Protein 8JHH (pdb70)

Nearest PDB structures (foldseek):
  8jhh-assembly1_B  TM=1.001E+00  e=0.000E+00  Microdochium nivale
  8jhh-assembly1_A  TM=1.001E+00  e=0.000E+00  Microdochium nivale
  5m60-assembly1_A  TM=8.958E-01  e=3.377E-42  Thermochaetoides thermophila
  3eqo-assembly2_B  TM=8.673E-01  e=1.294E-43  Phanerodontia chrysosporium
  7o13-assembly1_A  TM=4.085E-01  e=8.752E-01  Stutzerimonas stutzeri ATCC 14405 = CCUG 16156

Secondary structure (DSSP, 8-state):
----TTTTS--SSTTS-----STT-----SEEEPPTT-SHHHHHHHHB-GGGPBPPSS--SSS-EEEEE-SSEEEE-S-EE--TTEEEEE-TTSPPEEEE-TT--SSSEEEE-S-TTSSTT-GGG---EEEEEEEEE-TTS-TTS-EEEEE----TT-EEEEEEEE-PPP-----EEEEEE-S----EEESEEEESSSEEEEEES-SEEEEES-EEES-SEEEEEEE-SEEEEES-EEES-SEEEEE-SS--EEEEES-EEES-SEEEEESS--EEEEEEEEE-SS--S-SEEETTEEEE---SEEEEEEEEEBTT-SSSEEEEEE-----TTTSGGGS----PPP--TT--GGGEEETT-TTTTTS-----BSSS--HHHHHHHHHHHHHTT-EEEE-SSEEEESS-EEE-TTEEEEEEEEEEEEE-SGGG--TTS-EEEEEES-TT-BS-EEEEEEEEEESS--TTEEEEEE--B-SSTTSEEEEEEEEEESSSSS-HHHHHS---SSS-B---SEEEEE-TT-B-EEEEEEEEE-SS--SSS-----B--SEEEEE--SS-EEEEEEEEES-SSEEEEEES-SSEEEEEEEEE--TT-STT-SS-TTTT----HHHH-----TTS-TT-TTTSS-EEEEEES-EEEEE--EEEE---SSTTTPPPSSTT-SEEESEEEEEPPEEEEE--EEEESEEEEEE-TTS-EEESTTTSB-SGGGGSSEEEE-BB--/----TTTTS--SSTTS-----STT-----SEEEPPTT-SHHHHHHHHB-GGGPBPPSS--SSS-EEEEE-SSEEEE-S-EE--TTEEEEE-SSSPPEEEE-TT--SSSEEEE-S-TTSSTT-GGG---EEEEEEEEE-TTS-TTS-EEEEE----TT-EEEEEEEEEEEPPTT-S--EEEEEE-S----EEESEEEEEESEEEEEES-SEEEEES-EEES-SEEEEEES-SEEEEES-EEES-SEEEEEEES--EEEEES-EEES-SEEEEESS--EEEEEEEEE-TT--S-SEEETTEEEE---SEEEEEEEEEBTT-SSSEEEEEE-----TTTSGGGS----PPP--TT--GGGEEETT-TTTTTS-----BSSS--HHHHHHHHHHHHHTT-EEEE-SSEEEESS-EEE-TTEEEEEEEEEEEEE-SGGG--TTS-EEEEEES-TT-BS-EEEEEEEEEESS--TTEEEEEE--B-SSTTSEEEEEEEEEESSSSS-HHHHHS---TTS-B---SEEEEE-TT-B-EEEEEEEEE-SS-SSSS-----B--SEEEEE--SS-EEEEEEEEES-SSEEEEEES-EEEEEEEEEEE--TT-STT-SS-TTTTPPP-HHHH-----TTS-TT-TTTSS-EEEEEES-EEEEE--EEEE---SSTTTPPPSSTT-SEEESEEEEEPPEEEEEEEEEEESEEEEEE-TTS-EEESTTTSB-SGGGGSSEEEEEEE--

Structure (mmCIF, N/CA/C/O backbone):
data_8JHH
#
_entry.id   8JHH
#
_cell.length_a   89.200
_cell.length_b   211.003
_cell.length_c   211.175
_cell.angle_alpha   90.00
_cell.angle_beta   90.00
_cell.angle_gamma   90.00
#
_symmetry.space_group_name_H-M   'I 21 21 21'
#
loop_
_entity.id
_entity.type
_entity.pdbx_description
1 polymer MnLam55A
2 non-polymer GLYCEROL
3 water water
#
loop_
_atom_site.group_PDB
_atom_site.id
_atom_site.type_symbol
_atom_site.label_atom_id
_atom_site.label_alt_id
_atom_site.label_comp_id
_atom_site.label_asym_id
_atom_site.label_entity_id
_atom_site.label_seq_id
_atom_site.pdbx_PDB_ins_code
_atom_site.Cartn_x
_atom_site.Cartn_y
_atom_site.Cartn_z
_atom_site.occupancy
_atom_site.B_iso_or_equiv
_atom_site.auth_seq_id
_atom_site.auth_comp_id
_atom_site.auth_asym_id
_atom_site.auth_atom_id
_atom_site.pdbx_PDB_model_num
ATOM 1 N N . SER A 1 17 ? 7.292 -28.499 7.323 1.00 33.72 17 SER A N 1
ATOM 2 C CA . SER A 1 17 ? 7.656 -29.033 6.016 1.00 38.03 17 SER A CA 1
ATOM 3 C C . SER A 1 17 ? 9.099 -28.660 5.672 1.00 37.11 17 SER A C 1
ATOM 4 O O . SER A 1 17 ? 10.042 -29.099 6.333 1.00 33.19 17 SER A O 1
ATOM 7 N N . THR A 1 18 ? 9.270 -27.852 4.633 1.00 31.73 18 THR A N 1
ATOM 8 C CA . THR A 1 18 ? 10.588 -27.410 4.219 1.00 31.26 18 THR A CA 1
ATOM 9 C C . THR A 1 18 ? 10.823 -25.991 4.726 1.00 32.31 18 THR A C 1
ATOM 10 O O . THR A 1 18 ? 10.040 -25.443 5.510 1.00 32.60 18 THR A O 1
ATOM 14 N N . SER A 1 19 ? 11.921 -25.385 4.283 1.00 24.78 19 SER A N 1
ATOM 15 C CA . SER A 1 19 ? 12.229 -24.003 4.615 1.00 23.29 19 SER A CA 1
ATOM 16 C C . SER A 1 19 ? 12.046 -23.069 3.425 1.00 22.33 19 SER A C 1
ATOM 17 O O . SER A 1 19 ? 12.576 -21.954 3.435 1.00 23.32 19 SER A O 1
ATOM 20 N N . PHE A 1 20 ? 11.298 -23.498 2.412 1.00 19.59 20 PHE A N 1
ATOM 21 C CA . PHE A 1 20 ? 11.011 -22.652 1.262 1.00 20.01 20 PHE A CA 1
ATOM 22 C C . PHE A 1 20 ? 10.355 -21.357 1.726 1.00 23.37 20 PHE A C 1
ATOM 23 O O . PHE A 1 20 ? 9.426 -21.377 2.539 1.00 26.51 20 PHE A O 1
ATOM 31 N N . TRP A 1 21 ? 10.849 -20.227 1.206 1.00 20.72 21 TRP A N 1
ATOM 32 C CA . TRP A 1 21 ? 10.481 -18.929 1.762 1.00 22.42 21 TRP A CA 1
ATOM 33 C C . TRP A 1 21 ? 8.987 -18.647 1.615 1.00 22.49 21 TRP A C 1
ATOM 34 O O . TRP A 1 21 ? 8.361 -18.109 2.535 1.00 23.59 21 TRP A O 1
ATOM 45 N N . TYR A 1 22 ? 8.388 -19.013 0.480 1.00 20.69 22 TYR A N 1
ATOM 46 C CA . TYR A 1 22 ? 6.987 -18.658 0.270 1.00 22.61 22 TYR A CA 1
ATOM 47 C C . TYR A 1 22 ? 6.061 -19.452 1.184 1.00 22.90 22 TYR A C 1
ATOM 48 O O . TYR A 1 22 ? 5.128 -18.889 1.767 1.00 24.98 22 TYR A O 1
ATOM 57 N N . ALA A 1 23 ? 6.298 -20.757 1.322 1.00 22.25 23 ALA A N 1
ATOM 58 C CA . ALA A 1 23 ? 5.446 -21.588 2.165 1.00 20.18 23 ALA A CA 1
ATOM 59 C C . ALA A 1 23 ? 5.541 -21.215 3.642 1.00 26.12 23 ALA A C 1
ATOM 60 O O . ALA A 1 23 ? 4.637 -21.556 4.414 1.00 25.60 23 ALA A O 1
ATOM 62 N N . ASN A 1 24 ? 6.612 -20.545 4.061 1.00 23.36 24 ASN A N 1
ATOM 63 C CA . ASN A 1 24 ? 6.777 -20.152 5.454 1.00 23.00 24 ASN A CA 1
ATOM 64 C C . ASN A 1 24 ? 6.368 -18.718 5.719 1.00 21.52 24 ASN A C 1
ATOM 65 O O . ASN A 1 24 ? 6.451 -18.265 6.863 1.00 23.08 24 ASN A O 1
ATOM 70 N N . MET A 1 25 ? 5.944 -17.994 4.693 1.00 22.98 25 MET A N 1
ATOM 71 C CA . MET A 1 25 ? 5.394 -16.670 4.897 1.00 23.74 25 MET A CA 1
ATOM 72 C C . MET A 1 25 ? 4.020 -16.775 5.554 1.00 21.58 25 MET A C 1
ATOM 73 O O . MET A 1 25 ? 3.346 -17.806 5.490 1.00 18.27 25 MET A O 1
ATOM 78 N N . ASP A 1 26 ? 3.620 -15.695 6.217 1.00 22.58 26 ASP A N 1
ATOM 79 C CA . ASP A 1 26 ? 2.329 -15.662 6.893 1.00 24.03 26 ASP A CA 1
ATOM 80 C C . ASP A 1 26 ? 1.219 -15.593 5.854 1.00 25.97 26 ASP A C 1
ATOM 81 O O . ASP A 1 26 ? 1.089 -14.594 5.138 1.00 27.84 26 ASP A O 1
ATOM 86 N N . HIS A 1 27 ? 0.418 -16.651 5.768 1.00 25.08 27 HIS A N 1
ATOM 87 C CA . HIS A 1 27 ? -0.745 -16.667 4.895 1.00 26.64 27 HIS A CA 1
ATOM 88 C C . HIS A 1 27 ? -2.050 -16.661 5.679 1.00 28.74 27 HIS A C 1
ATOM 89 O O . HIS A 1 27 ? -3.126 -16.607 5.073 1.00 27.75 27 HIS A O 1
ATOM 96 N N . THR A 1 28 ? -1.977 -16.697 7.006 1.00 26.74 28 THR A N 1
ATOM 97 C CA . THR A 1 28 ? -3.057 -16.342 7.911 1.00 27.08 28 THR A CA 1
ATOM 98 C C . THR A 1 28 ? -2.717 -14.980 8.507 1.00 28.86 28 THR A C 1
ATOM 99 O O . THR A 1 28 ? -1.819 -14.282 8.031 1.00 37.36 28 THR A O 1
ATOM 103 N N . GLY A 1 29 ? -3.446 -14.586 9.535 1.00 25.46 29 GLY A N 1
ATOM 104 C CA . GLY A 1 29 ? -3.075 -13.341 10.187 1.00 23.27 29 GLY A CA 1
ATOM 105 C C . GLY A 1 29 ? -3.197 -12.099 9.307 1.00 24.30 29 GLY A C 1
ATOM 106 O O . GLY A 1 29 ? -3.717 -12.119 8.191 1.00 28.03 29 GLY A O 1
ATOM 107 N N . ASN A 1 30 ? -2.659 -11.001 9.844 1.00 21.49 30 ASN A N 1
ATOM 108 C CA . ASN A 1 30 ? -2.787 -9.696 9.205 1.00 23.57 30 ASN A CA 1
ATOM 109 C C . ASN A 1 30 ? -1.809 -9.481 8.059 1.00 22.14 30 ASN A C 1
ATOM 110 O O . ASN A 1 30 ? -2.055 -8.613 7.214 1.00 27.08 30 ASN A O 1
ATOM 115 N N . ALA A 1 31 ? -0.701 -10.215 8.022 1.00 22.35 31 ALA A N 1
ATOM 116 C CA . ALA A 1 31 ? 0.305 -10.046 6.981 1.00 22.15 31 ALA A CA 1
ATOM 117 C C . ALA A 1 31 ? 0.009 -10.861 5.729 1.00 18.23 31 ALA A C 1
ATOM 118 O O . ALA A 1 31 ? 0.813 -10.841 4.791 1.00 18.97 31 ALA A O 1
ATOM 120 N N . ARG A 1 32 ? -1.117 -11.565 5.686 1.00 24.23 32 ARG A N 1
ATOM 121 C CA . ARG A 1 32 ? -1.456 -12.369 4.524 1.00 21.24 32 ARG A CA 1
ATOM 122 C C . ARG A 1 32 ? -1.888 -11.482 3.362 1.00 22.36 32 ARG A C 1
ATOM 123 O O . ARG A 1 32 ? -2.214 -10.301 3.526 1.00 20.38 32 ARG A O 1
ATOM 131 N N . GLY A 1 33 ? -1.867 -12.068 2.165 1.00 20.70 33 GLY A N 1
ATOM 132 C CA . GLY A 1 33 ? -2.385 -11.399 0.991 1.00 15.82 33 GLY A CA 1
ATOM 133 C C . GLY A 1 33 ? -3.873 -11.170 1.132 1.00 19.63 33 GLY A C 1
ATOM 134 O O . GLY A 1 33 ? -4.603 -12.070 1.558 1.00 19.32 33 GLY A O 1
ATOM 135 N N . PHE A 1 34 ? -4.325 -9.959 0.806 1.00 19.03 34 PHE A N 1
ATOM 136 C CA . PHE A 1 34 ? -5.713 -9.546 0.966 1.00 19.57 34 PHE A CA 1
ATOM 137 C C . PHE A 1 34 ? -6.217 -9.001 -0.360 1.00 19.13 34 PHE A C 1
ATOM 138 O O . PHE A 1 34 ? -5.551 -8.166 -0.980 1.00 19.24 34 PHE A O 1
ATOM 146 N N . ALA A 1 35 ? -7.390 -9.458 -0.788 1.00 20.74 35 ALA A N 1
ATOM 147 C CA . ALA A 1 35 ? -7.928 -9.061 -2.085 1.00 22.18 35 ALA A CA 1
ATOM 148 C C . ALA A 1 35 ? -9.116 -8.117 -1.932 1.00 24.05 35 ALA A C 1
ATOM 149 O O . ALA A 1 35 ? -10.210 -8.563 -1.554 1.00 27.72 35 ALA A O 1
ATOM 151 N N . PRO A 1 36 ? -8.959 -6.828 -2.195 1.00 25.87 36 PRO A N 1
ATOM 152 C CA . PRO A 1 36 ? -10.098 -5.903 -2.184 1.00 23.88 36 PRO A CA 1
ATOM 153 C C . PRO A 1 36 ? -10.943 -6.079 -3.445 1.00 31.45 36 PRO A C 1
ATOM 154 O O . PRO A 1 36 ? -10.617 -6.863 -4.335 1.00 31.33 36 PRO A O 1
ATOM 158 N N . ASP A 1 37 ? -12.053 -5.331 -3.498 1.00 31.20 37 ASP A N 1
ATOM 159 C CA . ASP A 1 37 ? -12.950 -5.269 -4.661 1.00 26.80 37 ASP A CA 1
ATOM 160 C C . ASP A 1 37 ? -13.583 -6.618 -4.987 1.00 25.64 37 ASP A C 1
ATOM 161 O O . ASP A 1 37 ? -13.910 -6.892 -6.143 1.00 27.18 37 ASP A O 1
ATOM 166 N N . LEU A 1 38 ? -13.790 -7.464 -3.985 1.00 26.26 38 LEU A N 1
ATOM 167 C CA . LEU A 1 38 ? -14.359 -8.791 -4.196 1.00 25.75 38 LEU A CA 1
ATOM 168 C C . LEU A 1 38 ? -15.814 -8.868 -3.739 1.00 25.74 38 LEU A C 1
ATOM 169 O O . LEU A 1 38 ? -16.249 -9.880 -3.189 1.00 25.27 38 LEU A O 1
ATOM 174 N N . ASP A 1 39 ? -16.577 -7.793 -3.966 1.00 28.50 39 ASP A N 1
ATOM 175 C CA . ASP A 1 39 ? -18.009 -7.740 -3.652 1.00 29.59 39 ASP A CA 1
ATOM 176 C C . ASP A 1 39 ? -18.279 -8.057 -2.178 1.00 33.27 39 ASP A C 1
ATOM 177 O O . ASP A 1 39 ? -19.133 -8.879 -1.842 1.00 31.75 39 ASP A O 1
ATOM 182 N N . GLY A 1 40 ? -17.523 -7.411 -1.291 1.00 26.20 40 GLY A N 1
ATOM 183 C CA . GLY A 1 40 ? -17.720 -7.595 0.129 1.00 25.40 40 GLY A CA 1
ATOM 184 C C . GLY A 1 40 ? -17.111 -8.850 0.718 1.00 32.31 40 GLY A C 1
ATOM 185 O O . GLY A 1 40 ? -17.316 -9.117 1.908 1.00 34.24 40 GLY A O 1
ATOM 186 N N . ASP A 1 41 ? -16.369 -9.632 -0.063 1.00 30.08 41 ASP A N 1
ATOM 187 C CA . ASP A 1 41 ? -15.733 -10.846 0.441 1.00 30.84 41 ASP A CA 1
ATOM 188 C C . ASP A 1 41 ? -14.353 -10.480 0.975 1.00 29.04 41 ASP A C 1
ATOM 189 O O . ASP A 1 41 ? -13.430 -10.209 0.198 1.00 30.58 41 ASP A O 1
ATOM 194 N N . PHE A 1 42 ? -14.220 -10.458 2.303 1.00 27.08 42 PHE A N 1
ATOM 195 C CA . PHE A 1 42 ? -12.965 -10.154 2.980 1.00 25.56 42 PHE A CA 1
ATOM 196 C C . PHE A 1 42 ? -12.313 -11.400 3.562 1.00 24.94 42 PHE A C 1
ATOM 197 O O . PHE A 1 42 ? -11.414 -11.288 4.398 1.00 30.82 42 PHE A O 1
ATOM 205 N N . SER A 1 43 ? -12.753 -12.585 3.149 1.00 26.21 43 SER A N 1
ATOM 206 C CA . SER A 1 43 ? -12.183 -13.836 3.626 1.00 26.03 43 SER A CA 1
ATOM 207 C C . SER A 1 43 ? -11.587 -14.676 2.501 1.00 31.43 43 SER A C 1
ATOM 208 O O . SER A 1 43 ? -11.290 -15.857 2.721 1.00 31.57 43 SER A O 1
ATOM 211 N N . TYR A 1 44 ? -11.439 -14.117 1.296 1.00 28.11 44 TYR A N 1
ATOM 212 C CA . TYR A 1 44 ? -10.910 -14.878 0.168 1.00 23.31 44 TYR A CA 1
ATOM 213 C C . TYR A 1 44 ? -9.455 -15.261 0.410 1.00 22.73 44 TYR A C 1
ATOM 214 O O . TYR A 1 44 ? -8.638 -14.420 0.799 1.00 20.97 44 TYR A O 1
ATOM 223 N N . ALA A 1 45 ? -9.130 -16.534 0.170 1.00 22.17 45 ALA A N 1
ATOM 224 C CA . ALA A 1 45 ? -7.789 -17.062 0.411 1.00 19.79 45 ALA A CA 1
ATOM 225 C C . ALA A 1 45 ? -6.973 -16.994 -0.875 1.00 21.75 45 ALA A C 1
ATOM 226 O O . ALA A 1 45 ? -7.241 -17.730 -1.832 1.00 19.93 45 ALA A O 1
ATOM 228 N N . VAL A 1 46 ? -5.975 -16.110 -0.897 1.00 17.93 46 VAL A N 1
ATOM 229 C CA . VAL A 1 46 ? -5.061 -16.064 -2.031 1.00 18.88 46 VAL A CA 1
ATOM 230 C C . VAL A 1 46 ? -4.188 -17.312 -2.080 1.00 19.15 46 VAL A C 1
ATOM 231 O O . VAL A 1 46 ? -3.860 -17.808 -3.163 1.00 19.31 46 VAL A O 1
ATOM 235 N N . TYR A 1 47 ? -3.823 -17.855 -0.921 1.00 20.10 47 TYR A N 1
ATOM 236 C CA . TYR A 1 47 ? -2.856 -18.941 -0.816 1.00 18.70 47 TYR A CA 1
ATOM 237 C C . TYR A 1 47 ? -3.569 -20.254 -0.521 1.00 18.03 47 TYR A C 1
ATOM 238 O O . TYR A 1 47 ? -4.444 -20.307 0.347 1.00 22.93 47 TYR A O 1
ATOM 247 N N . LYS A 1 48 ? -3.188 -21.310 -1.238 1.00 19.18 48 LYS A N 1
ATOM 248 C CA . LYS A 1 48 ? -3.673 -22.655 -0.961 1.00 21.36 48 LYS A CA 1
ATOM 249 C C . LYS A 1 48 ? -2.502 -23.623 -1.017 1.00 20.44 48 LYS A C 1
ATOM 250 O O . LYS A 1 48 ? -1.605 -23.474 -1.850 1.00 21.32 48 LYS A O 1
ATOM 256 N N . ALA A 1 49 ? -2.515 -24.616 -0.133 1.00 20.33 49 ALA A N 1
ATOM 257 C CA . ALA A 1 49 ? -1.445 -25.599 -0.051 1.00 21.40 49 ALA A CA 1
ATOM 258 C C . ALA A 1 49 ? -2.014 -26.980 -0.321 1.00 18.32 49 ALA A C 1
ATOM 259 O O . ALA A 1 49 ? -3.025 -27.363 0.275 1.00 19.20 49 ALA A O 1
ATOM 261 N N . VAL A 1 50 ? -1.369 -27.715 -1.214 1.00 19.16 50 VAL A N 1
ATOM 262 C CA . VAL A 1 50 ? -1.763 -29.076 -1.553 1.00 21.11 50 VAL A CA 1
ATOM 263 C C . VAL A 1 50 ? -1.066 -30.042 -0.608 1.00 24.84 50 VAL A C 1
ATOM 264 O O . VAL A 1 50 ? 0.088 -29.827 -0.222 1.00 31.99 50 VAL A O 1
ATOM 268 N N . ALA A 1 51 ? -1.760 -31.112 -0.230 1.00 24.36 51 ALA A N 1
ATOM 269 C CA . ALA A 1 51 ? -1.137 -32.133 0.591 1.00 24.04 51 ALA A CA 1
ATOM 270 C C . ALA A 1 51 ? -0.079 -32.883 -0.220 1.00 27.50 51 ALA A C 1
ATOM 271 O O . ALA A 1 51 ? -0.226 -33.064 -1.433 1.00 29.96 51 ALA A O 1
ATOM 273 N N . PRO A 1 52 ? 1.003 -33.318 0.425 1.00 23.69 52 PRO A N 1
ATOM 274 C CA . PRO A 1 52 ? 2.054 -34.046 -0.300 1.00 25.42 52 PRO A CA 1
ATOM 275 C C . PRO A 1 52 ? 1.513 -35.326 -0.921 1.00 28.20 52 PRO A C 1
ATOM 276 O O . PRO A 1 52 ? 0.966 -36.192 -0.232 1.00 30.11 52 PRO A O 1
ATOM 280 N N . GLY A 1 53 ? 1.682 -35.448 -2.235 1.00 26.02 53 GLY A N 1
ATOM 281 C CA . GLY A 1 53 ? 1.183 -36.600 -2.953 1.00 28.14 53 GLY A CA 1
ATOM 282 C C . GLY A 1 53 ? -0.274 -36.529 -3.352 1.00 28.64 53 GLY A C 1
ATOM 283 O O . GLY A 1 53 ? -0.762 -37.453 -4.016 1.00 30.81 53 GLY A O 1
ATOM 284 N N . ASP A 1 54 ? -0.985 -35.472 -2.972 1.00 26.69 54 ASP A N 1
ATOM 285 C CA . ASP A 1 54 ? -2.403 -35.322 -3.292 1.00 23.38 54 ASP A CA 1
ATOM 286 C C . ASP A 1 54 ? -2.516 -34.736 -4.693 1.00 21.16 54 ASP A C 1
ATOM 287 O O . ASP A 1 54 ? -2.570 -33.523 -4.883 1.00 25.07 54 ASP A O 1
ATOM 292 N N . ALA A 1 55 ? -2.569 -35.610 -5.697 1.00 26.56 55 ALA A N 1
ATOM 293 C CA . ALA A 1 55 ? -2.658 -35.130 -7.074 1.00 25.72 55 ALA A CA 1
ATOM 294 C C . ALA A 1 55 ? -4.006 -34.468 -7.348 1.00 28.95 55 ALA A C 1
ATOM 295 O O . ALA A 1 55 ? -4.081 -33.484 -8.096 1.00 28.76 55 ALA A O 1
ATOM 297 N N . ALA A 1 56 ? -5.083 -34.996 -6.760 1.00 29.29 56 ALA A N 1
ATOM 298 C CA . ALA A 1 56 ? -6.403 -34.414 -6.976 1.00 23.54 56 ALA A CA 1
ATOM 299 C C . ALA A 1 56 ? -6.517 -33.029 -6.357 1.00 26.05 56 ALA A C 1
ATOM 300 O O . ALA A 1 56 ? -7.292 -32.196 -6.841 1.00 28.00 56 ALA A O 1
ATOM 302 N N . GLY A 1 57 ? -5.751 -32.759 -5.302 1.00 27.54 57 GLY A N 1
ATOM 303 C CA . GLY A 1 57 ? -5.802 -31.470 -4.639 1.00 24.98 57 GLY A CA 1
ATOM 304 C C . GLY A 1 57 ? -5.231 -30.319 -5.439 1.00 24.08 57 GLY A C 1
ATOM 305 O O . GLY A 1 57 ? -5.444 -29.165 -5.054 1.00 26.82 57 GLY A O 1
ATOM 306 N N . ILE A 1 58 ? -4.502 -30.595 -6.520 1.00 22.83 58 ILE A N 1
ATOM 307 C CA . ILE A 1 58 ? -3.949 -29.515 -7.333 1.00 21.63 58 ILE A CA 1
ATOM 308 C C . ILE A 1 58 ? -5.066 -28.767 -8.046 1.00 21.75 58 ILE A C 1
ATOM 309 O O . ILE A 1 58 ? -5.136 -27.535 -8.006 1.00 24.24 58 ILE A O 1
ATOM 314 N N . GLN A 1 59 ? -5.966 -29.506 -8.697 1.00 23.03 59 GLN A N 1
ATOM 315 C CA . GLN A 1 59 ? -7.099 -28.877 -9.363 1.00 19.47 59 GLN A CA 1
ATOM 316 C C . GLN A 1 59 ? -8.042 -28.226 -8.359 1.00 20.32 59 GLN A C 1
ATOM 317 O O . GLN A 1 59 ? -8.618 -27.169 -8.637 1.00 25.56 59 GLN A O 1
ATOM 323 N N . ARG A 1 60 ? -8.217 -28.842 -7.190 1.00 23.36 60 ARG A N 1
ATOM 324 C CA . ARG A 1 60 ? -9.087 -28.260 -6.174 1.00 25.22 60 ARG A CA 1
ATOM 325 C C . ARG A 1 60 ? -8.589 -26.886 -5.745 1.00 27.98 60 ARG A C 1
ATOM 326 O O . ARG A 1 60 ? -9.370 -25.934 -5.642 1.00 26.55 60 ARG A O 1
ATOM 334 N N . ALA A 1 61 ? -7.286 -26.764 -5.480 1.00 26.21 61 ALA A N 1
ATOM 335 C CA . ALA A 1 61 ? -6.751 -25.488 -5.017 1.00 19.77 61 ALA A CA 1
ATOM 336 C C . ALA A 1 61 ? -6.811 -24.427 -6.104 1.00 21.08 61 ALA A C 1
ATOM 337 O O . ALA A 1 61 ? -6.855 -23.231 -5.799 1.00 21.98 61 ALA A O 1
ATOM 339 N N . ILE A 1 62 ? -6.808 -24.841 -7.373 1.00 23.20 62 ILE A N 1
ATOM 340 C CA . ILE A 1 62 ? -6.871 -23.880 -8.467 1.00 16.82 62 ILE A CA 1
ATOM 341 C C . ILE A 1 62 ? -8.237 -23.207 -8.514 1.00 23.17 62 ILE A C 1
ATOM 342 O O . ILE A 1 62 ? -8.341 -21.996 -8.744 1.00 22.57 62 ILE A O 1
ATOM 347 N N . ASN A 1 63 ? -9.306 -23.971 -8.289 1.00 25.94 63 ASN A N 1
ATOM 348 C CA . ASN A 1 63 ? -10.655 -23.476 -8.521 1.00 22.90 63 ASN A CA 1
ATOM 349 C C . ASN A 1 63 ? -11.392 -23.076 -7.250 1.00 26.70 63 ASN A C 1
ATOM 350 O O . ASN A 1 63 ? -12.338 -22.286 -7.330 1.00 30.75 63 ASN A O 1
ATOM 355 N N . GLU A 1 64 ? -10.974 -23.574 -6.090 1.00 24.64 64 GLU A N 1
ATOM 356 C CA . GLU A 1 64 ? -11.734 -23.361 -4.866 1.00 25.38 64 GLU A CA 1
ATOM 357 C C . GLU A 1 64 ? -11.700 -21.896 -4.449 1.00 29.26 64 GLU A C 1
ATOM 358 O O . GLU A 1 64 ? -10.662 -21.234 -4.527 1.00 29.18 64 GLU A O 1
ATOM 364 N N . GLY A 1 65 ? -12.852 -21.392 -4.010 1.00 29.94 65 GLY A N 1
ATOM 365 C CA . GLY A 1 65 ? -12.965 -20.025 -3.542 1.00 24.32 65 GLY A CA 1
ATOM 366 C C . GLY A 1 65 ? -13.589 -19.933 -2.164 1.00 28.27 65 GLY A C 1
ATOM 367 O O . GLY A 1 65 ? -13.549 -20.898 -1.393 1.00 26.87 65 GLY A O 1
ATOM 368 N N . THR A 1 66 ? -14.186 -18.787 -1.850 1.00 30.96 66 THR A N 1
ATOM 369 C CA . THR A 1 66 ? -14.711 -18.548 -0.513 1.00 29.76 66 THR A CA 1
ATOM 370 C C . THR A 1 66 ? -16.029 -19.281 -0.315 1.00 33.43 66 THR A C 1
ATOM 371 O O . THR A 1 66 ? -16.963 -19.124 -1.109 1.00 34.03 66 THR A O 1
ATOM 375 N N . GLY A 1 67 ? -16.099 -20.081 0.747 1.00 27.43 67 GLY A N 1
ATOM 376 C CA . GLY A 1 67 ? -17.346 -20.709 1.144 1.00 29.14 67 GLY A CA 1
ATOM 377 C C . GLY A 1 67 ? -17.949 -21.622 0.102 1.00 36.43 67 GLY A C 1
ATOM 378 O O . GLY A 1 67 ? -19.179 -21.701 -0.006 1.00 40.85 67 GLY A O 1
ATOM 379 N N . GLY A 1 68 ? -17.119 -22.321 -0.666 1.00 30.05 68 GLY A N 1
ATOM 380 C CA . GLY A 1 68 ? -17.600 -23.252 -1.661 1.00 30.87 68 GLY A CA 1
ATOM 381 C C . GLY A 1 68 ? -17.954 -22.656 -3.004 1.00 34.00 68 GLY A C 1
ATOM 382 O O . GLY A 1 68 ? -18.344 -23.406 -3.908 1.00 37.01 68 GLY A O 1
ATOM 383 N N . VAL A 1 69 ? -17.840 -21.344 -3.173 1.00 32.01 69 VAL A N 1
ATOM 384 C CA . VAL A 1 69 ? -18.083 -20.728 -4.472 1.00 31.61 69 VAL A CA 1
ATOM 385 C C . VAL A 1 69 ? -16.826 -20.850 -5.320 1.00 29.92 69 VAL A C 1
ATOM 386 O O . VAL A 1 69 ? -15.722 -20.539 -4.864 1.00 29.03 69 VAL A O 1
ATOM 390 N N . ARG A 1 70 ? -16.994 -21.280 -6.565 1.00 34.20 70 ARG A N 1
ATOM 391 C CA . ARG A 1 70 ? -15.854 -21.440 -7.454 1.00 28.48 70 ARG A CA 1
ATOM 392 C C . ARG A 1 70 ? -15.260 -20.080 -7.811 1.00 30.75 70 ARG A C 1
ATOM 393 O O . ARG A 1 70 ? -15.946 -19.054 -7.815 1.00 28.91 70 ARG A O 1
ATOM 401 N N . ARG A 1 71 ? -13.961 -20.083 -8.095 1.00 30.42 71 ARG A N 1
ATOM 402 C CA . ARG A 1 71 ? -13.257 -18.854 -8.425 1.00 26.30 71 ARG A CA 1
ATOM 403 C C . ARG A 1 71 ? -13.657 -18.357 -9.809 1.00 26.04 71 ARG A C 1
ATOM 404 O O . ARG A 1 71 ? -14.054 -19.129 -10.684 1.00 29.82 71 ARG A O 1
ATOM 412 N N . HIS A 1 72 ? -13.545 -17.048 -10.002 1.00 26.25 72 HIS A N 1
ATOM 413 C CA . HIS A 1 72 ? -13.887 -16.458 -11.287 1.00 24.11 72 HIS A CA 1
ATOM 414 C C . HIS A 1 72 ? -12.840 -16.818 -12.331 1.00 30.20 72 HIS A C 1
ATOM 415 O O . HIS A 1 72 ? -11.636 -16.660 -12.103 1.00 31.99 72 HIS A O 1
ATOM 422 N N . GLY A 1 73 ? -13.298 -17.315 -13.475 1.00 29.45 73 GLY A N 1
ATOM 423 C CA . GLY A 1 73 ? -12.420 -17.459 -14.610 1.00 25.66 73 GLY A CA 1
ATOM 424 C C . GLY A 1 73 ? -12.264 -16.157 -15.370 1.00 26.95 73 GLY A C 1
ATOM 425 O O . GLY A 1 73 ? -13.059 -15.229 -15.223 1.00 29.30 73 GLY A O 1
ATOM 426 N N . GLU A 1 74 ? -11.192 -16.088 -16.159 1.00 23.97 74 GLU A N 1
ATOM 427 C CA . GLU A 1 74 ? -10.946 -14.987 -17.086 1.00 24.98 74 GLU A CA 1
ATOM 428 C C . GLU A 1 74 ? -10.552 -13.684 -16.394 1.00 24.32 74 GLU A C 1
ATOM 429 O O . GLU A 1 74 ? -10.134 -12.733 -17.061 1.00 22.02 74 GLU A O 1
ATOM 435 N N . TRP A 1 75 ? -10.664 -13.623 -15.070 1.00 24.11 75 TRP A N 1
ATOM 436 C CA . TRP A 1 75 ? -10.234 -12.437 -14.344 1.00 22.39 75 TRP A CA 1
ATOM 437 C C . TRP A 1 75 ? -8.720 -12.286 -14.454 1.00 22.60 75 TRP A C 1
ATOM 438 O O . TRP A 1 75 ? -7.990 -13.266 -14.619 1.00 19.83 75 TRP A O 1
ATOM 449 N N . LEU A 1 76 ? -8.247 -11.044 -14.359 1.00 23.19 76 LEU A N 1
ATOM 450 C CA . LEU A 1 76 ? -6.844 -10.732 -14.612 1.00 22.31 76 LEU A CA 1
ATOM 451 C C . LEU A 1 76 ? -6.031 -10.484 -13.343 1.00 26.26 76 LEU A C 1
ATOM 452 O O . LEU A 1 76 ? -4.909 -10.990 -13.234 1.00 26.54 76 LEU A O 1
ATOM 457 N N . ALA A 1 77 ? -6.553 -9.709 -12.385 1.00 24.06 77 ALA A N 1
ATOM 458 C CA . ALA A 1 77 ? -5.716 -9.248 -11.274 1.00 24.28 77 ALA A CA 1
ATOM 459 C C . ALA A 1 77 ? -6.371 -9.223 -9.897 1.00 23.85 77 ALA A C 1
ATOM 460 O O . ALA A 1 77 ? -5.638 -9.124 -8.905 1.00 19.25 77 ALA A O 1
ATOM 462 N N . SER A 1 78 ? -7.697 -9.282 -9.775 1.00 26.42 78 SER A N 1
ATOM 463 C CA . SER A 1 78 ? -8.336 -9.013 -8.490 1.00 23.05 78 SER A CA 1
ATOM 464 C C . SER A 1 78 ? -8.496 -10.246 -7.616 1.00 20.78 78 SER A C 1
ATOM 465 O O . SER A 1 78 ? -8.549 -10.113 -6.389 1.00 22.28 78 SER A O 1
ATOM 468 N N . GLN A 1 79 ? -8.566 -11.441 -8.207 1.00 22.28 79 GLN A N 1
ATOM 469 C CA . GLN A 1 79 ? -8.816 -12.683 -7.477 1.00 17.50 79 GLN A CA 1
ATOM 470 C C . GLN A 1 79 ? -7.674 -13.665 -7.723 1.00 20.89 79 GLN A C 1
ATOM 471 O O . GLN A 1 79 ? -7.876 -14.740 -8.304 1.00 25.04 79 GLN A O 1
ATOM 477 N N . PRO A 1 80 ? -6.468 -13.343 -7.271 1.00 22.88 80 PRO A N 1
ATOM 478 C CA . PRO A 1 80 ? -5.329 -14.213 -7.557 1.00 21.78 80 PRO A CA 1
ATOM 479 C C . PRO A 1 80 ? -5.312 -15.439 -6.660 1.00 18.97 80 PRO A C 1
ATOM 480 O O . PRO A 1 80 ? -5.820 -15.432 -5.537 1.00 18.41 80 PRO A O 1
ATOM 484 N N . ARG A 1 81 ? -4.697 -16.501 -7.174 1.00 19.01 81 ARG A N 1
ATOM 485 C CA . ARG A 1 81 ? -4.550 -17.749 -6.436 1.00 17.47 81 ARG A CA 1
ATOM 486 C C . ARG A 1 81 ? -3.149 -18.288 -6.670 1.00 20.11 81 ARG A C 1
ATOM 487 O O . ARG A 1 81 ? -2.746 -18.498 -7.819 1.00 21.57 81 ARG A O 1
ATOM 495 N N . VAL A 1 82 ? -2.405 -18.488 -5.589 1.00 19.55 82 VAL A N 1
ATOM 496 C CA . VAL A 1 82 ? -1.101 -19.137 -5.634 1.00 21.61 82 VAL A CA 1
ATOM 497 C C . VAL A 1 82 ? -1.251 -20.484 -4.948 1.00 19.06 82 VAL A C 1
ATOM 498 O O . VAL A 1 82 ? -1.667 -20.550 -3.785 1.00 21.34 82 VAL A O 1
ATOM 502 N N . VAL A 1 83 ? -0.946 -21.555 -5.673 1.00 19.07 83 VAL A N 1
ATOM 503 C CA . VAL A 1 83 ? -1.088 -22.918 -5.173 1.00 20.30 83 VAL A CA 1
ATOM 504 C C . VAL A 1 83 ? 0.295 -23.463 -4.842 1.00 23.12 83 VAL A C 1
ATOM 505 O O . VAL A 1 83 ? 1.126 -23.659 -5.737 1.00 23.05 83 VAL A O 1
ATOM 509 N N . TYR A 1 84 ? 0.542 -23.734 -3.565 1.00 19.44 84 TYR A N 1
ATOM 510 C CA . TYR A 1 84 ? 1.828 -24.258 -3.132 1.00 17.61 84 TYR A CA 1
ATOM 511 C C . TYR A 1 84 ? 1.811 -25.781 -3.192 1.00 19.46 84 TYR A C 1
ATOM 512 O O . TYR A 1 84 ? 0.960 -26.428 -2.571 1.00 21.25 84 TYR A O 1
ATOM 521 N N . ILE A 1 85 ? 2.756 -26.349 -3.929 1.00 18.86 85 ILE A N 1
ATOM 522 C CA . ILE A 1 85 ? 2.859 -27.789 -4.119 1.00 19.35 85 ILE A CA 1
ATOM 523 C C . ILE A 1 85 ? 4.142 -28.252 -3.430 1.00 22.70 85 ILE A C 1
ATOM 524 O O . ILE A 1 85 ? 5.245 -27.909 -3.881 1.00 25.23 85 ILE A O 1
ATOM 529 N N . PRO A 1 86 ? 4.053 -29.003 -2.335 1.00 25.94 86 PRO A N 1
ATOM 530 C CA . PRO A 1 86 ? 5.260 -29.428 -1.611 1.00 21.37 86 PRO A CA 1
ATOM 531 C C . PRO A 1 86 ? 6.060 -30.418 -2.435 1.00 21.52 86 PRO A C 1
ATOM 532 O O . PRO A 1 86 ? 5.577 -30.908 -3.466 1.00 22.49 86 PRO A O 1
ATOM 536 N N . PRO A 1 87 ? 7.295 -30.717 -2.032 1.00 24.47 87 PRO A N 1
ATOM 537 C CA . PRO A 1 87 ? 8.083 -31.718 -2.765 1.00 24.13 87 PRO A CA 1
ATOM 538 C C . PRO A 1 87 ? 7.435 -33.094 -2.722 1.00 19.58 87 PRO A C 1
ATOM 539 O O . PRO A 1 87 ? 6.899 -33.522 -1.699 1.00 23.28 87 PRO A O 1
ATOM 543 N N . GLY A 1 88 ? 7.514 -33.793 -3.836 1.00 20.62 88 GLY A N 1
ATOM 544 C CA . GLY A 1 88 ? 6.960 -35.127 -3.930 1.00 18.00 88 GLY A CA 1
ATOM 545 C C . GLY A 1 88 ? 6.569 -35.428 -5.361 1.00 22.11 88 GLY A C 1
ATOM 546 O O . GLY A 1 88 ? 6.741 -34.613 -6.265 1.00 17.93 88 GLY A O 1
ATOM 547 N N . THR A 1 89 ? 6.035 -36.631 -5.543 1.00 21.18 89 THR A N 1
ATOM 548 C CA . THR A 1 89 ? 5.568 -37.103 -6.837 1.00 19.76 89 THR A CA 1
ATOM 549 C C . THR A 1 89 ? 4.047 -37.162 -6.824 1.00 23.39 89 THR A C 1
ATOM 550 O O . THR A 1 89 ? 3.453 -37.748 -5.911 1.00 20.76 89 THR A O 1
ATOM 554 N N . TYR A 1 90 ? 3.422 -36.550 -7.829 1.00 23.17 90 TYR A N 1
ATOM 555 C CA . TYR A 1 90 ? 1.969 -36.465 -7.938 1.00 22.47 90 TYR A CA 1
ATOM 556 C C . TYR A 1 90 ? 1.541 -37.148 -9.228 1.00 19.95 90 TYR A C 1
ATOM 557 O O . TYR A 1 90 ? 1.782 -36.625 -10.321 1.00 22.52 90 TYR A O 1
ATOM 566 N N . THR A 1 91 ? 0.903 -38.310 -9.104 1.00 20.98 91 THR A N 1
ATOM 567 C CA . THR A 1 91 ? 0.495 -39.097 -10.264 1.00 24.55 91 THR A CA 1
ATOM 568 C C . THR A 1 91 ? -0.782 -38.498 -10.847 1.00 25.98 91 THR A C 1
ATOM 569 O O . THR A 1 91 ? -1.834 -38.502 -10.197 1.00 27.28 91 THR A O 1
ATOM 573 N N . ILE A 1 92 ? -0.687 -37.964 -12.063 1.00 24.14 92 ILE A N 1
ATOM 574 C CA . ILE A 1 92 ? -1.793 -37.279 -12.726 1.00 23.94 92 ILE A CA 1
ATOM 575 C C . ILE A 1 92 ? -2.427 -38.228 -13.734 1.00 26.93 92 ILE A C 1
ATOM 576 O O . ILE A 1 92 ? -1.740 -38.758 -14.617 1.00 22.93 92 ILE A O 1
ATOM 581 N N . SER A 1 93 ? -3.742 -38.426 -13.621 1.00 27.19 93 SER A N 1
ATOM 582 C CA . SER A 1 93 ? -4.460 -39.360 -14.478 1.00 22.96 93 SER A CA 1
ATOM 583 C C . SER A 1 93 ? -5.260 -38.687 -15.583 1.00 23.02 93 SER A C 1
ATOM 584 O O . SER A 1 93 ? -5.698 -39.372 -16.514 1.00 25.03 93 SER A O 1
ATOM 587 N N . SER A 1 94 ? -5.464 -37.375 -15.507 1.00 21.29 94 SER A N 1
ATOM 588 C CA . SER A 1 94 ? -6.193 -36.647 -16.532 1.00 19.24 94 SER A CA 1
ATOM 589 C C . SER A 1 94 ? -5.715 -35.205 -16.524 1.00 18.88 94 SER A C 1
ATOM 590 O O . SER A 1 94 ? -5.083 -34.749 -15.571 1.00 26.67 94 SER A O 1
ATOM 593 N N . THR A 1 95 ? -6.056 -34.481 -17.586 1.00 17.93 95 THR A N 1
ATOM 594 C CA . THR A 1 95 ? -5.569 -33.121 -17.764 1.00 19.09 95 THR A CA 1
ATOM 595 C C . THR A 1 95 ? -5.909 -32.248 -16.560 1.00 21.21 95 THR A C 1
ATOM 596 O O . THR A 1 95 ? -7.014 -32.312 -16.016 1.00 23.66 95 THR A O 1
ATOM 600 N N . ILE A 1 96 ? -4.932 -31.457 -16.123 1.00 18.93 96 ILE A N 1
ATOM 601 C CA . ILE A 1 96 ? -5.128 -30.434 -15.101 1.00 19.32 96 ILE A CA 1
ATOM 602 C C . ILE A 1 96 ? -5.266 -29.090 -15.801 1.00 20.62 96 ILE A C 1
ATOM 603 O O . ILE A 1 96 ? -4.436 -28.733 -16.647 1.00 21.18 96 ILE A O 1
ATOM 608 N N . PHE A 1 97 ? -6.308 -28.344 -15.452 1.00 20.44 97 PHE A N 1
ATOM 609 C CA . PHE A 1 97 ? -6.648 -27.104 -16.134 1.00 20.71 97 PHE A CA 1
ATOM 610 C C . PHE A 1 97 ? -6.362 -25.915 -15.233 1.00 21.05 97 PHE A C 1
ATOM 611 O O . PHE A 1 97 ? -6.844 -25.861 -14.097 1.00 22.04 97 PHE A O 1
ATOM 619 N N . MET A 1 98 ? -5.585 -24.967 -15.747 1.00 20.07 98 MET A N 1
ATOM 620 C CA . MET A 1 98 ? -5.283 -23.744 -15.028 1.00 22.54 98 MET A CA 1
ATOM 621 C C . MET A 1 98 ? -6.451 -22.761 -15.116 1.00 23.21 98 MET A C 1
ATOM 622 O O . MET A 1 98 ? -7.396 -22.934 -15.885 1.00 23.16 98 MET A O 1
ATOM 627 N N . ASN A 1 99 ? -6.362 -21.707 -14.310 1.00 25.95 99 ASN A N 1
ATOM 628 C CA . ASN A 1 99 ? -7.240 -20.551 -14.364 1.00 22.62 99 ASN A CA 1
ATOM 629 C C . ASN A 1 99 ? -6.379 -19.327 -14.648 1.00 22.19 99 ASN A C 1
ATOM 630 O O . ASN A 1 99 ? -5.163 -19.351 -14.450 1.00 23.71 99 ASN A O 1
ATOM 635 N N . THR A 1 100 ? -7.001 -18.255 -15.128 1.00 21.13 100 THR A N 1
ATOM 636 C CA . THR A 1 100 ? -6.269 -17.004 -15.249 1.00 21.37 100 THR A CA 1
ATOM 637 C C . THR A 1 100 ? -5.932 -16.463 -13.862 1.00 23.18 100 THR A C 1
ATOM 638 O O . THR A 1 100 ? -6.615 -16.757 -12.877 1.00 24.34 100 THR A O 1
ATOM 642 N N . ASP A 1 101 ? -4.860 -15.668 -13.794 1.00 18.41 101 ASP A N 1
ATOM 643 C CA . ASP A 1 101 ? -4.400 -15.067 -12.539 1.00 17.49 101 ASP A CA 1
ATOM 644 C C . ASP A 1 101 ? -4.119 -16.136 -11.487 1.00 21.07 101 ASP A C 1
ATOM 645 O O . ASP A 1 101 ? -4.418 -15.965 -10.304 1.00 25.00 101 ASP A O 1
ATOM 650 N N . THR A 1 102 ? -3.540 -17.251 -11.921 1.00 19.47 102 THR A N 1
ATOM 651 C CA . THR A 1 102 ? -3.258 -18.383 -11.051 1.00 22.26 102 THR A CA 1
ATOM 652 C C . THR A 1 102 ? -1.811 -18.815 -11.238 1.00 20.95 102 THR A C 1
ATOM 653 O O . THR A 1 102 ? -1.338 -18.952 -12.370 1.00 19.09 102 THR A O 1
ATOM 657 N N . ILE A 1 103 ? -1.129 -19.074 -10.125 1.00 20.36 103 ILE A N 1
ATOM 658 C CA . ILE A 1 103 ? 0.271 -19.479 -10.126 1.00 16.96 103 ILE A CA 1
ATOM 659 C C . ILE A 1 103 ? 0.383 -20.802 -9.385 1.00 17.64 103 ILE A C 1
ATOM 660 O O . ILE A 1 103 ? -0.058 -20.912 -8.236 1.00 20.83 103 ILE A O 1
ATOM 665 N N . LEU A 1 104 ? 0.965 -21.803 -10.043 1.00 19.42 104 LEU A N 1
ATOM 666 C CA . LEU A 1 104 ? 1.376 -23.038 -9.381 1.00 20.07 104 LEU A CA 1
ATOM 667 C C . LEU A 1 104 ? 2.811 -22.844 -8.905 1.00 20.03 104 LEU A C 1
ATOM 668 O O . LEU A 1 104 ? 3.725 -22.683 -9.720 1.00 16.99 104 LEU A O 1
ATOM 673 N N . MET A 1 105 ? 3.009 -22.838 -7.592 1.00 21.13 105 MET A N 1
ATOM 674 C CA . MET A 1 105 ? 4.322 -22.599 -6.999 1.00 18.35 105 MET A CA 1
ATOM 675 C C . MET A 1 105 ? 4.803 -23.874 -6.315 1.00 17.31 105 MET A C 1
ATOM 676 O O . MET A 1 105 ? 4.483 -24.121 -5.151 1.00 19.29 105 MET A O 1
ATOM 681 N N . GLY A 1 106 ? 5.601 -24.663 -7.027 1.00 18.91 106 GLY A N 1
ATOM 682 C CA . GLY A 1 106 ? 6.259 -25.787 -6.396 1.00 22.26 106 GLY A CA 1
ATOM 683 C C . GLY A 1 106 ? 7.362 -25.338 -5.459 1.00 17.76 106 GLY A C 1
ATOM 684 O O . GLY A 1 106 ? 7.820 -24.198 -5.494 1.00 16.82 106 GLY A O 1
ATOM 685 N N . ASP A 1 107 ? 7.777 -26.253 -4.588 1.00 19.36 107 ASP A N 1
ATOM 686 C CA . ASP A 1 107 ? 8.852 -25.959 -3.651 1.00 19.04 107 ASP A CA 1
ATOM 687 C C . ASP A 1 107 ? 10.164 -25.779 -4.406 1.00 18.05 107 ASP A C 1
ATOM 688 O O . ASP A 1 107 ? 10.637 -26.706 -5.069 1.00 23.27 107 ASP A O 1
ATOM 693 N N . ALA A 1 108 ? 10.769 -24.598 -4.284 1.00 19.01 108 ALA A N 1
ATOM 694 C CA . ALA A 1 108 ? 11.994 -24.308 -5.019 1.00 19.98 108 ALA A CA 1
ATOM 695 C C . ALA A 1 108 ? 13.198 -25.071 -4.476 1.00 20.49 108 ALA A C 1
ATOM 696 O O . ALA A 1 108 ? 14.164 -25.278 -5.219 1.00 19.80 108 ALA A O 1
ATOM 698 N N . THR A 1 109 ? 13.169 -25.483 -3.201 1.00 20.39 109 THR A N 1
ATOM 699 C CA . THR A 1 109 ? 14.277 -26.247 -2.636 1.00 18.68 109 THR A CA 1
ATOM 700 C C . THR A 1 109 ? 14.285 -27.690 -3.126 1.00 23.09 109 THR A C 1
ATOM 701 O O . THR A 1 109 ? 15.343 -28.329 -3.124 1.00 23.21 109 THR A O 1
ATOM 705 N N . ASN A 1 110 ? 13.136 -28.211 -3.563 1.00 26.12 110 ASN A N 1
ATOM 706 C CA . ASN A 1 110 ? 13.035 -29.547 -4.137 1.00 20.00 110 ASN A CA 1
ATOM 707 C C . ASN A 1 110 ? 11.774 -29.618 -4.991 1.00 22.50 110 ASN A C 1
ATOM 708 O O . ASN A 1 110 ? 10.720 -30.042 -4.503 1.00 23.62 110 ASN A O 1
ATOM 713 N N . PRO A 1 111 ? 11.852 -29.236 -6.266 1.00 19.98 111 PRO A N 1
ATOM 714 C CA . PRO A 1 111 ? 10.643 -29.092 -7.093 1.00 22.27 111 PRO A CA 1
ATOM 715 C C . PRO A 1 111 ? 9.851 -30.386 -7.179 1.00 22.50 111 PRO A C 1
ATOM 716 O O . PRO A 1 111 ? 10.425 -31.477 -7.315 1.00 19.93 111 PRO A O 1
ATOM 720 N N . PRO A 1 112 ? 8.525 -30.300 -7.085 1.00 21.02 112 PRO A N 1
ATOM 721 C CA . PRO A 1 112 ? 7.689 -31.497 -7.186 1.00 18.34 112 PRO A CA 1
ATOM 722 C C . PRO A 1 112 ? 7.564 -31.985 -8.616 1.00 16.87 112 PRO A C 1
ATOM 723 O O . PRO A 1 112 ? 7.681 -31.222 -9.575 1.00 18.52 112 PRO A O 1
ATOM 727 N N . VAL A 1 113 ? 7.304 -33.281 -8.746 1.00 16.92 113 VAL A N 1
ATOM 728 C CA . VAL A 1 113 ? 7.177 -33.935 -10.042 1.00 18.36 113 VAL A CA 1
ATOM 729 C C . VAL A 1 113 ? 5.696 -34.174 -10.304 1.00 19.89 113 VAL A C 1
ATOM 730 O O . VAL A 1 113 ? 5.028 -34.873 -9.532 1.00 20.49 113 VAL A O 1
ATOM 734 N N . LEU A 1 114 ? 5.173 -33.580 -11.379 1.00 21.78 114 LEU A N 1
ATOM 735 C CA . LEU A 1 114 ? 3.805 -33.830 -11.837 1.00 17.17 114 LEU A CA 1
ATOM 736 C C . LEU A 1 114 ? 3.892 -34.874 -12.943 1.00 17.51 114 LEU A C 1
ATOM 737 O O . LEU A 1 114 ? 4.143 -34.548 -14.103 1.00 22.97 114 LEU A O 1
ATOM 742 N N . LYS A 1 115 ? 3.675 -36.131 -12.578 1.00 20.90 115 LYS A N 1
ATOM 743 C CA . LYS A 1 115 ? 3.918 -37.261 -13.459 1.00 21.67 115 LYS A CA 1
ATOM 744 C C . LYS A 1 115 ? 2.598 -37.795 -13.998 1.00 28.45 115 LYS A C 1
ATOM 745 O O . LYS A 1 115 ? 1.688 -38.106 -13.221 1.00 28.95 115 LYS A O 1
ATOM 751 N N . ALA A 1 116 ? 2.496 -37.897 -15.321 1.00 26.68 116 ALA A N 1
ATOM 752 C CA . ALA A 1 116 ? 1.321 -38.497 -15.932 1.00 21.04 116 ALA A CA 1
ATOM 753 C C . ALA A 1 116 ? 1.284 -39.990 -15.644 1.00 26.06 116 ALA A C 1
ATOM 754 O O . ALA A 1 116 ? 2.302 -40.679 -15.738 1.00 33.25 116 ALA A O 1
ATOM 756 N N . ALA A 1 117 ? 0.101 -40.487 -15.288 1.00 27.25 117 ALA A N 1
ATOM 757 C CA . ALA A 1 117 ? -0.072 -41.893 -14.960 1.00 23.82 117 ALA A CA 1
ATOM 758 C C . ALA A 1 117 ? 0.038 -42.766 -16.209 1.00 26.12 117 ALA A C 1
ATOM 759 O O . ALA A 1 117 ? -0.108 -42.303 -17.342 1.00 25.93 117 ALA A O 1
ATOM 761 N N . ALA A 1 118 ? 0.318 -44.052 -15.987 1.00 25.74 118 ALA A N 1
ATOM 762 C CA . ALA A 1 118 ? 0.357 -44.988 -17.105 1.00 28.46 118 ALA A CA 1
ATOM 763 C C . ALA A 1 118 ? -1.023 -45.141 -17.735 1.00 30.39 118 ALA A C 1
ATOM 764 O O . ALA A 1 118 ? -1.148 -45.233 -18.963 1.00 34.77 118 ALA A O 1
ATOM 766 N N . GLY A 1 119 ? -2.071 -45.146 -16.914 1.00 28.70 119 GLY A N 1
ATOM 767 C CA . GLY A 1 119 ? -3.428 -45.209 -17.417 1.00 25.89 119 GLY A CA 1
ATOM 768 C C . GLY A 1 119 ? -4.058 -43.841 -17.566 1.00 29.30 119 GLY A C 1
ATOM 769 O O . GLY A 1 119 ? -5.182 -43.615 -17.108 1.00 35.04 119 GLY A O 1
ATOM 770 N N . PHE A 1 120 ? -3.326 -42.915 -18.185 1.00 31.63 120 PHE A N 1
ATOM 771 C CA . PHE A 1 120 ? -3.822 -41.564 -18.411 1.00 27.16 120 PHE A CA 1
ATOM 772 C C . PHE A 1 120 ? -5.020 -41.601 -19.348 1.00 31.97 120 PHE A C 1
ATOM 773 O O . PHE A 1 120 ? -4.923 -42.105 -20.469 1.00 32.75 120 PHE A O 1
ATOM 781 N N . SER A 1 121 ? -6.151 -41.079 -18.885 1.00 31.96 121 SER A N 1
ATOM 782 C CA . SER A 1 121 ? -7.373 -41.059 -19.672 1.00 31.08 121 SER A CA 1
ATOM 783 C C . SER A 1 121 ? -7.736 -39.633 -20.065 1.00 31.72 121 SER A C 1
ATOM 784 O O . SER A 1 121 ? -7.466 -38.677 -19.333 1.00 32.70 121 SER A O 1
ATOM 787 N N . GLY A 1 122 ? -8.354 -39.502 -21.229 1.00 27.37 122 GLY A N 1
ATOM 788 C CA . GLY A 1 122 ? -8.791 -38.219 -21.715 1.00 27.34 122 GLY A CA 1
ATOM 789 C C . GLY A 1 122 ? -7.865 -37.683 -22.781 1.00 28.57 122 GLY A C 1
ATOM 790 O O . GLY A 1 122 ? -7.079 -38.406 -23.396 1.00 27.96 122 GLY A O 1
ATOM 791 N N . ASN A 1 123 ? -7.964 -36.377 -22.995 1.00 28.16 123 ASN A N 1
ATOM 792 C CA . ASN A 1 123 ? -7.113 -35.731 -23.978 1.00 27.88 123 ASN A CA 1
ATOM 793 C C . ASN A 1 123 ? -5.671 -35.819 -23.496 1.00 28.94 123 ASN A C 1
ATOM 794 O O . ASN A 1 123 ? -5.381 -35.525 -22.333 1.00 28.77 123 ASN A O 1
ATOM 799 N N . ARG A 1 124 ? -4.776 -36.257 -24.382 1.00 32.06 124 ARG A N 1
ATOM 800 C CA . ARG A 1 124 ? -3.371 -36.477 -24.054 1.00 28.72 124 ARG A CA 1
ATOM 801 C C . ARG A 1 124 ? -2.632 -35.165 -23.800 1.00 27.67 124 ARG A C 1
ATOM 802 O O . ARG A 1 124 ? -1.753 -34.781 -24.579 1.00 27.36 124 ARG A O 1
ATOM 810 N N . ILE A 1 125 ? -3.023 -34.447 -22.750 1.00 27.40 125 ILE A N 1
ATOM 811 C CA . ILE A 1 125 ? -2.344 -33.238 -22.293 1.00 21.82 125 ILE A CA 1
ATOM 812 C C . ILE A 1 125 ? -2.226 -33.315 -20.779 1.00 24.22 125 ILE A C 1
ATOM 813 O O . ILE A 1 125 ? -3.234 -33.500 -20.089 1.00 28.29 125 ILE A O 1
ATOM 818 N N . LEU A 1 126 ? -1.001 -33.193 -20.265 1.00 25.02 126 LEU A N 1
ATOM 819 C CA . LEU A 1 126 ? -0.795 -33.265 -18.821 1.00 20.58 126 LEU A CA 1
ATOM 820 C C . LEU A 1 126 ? -1.277 -31.995 -18.128 1.00 19.15 126 LEU A C 1
ATOM 821 O O . LEU A 1 126 ? -1.970 -32.058 -17.103 1.00 19.46 126 LEU A O 1
ATOM 826 N N . LEU A 1 127 ? -0.929 -30.831 -18.678 1.00 18.45 127 LEU A N 1
ATOM 827 C CA . LEU A 1 127 ? -1.251 -29.546 -18.071 1.00 19.12 127 LEU A CA 1
ATOM 828 C C . LEU A 1 127 ? -1.632 -28.560 -19.161 1.00 20.66 127 LEU A C 1
ATOM 829 O O . LEU A 1 127 ? -0.861 -28.339 -20.099 1.00 19.03 127 LEU A O 1
ATOM 834 N N . ASP A 1 128 ? -2.811 -27.962 -19.021 1.00 20.75 128 ASP A N 1
ATOM 835 C CA . ASP A 1 128 ? -3.334 -26.983 -19.965 1.00 18.77 128 ASP A CA 1
ATOM 836 C C . ASP A 1 128 ? -3.316 -25.618 -19.285 1.00 21.55 128 ASP A C 1
ATOM 837 O O . ASP A 1 128 ? -4.024 -25.401 -18.295 1.00 22.90 128 ASP A O 1
ATOM 842 N N . GLY A 1 129 ? -2.500 -24.706 -19.808 1.00 17.06 129 GLY A N 1
ATOM 843 C CA . GLY A 1 129 ? -2.442 -23.368 -19.263 1.00 18.48 129 GLY A CA 1
ATOM 844 C C . GLY A 1 129 ? -3.640 -22.511 -19.599 1.00 23.44 129 GLY A C 1
ATOM 845 O O . GLY A 1 129 ? -3.820 -21.459 -18.978 1.00 25.21 129 GLY A O 1
ATOM 846 N N . ARG A 1 130 ? -4.454 -22.928 -20.562 1.00 21.97 130 ARG A N 1
ATOM 847 C CA . ARG A 1 130 ? -5.605 -22.138 -20.975 1.00 20.68 130 ARG A CA 1
ATOM 848 C C . ARG A 1 130 ? -6.791 -22.425 -20.059 1.00 19.98 130 ARG A C 1
ATOM 849 O O . ARG A 1 130 ? -7.147 -23.584 -19.833 1.00 20.52 130 ARG A O 1
ATOM 857 N N . ASP A 1 131 ? -7.385 -21.365 -19.513 1.00 23.75 131 ASP A N 1
ATOM 858 C CA . ASP A 1 131 ? -8.567 -21.474 -18.662 1.00 26.61 131 ASP A CA 1
ATOM 859 C C . ASP A 1 131 ? -9.695 -22.154 -19.424 1.00 24.82 131 ASP A C 1
ATOM 860 O O . ASP A 1 131 ? -10.086 -21.659 -20.481 1.00 23.18 131 ASP A O 1
ATOM 865 N N . PRO A 1 132 ? -10.237 -23.276 -18.950 1.00 24.63 132 PRO A N 1
ATOM 866 C CA . PRO A 1 132 ? -11.345 -23.900 -19.693 1.00 28.14 132 PRO A CA 1
ATOM 867 C C . PRO A 1 132 ? -12.577 -23.012 -19.789 1.00 27.26 132 PRO A C 1
ATOM 868 O O . PRO A 1 132 ? -13.436 -23.260 -20.643 1.00 31.34 132 PRO A O 1
ATOM 872 N N . SER A 1 133 ? -12.685 -21.981 -18.950 1.00 28.43 133 SER A N 1
ATOM 873 C CA . SER A 1 133 ? -13.846 -21.101 -18.968 1.00 27.56 133 SER A CA 1
ATOM 874 C C . SER A 1 133 ? -13.880 -20.158 -20.163 1.00 29.32 133 SER A C 1
ATOM 875 O O . SER A 1 133 ? -14.934 -19.564 -20.414 1.00 33.98 133 SER A O 1
ATOM 878 N N . ILE A 1 134 ? -12.779 -19.989 -20.902 1.00 27.56 134 ILE A N 1
ATOM 879 C CA . ILE A 1 134 ? -12.843 -19.168 -22.105 1.00 28.46 134 ILE A CA 1
ATOM 880 C C . ILE A 1 134 ? -13.603 -19.914 -23.188 1.00 27.54 134 ILE A C 1
ATOM 881 O O . ILE A 1 134 ? -13.512 -21.142 -23.311 1.00 30.08 134 ILE A O 1
ATOM 886 N N . THR A 1 135 ? -14.427 -19.189 -23.922 1.00 29.30 135 THR A N 1
ATOM 887 C CA . THR A 1 135 ? -15.185 -19.807 -24.990 1.00 27.11 135 THR A CA 1
ATOM 888 C C . THR A 1 135 ? -14.425 -19.675 -26.302 1.00 26.60 135 THR A C 1
ATOM 889 O O . THR A 1 135 ? -13.718 -18.689 -26.533 1.00 28.36 135 THR A O 1
ATOM 893 N N . ASP A 1 136 ? -14.570 -20.690 -27.155 1.00 26.61 136 ASP A N 1
ATOM 894 C CA . ASP A 1 136 ? -14.057 -20.658 -28.525 1.00 26.83 136 ASP A CA 1
ATOM 895 C C . ASP A 1 136 ? -12.534 -20.582 -28.578 1.00 26.66 136 ASP A C 1
ATOM 896 O O . ASP A 1 136 ? -11.971 -19.953 -29.479 1.00 27.60 136 ASP A O 1
ATOM 901 N N . GLY A 1 137 ? -11.872 -21.202 -27.603 1.00 26.10 137 GLY A N 1
ATOM 902 C CA . GLY A 1 137 ? -10.429 -21.351 -27.582 1.00 21.42 137 GLY A CA 1
ATOM 903 C C . GLY A 1 137 ? -9.639 -20.078 -27.794 1.00 21.79 137 GLY A C 1
ATOM 904 O O . GLY A 1 137 ? -8.665 -20.068 -28.551 1.00 21.77 137 GLY A O 1
ATOM 905 N N . ARG A 1 138 ? -10.012 -19.004 -27.101 1.00 24.77 138 ARG A N 1
ATOM 906 C CA . ARG A 1 138 ? -9.350 -17.714 -27.290 1.00 24.65 138 ARG A CA 1
ATOM 907 C C . ARG A 1 138 ? -8.203 -17.608 -26.289 1.00 22.58 138 ARG A C 1
ATOM 908 O O . ARG A 1 138 ? -8.317 -17.014 -25.215 1.00 18.53 138 ARG A O 1
ATOM 916 N N . GLY A 1 139 ? -7.061 -18.187 -26.679 1.00 23.95 139 GLY A N 1
ATOM 917 C CA . GLY A 1 139 ? -5.890 -18.170 -25.818 1.00 20.84 139 GLY A CA 1
ATOM 918 C C . GLY A 1 139 ? -5.373 -16.775 -25.540 1.00 19.19 139 GLY A C 1
ATOM 919 O O . GLY A 1 139 ? -4.763 -16.531 -24.496 1.00 16.59 139 GLY A O 1
ATOM 920 N N . GLU A 1 140 ? -5.639 -15.834 -26.446 1.00 19.58 140 GLU A N 1
ATOM 921 C CA . GLU A 1 140 ? -5.234 -14.449 -26.250 1.00 18.38 140 GLU A CA 1
ATOM 922 C C . GLU A 1 140 ? -5.941 -13.787 -25.072 1.00 20.04 140 GLU A C 1
ATOM 923 O O . GLU A 1 140 ? -5.683 -12.607 -24.809 1.00 23.17 140 GLU A O 1
ATOM 929 N N . LEU A 1 141 ? -6.837 -14.499 -24.383 1.00 18.84 141 LEU A N 1
ATOM 930 C CA . LEU A 1 141 ? -7.506 -13.986 -23.196 1.00 19.47 141 LEU A CA 1
ATOM 931 C C . LEU A 1 141 ? -7.091 -14.711 -21.923 1.00 19.69 141 LEU A C 1
ATOM 932 O O . LEU A 1 141 ? -7.511 -14.314 -20.830 1.00 17.13 141 LEU A O 1
ATOM 937 N N . SER A 1 142 ? -6.262 -15.747 -22.032 1.00 20.21 142 SER A N 1
ATOM 938 C CA . SER A 1 142 ? -5.819 -16.530 -20.879 1.00 16.00 142 SER A CA 1
ATOM 939 C C . SER A 1 142 ? -4.582 -15.879 -20.255 1.00 19.98 142 SER A C 1
ATOM 940 O O . SER A 1 142 ? -3.457 -16.378 -20.340 1.00 21.47 142 SER A O 1
ATOM 943 N N . PHE A 1 143 ? -4.822 -14.745 -19.601 1.00 18.53 143 PHE A N 1
ATOM 944 C CA . PHE A 1 143 ? -3.756 -13.943 -19.018 1.00 17.38 143 PHE A CA 1
ATOM 945 C C . PHE A 1 143 ? -3.277 -14.519 -17.692 1.00 21.82 143 PHE A C 1
ATOM 946 O O . PHE A 1 143 ? -4.031 -15.164 -16.957 1.00 19.35 143 PHE A O 1
ATOM 954 N N . ALA A 1 144 ? -2.003 -14.256 -17.386 1.00 19.01 144 ALA A N 1
ATOM 955 C CA . ALA A 1 144 ? -1.454 -14.384 -16.035 1.00 15.06 144 ALA A CA 1
ATOM 956 C C . ALA A 1 144 ? -1.532 -15.814 -15.504 1.00 15.75 144 ALA A C 1
ATOM 957 O O . ALA A 1 144 ? -2.009 -16.065 -14.398 1.00 21.15 144 ALA A O 1
ATOM 959 N N . VAL A 1 145 ? -1.005 -16.751 -16.282 1.00 19.07 145 VAL A N 1
ATOM 960 C CA . VAL A 1 145 ? -0.899 -18.151 -15.889 1.00 19.55 145 VAL A CA 1
ATOM 961 C C . VAL A 1 145 ? 0.568 -18.431 -15.584 1.00 22.30 145 VAL A C 1
ATOM 962 O O . VAL A 1 145 ? 1.426 -18.301 -16.465 1.00 19.49 145 VAL A O 1
ATOM 966 N N . GLY A 1 146 ? 0.860 -18.790 -14.339 1.00 19.39 146 GLY A N 1
ATOM 967 C CA . GLY A 1 146 ? 2.232 -18.946 -13.878 1.00 17.82 146 GLY A CA 1
ATOM 968 C C . GLY A 1 146 ? 2.537 -20.356 -13.411 1.00 20.25 146 GLY A C 1
ATOM 969 O O . GLY A 1 146 ? 1.739 -20.971 -12.702 1.00 18.29 146 GLY A O 1
ATOM 970 N N . LEU A 1 147 ? 3.709 -20.856 -13.804 1.00 19.09 147 LEU A N 1
ATOM 971 C CA . LEU A 1 147 ? 4.228 -22.144 -13.366 1.00 18.01 147 LEU A CA 1
ATOM 972 C C . LEU A 1 147 ? 5.646 -21.932 -12.861 1.00 18.67 147 LEU A C 1
ATOM 973 O O . LEU A 1 147 ? 6.485 -21.393 -13.588 1.00 19.67 147 LEU A O 1
ATOM 978 N N . LYS A 1 148 ? 5.914 -22.348 -11.622 1.00 18.34 148 LYS A N 1
ATOM 979 C CA . LYS A 1 148 ? 7.202 -22.098 -10.988 1.00 16.99 148 LYS A CA 1
ATOM 980 C C . LYS A 1 148 ? 7.695 -23.342 -10.268 1.00 16.81 148 LYS A C 1
ATOM 981 O O . LYS A 1 148 ? 6.977 -23.909 -9.439 1.00 17.52 148 LYS A O 1
ATOM 987 N N . ASN A 1 149 ? 8.938 -23.729 -10.561 1.00 16.54 149 ASN A N 1
ATOM 988 C CA . ASN A 1 149 ? 9.659 -24.776 -9.834 1.00 17.57 149 ASN A CA 1
ATOM 989 C C . ASN A 1 149 ? 8.911 -26.108 -9.892 1.00 15.35 149 ASN A C 1
ATOM 990 O O . ASN A 1 149 ? 8.576 -26.711 -8.873 1.00 18.33 149 ASN A O 1
ATOM 995 N N . LEU A 1 150 ? 8.694 -26.584 -11.114 1.00 13.93 150 LEU A N 1
ATOM 996 C CA . LEU A 1 150 ? 7.949 -27.812 -11.342 1.00 17.25 150 LEU A CA 1
ATOM 997 C C . LEU A 1 150 ? 8.699 -28.694 -12.325 1.00 15.57 150 LEU A C 1
ATOM 998 O O . LEU A 1 150 ? 9.417 -28.204 -13.198 1.00 16.79 150 LEU A O 1
ATOM 1003 N N . ILE A 1 151 ? 8.536 -30.005 -12.164 1.00 19.10 151 ILE A N 1
ATOM 1004 C CA . ILE A 1 151 ? 9.033 -30.993 -13.116 1.00 18.25 151 ILE A CA 1
ATOM 1005 C C . ILE A 1 151 ? 7.835 -31.722 -13.705 1.00 19.65 151 ILE A C 1
ATOM 1006 O O . ILE A 1 151 ? 7.077 -32.369 -12.973 1.00 21.22 151 ILE A O 1
ATOM 1011 N N . LEU A 1 152 ? 7.663 -31.619 -15.019 1.00 16.94 152 LEU A N 1
ATOM 1012 C CA . LEU A 1 152 ? 6.627 -32.352 -15.734 1.00 21.66 152 LEU A CA 1
ATOM 1013 C C . LEU A 1 152 ? 7.230 -33.628 -16.306 1.00 22.43 152 LEU A C 1
ATOM 1014 O O . LEU A 1 152 ? 8.290 -33.589 -16.939 1.00 24.32 152 LEU A O 1
ATOM 1019 N N . ASP A 1 153 ? 6.569 -34.755 -16.065 1.00 23.14 153 ASP A N 1
ATOM 1020 C CA . ASP A 1 153 ? 7.102 -36.062 -16.427 1.00 21.05 153 ASP A CA 1
ATOM 1021 C C . ASP A 1 153 ? 6.043 -36.825 -17.203 1.00 20.47 153 ASP A C 1
ATOM 1022 O O . ASP A 1 153 ? 4.923 -37.003 -16.715 1.00 25.57 153 ASP A O 1
ATOM 1027 N N . THR A 1 154 ? 6.386 -37.253 -18.417 1.00 20.16 154 THR A N 1
ATOM 1028 C CA . THR A 1 154 ? 5.512 -38.096 -19.224 1.00 22.86 154 THR A CA 1
ATOM 1029 C C . THR A 1 154 ? 6.205 -39.401 -19.599 1.00 24.40 154 THR A C 1
ATOM 1030 O O . THR A 1 154 ? 5.882 -40.002 -20.623 1.00 29.92 154 THR A O 1
ATOM 1034 N N . THR A 1 155 ? 7.162 -39.853 -18.785 1.00 24.26 155 THR A N 1
ATOM 1035 C CA . THR A 1 155 ? 7.926 -41.046 -19.139 1.00 28.79 155 THR A CA 1
ATOM 1036 C C . THR A 1 155 ? 7.127 -42.334 -18.978 1.00 29.18 155 THR A C 1
ATOM 1037 O O . THR A 1 155 ? 7.545 -43.370 -19.509 1.00 29.74 155 THR A O 1
ATOM 1041 N N . ASN A 1 156 ? 5.991 -42.295 -18.280 1.00 32.17 156 ASN A N 1
ATOM 1042 C CA . ASN A 1 156 ? 5.107 -43.449 -18.194 1.00 26.78 156 ASN A CA 1
A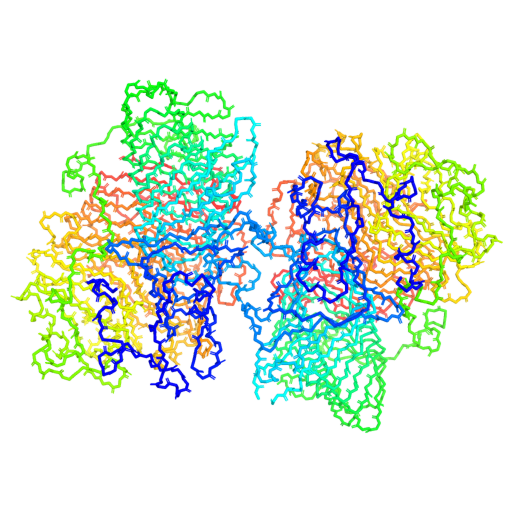TOM 1043 C C . ASN A 1 156 ? 4.312 -43.672 -19.472 1.00 27.79 156 ASN A C 1
ATOM 1044 O O . ASN A 1 156 ? 3.751 -44.757 -19.650 1.00 30.66 156 ASN A O 1
ATOM 1049 N N . ILE A 1 157 ? 4.275 -42.690 -20.372 1.00 25.12 157 ILE A N 1
ATOM 1050 C CA . ILE A 1 157 ? 3.575 -42.802 -21.647 1.00 27.44 157 ILE A CA 1
ATOM 1051 C C . ILE A 1 157 ? 4.563 -43.259 -22.709 1.00 29.78 157 ILE A C 1
ATOM 1052 O O . ILE A 1 157 ? 5.711 -42.801 -22.745 1.00 33.22 157 ILE A O 1
ATOM 1057 N N . GLN A 1 158 ? 4.116 -44.156 -23.587 1.00 33.92 158 GLN A N 1
ATOM 1058 C CA . GLN A 1 158 ? 4.986 -44.692 -24.626 1.00 30.22 158 GLN A CA 1
ATOM 1059 C C . GLN A 1 158 ? 5.409 -43.604 -25.607 1.00 29.30 158 GLN A C 1
ATOM 1060 O O . GLN A 1 158 ? 4.603 -42.769 -26.025 1.00 32.67 158 GLN A O 1
ATOM 1066 N N . GLY A 1 159 ? 6.689 -43.631 -25.985 1.00 32.18 159 GLY A N 1
ATOM 1067 C CA . GLY A 1 159 ? 7.259 -42.574 -26.803 1.00 28.70 159 GLY A CA 1
ATOM 1068 C C . GLY A 1 159 ? 6.686 -42.482 -28.200 1.00 28.78 159 GLY A C 1
ATOM 1069 O O . GLY A 1 159 ? 6.869 -41.454 -28.862 1.00 30.67 159 GLY A O 1
ATOM 1070 N N . GLY A 1 160 ? 5.995 -43.523 -28.662 1.00 32.90 160 GLY A N 1
ATOM 1071 C CA . GLY A 1 160 ? 5.403 -43.512 -29.984 1.00 31.27 160 GLY A CA 1
ATOM 1072 C C . GLY A 1 160 ? 4.031 -42.892 -30.074 1.00 28.34 160 GLY A C 1
ATOM 1073 O O . GLY A 1 160 ? 3.516 -42.696 -31.178 1.00 32.17 160 GLY A O 1
ATOM 1074 N N . GLN A 1 161 ? 3.427 -42.564 -28.941 1.00 29.33 161 GLN A N 1
ATOM 1075 C CA . GLN A 1 161 ? 2.090 -41.999 -28.906 1.00 34.83 161 GLN A CA 1
ATOM 1076 C C . GLN A 1 161 ? 2.158 -40.482 -28.786 1.00 30.86 161 GLN A C 1
ATOM 1077 O O . GLN A 1 161 ? 3.030 -39.933 -28.109 1.00 31.10 161 GLN A O 1
ATOM 1083 N N . GLU A 1 162 ? 1.209 -39.810 -29.434 1.00 30.07 162 GLU A N 1
ATOM 1084 C CA . GLU A 1 162 ? 1.109 -38.362 -29.328 1.00 29.56 162 GLU A CA 1
ATOM 1085 C C . GLU A 1 162 ? 0.750 -37.974 -27.900 1.00 32.05 162 GLU A C 1
ATOM 1086 O O . GLU A 1 162 ? -0.200 -38.508 -27.321 1.00 35.49 162 GLU A O 1
ATOM 1092 N N . PHE A 1 163 ? 1.522 -37.055 -27.326 1.00 28.58 163 PHE A N 1
ATOM 1093 C CA . PHE A 1 163 ? 1.266 -36.572 -25.978 1.00 21.85 163 PHE A CA 1
ATOM 1094 C C . PHE A 1 163 ? 1.865 -35.184 -25.858 1.00 23.26 163 PHE A C 1
ATOM 1095 O O . PHE A 1 163 ? 2.844 -34.861 -26.534 1.00 25.69 163 PHE A O 1
ATOM 1103 N N . THR A 1 164 ? 1.245 -34.354 -25.026 1.00 21.33 164 THR A N 1
ATOM 1104 C CA . THR A 1 164 ? 1.709 -32.991 -24.793 1.00 18.20 164 THR A CA 1
ATOM 1105 C C . THR A 1 164 ? 1.780 -32.764 -23.291 1.00 23.02 164 THR A C 1
ATOM 1106 O O . THR A 1 164 ? 0.754 -32.794 -22.605 1.00 26.86 164 THR A O 1
ATOM 1110 N N . ALA A 1 165 ? 2.991 -32.551 -22.778 1.00 20.51 165 ALA A N 1
ATOM 1111 C CA . ALA A 1 165 ? 3.145 -32.327 -21.347 1.00 16.85 165 ALA A CA 1
ATOM 1112 C C . ALA A 1 165 ? 2.491 -31.023 -20.920 1.00 17.06 165 ALA A C 1
ATOM 1113 O O . ALA A 1 165 ? 1.827 -30.966 -19.881 1.00 18.23 165 ALA A O 1
ATOM 1115 N N . LEU A 1 166 ? 2.653 -29.969 -21.712 1.00 18.95 166 LEU A N 1
ATOM 1116 C CA . LEU A 1 166 ? 2.135 -28.655 -21.361 1.00 21.54 166 LEU A CA 1
ATOM 1117 C C . LEU A 1 166 ? 1.559 -28.002 -22.605 1.00 23.41 166 LEU A C 1
ATOM 1118 O O . LEU A 1 166 ? 2.247 -27.900 -23.625 1.00 21.37 166 LEU A O 1
ATOM 1123 N N . HIS A 1 167 ? 0.296 -27.590 -22.531 1.00 21.30 167 HIS A N 1
ATOM 1124 C CA . HIS A 1 167 ? -0.320 -26.771 -23.567 1.00 20.97 167 HIS A CA 1
ATOM 1125 C C . HIS A 1 167 ? -0.270 -25.317 -23.121 1.00 19.01 167 HIS A C 1
ATOM 1126 O O . HIS A 1 167 ? -0.863 -24.958 -22.097 1.00 17.15 167 HIS A O 1
ATOM 1133 N N . TRP A 1 168 ? 0.438 -24.487 -23.881 1.00 21.86 168 TRP A N 1
ATOM 1134 C CA . TRP A 1 168 ? 0.675 -23.093 -23.520 1.00 17.39 168 TRP A CA 1
ATOM 1135 C C . TRP A 1 168 ? 0.008 -22.130 -24.499 1.00 16.85 168 TRP A C 1
ATOM 1136 O O . TRP A 1 168 ? 0.586 -21.116 -24.891 1.00 15.93 168 TRP A O 1
ATOM 1147 N N . GLY A 1 169 ? -1.225 -22.433 -24.895 1.00 20.44 169 GLY A N 1
ATOM 1148 C CA . GLY A 1 169 ? -2.022 -21.498 -25.662 1.00 19.19 169 GLY A CA 1
ATOM 1149 C C . GLY A 1 169 ? -2.594 -20.424 -24.764 1.00 20.32 169 GLY A C 1
ATOM 1150 O O . GLY A 1 169 ? -3.793 -20.413 -24.473 1.00 21.45 169 GLY A O 1
ATOM 1151 N N . VAL A 1 170 ? -1.731 -19.526 -24.292 1.00 16.49 170 VAL A N 1
ATOM 1152 C CA . VAL A 1 170 ? -2.111 -18.541 -23.292 1.00 14.69 170 VAL A CA 1
ATOM 1153 C C . VAL A 1 170 ? -1.782 -17.149 -23.807 1.00 16.29 170 VAL A C 1
ATOM 1154 O O . VAL A 1 170 ? -1.407 -16.978 -24.973 1.00 17.48 170 VAL A O 1
ATOM 1158 N N . ALA A 1 171 ? -1.945 -16.144 -22.950 1.00 16.38 171 ALA A N 1
ATOM 1159 C CA . ALA A 1 171 ? -1.694 -14.756 -23.319 1.00 16.94 171 ALA A CA 1
ATOM 1160 C C . ALA A 1 171 ? -0.631 -14.150 -22.414 1.00 18.59 171 ALA A C 1
ATOM 1161 O O . ALA A 1 171 ? 0.108 -14.876 -21.741 1.00 16.61 171 ALA A O 1
ATOM 1163 N N . GLN A 1 172 ? -0.551 -12.823 -22.392 1.00 19.91 172 GLN A N 1
ATOM 1164 C CA . GLN A 1 172 ? 0.504 -12.130 -21.674 1.00 16.05 172 GLN A CA 1
ATOM 1165 C C . GLN A 1 172 ? 0.399 -12.384 -20.169 1.00 19.64 172 GLN A C 1
ATOM 1166 O O . GLN A 1 172 ? -0.613 -12.872 -19.657 1.00 22.56 172 GLN A O 1
ATOM 1172 N N . VAL A 1 173 ? 1.488 -12.045 -19.466 1.00 17.16 173 VAL A N 1
ATOM 1173 C CA . VAL A 1 173 ? 1.665 -12.193 -18.020 1.00 14.59 173 VAL A CA 1
ATOM 1174 C C . VAL A 1 173 ? 1.759 -13.669 -17.642 1.00 14.97 173 VAL A C 1
ATOM 1175 O O . VAL A 1 173 ? 1.996 -14.015 -16.480 1.00 17.83 173 VAL A O 1
ATOM 1179 N N . ALA A 1 174 ? 1.602 -14.553 -18.614 1.00 14.51 174 ALA A N 1
ATOM 1180 C CA . ALA A 1 174 ? 1.953 -15.942 -18.381 1.00 16.69 174 ALA A CA 1
ATOM 1181 C C . ALA A 1 174 ? 3.469 -16.069 -18.263 1.00 17.39 174 ALA A C 1
ATOM 1182 O O . ALA A 1 174 ? 4.223 -15.337 -18.907 1.00 18.94 174 ALA A O 1
ATOM 1184 N N . GLN A 1 175 ? 3.918 -16.994 -17.417 1.00 18.45 175 GLN A N 1
ATOM 1185 C CA . GLN A 1 175 ? 5.340 -17.106 -17.128 1.00 19.05 175 GLN A CA 1
ATOM 1186 C C . GLN A 1 175 ? 5.715 -18.551 -16.834 1.00 21.33 175 GLN A C 1
ATOM 1187 O O . GLN A 1 175 ? 4.924 -19.317 -16.277 1.00 22.06 175 GLN A O 1
ATOM 1193 N N . LEU A 1 176 ? 6.932 -18.911 -17.235 1.00 19.98 176 LEU A N 1
ATOM 1194 C CA . LEU A 1 176 ? 7.576 -20.155 -16.839 1.00 21.26 176 LEU A CA 1
ATOM 1195 C C . LEU A 1 176 ? 8.825 -19.799 -16.050 1.00 20.93 176 LEU A C 1
ATOM 1196 O O . LEU A 1 176 ? 9.615 -18.954 -16.481 1.00 20.64 176 LEU A O 1
ATOM 1201 N N . GLN A 1 177 ? 8.988 -20.418 -14.884 1.00 19.53 177 GLN A N 1
ATOM 1202 C CA . GLN A 1 177 ? 10.126 -20.132 -14.015 1.00 21.21 177 GLN A CA 1
ATOM 1203 C C . GLN A 1 177 ? 10.640 -21.448 -13.455 1.00 18.65 177 GLN A C 1
ATOM 1204 O O . GLN A 1 177 ? 9.935 -22.108 -12.686 1.00 19.64 177 GLN A O 1
ATOM 1210 N N . ASN A 1 178 ? 11.857 -21.829 -13.845 1.00 22.66 178 ASN A N 1
ATOM 1211 C CA . ASN A 1 178 ? 12.517 -23.028 -13.330 1.00 19.35 178 ASN A CA 1
ATOM 1212 C C . ASN A 1 178 ? 11.648 -24.267 -13.556 1.00 14.66 178 ASN A C 1
ATOM 1213 O O . ASN A 1 178 ? 11.178 -24.913 -12.621 1.00 17.90 178 ASN A O 1
ATOM 1218 N N . ILE A 1 179 ? 11.440 -24.584 -14.829 1.00 16.76 179 ILE A N 1
ATOM 1219 C CA . ILE A 1 179 ? 10.565 -25.668 -15.252 1.00 14.61 179 ILE A CA 1
ATOM 1220 C C . ILE A 1 179 ? 11.395 -26.701 -15.997 1.00 15.60 179 ILE A C 1
ATOM 1221 O O . ILE A 1 179 ? 12.234 -26.344 -16.830 1.00 18.13 179 ILE A O 1
ATOM 1226 N N . LYS A 1 180 ? 11.165 -27.979 -15.693 1.00 13.36 180 LYS A N 1
ATOM 1227 C CA . LYS A 1 180 ? 11.840 -29.089 -16.355 1.00 19.00 180 LYS A CA 1
ATOM 1228 C C . LYS A 1 180 ? 10.802 -30.096 -16.836 1.00 21.86 180 LYS A C 1
ATOM 1229 O O . LYS A 1 180 ? 9.868 -30.424 -16.097 1.00 21.69 180 LYS A O 1
ATOM 1235 N N . ILE A 1 181 ? 10.957 -30.578 -18.071 1.00 22.23 181 ILE A N 1
ATOM 1236 C CA . ILE A 1 181 ? 9.988 -31.475 -18.705 1.00 19.61 181 ILE A CA 1
ATOM 1237 C C . ILE A 1 181 ? 10.719 -32.715 -19.219 1.00 22.23 181 ILE A C 1
ATOM 1238 O O . ILE A 1 181 ? 11.436 -32.644 -20.224 1.00 25.90 181 ILE A O 1
ATOM 1243 N N . ARG A 1 182 ? 10.513 -33.854 -18.557 1.00 23.07 182 ARG A N 1
ATOM 1244 C CA . ARG A 1 182 ? 11.059 -35.136 -18.993 1.00 23.64 182 ARG A CA 1
ATOM 1245 C C . ARG A 1 182 ? 10.018 -35.875 -19.819 1.00 20.02 182 ARG A C 1
ATOM 1246 O O . ARG A 1 182 ? 8.893 -36.078 -19.358 1.00 21.48 182 ARG A O 1
ATOM 1254 N N . MET A 1 183 ? 10.413 -36.338 -21.000 1.00 24.20 183 MET A N 1
ATOM 1255 C CA . MET A 1 183 ? 9.525 -37.074 -21.886 1.00 21.47 183 MET A CA 1
ATOM 1256 C C . MET A 1 183 ? 10.182 -38.386 -22.286 1.00 23.10 183 MET A C 1
ATOM 1257 O O . MET A 1 183 ? 11.386 -38.576 -22.107 1.00 29.32 183 MET A O 1
ATOM 1262 N N . SER A 1 184 ? 9.368 -39.302 -22.807 1.00 22.84 184 SER A N 1
ATOM 1263 C CA . SER A 1 184 ? 9.886 -40.561 -23.318 1.00 26.69 184 SER A CA 1
ATOM 1264 C C . SER A 1 184 ? 10.623 -40.334 -24.638 1.00 26.36 184 SER A C 1
ATOM 1265 O O . SER A 1 184 ? 10.270 -39.438 -25.408 1.00 24.88 184 SER A O 1
ATOM 1268 N N . PRO A 1 185 ? 11.655 -41.128 -24.921 1.00 30.01 185 PRO A N 1
ATOM 1269 C CA . PRO A 1 185 ? 12.347 -40.993 -26.209 1.00 26.74 185 PRO A CA 1
ATOM 1270 C C . PRO A 1 185 ? 11.423 -41.330 -27.370 1.00 26.03 185 PRO A C 1
ATOM 1271 O O . PRO A 1 185 ? 10.651 -42.290 -27.320 1.00 28.43 185 PRO A O 1
ATOM 1275 N N . SER A 1 186 ? 11.526 -40.540 -28.433 1.00 28.17 186 SER A N 1
ATOM 1276 C CA . SER A 1 186 ? 10.714 -40.758 -29.618 1.00 22.83 186 SER A CA 1
ATOM 1277 C C . SER A 1 186 ? 11.070 -42.083 -30.282 1.00 29.53 186 SER A C 1
ATOM 1278 O O . SER A 1 186 ? 12.096 -42.704 -29.991 1.00 30.93 186 SER A O 1
ATOM 1281 N N . VAL A 1 187 ? 10.186 -42.525 -31.173 1.00 35.65 187 VAL A N 1
ATOM 1282 C CA . VAL A 1 187 ? 10.356 -43.790 -31.883 1.00 29.25 187 VAL A CA 1
ATOM 1283 C C . VAL A 1 187 ? 10.815 -43.566 -33.311 1.00 24.59 187 VAL A C 1
ATOM 1284 O O . VAL A 1 187 ? 10.294 -42.695 -34.001 1.00 30.74 187 VAL A O 1
ATOM 1288 N N . SER A 1 190 ? 8.533 -42.901 -36.678 1.00 38.82 190 SER A N 1
ATOM 1289 C CA . SER A 1 190 ? 7.195 -42.527 -36.232 1.00 31.35 190 SER A CA 1
ATOM 1290 C C . SER A 1 190 ? 6.941 -41.038 -36.427 1.00 35.00 190 SER A C 1
ATOM 1291 O O . SER A 1 190 ? 7.810 -40.206 -36.164 1.00 32.81 190 SER A O 1
ATOM 1294 N N . SER A 1 191 ? 5.742 -40.706 -36.896 1.00 35.02 191 SER A N 1
ATOM 1295 C CA . SER A 1 191 ? 5.368 -39.314 -37.085 1.00 33.44 191 SER A CA 1
ATOM 1296 C C . SER A 1 191 ? 4.817 -38.680 -35.818 1.00 34.74 191 SER A C 1
ATOM 1297 O O . SER A 1 191 ? 4.712 -37.449 -35.753 1.00 32.47 191 SER A O 1
ATOM 1300 N N . THR A 1 192 ? 4.449 -39.481 -34.825 1.00 32.10 192 THR A N 1
ATOM 1301 C CA . THR A 1 192 ? 3.914 -38.981 -33.569 1.00 35.41 192 THR A CA 1
ATOM 1302 C C . THR A 1 192 ? 4.890 -39.242 -32.429 1.00 34.22 192 THR A C 1
ATOM 1303 O O . THR A 1 192 ? 5.792 -40.078 -32.523 1.00 36.45 192 THR A O 1
ATOM 1307 N N . GLY A 1 193 ? 4.692 -38.502 -31.347 1.00 30.83 193 GLY A N 1
ATOM 1308 C CA . GLY A 1 193 ? 5.543 -38.623 -30.184 1.00 24.76 193 GLY A CA 1
ATOM 1309 C C . GLY A 1 193 ? 5.184 -37.553 -29.175 1.00 26.93 193 GLY A C 1
ATOM 1310 O O . GLY A 1 193 ? 4.179 -36.852 -29.320 1.00 27.34 193 GLY A O 1
ATOM 1311 N N . HIS A 1 194 ? 6.038 -37.426 -28.162 1.00 24.53 194 HIS A N 1
ATOM 1312 C CA . HIS A 1 194 ? 5.797 -36.478 -27.086 1.00 18.59 194 HIS A CA 1
ATOM 1313 C C . HIS A 1 194 ? 6.188 -35.069 -27.506 1.00 22.49 194 HIS A C 1
ATOM 1314 O O . HIS A 1 194 ? 7.181 -34.862 -28.210 1.00 24.23 194 HIS A O 1
ATOM 1321 N N . THR A 1 195 ? 5.382 -34.100 -27.082 1.00 23.38 195 THR A N 1
ATOM 1322 C CA . THR A 1 195 ? 5.667 -32.684 -27.253 1.00 19.34 195 THR A CA 1
ATOM 1323 C C . THR A 1 195 ? 5.744 -32.058 -25.871 1.00 20.24 195 THR A C 1
ATOM 1324 O O . THR A 1 195 ? 4.911 -32.355 -25.007 1.00 19.31 195 THR A O 1
ATOM 1328 N N . GLY A 1 196 ? 6.783 -31.257 -25.643 1.00 24.18 196 GLY A N 1
ATOM 1329 C CA . GLY A 1 196 ? 6.990 -30.625 -24.356 1.00 19.30 196 GLY A CA 1
ATOM 1330 C C . GLY A 1 196 ? 6.026 -29.495 -24.098 1.00 16.19 196 GLY A C 1
ATOM 1331 O O . GLY A 1 196 ? 5.204 -29.564 -23.183 1.00 18.93 196 GLY A O 1
ATOM 1332 N N . ILE A 1 197 ? 6.126 -28.444 -24.899 1.00 18.62 197 ILE A N 1
ATOM 1333 C CA . ILE A 1 197 ? 5.257 -27.283 -24.795 1.00 19.95 197 ILE A CA 1
ATOM 1334 C C . ILE A 1 197 ? 4.661 -27.041 -26.170 1.00 22.82 197 ILE A C 1
ATOM 1335 O O . ILE A 1 197 ? 5.389 -26.703 -27.111 1.00 25.33 197 ILE A O 1
ATOM 1340 N N . ARG A 1 198 ? 3.347 -27.204 -26.292 1.00 24.48 198 ARG A N 1
ATOM 1341 C CA . ARG A 1 198 ? 2.636 -26.911 -27.529 1.00 20.34 198 ARG A CA 1
ATOM 1342 C C . ARG A 1 198 ? 1.898 -25.597 -27.356 1.00 20.49 198 ARG A C 1
ATOM 1343 O O . ARG A 1 198 ? 1.101 -25.445 -26.424 1.00 23.36 198 ARG A O 1
ATOM 1351 N N . LEU A 1 199 ? 2.180 -24.648 -28.235 1.00 17.38 199 LEU A N 1
ATOM 1352 C CA . LEU A 1 199 ? 1.552 -23.337 -28.201 1.00 18.15 199 LEU A CA 1
ATOM 1353 C C . LEU A 1 199 ? 0.582 -23.258 -29.367 1.00 22.91 199 LEU A C 1
ATOM 1354 O O . LEU A 1 199 ? 0.998 -23.207 -30.529 1.00 21.73 199 LEU A O 1
ATOM 1359 N N . THR A 1 200 ? -0.708 -23.283 -29.055 1.00 24.74 200 THR A N 1
ATOM 1360 C CA . THR A 1 200 ? -1.770 -23.031 -30.010 1.00 22.38 200 THR A CA 1
ATOM 1361 C C . THR A 1 200 ? -2.169 -21.557 -29.895 1.00 23.24 200 THR A C 1
ATOM 1362 O O . THR A 1 200 ? -1.368 -20.727 -29.450 1.00 24.39 200 THR A O 1
ATOM 1366 N N . ARG A 1 201 ? -3.387 -21.221 -30.323 1.00 24.32 201 ARG A N 1
ATOM 1367 C CA . ARG A 1 201 ? -3.893 -19.851 -30.280 1.00 21.73 201 ARG A CA 1
ATOM 1368 C C . ARG A 1 201 ? -3.549 -19.171 -28.958 1.00 21.78 201 ARG A C 1
ATOM 1369 O O . ARG A 1 201 ? -3.739 -19.742 -27.881 1.00 19.21 201 ARG A O 1
ATOM 1377 N N . GLY A 1 202 ? -2.997 -17.967 -29.052 1.00 20.63 202 GLY A N 1
ATOM 1378 C CA . GLY A 1 202 ? -2.576 -17.239 -27.872 1.00 16.52 202 GLY A CA 1
ATOM 1379 C C . GLY A 1 202 ? -1.698 -16.077 -28.264 1.00 17.92 202 GLY A C 1
ATOM 1380 O O . GLY A 1 202 ? -1.349 -15.894 -29.433 1.00 19.55 202 GLY A O 1
ATOM 1381 N N . SER A 1 203 ? -1.357 -15.273 -27.262 1.00 16.84 203 SER A N 1
ATOM 1382 C CA . SER A 1 203 ? -0.578 -14.057 -27.467 1.00 17.54 203 SER A CA 1
ATOM 1383 C C . SER A 1 203 ? 0.380 -13.836 -26.302 1.00 17.36 203 SER A C 1
ATOM 1384 O O . SER A 1 203 ? 0.482 -12.740 -25.751 1.00 17.78 203 SER A O 1
ATOM 1387 N N . THR A 1 204 ? 1.093 -14.885 -25.907 1.00 17.58 204 THR A N 1
ATOM 1388 C CA . THR A 1 204 ? 1.997 -14.757 -24.777 1.00 16.79 204 THR A CA 1
ATOM 1389 C C . THR A 1 204 ? 3.245 -13.970 -25.170 1.00 20.00 204 THR A C 1
ATOM 1390 O O . THR A 1 204 ? 3.441 -13.592 -26.331 1.00 21.48 204 THR A O 1
ATOM 1394 N N . LEU A 1 205 ? 4.076 -13.681 -24.170 1.00 19.26 205 LEU A N 1
ATOM 1395 C CA . LEU A 1 205 ? 5.282 -12.893 -24.377 1.00 18.61 205 LEU A CA 1
ATOM 1396 C C . LEU A 1 205 ? 6.551 -13.737 -24.340 1.00 19.34 205 LEU A C 1
ATOM 1397 O O . LEU A 1 205 ? 7.226 -13.875 -25.363 1.00 22.87 205 LEU A O 1
ATOM 1402 N N . ALA A 1 206 ? 6.888 -14.335 -23.199 1.00 17.32 206 ALA A N 1
ATOM 1403 C CA . ALA A 1 206 ? 8.188 -14.976 -23.049 1.00 16.11 206 ALA A CA 1
ATOM 1404 C C . ALA A 1 206 ? 8.067 -16.320 -22.358 1.00 17.18 206 ALA A C 1
ATOM 1405 O O . ALA A 1 206 ? 7.335 -16.465 -21.374 1.00 19.86 206 ALA A O 1
ATOM 1407 N N . LEU A 1 207 ? 8.816 -17.291 -22.867 1.00 17.95 207 LEU A N 1
ATOM 1408 C CA . LEU A 1 207 ? 9.043 -18.565 -22.201 1.00 15.46 207 LEU A CA 1
ATOM 1409 C C . LEU A 1 207 ? 10.520 -18.621 -21.849 1.00 18.69 207 LEU A C 1
ATOM 1410 O O . LEU A 1 207 ? 11.370 -18.596 -22.746 1.00 19.71 207 LEU A O 1
ATOM 1415 N N . ALA A 1 208 ? 10.826 -18.667 -20.551 1.00 18.43 208 ALA A N 1
ATOM 1416 C CA . ALA A 1 208 ? 12.180 -18.440 -20.059 1.00 16.93 208 ALA A CA 1
ATOM 1417 C C . ALA A 1 208 ? 12.678 -19.623 -19.241 1.00 19.87 208 ALA A C 1
ATOM 1418 O O . ALA A 1 208 ? 11.975 -20.112 -18.352 1.00 22.80 208 ALA A O 1
ATOM 1420 N N . ASP A 1 209 ? 13.898 -20.067 -19.547 1.00 20.23 209 ASP A N 1
ATOM 1421 C CA . ASP A 1 209 ? 14.670 -20.970 -18.693 1.00 21.10 209 ASP A CA 1
ATOM 1422 C C . ASP A 1 209 ? 13.956 -22.298 -18.463 1.00 20.61 209 ASP A C 1
ATOM 1423 O O . ASP A 1 209 ? 13.815 -22.766 -17.332 1.00 20.56 209 ASP A O 1
ATOM 1428 N N . VAL A 1 210 ? 13.547 -22.931 -19.559 1.00 23.52 210 VAL A N 1
ATOM 1429 C CA . VAL A 1 210 ? 12.894 -24.235 -19.525 1.00 19.55 210 VAL A CA 1
ATOM 1430 C C . VAL A 1 210 ? 13.845 -25.261 -20.115 1.00 18.77 210 VAL A C 1
ATOM 1431 O O . VAL A 1 210 ? 14.462 -25.017 -21.159 1.00 16.22 210 VAL A O 1
ATOM 1435 N N . ARG A 1 211 ? 13.974 -26.403 -19.441 1.00 18.81 211 ARG A N 1
ATOM 1436 C CA . ARG A 1 211 ? 14.780 -27.516 -19.919 1.00 20.24 211 ARG A CA 1
ATOM 1437 C C . ARG A 1 211 ? 13.855 -28.618 -20.411 1.00 18.98 211 ARG A C 1
ATOM 1438 O O . ARG A 1 211 ? 13.054 -29.152 -19.637 1.00 20.45 211 ARG A O 1
ATOM 1446 N N . LEU A 1 212 ? 13.984 -28.964 -21.687 1.00 20.09 212 LEU A N 1
ATOM 1447 C CA . LEU A 1 212 ? 13.165 -29.980 -22.330 1.00 20.41 212 LEU A CA 1
ATOM 1448 C C . LEU A 1 212 ? 14.041 -31.182 -22.635 1.00 23.78 212 LEU A C 1
ATOM 1449 O O . LEU A 1 212 ? 15.020 -31.063 -23.378 1.00 27.28 212 LEU A O 1
ATOM 1454 N N . GLU A 1 213 ? 13.666 -32.338 -22.094 1.00 22.56 213 GLU A N 1
ATOM 1455 C CA . GLU A 1 213 ? 14.469 -33.547 -22.185 1.00 24.23 213 GLU A CA 1
ATOM 1456 C C . GLU A 1 213 ? 13.726 -34.588 -23.010 1.00 26.70 213 GLU A C 1
ATOM 1457 O O . GLU A 1 213 ? 12.625 -35.010 -22.636 1.00 27.75 213 GLU A O 1
ATOM 1463 N N . ARG A 1 214 ? 14.321 -34.973 -24.142 1.00 27.36 214 ARG A N 1
ATOM 1464 C CA . ARG A 1 214 ? 13.844 -36.058 -24.997 1.00 24.51 214 ARG A CA 1
ATOM 1465 C C . ARG A 1 214 ? 12.495 -35.737 -25.624 1.00 21.93 214 ARG A C 1
ATOM 1466 O O . ARG A 1 214 ? 12.130 -34.564 -25.748 1.00 26.19 214 ARG A O 1
ATOM 1474 N N . GLY A 1 215 ? 11.758 -36.772 -26.032 1.00 20.23 215 GLY A N 1
ATOM 1475 C CA . GLY A 1 215 ? 10.521 -36.592 -26.764 1.00 19.41 215 GLY A CA 1
ATOM 1476 C C . GLY A 1 215 ? 10.764 -36.391 -28.246 1.00 19.76 215 GLY A C 1
ATOM 1477 O O . GLY A 1 215 ? 11.888 -36.460 -28.744 1.00 24.74 215 GLY A O 1
ATOM 1478 N N . LEU A 1 216 ? 9.668 -36.164 -28.973 1.00 20.49 216 LEU A N 1
ATOM 1479 C CA . LEU A 1 216 ? 9.768 -35.852 -30.396 1.00 20.89 216 LEU A CA 1
ATOM 1480 C C . LEU A 1 216 ? 10.003 -34.362 -30.618 1.00 22.31 216 LEU A C 1
ATOM 1481 O O . LEU A 1 216 ? 10.922 -33.976 -31.348 1.00 27.36 216 LEU A O 1
ATOM 1486 N N . ASN A 1 217 ? 9.191 -33.508 -29.997 1.00 20.06 217 ASN A N 1
ATOM 1487 C CA . ASN A 1 217 ? 9.321 -32.061 -30.128 1.00 20.24 217 ASN A CA 1
ATOM 1488 C C . ASN A 1 217 ? 9.460 -31.435 -28.748 1.00 23.41 217 ASN A C 1
ATOM 1489 O O . ASN A 1 217 ? 8.612 -31.654 -27.879 1.00 22.01 217 ASN A O 1
ATOM 1494 N N . GLY A 1 218 ? 10.524 -30.653 -28.550 1.00 20.23 218 GLY A N 1
ATOM 1495 C CA . GLY A 1 218 ? 10.659 -29.925 -27.298 1.00 18.11 218 GLY A CA 1
ATOM 1496 C C . GLY A 1 218 ? 9.638 -28.809 -27.163 1.00 22.46 218 GLY A C 1
ATOM 1497 O O . GLY A 1 218 ? 9.013 -28.644 -26.110 1.00 21.87 218 GLY A O 1
ATOM 1498 N N . ILE A 1 219 ? 9.459 -28.026 -28.225 1.00 19.27 219 ILE A N 1
ATOM 1499 C CA . ILE A 1 219 ? 8.450 -26.974 -28.276 1.00 19.06 219 ILE A CA 1
ATOM 1500 C C . ILE A 1 219 ? 7.765 -27.046 -29.629 1.00 22.95 219 ILE A C 1
ATOM 1501 O O . ILE A 1 219 ? 8.433 -27.128 -30.665 1.00 21.64 219 ILE A O 1
ATOM 1506 N N . TRP A 1 220 ? 6.436 -27.003 -29.622 1.00 24.92 220 TRP A N 1
ATOM 1507 C CA . TRP A 1 220 ? 5.638 -26.990 -30.841 1.00 22.23 220 TRP A CA 1
ATOM 1508 C C . TRP A 1 220 ? 4.888 -25.668 -30.893 1.00 20.22 220 TRP A C 1
ATOM 1509 O O . TRP A 1 220 ? 3.998 -25.424 -30.076 1.00 24.52 220 TRP A O 1
ATOM 1520 N N . HIS A 1 221 ? 5.275 -24.812 -31.832 1.00 22.36 221 HIS A N 1
ATOM 1521 C CA . HIS A 1 221 ? 4.652 -23.507 -32.045 1.00 24.62 221 HIS A CA 1
ATOM 1522 C C . HIS A 1 221 ? 3.608 -23.688 -33.143 1.00 25.28 221 HIS A C 1
ATOM 1523 O O . HIS A 1 221 ? 3.917 -23.618 -34.335 1.00 25.94 221 HIS A O 1
ATOM 1530 N N . ASP A 1 222 ? 2.369 -23.961 -32.734 1.00 22.25 222 ASP A N 1
ATOM 1531 C CA . ASP A 1 222 ? 1.271 -24.271 -33.647 1.00 23.35 222 ASP A CA 1
ATOM 1532 C C . ASP A 1 222 ? 0.332 -23.069 -33.745 1.00 26.12 222 ASP A C 1
ATOM 1533 O O . ASP A 1 222 ? -0.714 -23.021 -33.096 1.00 26.96 222 ASP A O 1
ATOM 1538 N N . GLY A 1 223 ? 0.701 -22.101 -34.578 1.00 23.62 223 GLY A N 1
ATOM 1539 C CA . GLY A 1 223 ? -0.176 -20.982 -34.862 1.00 19.19 223 GLY A CA 1
ATOM 1540 C C . GLY A 1 223 ? -0.209 -19.893 -33.814 1.00 22.11 223 GLY A C 1
ATOM 1541 O O . GLY A 1 223 ? -0.985 -18.939 -33.963 1.00 25.13 223 GLY A O 1
ATOM 1542 N N . HIS A 1 224 ? 0.571 -20.014 -32.744 1.00 21.33 224 HIS A N 1
ATOM 1543 C CA . HIS A 1 224 ? 0.700 -18.924 -31.789 1.00 17.28 224 HIS A CA 1
ATOM 1544 C C . HIS A 1 224 ? 1.220 -17.684 -32.499 1.00 21.00 224 HIS A C 1
ATOM 1545 O O . HIS A 1 224 ? 2.084 -17.770 -33.375 1.00 26.74 224 HIS A O 1
ATOM 1552 N N . GLN A 1 225 ? 0.685 -16.521 -32.124 1.00 18.52 225 GLN A N 1
ATOM 1553 C CA . GLN A 1 225 ? 1.050 -15.290 -32.812 1.00 23.40 225 GLN A CA 1
ATOM 1554 C C . GLN A 1 225 ? 2.541 -15.002 -32.677 1.00 25.04 225 GLN A C 1
ATOM 1555 O O . GLN A 1 225 ? 3.264 -14.886 -33.675 1.00 22.21 225 GLN A O 1
ATOM 1561 N N . GLN A 1 226 ? 3.020 -14.895 -31.442 1.00 23.69 226 GLN A N 1
ATOM 1562 C CA . GLN A 1 226 ? 4.403 -14.523 -31.198 1.00 20.11 226 GLN A CA 1
ATOM 1563 C C . GLN A 1 226 ? 4.811 -15.010 -29.821 1.00 22.88 226 GLN A C 1
ATOM 1564 O O . GLN A 1 226 ? 3.970 -15.185 -28.934 1.00 23.91 226 GLN A O 1
ATOM 1570 N N . ALA A 1 227 ? 6.114 -15.218 -29.657 1.00 23.81 227 ALA A N 1
ATOM 1571 C CA . ALA A 1 227 ? 6.691 -15.654 -28.395 1.00 22.77 227 ALA A CA 1
ATOM 1572 C C . ALA A 1 227 ? 8.199 -15.489 -28.468 1.00 18.52 227 ALA A C 1
ATOM 1573 O O . ALA A 1 227 ? 8.800 -15.725 -29.515 1.00 17.29 227 ALA A O 1
ATOM 1575 N N . LEU A 1 228 ? 8.791 -15.047 -27.363 1.00 20.75 228 LEU A N 1
ATOM 1576 C CA . LEU A 1 228 ? 10.234 -15.070 -27.177 1.00 17.49 228 LEU A CA 1
ATOM 1577 C C . LEU A 1 228 ? 10.594 -16.286 -26.334 1.00 18.14 228 LEU A C 1
ATOM 1578 O O . LEU A 1 228 ? 10.018 -16.494 -25.261 1.00 18.80 228 LEU A O 1
ATOM 1583 N N . TYR A 1 229 ? 11.526 -17.094 -26.829 1.00 18.38 229 TYR A N 1
ATOM 1584 C CA . TYR A 1 229 ? 12.010 -18.281 -26.127 1.00 17.93 229 TYR A CA 1
ATOM 1585 C C . TYR A 1 229 ? 13.421 -17.975 -25.634 1.00 18.41 229 TYR A C 1
ATOM 1586 O O . TYR A 1 229 ? 14.383 -18.044 -26.405 1.00 23.73 229 TYR A O 1
ATOM 1595 N N . LYS A 1 230 ? 13.543 -17.637 -24.354 1.00 15.18 230 LYS A N 1
ATOM 1596 C CA . LYS A 1 230 ? 14.796 -17.166 -23.775 1.00 17.39 230 LYS A CA 1
ATOM 1597 C C . LYS A 1 230 ? 15.445 -18.259 -22.933 1.00 17.83 230 LYS A C 1
ATOM 1598 O O . LYS A 1 230 ? 14.810 -18.813 -22.032 1.00 17.17 230 LYS A O 1
ATOM 1604 N N . SER A 1 231 ? 16.708 -18.566 -23.238 1.00 19.74 231 SER A N 1
ATOM 1605 C CA . SER A 1 231 ? 17.526 -19.501 -22.461 1.00 14.24 231 SER A CA 1
ATOM 1606 C C . SER A 1 231 ? 16.832 -20.849 -22.288 1.00 14.71 231 SER A C 1
ATOM 1607 O O . SER A 1 231 ? 16.710 -21.374 -21.183 1.00 19.59 231 SER A O 1
ATOM 1610 N N . ILE A 1 232 ? 16.390 -21.422 -23.401 1.00 16.23 232 ILE A N 1
ATOM 1611 C CA . ILE A 1 232 ? 15.779 -22.749 -23.409 1.00 18.04 232 ILE A CA 1
ATOM 1612 C C . ILE A 1 232 ? 16.866 -23.786 -23.654 1.00 19.07 232 ILE A C 1
ATOM 1613 O O . ILE A 1 232 ? 17.711 -23.615 -24.539 1.00 20.09 232 ILE A O 1
ATOM 1618 N N . TYR A 1 233 ? 16.854 -24.862 -22.869 1.00 17.79 233 TYR A N 1
ATOM 1619 C CA . TYR A 1 233 ? 17.804 -25.955 -23.032 1.00 18.03 233 TYR A CA 1
ATOM 1620 C C . TYR A 1 233 ? 17.109 -27.137 -23.698 1.00 20.86 233 TYR A C 1
ATOM 1621 O O . TYR A 1 233 ? 16.295 -27.826 -23.073 1.00 21.20 233 TYR A O 1
ATOM 1630 N N . PHE A 1 234 ? 17.462 -27.391 -24.953 1.00 24.09 234 PHE A N 1
ATOM 1631 C CA . PHE A 1 234 ? 16.940 -28.523 -25.706 1.00 20.67 234 PHE A CA 1
ATOM 1632 C C . PHE A 1 234 ? 17.887 -29.705 -25.518 1.00 24.24 234 PHE A C 1
ATOM 1633 O O . PHE A 1 234 ? 19.013 -29.687 -26.025 1.00 25.41 234 PHE A O 1
ATOM 1641 N N . TYR A 1 235 ? 17.433 -30.733 -24.800 1.00 22.87 235 TYR A N 1
ATOM 1642 C CA . TYR A 1 235 ? 18.261 -31.880 -24.431 1.00 18.43 235 TYR A CA 1
ATOM 1643 C C . TYR A 1 235 ? 17.708 -33.144 -25.080 1.00 21.60 235 TYR A C 1
ATOM 1644 O O . TYR A 1 235 ? 16.666 -33.657 -24.658 1.00 24.20 235 TYR A O 1
ATOM 1653 N N . GLN A 1 236 ? 18.405 -33.643 -26.103 1.00 21.73 236 GLN A N 1
ATOM 1654 C CA . GLN A 1 236 ? 18.100 -34.928 -26.744 1.00 22.00 236 GLN A CA 1
ATOM 1655 C C . GLN A 1 236 ? 16.693 -34.972 -27.338 1.00 23.56 236 GLN A C 1
ATOM 1656 O O . GLN A 1 236 ? 16.041 -36.021 -27.335 1.00 23.09 236 GLN A O 1
ATOM 1662 N N . ASN A 1 237 ? 16.211 -33.844 -27.853 1.00 23.32 237 ASN A N 1
ATOM 1663 C CA . ASN A 1 237 ? 14.955 -33.828 -28.589 1.00 20.28 237 ASN A CA 1
ATOM 1664 C C . ASN A 1 237 ? 15.194 -34.230 -30.037 1.00 22.46 237 ASN A C 1
ATOM 1665 O O . ASN A 1 237 ? 16.175 -33.811 -30.656 1.00 23.71 237 ASN A O 1
ATOM 1670 N N . THR A 1 238 ? 14.279 -35.034 -30.585 1.00 23.28 238 THR A N 1
ATOM 1671 C CA . THR A 1 238 ? 14.337 -35.340 -32.010 1.00 20.04 238 THR A CA 1
ATOM 1672 C C . THR A 1 238 ? 14.230 -34.069 -32.838 1.00 22.37 238 THR A C 1
ATOM 1673 O O . THR A 1 238 ? 14.934 -33.910 -33.843 1.00 22.12 238 THR A O 1
ATOM 1677 N N . VAL A 1 239 ? 13.338 -33.163 -32.445 1.00 19.09 239 VAL A N 1
ATOM 1678 C CA . VAL A 1 239 ? 13.252 -31.830 -33.026 1.00 20.46 239 VAL A CA 1
ATOM 1679 C C . VAL A 1 239 ? 13.232 -30.828 -31.880 1.00 18.78 239 VAL A C 1
ATOM 1680 O O . VAL A 1 239 ? 12.430 -30.962 -30.953 1.00 24.08 239 VAL A O 1
ATOM 1684 N N . GLY A 1 240 ? 14.128 -29.845 -31.930 1.00 18.87 240 GLY A N 1
ATOM 1685 C CA . GLY A 1 240 ? 14.193 -28.826 -30.900 1.00 19.63 240 GLY A CA 1
ATOM 1686 C C . GLY A 1 240 ? 12.911 -28.027 -30.789 1.00 22.60 240 GLY A C 1
ATOM 1687 O O . GLY A 1 240 ? 12.206 -28.090 -29.776 1.00 23.26 240 GLY A O 1
ATOM 1688 N N . MET A 1 241 ? 12.600 -27.265 -31.833 1.00 22.11 241 MET A N 1
ATOM 1689 C CA . MET A 1 241 ? 11.341 -26.541 -31.929 1.00 21.09 241 MET A CA 1
ATOM 1690 C C . MET A 1 241 ? 10.687 -26.886 -33.253 1.00 21.14 241 MET A C 1
ATOM 1691 O O . MET A 1 241 ? 11.288 -26.685 -34.314 1.00 22.49 241 MET A O 1
ATOM 1696 N N . LEU A 1 242 ? 9.467 -27.408 -33.190 1.00 22.25 242 LEU A N 1
ATOM 1697 C CA . LEU A 1 242 ? 8.633 -27.551 -34.371 1.00 20.54 242 LEU A CA 1
ATOM 1698 C C . LEU A 1 242 ? 7.771 -26.305 -34.496 1.00 21.56 242 LEU A C 1
ATOM 1699 O O . LEU A 1 242 ? 7.111 -25.897 -33.534 1.00 22.94 242 LEU A O 1
ATOM 1704 N N . ILE A 1 243 ? 7.789 -25.702 -35.675 1.00 21.11 243 ILE A N 1
ATOM 1705 C CA . ILE A 1 243 ? 7.032 -24.496 -35.974 1.00 20.60 243 ILE A CA 1
ATOM 1706 C C . ILE A 1 243 ? 6.092 -24.861 -37.107 1.00 23.31 243 ILE A C 1
ATOM 1707 O O . ILE A 1 243 ? 6.531 -25.012 -38.254 1.00 22.43 243 ILE A O 1
ATOM 1712 N N . THR A 1 244 ? 4.801 -24.989 -36.804 1.00 25.18 244 THR A N 1
ATOM 1713 C CA . THR A 1 244 ? 3.848 -25.261 -37.873 1.00 25.03 244 THR A CA 1
ATOM 1714 C C . THR A 1 244 ? 3.323 -23.951 -38.449 1.00 28.72 244 THR A C 1
ATOM 1715 O O . THR A 1 244 ? 3.552 -23.661 -39.621 1.00 35.58 244 THR A O 1
ATOM 1719 N N . ASN A 1 245 ? 2.665 -23.127 -37.655 1.00 21.31 245 ASN A N 1
ATOM 1720 C CA . ASN A 1 245 ? 2.250 -21.834 -38.178 1.00 19.10 245 ASN A CA 1
ATOM 1721 C C . ASN A 1 245 ? 2.499 -20.786 -37.108 1.00 20.04 245 ASN A C 1
ATOM 1722 O O . ASN A 1 245 ? 2.895 -21.100 -35.985 1.00 24.46 245 ASN A O 1
ATOM 1727 N N . GLY A 1 246 ? 2.285 -19.527 -37.469 1.00 16.74 246 GLY A N 1
ATOM 1728 C CA . GLY A 1 246 ? 2.608 -18.441 -36.567 1.00 17.53 246 GLY A CA 1
ATOM 1729 C C . GLY A 1 246 ? 3.282 -17.284 -37.261 1.00 23.26 246 GLY A C 1
ATOM 1730 O O . GLY A 1 246 ? 3.646 -17.388 -38.437 1.00 23.63 246 GLY A O 1
ATOM 1731 N N . ALA A 1 247 ? 3.432 -16.163 -36.555 1.00 23.16 247 ALA A N 1
ATOM 1732 C CA . ALA A 1 247 ? 3.927 -14.929 -37.154 1.00 22.06 247 ALA A CA 1
ATOM 1733 C C . ALA A 1 247 ? 5.380 -14.630 -36.788 1.00 25.91 247 ALA A C 1
ATOM 1734 O O . ALA A 1 247 ? 6.244 -14.580 -37.669 1.00 23.65 247 ALA A O 1
ATOM 1736 N N . THR A 1 248 ? 5.667 -14.426 -35.504 1.00 23.96 248 THR A N 1
ATOM 1737 C CA . THR A 1 248 ? 6.970 -13.945 -35.055 1.00 21.97 248 THR A CA 1
ATOM 1738 C C . THR A 1 248 ? 7.513 -14.885 -33.995 1.00 21.44 248 THR A C 1
ATOM 1739 O O . THR A 1 248 ? 6.874 -15.086 -32.960 1.00 22.87 248 THR A O 1
ATOM 1743 N N . ILE A 1 249 ? 8.694 -15.447 -34.245 1.00 20.85 249 ILE A N 1
ATOM 1744 C CA . ILE A 1 249 ? 9.350 -16.352 -33.308 1.00 20.65 249 ILE A CA 1
ATOM 1745 C C . ILE A 1 249 ? 10.747 -15.818 -33.037 1.00 20.62 249 ILE A C 1
ATOM 1746 O O . ILE A 1 249 ? 11.516 -15.573 -33.974 1.00 19.97 249 ILE A O 1
ATOM 1751 N N . SER A 1 250 ? 11.059 -15.597 -31.764 1.00 18.40 250 SER A N 1
ATOM 1752 C CA . SER A 1 250 ? 12.362 -15.107 -31.340 1.00 16.86 250 SER A CA 1
ATOM 1753 C C . SER A 1 250 ? 12.940 -16.089 -30.332 1.00 20.09 250 SER A C 1
ATOM 1754 O O . SER A 1 250 ? 12.331 -16.344 -29.285 1.00 18.17 250 SER A O 1
ATOM 1757 N N . ILE A 1 251 ? 14.102 -16.648 -30.656 1.00 21.11 251 ILE A N 1
ATOM 1758 C CA . ILE A 1 251 ? 14.798 -17.609 -29.808 1.00 20.89 251 ILE A CA 1
ATOM 1759 C C . ILE A 1 251 ? 16.141 -17.002 -29.425 1.00 19.13 251 ILE A C 1
ATOM 1760 O O . ILE A 1 251 ? 16.994 -16.776 -30.293 1.00 24.62 251 ILE A O 1
ATOM 1765 N N . LEU A 1 252 ? 16.334 -16.744 -28.131 1.00 19.34 252 LEU A N 1
ATOM 1766 C CA . LEU A 1 252 ? 17.523 -16.066 -27.626 1.00 18.13 252 LEU A CA 1
ATOM 1767 C C . LEU A 1 252 ? 18.284 -16.977 -26.673 1.00 18.82 252 LEU A C 1
ATOM 1768 O O . LEU A 1 252 ? 17.708 -17.499 -25.712 1.00 18.51 252 LEU A O 1
ATOM 1773 N N . ALA A 1 253 ? 19.576 -17.149 -26.941 1.00 20.74 253 ALA A N 1
ATOM 1774 C CA . ALA A 1 253 ? 20.473 -17.972 -26.135 1.00 17.43 253 ALA A CA 1
ATOM 1775 C C . ALA A 1 253 ? 19.957 -19.385 -25.843 1.00 16.90 253 ALA A C 1
ATOM 1776 O O . ALA A 1 253 ? 19.896 -19.797 -24.681 1.00 17.31 253 ALA A O 1
ATOM 1778 N N . PRO A 1 254 ? 19.626 -20.167 -26.870 1.00 17.45 254 PRO A N 1
ATOM 1779 C CA . PRO A 1 254 ? 19.272 -21.570 -26.651 1.00 16.51 254 PRO A CA 1
ATOM 1780 C C . PRO A 1 254 ? 20.495 -22.480 -26.722 1.00 19.47 254 PRO A C 1
ATOM 1781 O O . PRO A 1 254 ? 21.572 -22.083 -27.168 1.00 20.95 254 PRO A O 1
ATOM 1785 N N . THR A 1 255 ? 20.294 -23.729 -26.292 1.00 19.52 255 THR A N 1
ATOM 1786 C CA . THR A 1 255 ? 21.327 -24.760 -26.330 1.00 18.83 255 THR A CA 1
ATOM 1787 C C . THR A 1 255 ? 20.734 -26.048 -26.882 1.00 19.65 255 THR A C 1
ATOM 1788 O O . THR A 1 255 ? 19.814 -26.615 -26.286 1.00 21.78 255 THR A O 1
ATOM 1792 N N . PHE A 1 256 ? 21.277 -26.522 -28.000 1.00 20.05 256 PHE A N 1
ATOM 1793 C CA . PHE A 1 256 ? 20.842 -27.760 -28.639 1.00 18.46 256 PHE A CA 1
ATOM 1794 C C . PHE A 1 256 ? 21.855 -28.852 -28.320 1.00 24.12 256 PHE A C 1
ATOM 1795 O O . PHE A 1 256 ? 22.961 -28.857 -28.869 1.00 25.97 256 PHE A O 1
ATOM 1803 N N . GLU A 1 257 ? 21.480 -29.776 -27.443 1.00 21.46 257 GLU A N 1
ATOM 1804 C CA . GLU A 1 257 ? 22.354 -30.863 -27.026 1.00 20.47 257 GLU A CA 1
ATOM 1805 C C . GLU A 1 257 ? 21.778 -32.180 -27.525 1.00 24.71 257 GLU A C 1
ATOM 1806 O O . GLU A 1 257 ? 20.689 -32.583 -27.102 1.00 26.27 257 GLU A O 1
ATOM 1812 N N . THR A 1 258 ? 22.513 -32.847 -28.414 1.00 25.23 258 THR A N 1
ATOM 1813 C CA . THR A 1 258 ? 22.102 -34.125 -28.997 1.00 21.33 258 THR A CA 1
ATOM 1814 C C . THR A 1 258 ? 20.699 -34.033 -29.600 1.00 21.76 258 THR A C 1
ATOM 1815 O O . THR A 1 258 ? 19.842 -34.893 -29.391 1.00 26.11 258 THR A O 1
ATOM 1819 N N . VAL A 1 259 ? 20.479 -32.986 -30.386 1.00 23.18 259 VAL A N 1
ATOM 1820 C CA . VAL A 1 259 ? 19.179 -32.686 -30.972 1.00 20.92 259 VAL A CA 1
ATOM 1821 C C . VAL A 1 259 ? 19.252 -32.998 -32.456 1.00 19.03 259 VAL A C 1
ATOM 1822 O O . VAL A 1 259 ? 20.180 -32.555 -33.139 1.00 28.23 259 VAL A O 1
ATOM 1826 N N . GLY A 1 260 ? 18.277 -33.759 -32.955 1.00 18.43 260 GLY A N 1
ATOM 1827 C CA . GLY A 1 260 ? 18.307 -34.162 -34.352 1.00 15.16 260 GLY A CA 1
ATOM 1828 C C . GLY A 1 260 ? 18.196 -32.989 -35.305 1.00 18.64 260 GLY A C 1
ATOM 1829 O O . GLY A 1 260 ? 18.931 -32.902 -36.291 1.00 23.86 260 GLY A O 1
ATOM 1830 N N . THR A 1 261 ? 17.258 -32.083 -35.036 1.00 22.00 261 THR A N 1
ATOM 1831 C CA . THR A 1 261 ? 17.080 -30.861 -35.813 1.00 21.06 261 THR A CA 1
ATOM 1832 C C . THR A 1 261 ? 16.757 -29.731 -34.854 1.00 18.87 261 THR A C 1
ATOM 1833 O O . THR A 1 261 ? 15.871 -29.872 -34.008 1.00 22.00 261 THR A O 1
ATOM 1837 N N . GLY A 1 262 ? 17.483 -28.625 -34.974 1.00 20.17 262 GLY A N 1
ATOM 1838 C CA . GLY A 1 262 ? 17.292 -27.503 -34.079 1.00 23.23 262 GLY A CA 1
ATOM 1839 C C . GLY A 1 262 ? 15.917 -26.876 -34.175 1.00 22.64 262 GLY A C 1
ATOM 1840 O O . GLY A 1 262 ? 15.149 -26.888 -33.210 1.00 20.39 262 GLY A O 1
ATOM 1841 N N . VAL A 1 263 ? 15.621 -26.283 -35.330 1.00 23.67 263 VAL A N 1
ATOM 1842 C CA . VAL A 1 263 ? 14.341 -25.645 -35.606 1.00 22.00 263 VAL A CA 1
ATOM 1843 C C . VAL A 1 263 ? 13.823 -26.179 -36.935 1.00 27.61 263 VAL A C 1
ATOM 1844 O O . VAL A 1 263 ? 14.524 -26.105 -37.951 1.00 23.58 263 VAL A O 1
ATOM 1848 N N . LEU A 1 264 ? 12.596 -26.700 -36.927 1.00 26.52 264 LEU A N 1
ATOM 1849 C CA . LEU A 1 264 ? 11.960 -27.265 -38.111 1.00 24.70 264 LEU A CA 1
ATOM 1850 C C . LEU A 1 264 ? 10.633 -26.557 -38.343 1.00 25.39 264 LEU A C 1
ATOM 1851 O O . LEU A 1 264 ? 9.713 -26.676 -37.525 1.00 26.27 264 LEU A O 1
ATOM 1856 N N . CYS A 1 265 ? 10.534 -25.840 -39.462 1.00 21.76 265 CYS A N 1
ATOM 1857 C CA . CYS A 1 265 ? 9.347 -25.070 -39.825 1.00 23.56 265 CYS A CA 1
ATOM 1858 C C . CYS A 1 265 ? 8.761 -25.660 -41.102 1.00 27.43 265 CYS A C 1
ATOM 1859 O O . CYS A 1 265 ? 9.305 -25.446 -42.191 1.00 26.10 265 CYS A O 1
ATOM 1862 N N . THR A 1 266 ? 7.639 -26.374 -40.970 1.00 26.56 266 THR A N 1
ATOM 1863 C CA . THR A 1 266 ? 7.016 -27.091 -42.077 1.00 23.04 266 THR A CA 1
ATOM 1864 C C . THR A 1 266 ? 5.762 -26.417 -42.624 1.00 25.47 266 THR A C 1
ATOM 1865 O O . THR A 1 266 ? 5.103 -26.990 -43.497 1.00 29.41 266 THR A O 1
ATOM 1869 N N . SER A 1 267 ? 5.402 -25.233 -42.139 1.00 22.31 267 SER A N 1
ATOM 1870 C CA . SER A 1 267 ? 4.220 -24.550 -42.652 1.00 23.96 267 SER A CA 1
ATOM 1871 C C . SER A 1 267 ? 4.317 -23.065 -42.322 1.00 19.79 267 SER A C 1
ATOM 1872 O O . SER A 1 267 ? 5.004 -22.671 -41.379 1.00 23.60 267 SER A O 1
ATOM 1875 N N . GLY A 1 268 ? 3.676 -22.245 -43.142 1.00 19.45 268 GLY A N 1
ATOM 1876 C CA . GLY A 1 268 ? 3.624 -20.822 -42.875 1.00 21.59 268 GLY A CA 1
ATOM 1877 C C . GLY A 1 268 ? 4.857 -20.084 -43.359 1.00 20.97 268 GLY A C 1
ATOM 1878 O O . GLY A 1 268 ? 5.816 -20.660 -43.871 1.00 28.27 268 GLY A O 1
ATOM 1879 N N . ALA A 1 269 ? 4.837 -18.770 -43.161 1.00 18.65 269 ALA A N 1
ATOM 1880 C CA . ALA A 1 269 ? 5.970 -17.903 -43.486 1.00 21.31 269 ALA A CA 1
ATOM 1881 C C . ALA A 1 269 ? 6.259 -16.961 -42.323 1.00 18.64 269 ALA A C 1
ATOM 1882 O O . ALA A 1 269 ? 6.146 -15.738 -42.451 1.00 18.15 269 ALA A O 1
ATOM 1884 N N . PRO A 1 270 ? 6.639 -17.499 -41.167 1.00 16.88 270 PRO A N 1
ATOM 1885 C CA . PRO A 1 270 ? 6.884 -16.660 -39.997 1.00 19.64 270 PRO A CA 1
ATOM 1886 C C . PRO A 1 270 ? 8.266 -16.025 -40.071 1.00 24.54 270 PRO A C 1
ATOM 1887 O O . PRO A 1 270 ? 9.054 -16.293 -40.975 1.00 25.22 270 PRO A O 1
ATOM 1891 N N . TYR A 1 271 ? 8.547 -15.170 -39.097 1.00 22.44 271 TYR A N 1
ATOM 1892 C CA . TYR A 1 271 ? 9.906 -14.727 -38.837 1.00 22.64 271 TYR A CA 1
ATOM 1893 C C . TYR A 1 271 ? 10.480 -15.590 -37.723 1.00 23.19 271 TYR A C 1
ATOM 1894 O O . TYR A 1 271 ? 9.822 -15.805 -36.699 1.00 23.89 271 TYR A O 1
ATOM 1903 N N . ILE A 1 272 ? 11.695 -16.094 -37.933 1.00 24.69 272 ILE A N 1
ATOM 1904 C CA . ILE A 1 272 ? 12.390 -16.951 -36.977 1.00 19.28 272 ILE A CA 1
ATOM 1905 C C . ILE A 1 272 ? 13.720 -16.287 -36.643 1.00 21.87 272 ILE A C 1
ATOM 1906 O O . ILE A 1 272 ? 14.561 -16.089 -37.528 1.00 18.87 272 ILE A O 1
ATOM 1911 N N . GLY A 1 273 ? 13.892 -15.907 -35.380 1.00 23.31 273 GLY A N 1
ATOM 1912 C CA . GLY A 1 273 ? 15.137 -15.309 -34.936 1.00 19.95 273 GLY A CA 1
ATOM 1913 C C . GLY A 1 273 ? 15.918 -16.218 -34.009 1.00 21.68 273 GLY A C 1
ATOM 1914 O O . GLY A 1 273 ? 15.463 -16.530 -32.904 1.00 18.72 273 GLY A O 1
ATOM 1915 N N . LEU A 1 274 ? 17.107 -16.630 -34.438 1.00 24.12 274 LEU A N 1
ATOM 1916 C CA . LEU A 1 274 ? 17.992 -17.475 -33.642 1.00 22.95 274 LEU A CA 1
ATOM 1917 C C . LEU A 1 274 ? 19.246 -16.668 -33.348 1.00 24.14 274 LEU A C 1
ATOM 1918 O O . LEU A 1 274 ? 20.054 -16.416 -34.249 1.00 21.78 274 LEU A O 1
ATOM 1923 N N . VAL A 1 275 ? 19.403 -16.262 -32.092 1.00 20.50 275 VAL A N 1
ATOM 1924 C CA . VAL A 1 275 ? 20.463 -15.352 -31.682 1.00 18.26 275 VAL A CA 1
ATOM 1925 C C . VAL A 1 275 ? 21.203 -15.967 -30.506 1.00 19.44 275 VAL A C 1
ATOM 1926 O O . VAL A 1 275 ? 20.571 -16.457 -29.562 1.00 19.91 275 VAL A O 1
ATOM 1930 N N . ASP A 1 276 ? 22.539 -15.951 -30.576 1.00 19.43 276 ASP A N 1
ATOM 1931 C CA . ASP A 1 276 ? 23.415 -16.423 -29.501 1.00 15.86 276 ASP A CA 1
ATOM 1932 C C . ASP A 1 276 ? 23.169 -17.894 -29.185 1.00 18.70 276 ASP A C 1
ATOM 1933 O O . ASP A 1 276 ? 23.191 -18.309 -28.024 1.00 21.25 276 ASP A O 1
ATOM 1938 N N . ALA A 1 277 ? 22.953 -18.695 -30.224 1.00 18.97 277 ALA A N 1
ATOM 1939 C CA . ALA A 1 277 ? 22.616 -20.101 -30.058 1.00 18.12 277 ALA A CA 1
ATOM 1940 C C . ALA A 1 277 ? 23.872 -20.954 -29.919 1.00 17.96 277 ALA A C 1
ATOM 1941 O O . ALA A 1 277 ? 24.936 -20.615 -30.438 1.00 21.89 277 ALA A O 1
ATOM 1943 N N . ARG A 1 278 ? 23.736 -22.069 -29.197 1.00 19.17 278 ARG A N 1
ATOM 1944 C CA . ARG A 1 278 ? 24.804 -23.038 -28.995 1.00 15.27 278 ARG A CA 1
ATOM 1945 C C . ARG A 1 278 ? 24.346 -24.417 -29.453 1.00 20.27 278 ARG A C 1
ATOM 1946 O O . ARG A 1 278 ? 23.249 -24.863 -29.109 1.00 23.86 278 ARG A O 1
ATOM 1954 N N . SER A 1 279 ? 25.208 -25.108 -30.194 1.00 21.48 279 SER A N 1
ATOM 1955 C CA . SER A 1 279 ? 24.913 -26.424 -30.744 1.00 20.79 279 SER A CA 1
ATOM 1956 C C . SER A 1 279 ? 25.913 -27.439 -30.205 1.00 20.84 279 SER A C 1
ATOM 1957 O O . SER A 1 279 ? 27.122 -27.282 -30.395 1.00 24.15 279 SER A O 1
ATOM 1960 N N . ILE A 1 280 ? 25.408 -28.473 -29.540 1.00 21.72 280 ILE A N 1
ATOM 1961 C CA . ILE A 1 280 ? 26.228 -29.525 -28.942 1.00 21.25 280 ILE A CA 1
ATOM 1962 C C . ILE A 1 280 ? 25.790 -30.851 -29.556 1.00 24.39 280 ILE A C 1
ATOM 1963 O O . ILE A 1 280 ? 24.733 -31.386 -29.201 1.00 26.95 280 ILE A O 1
ATOM 1968 N N . ASN A 1 281 ? 26.590 -31.376 -30.485 1.00 23.11 281 ASN A N 1
ATOM 1969 C CA . ASN A 1 281 ? 26.358 -32.690 -31.086 1.00 23.83 281 ASN A CA 1
ATOM 1970 C C . ASN A 1 281 ? 24.943 -32.798 -31.655 1.00 23.28 281 ASN A C 1
ATOM 1971 O O . ASN A 1 281 ? 24.190 -33.728 -31.359 1.00 23.94 281 ASN A O 1
ATOM 1976 N N . SER A 1 282 ? 24.587 -31.835 -32.495 1.00 21.89 282 SER A N 1
ATOM 1977 C CA . SER A 1 282 ? 23.244 -31.733 -33.043 1.00 23.81 282 SER A CA 1
ATOM 1978 C C . SER A 1 282 ? 23.287 -31.754 -34.567 1.00 23.96 282 SER A C 1
ATOM 1979 O O . SER A 1 282 ? 24.349 -31.650 -35.188 1.00 21.96 282 SER A O 1
ATOM 1982 N N . GLY A 1 283 ? 22.107 -31.918 -35.161 1.00 21.22 283 GLY A N 1
ATOM 1983 C CA . GLY A 1 283 ? 21.933 -31.921 -36.601 1.00 17.32 283 GLY A CA 1
ATOM 1984 C C . GLY A 1 283 ? 21.730 -30.534 -37.168 1.00 19.05 283 GLY A C 1
ATOM 1985 O O . GLY A 1 283 ? 22.262 -29.545 -36.656 1.00 25.39 283 GLY A O 1
ATOM 1986 N N . VAL A 1 284 ? 20.934 -30.459 -38.237 1.00 23.32 284 VAL A N 1
ATOM 1987 C CA . VAL A 1 284 ? 20.684 -29.184 -38.904 1.00 20.90 284 VAL A CA 1
ATOM 1988 C C . VAL A 1 284 ? 20.068 -28.202 -37.919 1.00 24.05 284 VAL A C 1
ATOM 1989 O O . VAL A 1 284 ? 19.145 -28.542 -37.167 1.00 27.59 284 VAL A O 1
ATOM 1993 N N . THR A 1 285 ? 20.594 -26.975 -37.903 1.00 24.86 285 THR A N 1
ATOM 1994 C CA . THR A 1 285 ? 20.176 -25.998 -36.903 1.00 21.58 285 THR A CA 1
ATOM 1995 C C . THR A 1 285 ? 18.836 -25.363 -37.253 1.00 24.31 285 THR A C 1
ATOM 1996 O O . THR A 1 285 ? 18.000 -25.144 -36.368 1.00 22.04 285 THR A O 1
ATOM 2000 N N . LEU A 1 286 ? 18.620 -25.042 -38.525 1.00 20.41 286 LEU A N 1
ATOM 2001 C CA . LEU A 1 286 ? 17.353 -24.480 -38.974 1.00 22.02 286 LEU A CA 1
ATOM 2002 C C . LEU A 1 286 ? 17.014 -25.082 -40.328 1.00 22.42 286 LEU A C 1
ATOM 2003 O O . LEU A 1 286 ? 17.726 -24.845 -41.306 1.00 19.11 286 LEU A O 1
ATOM 2008 N N . LYS A 1 287 ? 15.914 -25.831 -40.385 1.00 23.19 287 LYS A N 1
ATOM 2009 C CA . LYS A 1 287 ? 15.430 -26.448 -41.612 1.00 24.73 287 LYS A CA 1
ATOM 2010 C C . LYS A 1 287 ? 13.979 -26.046 -41.832 1.00 26.55 287 LYS A C 1
ATOM 2011 O O . LYS A 1 287 ? 13.189 -26.019 -40.885 1.00 26.08 287 LYS A O 1
ATOM 2017 N N . THR A 1 288 ? 13.627 -25.746 -43.080 1.00 26.23 288 THR A N 1
ATOM 2018 C CA . THR A 1 288 ? 12.264 -25.363 -43.418 1.00 22.68 288 THR A CA 1
ATOM 2019 C C . THR A 1 288 ? 11.877 -25.952 -44.764 1.00 21.59 288 THR A C 1
ATOM 2020 O O . THR A 1 288 ? 12.712 -26.067 -45.663 1.00 25.77 288 THR A O 1
ATOM 2024 N N . THR A 1 289 ? 10.614 -26.353 -44.883 1.00 24.41 289 THR A N 1
ATOM 2025 C CA . THR A 1 289 ? 10.033 -26.760 -46.154 1.00 20.78 289 THR A CA 1
ATOM 2026 C C . THR A 1 289 ? 9.202 -25.655 -46.792 1.00 28.42 289 THR A C 1
ATOM 2027 O O . THR A 1 289 ? 8.579 -25.884 -47.835 1.00 29.09 289 THR A O 1
ATOM 2031 N N . THR A 1 290 ? 9.161 -24.470 -46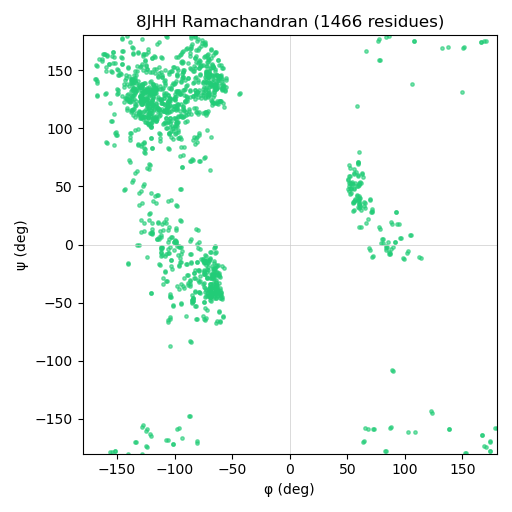.185 1.00 24.25 290 THR A N 1
ATOM 2032 C CA . THR A 1 290 ? 8.397 -23.352 -46.726 1.00 23.79 290 THR A CA 1
ATOM 2033 C C . THR A 1 290 ? 9.320 -22.159 -46.910 1.00 27.73 290 THR A C 1
ATOM 2034 O O . THR A 1 290 ? 10.541 -22.326 -46.995 1.00 31.29 290 THR A O 1
ATOM 2038 N N . TYR A 1 291 ? 8.761 -20.952 -46.973 1.00 24.69 291 TYR A N 1
ATOM 2039 C CA . TYR A 1 291 ? 9.536 -19.749 -47.261 1.00 26.89 291 TYR A CA 1
ATOM 2040 C C . TYR A 1 291 ? 9.405 -18.730 -46.132 1.00 27.60 291 TYR A C 1
ATOM 2041 O O . TYR A 1 291 ? 8.847 -17.642 -46.326 1.00 23.88 291 TYR A O 1
ATOM 2050 N N . PRO A 1 292 ? 9.957 -19.022 -44.957 1.00 24.96 292 PRO A N 1
ATOM 2051 C CA . PRO A 1 292 ? 10.021 -18.015 -43.901 1.00 22.81 292 PRO A CA 1
ATOM 2052 C C . PRO A 1 292 ? 11.274 -17.160 -44.052 1.00 27.22 292 PRO A C 1
ATOM 2053 O O . PRO A 1 292 ? 12.177 -17.460 -44.837 1.00 27.50 292 PRO A O 1
ATOM 2057 N N . SER A 1 293 ? 11.299 -16.066 -43.297 1.00 26.17 293 SER A N 1
ATOM 2058 C CA . SER A 1 293 ? 12.455 -15.182 -43.219 1.00 25.00 293 SER A CA 1
ATOM 2059 C C . SER A 1 293 ? 13.089 -15.338 -41.847 1.00 25.62 293 SER A C 1
ATOM 2060 O O . SER A 1 293 ? 12.479 -14.967 -40.838 1.00 25.99 293 SER A O 1
ATOM 2063 N N . PHE A 1 294 ? 14.315 -15.853 -41.808 1.00 24.17 294 PHE A N 1
ATOM 2064 C CA . PHE A 1 294 ? 14.976 -16.144 -40.548 1.00 24.49 294 PHE A CA 1
ATOM 2065 C C . PHE A 1 294 ? 16.336 -15.466 -40.480 1.00 23.55 294 PHE A C 1
ATOM 2066 O O . PHE A 1 294 ? 16.930 -15.098 -41.495 1.00 24.21 294 PHE A O 1
ATOM 2074 N N . LEU A 1 295 ? 16.811 -15.297 -39.249 1.00 23.76 295 LEU A N 1
ATOM 2075 C CA . LEU A 1 295 ? 18.126 -14.745 -38.967 1.00 21.89 295 LEU A CA 1
ATOM 2076 C C . LEU A 1 295 ? 18.875 -15.682 -38.031 1.00 22.36 295 LEU A C 1
ATOM 2077 O O . LEU A 1 295 ? 18.293 -16.226 -37.088 1.00 23.06 295 LEU A O 1
ATOM 2082 N N . ILE A 1 296 ? 20.161 -15.883 -38.307 1.00 23.44 296 ILE A N 1
ATOM 2083 C CA . ILE A 1 296 ? 21.049 -16.627 -37.423 1.00 23.49 296 ILE A CA 1
ATOM 2084 C C . ILE A 1 296 ? 22.213 -15.710 -37.077 1.00 20.48 296 ILE A C 1
ATOM 2085 O O . ILE A 1 296 ? 23.051 -15.410 -37.938 1.00 18.95 296 ILE A O 1
ATOM 2090 N N . GLU A 1 297 ? 22.259 -15.246 -35.828 1.00 20.10 297 GLU A N 1
ATOM 2091 C CA . GLU A 1 297 ? 23.336 -14.392 -35.346 1.00 20.19 297 GLU A CA 1
ATOM 2092 C C . GLU A 1 297 ? 24.054 -15.078 -34.195 1.00 19.60 297 GLU A C 1
ATOM 2093 O O . GLU A 1 297 ? 23.407 -15.587 -33.276 1.00 18.54 297 GLU A O 1
ATOM 2099 N N . ASN A 1 298 ? 25.389 -15.117 -34.275 1.00 21.28 298 ASN A N 1
ATOM 2100 C CA . ASN A 1 298 ? 26.259 -15.625 -33.208 1.00 17.26 298 ASN A CA 1
ATOM 2101 C C . ASN A 1 298 ? 25.910 -17.064 -32.827 1.00 17.13 298 ASN A C 1
ATOM 2102 O O . ASN A 1 298 ? 25.693 -17.389 -31.658 1.00 19.06 298 ASN A O 1
ATOM 2107 N N . LEU A 1 299 ? 25.861 -17.933 -33.831 1.00 17.36 299 LEU A N 1
ATOM 2108 C CA . LEU A 1 299 ? 25.709 -19.364 -33.609 1.00 17.90 299 LEU A CA 1
ATOM 2109 C C . LEU A 1 299 ? 27.083 -20.015 -33.471 1.00 17.78 299 LEU A C 1
ATOM 2110 O O . LEU A 1 299 ? 27.954 -19.837 -34.328 1.00 16.44 299 LEU A O 1
ATOM 2115 N N . ASN A 1 300 ? 27.274 -20.765 -32.391 1.00 15.80 300 ASN A N 1
ATOM 2116 C CA . ASN A 1 300 ? 28.549 -21.411 -32.108 1.00 18.24 300 ASN A CA 1
ATOM 2117 C C . ASN A 1 300 ? 28.328 -22.914 -32.029 1.00 19.71 300 ASN A C 1
ATOM 2118 O O . ASN A 1 300 ? 27.685 -23.403 -31.095 1.00 16.94 300 ASN A O 1
ATOM 2123 N N . LYS A 1 301 ? 28.893 -23.642 -32.987 1.00 18.98 301 LYS A N 1
ATOM 2124 C CA . LYS A 1 301 ? 28.730 -25.081 -33.099 1.00 19.57 301 LYS A CA 1
ATOM 2125 C C . LYS A 1 301 ? 30.007 -25.778 -32.643 1.00 21.93 301 LYS A C 1
ATOM 2126 O O . LYS A 1 301 ? 31.113 -25.266 -32.829 1.00 28.46 301 LYS A O 1
ATOM 2132 N N . ASP A 1 302 ? 29.847 -26.946 -32.039 1.00 20.28 302 ASP A N 1
ATOM 2133 C CA . ASP A 1 302 ? 30.986 -27.769 -31.677 1.00 21.93 302 ASP A CA 1
ATOM 2134 C C . ASP A 1 302 ? 31.391 -28.645 -32.864 1.00 25.70 302 ASP A C 1
ATOM 2135 O O . ASP A 1 302 ? 30.790 -28.599 -33.942 1.00 27.65 302 ASP A O 1
ATOM 2140 N N . ALA A 1 303 ? 32.442 -29.446 -32.674 1.00 25.54 303 ALA A N 1
ATOM 2141 C CA . ALA A 1 303 ? 32.962 -30.248 -33.777 1.00 25.00 303 ALA A CA 1
ATOM 2142 C C . ALA A 1 303 ? 32.002 -31.362 -34.179 1.00 28.13 303 ALA A C 1
ATOM 2143 O O . ALA A 1 303 ? 31.921 -31.712 -35.363 1.00 28.86 303 ALA A O 1
ATOM 2145 N N . GLN A 1 304 ? 31.274 -31.937 -33.218 1.00 31.16 304 GLN A N 1
ATOM 2146 C CA . GLN A 1 304 ? 30.371 -33.038 -33.525 1.00 23.73 304 GLN A CA 1
ATOM 2147 C C . GLN A 1 304 ? 29.146 -32.579 -34.307 1.00 26.74 304 GLN A C 1
ATOM 2148 O O . GLN A 1 304 ? 28.511 -33.398 -34.980 1.00 26.20 304 GLN A O 1
ATOM 2154 N N . SER A 1 305 ? 28.800 -31.295 -34.234 1.00 25.63 305 SER A N 1
ATOM 2155 C CA . SER A 1 305 ? 27.722 -30.726 -35.039 1.00 25.40 305 SER A CA 1
ATOM 2156 C C . SER A 1 305 ? 28.277 -30.402 -36.420 1.00 29.86 305 SER A C 1
ATOM 2157 O O . SER A 1 305 ? 28.702 -29.278 -36.696 1.00 32.94 305 SER A O 1
ATOM 2160 N N . SER A 1 306 ? 28.265 -31.397 -37.304 1.00 24.26 306 SER A N 1
ATOM 2161 C CA . SER A 1 306 ? 28.839 -31.261 -38.634 1.00 26.36 306 SER A CA 1
ATOM 2162 C C . SER A 1 306 ? 27.787 -31.073 -39.719 1.00 27.97 306 SER A C 1
ATOM 2163 O O . SER A 1 306 ? 28.128 -31.056 -40.905 1.00 27.92 306 SER A O 1
ATOM 2166 N N . SER A 1 307 ? 26.522 -30.920 -39.346 1.00 28.59 307 SER A N 1
ATOM 2167 C CA . SER A 1 307 ? 25.482 -30.782 -40.350 1.00 27.03 307 SER A CA 1
ATOM 2168 C C . SER A 1 307 ? 25.447 -29.359 -40.888 1.00 26.21 307 SER A C 1
ATOM 2169 O O . SER A 1 307 ? 26.048 -28.438 -40.331 1.00 29.41 307 SER A O 1
ATOM 2172 N N . ASN A 1 308 ? 24.715 -29.180 -41.984 1.00 24.10 308 ASN A N 1
ATOM 2173 C CA . ASN A 1 308 ? 24.494 -27.840 -42.497 1.00 23.94 308 ASN A CA 1
ATOM 2174 C C . ASN A 1 308 ? 23.787 -26.997 -41.446 1.00 27.56 308 ASN A C 1
ATOM 2175 O O . ASN A 1 308 ? 23.098 -27.512 -40.561 1.00 23.94 308 ASN A O 1
ATOM 2180 N N . VAL A 1 309 ? 23.988 -25.686 -41.531 1.00 29.44 309 VAL A N 1
ATOM 2181 C CA . VAL A 1 309 ? 23.365 -24.789 -40.568 1.00 24.68 309 VAL A CA 1
ATOM 2182 C C . VAL A 1 309 ? 21.924 -24.490 -40.962 1.00 25.72 309 VAL A C 1
ATOM 2183 O O . VAL A 1 309 ? 21.029 -24.471 -40.112 1.00 30.00 309 VAL A O 1
ATOM 2187 N N . ALA A 1 310 ? 21.668 -24.285 -42.252 1.00 25.37 310 ALA A N 1
ATOM 2188 C CA . ALA A 1 310 ? 20.333 -23.967 -42.733 1.00 23.15 310 ALA A CA 1
ATOM 2189 C C . ALA A 1 310 ? 20.048 -24.750 -44.006 1.00 27.25 310 ALA A C 1
ATOM 2190 O O . ALA A 1 310 ? 20.920 -24.890 -44.867 1.00 26.71 310 ALA A O 1
ATOM 2192 N N . GLU A 1 311 ? 18.826 -25.270 -44.111 1.00 29.02 311 GLU A N 1
ATOM 2193 C CA . GLU A 1 311 ? 18.379 -26.000 -45.288 1.00 28.34 311 GLU A CA 1
ATOM 2194 C C . GLU A 1 311 ? 16.956 -25.583 -45.626 1.00 25.99 311 GLU A C 1
ATOM 2195 O O . GLU A 1 311 ? 16.132 -25.379 -44.730 1.00 27.09 311 GLU A O 1
ATOM 2201 N N . GLY A 1 312 ? 16.667 -25.474 -46.918 1.00 29.40 312 GLY A N 1
ATOM 2202 C CA . GLY A 1 312 ? 15.366 -25.040 -47.363 1.00 29.29 312 GLY A CA 1
ATOM 2203 C C . GLY A 1 312 ? 14.803 -25.909 -48.470 1.00 33.06 312 GLY A C 1
ATOM 2204 O O . GLY A 1 312 ? 15.341 -26.973 -48.797 1.00 32.46 312 GLY A O 1
ATOM 2205 N N . PRO A 1 313 ? 13.699 -25.461 -49.073 1.00 33.85 313 PRO A N 1
ATOM 2206 C CA . PRO A 1 313 ? 13.078 -26.252 -50.149 1.00 29.23 313 PRO A CA 1
ATOM 2207 C C . PRO A 1 313 ? 13.960 -26.418 -51.376 1.00 32.28 313 PRO A C 1
ATOM 2208 O O . PRO A 1 313 ? 13.768 -27.381 -52.130 1.00 28.53 313 PRO A O 1
ATOM 2212 N N . SER A 1 314 ? 14.918 -25.521 -51.602 1.00 33.22 314 SER A N 1
ATOM 2213 C CA . SER A 1 314 ? 15.795 -25.595 -52.762 1.00 32.64 314 SER A CA 1
ATOM 2214 C C . SER A 1 314 ? 17.121 -26.280 -52.463 1.00 39.21 314 SER A C 1
ATOM 2215 O O . SER A 1 314 ? 17.946 -26.429 -53.370 1.00 41.69 314 SER A O 1
ATOM 2218 N N . GLY A 1 315 ? 17.343 -26.700 -51.216 1.00 37.80 315 GLY A N 1
ATOM 2219 C CA . GLY A 1 315 ? 18.563 -27.376 -50.820 1.00 30.14 315 GLY A CA 1
ATOM 2220 C C . GLY A 1 315 ? 19.247 -26.648 -49.672 1.00 34.03 315 GLY A C 1
ATOM 2221 O O . GLY A 1 315 ? 18.588 -26.055 -48.811 1.00 34.33 315 GLY A O 1
ATOM 2222 N N . THR A 1 316 ? 20.575 -26.667 -49.692 1.00 32.15 316 THR A N 1
ATOM 2223 C CA . THR A 1 316 ? 21.368 -26.081 -48.623 1.00 24.68 316 THR A CA 1
ATOM 2224 C C . THR A 1 316 ? 21.351 -24.560 -48.720 1.00 22.83 316 THR A C 1
ATOM 2225 O O . THR A 1 316 ? 21.484 -23.999 -49.810 1.00 25.42 316 THR A O 1
ATOM 2229 N N . ILE A 1 317 ? 21.159 -23.897 -47.583 1.00 22.73 317 ILE A N 1
ATOM 2230 C CA . ILE A 1 317 ? 21.204 -22.441 -47.506 1.00 24.64 317 ILE A CA 1
ATOM 2231 C C . ILE A 1 317 ? 22.506 -21.948 -46.881 1.00 21.97 317 ILE A C 1
ATOM 2232 O O . ILE A 1 317 ? 23.089 -20.968 -47.345 1.00 22.19 317 ILE A O 1
ATOM 2237 N N . LEU A 1 318 ? 22.960 -22.603 -45.818 1.00 22.40 318 LEU A N 1
ATOM 2238 C CA . LEU A 1 318 ? 24.235 -22.307 -45.181 1.00 20.84 318 LEU A CA 1
ATOM 2239 C C . LEU A 1 318 ? 24.850 -23.625 -44.745 1.00 26.46 318 LEU A C 1
ATOM 2240 O O . LEU A 1 318 ? 24.201 -24.406 -44.041 1.00 26.55 318 LEU A O 1
ATOM 2245 N N . ASN A 1 319 ? 26.091 -23.872 -45.160 1.00 26.31 319 ASN A N 1
ATOM 2246 C CA . ASN A 1 319 ? 26.744 -25.154 -44.922 1.00 22.73 319 ASN A CA 1
ATOM 2247 C C . ASN A 1 319 ? 27.289 -25.216 -43.496 1.00 23.42 319 ASN A C 1
ATOM 2248 O O . ASN A 1 319 ? 26.991 -24.372 -42.647 1.00 23.47 319 ASN A O 1
ATOM 2253 N N . ASN A 1 320 ? 28.096 -26.233 -43.215 1.00 27.14 320 ASN A N 1
ATOM 2254 C CA . ASN A 1 320 ? 28.616 -26.439 -41.870 1.00 23.40 320 ASN A CA 1
ATOM 2255 C C . ASN A 1 320 ? 29.680 -25.389 -41.573 1.00 27.39 320 ASN A C 1
ATOM 2256 O O . ASN A 1 320 ? 30.748 -25.370 -42.196 1.00 25.10 320 ASN A O 1
ATOM 2261 N N . ARG A 1 321 ? 29.391 -24.508 -40.620 1.00 25.63 321 ARG A N 1
ATOM 2262 C CA . ARG A 1 321 ? 30.372 -23.567 -40.104 1.00 26.95 321 ARG A CA 1
ATOM 2263 C C . ARG A 1 321 ? 30.294 -23.574 -38.587 1.00 28.91 321 ARG A C 1
ATOM 2264 O O . ARG A 1 321 ? 29.200 -23.500 -38.021 1.00 32.07 321 ARG A O 1
ATOM 2272 N N . ALA A 1 322 ? 31.452 -23.672 -37.932 1.00 26.42 322 ALA A N 1
ATOM 2273 C CA . ALA A 1 322 ? 31.464 -23.690 -36.477 1.00 27.26 322 ALA A CA 1
ATOM 2274 C C . ALA A 1 322 ? 31.007 -22.368 -35.878 1.00 20.01 322 ALA A C 1
ATOM 2275 O O . ALA A 1 322 ? 30.585 -22.347 -34.721 1.00 21.08 322 ALA A O 1
ATOM 2277 N N . HIS A 1 323 ? 31.095 -21.269 -36.630 1.00 20.45 323 HIS A N 1
ATOM 2278 C CA . HIS A 1 323 ? 30.663 -19.960 -36.158 1.00 18.34 323 HIS A CA 1
ATOM 2279 C C . HIS A 1 323 ? 29.982 -19.202 -37.287 1.00 16.63 323 HIS A C 1
ATOM 2280 O O . HIS A 1 323 ? 30.452 -19.216 -38.427 1.00 18.41 323 HIS A O 1
ATOM 2287 N N . VAL A 1 324 ? 28.879 -18.534 -36.953 1.00 21.86 324 VAL A N 1
ATOM 2288 C CA . VAL A 1 324 ? 28.116 -17.706 -37.881 1.00 17.39 324 VAL A CA 1
ATOM 2289 C C . VAL A 1 324 ? 27.983 -16.319 -37.269 1.00 19.75 324 VAL A C 1
ATOM 2290 O O . VAL A 1 324 ? 27.671 -16.194 -36.079 1.00 21.42 324 VAL A O 1
ATOM 2294 N N . ASP A 1 325 ? 28.234 -15.279 -38.073 1.00 19.32 325 ASP A N 1
ATOM 2295 C CA . ASP A 1 325 ? 28.141 -13.906 -37.587 1.00 18.70 325 ASP A CA 1
ATOM 2296 C C . ASP A 1 325 ? 26.711 -13.374 -37.671 1.00 24.08 325 ASP A C 1
ATOM 2297 O O . ASP A 1 325 ? 25.961 -13.451 -36.694 1.00 22.49 325 ASP A O 1
ATOM 2302 N N . THR A 1 326 ? 26.300 -12.872 -38.841 1.00 18.57 326 THR A N 1
ATOM 2303 C CA . THR A 1 326 ? 24.959 -12.302 -39.021 1.00 14.69 326 THR A CA 1
ATOM 2304 C C . THR A 1 326 ? 24.436 -12.772 -40.375 1.00 18.42 326 THR A C 1
ATOM 2305 O O . THR A 1 326 ? 24.724 -12.164 -41.409 1.00 18.24 326 THR A O 1
ATOM 2309 N N . PHE A 1 327 ? 23.657 -13.848 -40.364 1.00 21.56 327 PHE A N 1
ATOM 2310 C CA . PHE A 1 327 ? 23.126 -14.441 -41.583 1.00 18.43 327 PHE A CA 1
ATOM 2311 C C . PHE A 1 327 ? 21.610 -14.347 -41.576 1.00 21.57 327 PHE A C 1
ATOM 2312 O O . PHE A 1 327 ? 20.961 -14.820 -40.638 1.00 24.16 327 PHE A O 1
ATOM 2320 N N . THR A 1 328 ? 21.052 -13.704 -42.595 1.00 21.78 328 THR A N 1
ATOM 2321 C CA . THR A 1 328 ? 19.615 -13.677 -42.812 1.00 19.94 328 THR A CA 1
ATOM 2322 C C . THR A 1 328 ? 19.270 -14.330 -44.131 1.00 21.30 328 THR A C 1
ATOM 2323 O O . THR A 1 328 ? 20.038 -14.282 -45.100 1.00 23.54 328 THR A O 1
ATOM 2327 N N . TYR A 1 329 ? 18.077 -14.884 -44.164 1.00 24.02 329 TYR A N 1
ATOM 2328 C CA . TYR A 1 329 ? 17.506 -15.438 -45.379 1.00 25.50 329 TYR A CA 1
ATOM 2329 C C . TYR A 1 329 ? 16.029 -15.038 -45.397 1.00 29.25 329 TYR A C 1
ATOM 2330 O O . TYR A 1 329 ? 15.178 -15.755 -44.866 1.00 28.23 329 TYR A O 1
ATOM 2339 N N . GLY A 1 330 ? 15.736 -13.887 -45.995 1.00 25.73 330 GLY A N 1
ATOM 2340 C CA . GLY A 1 330 ? 14.366 -13.411 -46.033 1.00 30.27 330 GLY A CA 1
ATOM 2341 C C . GLY A 1 330 ? 14.226 -12.087 -46.751 1.00 28.58 330 GLY A C 1
ATOM 2342 O O . GLY A 1 330 ? 15.066 -11.716 -47.571 1.00 26.02 330 GLY A O 1
ATOM 2343 N N . ASN A 1 331 ? 13.141 -11.379 -46.440 1.00 24.00 331 ASN A N 1
ATOM 2344 C CA . ASN A 1 331 ? 12.875 -10.082 -47.053 1.00 23.98 331 ASN A CA 1
ATOM 2345 C C . ASN A 1 331 ? 13.834 -9.054 -46.472 1.00 26.28 331 ASN A C 1
ATOM 2346 O O . ASN A 1 331 ? 13.739 -8.708 -45.289 1.00 23.55 331 ASN A O 1
ATOM 2351 N N . THR A 1 332 ? 14.767 -8.576 -47.295 1.00 26.60 332 THR A N 1
ATOM 2352 C CA . THR A 1 332 ? 15.766 -7.610 -46.868 1.00 25.72 332 THR A CA 1
ATOM 2353 C C . THR A 1 332 ? 15.678 -6.344 -47.717 1.00 19.21 332 THR A C 1
ATOM 2354 O O . THR A 1 332 ? 15.495 -6.412 -48.935 1.00 22.34 332 THR A O 1
ATOM 2358 N N . VAL A 1 333 ? 15.833 -5.191 -47.065 1.00 18.06 333 VAL A N 1
ATOM 2359 C CA . VAL A 1 333 ? 15.755 -3.906 -47.753 1.00 22.98 333 VAL A CA 1
ATOM 2360 C C . VAL A 1 333 ? 17.008 -3.690 -48.593 1.00 27.28 333 VAL A C 1
ATOM 2361 O O . VAL A 1 333 ? 18.134 -3.904 -48.126 1.00 25.80 333 VAL A O 1
ATOM 2365 N N . GLY A 1 334 ? 16.817 -3.265 -49.842 1.00 27.92 334 GLY A N 1
ATOM 2366 C CA . GLY A 1 334 ? 17.913 -2.939 -50.733 1.00 24.05 334 GLY A CA 1
ATOM 2367 C C . GLY A 1 334 ? 18.462 -4.094 -51.541 1.00 28.18 334 GLY A C 1
ATOM 2368 O O . GLY A 1 334 ? 19.334 -3.875 -52.392 1.00 35.40 334 GLY A O 1
ATOM 2369 N N . ARG A 1 335 ? 17.965 -5.305 -51.331 1.00 23.76 335 ARG A N 1
ATOM 2370 C CA . ARG A 1 335 ? 18.485 -6.490 -51.995 1.00 23.53 335 ARG A CA 1
ATOM 2371 C C . ARG A 1 335 ? 17.727 -6.806 -53.277 1.00 31.83 335 ARG A C 1
ATOM 2372 O O . ARG A 1 335 ? 16.516 -6.573 -53.373 1.00 36.22 335 ARG A O 1
ATOM 2380 N N . ASN A 1 336 ? 18.460 -7.299 -54.273 1.00 28.63 336 ASN A N 1
ATOM 2381 C CA . ASN A 1 336 ? 17.898 -7.745 -55.548 1.00 25.90 336 ASN A CA 1
ATOM 2382 C C . ASN A 1 336 ? 18.306 -9.196 -55.752 1.00 25.59 336 ASN A C 1
ATOM 2383 O O . ASN A 1 336 ? 19.474 -9.470 -56.080 1.00 33.33 336 ASN A O 1
ATOM 2388 N N . PRO A 1 337 ? 17.400 -10.167 -55.569 1.00 28.17 337 PRO A N 1
ATOM 2389 C CA . PRO A 1 337 ? 15.975 -10.036 -55.221 1.00 25.10 337 PRO A CA 1
ATOM 2390 C C . PRO A 1 337 ? 15.763 -9.830 -53.729 1.00 26.28 337 PRO A C 1
ATOM 2391 O O . PRO A 1 337 ? 16.653 -10.090 -52.933 1.00 27.35 337 PRO A O 1
ATOM 2395 N N . VAL A 1 338 ? 14.587 -9.337 -53.337 1.00 27.82 338 VAL A N 1
ATOM 2396 C CA . VAL A 1 338 ? 14.341 -8.987 -51.939 1.00 27.62 338 VAL A CA 1
ATOM 2397 C C . VAL A 1 338 ? 14.532 -10.193 -51.029 1.00 25.54 338 VAL A C 1
ATOM 2398 O O . VAL A 1 338 ? 15.181 -10.101 -49.982 1.00 25.13 338 VAL A O 1
ATOM 2402 N N . TYR A 1 339 ? 13.965 -11.338 -51.409 1.00 27.61 339 TYR A N 1
ATOM 2403 C CA . TYR A 1 339 ? 14.051 -12.554 -50.607 1.00 26.32 339 TYR A CA 1
ATOM 2404 C C . TYR A 1 339 ? 15.315 -13.317 -50.978 1.00 25.93 339 TYR A C 1
ATOM 2405 O O . TYR A 1 339 ? 15.444 -13.802 -52.108 1.00 26.21 339 TYR A O 1
ATOM 2414 N N . GLY A 1 340 ? 16.239 -13.429 -50.031 1.00 25.93 340 GLY A N 1
ATOM 2415 C CA . GLY A 1 340 ? 17.477 -14.135 -50.285 1.00 27.70 340 GLY A CA 1
ATOM 2416 C C . GLY A 1 340 ? 18.432 -14.013 -49.117 1.00 26.65 340 GLY A C 1
ATOM 2417 O O . GLY A 1 340 ? 18.134 -13.391 -48.092 1.00 21.35 340 GLY A O 1
ATOM 2418 N N . ASP A 1 341 ? 19.608 -14.608 -49.309 1.00 27.14 341 ASP A N 1
ATOM 2419 C CA . ASP A 1 341 ? 20.607 -14.680 -48.253 1.00 25.69 341 ASP A CA 1
ATOM 2420 C C . ASP A 1 341 ? 21.433 -13.399 -48.186 1.00 22.31 341 ASP A C 1
ATOM 2421 O O . ASP A 1 341 ? 21.629 -12.704 -49.187 1.00 21.36 341 ASP A O 1
ATOM 2426 N N . THR A 1 342 ? 21.890 -13.076 -46.977 1.00 19.88 342 THR A N 1
ATOM 2427 C CA . THR A 1 342 ? 22.796 -11.957 -46.745 1.00 19.01 342 THR A CA 1
ATOM 2428 C C . THR A 1 342 ? 23.665 -12.284 -45.539 1.00 21.57 342 THR A C 1
ATOM 2429 O O . THR A 1 342 ? 23.145 -12.659 -44.482 1.00 22.75 342 THR A O 1
ATOM 2433 N N . TYR A 1 343 ? 24.976 -12.140 -45.692 1.00 18.28 343 TYR A N 1
ATOM 2434 C CA . TYR A 1 343 ? 25.918 -12.403 -44.610 1.00 18.97 343 TYR A CA 1
ATOM 2435 C C . TYR A 1 343 ? 26.689 -11.128 -44.304 1.00 17.86 343 TYR A C 1
ATOM 2436 O O . TYR A 1 343 ? 27.293 -10.533 -45.203 1.00 13.80 343 TYR A O 1
ATOM 2445 N N . THR A 1 344 ? 26.646 -10.699 -43.041 1.00 17.59 344 THR A N 1
ATOM 2446 C CA . THR A 1 344 ? 27.411 -9.555 -42.566 1.00 17.17 344 THR A CA 1
ATOM 2447 C C . THR A 1 344 ? 28.041 -9.915 -41.222 1.00 16.76 344 THR A C 1
ATOM 2448 O O . THR A 1 344 ? 27.732 -10.946 -40.622 1.00 17.95 344 THR A O 1
ATOM 2452 N N . THR A 1 345 ? 28.956 -9.067 -40.764 1.00 19.72 345 THR A N 1
ATOM 2453 C CA . THR A 1 345 ? 29.587 -9.216 -39.457 1.00 18.52 345 THR A CA 1
ATOM 2454 C C . THR A 1 345 ? 29.399 -7.915 -38.695 1.00 17.41 345 THR A C 1
ATOM 2455 O O . THR A 1 345 ? 29.623 -6.833 -39.247 1.00 19.17 345 THR A O 1
ATOM 2459 N N . ASN A 1 346 ? 28.968 -8.016 -37.442 1.00 20.27 346 ASN A N 1
ATOM 2460 C CA . ASN A 1 346 ? 28.714 -6.846 -36.611 1.00 20.63 346 ASN A CA 1
ATOM 2461 C C . ASN A 1 346 ? 29.366 -7.050 -35.257 1.00 15.04 346 ASN A C 1
ATOM 2462 O O . ASN A 1 346 ? 29.273 -8.138 -34.680 1.00 19.36 346 ASN A O 1
ATOM 2467 N N . THR A 1 347 ? 30.048 -6.017 -34.769 1.00 17.90 347 THR A N 1
ATOM 2468 C CA . THR A 1 347 ? 30.660 -6.040 -33.444 1.00 18.05 347 THR A CA 1
ATOM 2469 C C . THR A 1 347 ? 29.701 -5.389 -32.454 1.00 18.97 347 THR A C 1
ATOM 2470 O O . THR A 1 347 ? 29.479 -4.174 -32.499 1.00 20.84 347 THR A O 1
ATOM 2474 N N . ARG A 1 348 ? 29.137 -6.192 -31.557 1.00 20.25 348 ARG A N 1
ATOM 2475 C CA . ARG A 1 348 ? 28.200 -5.658 -30.579 1.00 20.19 348 ARG A CA 1
ATOM 2476 C C . ARG A 1 348 ? 28.946 -4.782 -29.576 1.00 23.82 348 ARG A C 1
ATOM 2477 O O . ARG A 1 348 ? 30.087 -5.086 -29.217 1.00 20.77 348 ARG A O 1
ATOM 2485 N N . PRO A 1 349 ? 28.336 -3.696 -29.105 1.00 25.67 349 PRO A N 1
ATOM 2486 C CA . PRO A 1 349 ? 28.983 -2.875 -28.083 1.00 20.24 349 PRO A CA 1
ATOM 2487 C C . PRO A 1 349 ? 29.201 -3.680 -26.817 1.00 24.17 349 PRO A C 1
ATOM 2488 O O . PRO A 1 349 ? 28.305 -4.418 -26.378 1.00 25.84 349 PRO A O 1
ATOM 2492 N N . PRO A 1 350 ? 30.385 -3.580 -26.211 1.00 25.02 350 PRO A N 1
ATOM 2493 C CA . PRO A 1 350 ? 30.653 -4.367 -24.996 1.00 20.80 350 PRO A CA 1
ATOM 2494 C C . PRO A 1 350 ? 29.727 -4.033 -23.841 1.00 18.38 350 PRO A C 1
ATOM 2495 O O . PRO A 1 350 ? 29.493 -4.893 -22.984 1.00 17.89 350 PRO A O 1
ATOM 2499 N N . ALA A 1 351 ? 29.192 -2.809 -23.795 1.00 18.08 351 ALA A N 1
ATOM 2500 C CA . ALA A 1 351 ? 28.223 -2.447 -22.763 1.00 22.79 351 ALA A CA 1
ATOM 2501 C C . ALA A 1 351 ? 26.875 -3.116 -22.997 1.00 22.31 351 ALA A C 1
ATOM 2502 O O . ALA A 1 351 ? 26.125 -3.352 -22.042 1.00 23.51 351 ALA A O 1
ATOM 2504 N N . LEU A 1 352 ? 26.541 -3.402 -24.255 1.00 25.57 352 LEU A N 1
ATOM 2505 C CA . LEU A 1 352 ? 25.307 -4.108 -24.579 1.00 20.91 352 LEU A CA 1
ATOM 2506 C C . LEU A 1 352 ? 25.482 -5.616 -24.474 1.00 20.39 352 LEU A C 1
ATOM 2507 O O . LEU A 1 352 ? 24.597 -6.313 -23.966 1.00 21.83 352 LEU A O 1
ATOM 2512 N N . ALA A 1 353 ? 26.595 -6.142 -24.983 1.00 21.49 353 ALA A N 1
ATOM 2513 C CA . ALA A 1 353 ? 26.849 -7.580 -25.026 1.00 17.07 353 ALA A CA 1
ATOM 2514 C C . ALA A 1 353 ? 28.196 -7.868 -24.378 1.00 24.76 353 ALA A C 1
ATOM 2515 O O . ALA A 1 353 ? 29.217 -7.995 -25.068 1.00 24.36 353 ALA A O 1
ATOM 2517 N N . PRO A 1 354 ? 28.236 -7.976 -23.050 1.00 27.02 354 PRO A N 1
ATOM 2518 C CA . PRO A 1 354 ? 29.501 -8.301 -22.375 1.00 23.36 354 PRO A CA 1
ATOM 2519 C C . PRO A 1 354 ? 30.011 -9.670 -22.795 1.00 25.96 354 PRO A C 1
ATOM 2520 O O . PRO A 1 354 ? 29.330 -10.686 -22.631 1.00 32.62 354 PRO A O 1
ATOM 2524 N N . GLY A 1 355 ? 31.218 -9.688 -23.354 1.00 28.90 355 GLY A N 1
ATOM 2525 C CA . GLY A 1 355 ? 31.787 -10.915 -23.862 1.00 20.93 355 GLY A CA 1
ATOM 2526 C C . GLY A 1 355 ? 31.241 -11.354 -25.197 1.00 23.97 355 GLY A C 1
ATOM 2527 O O . GLY A 1 355 ? 31.432 -12.516 -25.575 1.00 26.13 355 GLY A O 1
ATOM 2528 N N . GLY A 1 356 ? 30.551 -10.471 -25.917 1.00 25.49 356 GLY A N 1
ATOM 2529 C CA . GLY A 1 356 ? 29.949 -10.817 -27.183 1.00 24.74 356 GLY A CA 1
ATOM 2530 C C . GLY A 1 356 ? 28.565 -11.421 -27.081 1.00 21.89 356 GLY A C 1
ATOM 2531 O O . GLY A 1 356 ? 27.934 -11.662 -28.117 1.00 23.83 356 GLY A O 1
ATOM 2532 N N . LYS A 1 357 ? 28.082 -11.692 -25.875 1.00 21.61 357 LYS A N 1
ATOM 2533 C CA . LYS A 1 357 ? 26.783 -12.313 -25.668 1.00 22.43 357 LYS A CA 1
ATOM 2534 C C . LYS A 1 357 ? 25.848 -11.317 -25.000 1.00 22.44 357 LYS A C 1
ATOM 2535 O O . LYS A 1 357 ? 26.232 -10.644 -24.036 1.00 23.18 357 LYS A O 1
ATOM 2541 N N . TYR A 1 358 ? 24.630 -11.221 -25.516 1.00 19.71 358 TYR A N 1
ATOM 2542 C CA . TYR A 1 358 ? 23.638 -10.377 -24.881 1.00 18.65 358 TYR A CA 1
ATOM 2543 C C . TYR A 1 358 ? 23.252 -10.969 -23.527 1.00 18.35 358 TYR A C 1
ATOM 2544 O O . TYR A 1 358 ? 23.232 -12.192 -23.356 1.00 16.93 358 TYR A O 1
ATOM 2553 N N . PRO A 1 359 ? 22.951 -10.121 -22.545 1.00 19.81 359 PRO A N 1
ATOM 2554 C CA . PRO A 1 359 ? 22.671 -10.617 -21.190 1.00 17.66 359 PRO A CA 1
ATOM 2555 C C . PRO A 1 359 ? 21.288 -11.246 -21.099 1.00 17.81 359 PRO A C 1
ATOM 2556 O O . PRO A 1 359 ? 20.288 -10.643 -21.495 1.00 18.81 359 PRO A O 1
ATOM 2560 N N . VAL A 1 360 ? 21.246 -12.470 -20.576 1.00 17.46 360 VAL A N 1
ATOM 2561 C CA . VAL A 1 360 ? 20.010 -13.172 -20.266 1.00 16.30 360 VAL A CA 1
ATOM 2562 C C . VAL A 1 360 ? 20.110 -13.688 -18.835 1.00 17.66 360 VAL A C 1
ATOM 2563 O O . VAL A 1 360 ? 21.083 -14.365 -18.484 1.00 19.82 360 VAL A O 1
ATOM 2567 N N . LEU A 1 361 ? 19.103 -13.379 -18.018 1.00 15.85 361 LEU A N 1
ATOM 2568 C CA . LEU A 1 361 ? 19.081 -13.743 -16.608 1.00 19.76 361 LEU A CA 1
ATOM 2569 C C . LEU A 1 361 ? 17.768 -14.427 -16.253 1.00 19.98 361 LEU A C 1
ATOM 2570 O O . LEU A 1 361 ? 16.695 -13.984 -16.681 1.00 21.19 361 LEU A O 1
ATOM 2575 N N . PRO A 1 362 ? 17.821 -15.515 -15.495 1.00 19.94 362 PRO A N 1
ATOM 2576 C CA . PRO A 1 362 ? 16.581 -16.132 -15.014 1.00 22.71 362 PRO A CA 1
ATOM 2577 C C . PRO A 1 362 ? 15.888 -15.268 -13.971 1.00 19.10 362 PRO A C 1
ATOM 2578 O O . PRO A 1 362 ? 16.524 -14.546 -13.200 1.00 24.77 362 PRO A O 1
ATOM 2582 N N . ALA A 1 363 ? 14.564 -15.343 -13.956 1.00 16.97 363 ALA A N 1
ATOM 2583 C CA . ALA A 1 363 ? 13.813 -14.631 -12.936 1.00 18.77 363 ALA A CA 1
ATOM 2584 C C . ALA A 1 363 ? 14.135 -15.217 -11.564 1.00 17.36 363 ALA A C 1
ATOM 2585 O O . ALA A 1 363 ? 14.205 -16.439 -11.413 1.00 22.14 363 ALA A O 1
ATOM 2587 N N . PRO A 1 364 ? 14.336 -14.378 -10.550 1.00 17.14 364 PRO A N 1
ATOM 2588 C CA . PRO A 1 364 ? 14.772 -14.889 -9.242 1.00 15.90 364 PRO A CA 1
ATOM 2589 C C . PRO A 1 364 ? 13.654 -15.645 -8.541 1.00 20.16 364 PRO A C 1
ATOM 2590 O O . PRO A 1 364 ? 12.537 -15.140 -8.394 1.00 21.55 364 PRO A O 1
ATOM 2594 N N . ASN A 1 365 ? 13.963 -16.870 -8.115 1.00 18.45 365 ASN A N 1
ATOM 2595 C CA . ASN A 1 365 ? 13.055 -17.668 -7.310 1.00 17.47 365 ASN A CA 1
ATOM 2596 C C . ASN A 1 365 ? 13.475 -17.755 -5.848 1.00 21.16 365 ASN A C 1
ATOM 2597 O O . ASN A 1 365 ? 12.725 -18.315 -5.040 1.00 15.72 365 ASN A O 1
ATOM 2602 N N . TYR A 1 366 ? 14.658 -17.237 -5.498 1.00 26.05 366 TYR A N 1
ATOM 2603 C CA . TYR A 1 366 ? 15.146 -17.201 -4.115 1.00 22.31 366 TYR A CA 1
ATOM 2604 C C . TYR A 1 366 ? 15.102 -18.585 -3.474 1.00 18.86 366 TYR A C 1
ATOM 2605 O O . TYR A 1 366 ? 14.688 -18.752 -2.324 1.00 22.32 366 TYR A O 1
ATOM 2614 N N . ALA A 1 367 ? 15.547 -19.588 -4.233 1.00 15.90 367 ALA A N 1
ATOM 2615 C CA . ALA A 1 367 ? 15.404 -20.972 -3.795 1.00 17.27 367 ALA A CA 1
ATOM 2616 C C . ALA A 1 367 ? 16.198 -21.262 -2.531 1.00 22.15 367 ALA A C 1
ATOM 2617 O O . ALA A 1 367 ? 15.784 -22.094 -1.715 1.00 22.51 367 ALA A O 1
ATOM 2619 N N . ALA A 1 368 ? 17.334 -20.596 -2.348 1.00 22.51 368 ALA A N 1
ATOM 2620 C CA . ALA A 1 368 ? 18.188 -20.838 -1.197 1.00 24.40 368 ALA A CA 1
ATOM 2621 C C . ALA A 1 368 ? 17.926 -19.875 -0.047 1.00 24.63 368 ALA A C 1
ATOM 2622 O O . ALA A 1 368 ? 18.537 -20.026 1.017 1.00 26.73 368 ALA A O 1
ATOM 2624 N N . ASN A 1 369 ? 17.014 -18.921 -0.212 1.00 21.01 369 ASN A N 1
ATOM 2625 C CA . ASN A 1 369 ? 16.730 -17.944 0.827 1.00 20.15 369 ASN A CA 1
ATOM 2626 C C . ASN A 1 369 ? 15.581 -18.417 1.713 1.00 24.47 369 ASN A C 1
ATOM 2627 O O . ASN A 1 369 ? 14.650 -19.084 1.247 1.00 24.84 369 ASN A O 1
ATOM 2632 N N . THR A 1 370 ? 15.676 -18.103 3.003 1.00 20.82 370 THR A N 1
ATOM 2633 C CA . THR A 1 370 ? 14.627 -18.401 3.969 1.00 22.74 370 THR A CA 1
ATOM 2634 C C . THR A 1 370 ? 13.916 -17.107 4.346 1.00 19.20 370 THR A C 1
ATOM 2635 O O . THR A 1 370 ? 14.275 -16.016 3.895 1.00 19.10 370 THR A O 1
ATOM 2639 N N . VAL A 1 371 ? 12.912 -17.240 5.214 1.00 19.60 371 VAL A N 1
ATOM 2640 C CA . VAL A 1 371 ? 12.071 -16.104 5.571 1.00 18.54 371 VAL A CA 1
ATOM 2641 C C . VAL A 1 371 ? 12.886 -14.993 6.219 1.00 21.12 371 VAL A C 1
ATOM 2642 O O . VAL A 1 371 ? 12.539 -13.810 6.104 1.00 22.79 371 VAL A O 1
ATOM 2646 N N . ALA A 1 372 ? 13.991 -15.346 6.883 1.00 23.56 372 ALA A N 1
ATOM 2647 C CA . ALA A 1 372 ? 14.803 -14.353 7.576 1.00 16.63 372 ALA A CA 1
ATOM 2648 C C . ALA A 1 372 ? 15.471 -13.387 6.607 1.00 18.36 372 ALA A C 1
ATOM 2649 O O . ALA A 1 372 ? 15.770 -12.249 6.986 1.00 19.00 372 ALA A O 1
ATOM 2651 N N . ASP A 1 373 ? 15.701 -13.810 5.361 1.00 19.26 373 ASP A N 1
ATOM 2652 C CA . ASP A 1 373 ? 16.312 -12.958 4.343 1.00 17.31 373 ASP A CA 1
ATOM 2653 C C . ASP A 1 373 ? 15.333 -11.970 3.731 1.00 16.84 373 ASP A C 1
ATOM 2654 O O . ASP A 1 373 ? 15.716 -11.223 2.824 1.00 17.53 373 ASP A O 1
ATOM 2659 N N . PHE A 1 374 ? 14.087 -11.955 4.194 1.00 21.40 374 PHE A N 1
ATOM 2660 C CA . PHE A 1 374 ? 13.030 -11.140 3.624 1.00 15.98 374 PHE A CA 1
ATOM 2661 C C . PHE A 1 374 ? 12.525 -10.136 4.647 1.00 16.14 374 PHE A C 1
ATOM 2662 O O . PHE A 1 374 ? 12.737 -10.279 5.854 1.00 20.96 374 PHE A O 1
ATOM 2670 N N . ILE A 1 375 ? 11.839 -9.117 4.146 1.00 17.28 375 ILE A N 1
ATOM 2671 C CA . ILE A 1 375 ? 11.018 -8.234 4.964 1.00 19.93 375 ILE A CA 1
ATOM 2672 C C . ILE A 1 375 ? 9.606 -8.301 4.393 1.00 19.65 375 ILE A C 1
ATOM 2673 O O . ILE A 1 375 ? 9.367 -7.855 3.263 1.00 22.37 375 ILE A O 1
ATOM 2678 N N . ASN A 1 376 ? 8.680 -8.884 5.151 1.00 18.00 376 ASN A N 1
ATOM 2679 C CA . ASN A 1 376 ? 7.262 -8.800 4.812 1.00 15.62 376 ASN A CA 1
ATOM 2680 C C . ASN A 1 376 ? 6.791 -7.386 5.126 1.00 17.81 376 ASN A C 1
ATOM 2681 O O . ASN A 1 376 ? 6.762 -6.978 6.292 1.00 19.33 376 ASN A O 1
ATOM 2686 N N . VAL A 1 377 ? 6.419 -6.638 4.086 1.00 17.78 377 VAL A N 1
ATOM 2687 C CA . VAL A 1 377 ? 6.130 -5.219 4.236 1.00 18.26 377 VAL A CA 1
ATOM 2688 C C . VAL A 1 377 ? 4.947 -4.958 5.158 1.00 17.24 377 VAL A C 1
ATOM 2689 O O . VAL A 1 377 ? 4.791 -3.838 5.647 1.00 17.38 377 VAL A O 1
ATOM 2693 N N . LYS A 1 378 ? 4.108 -5.965 5.410 1.00 21.69 378 LYS A N 1
ATOM 2694 C CA . LYS A 1 378 ? 2.930 -5.815 6.259 1.00 20.18 378 LYS A CA 1
ATOM 2695 C C . LYS A 1 378 ? 3.161 -6.229 7.706 1.00 19.94 378 LYS A C 1
ATOM 2696 O O . LYS A 1 378 ? 2.339 -5.886 8.564 1.00 22.06 378 LYS A O 1
ATOM 2702 N N . ASP A 1 379 ? 4.241 -6.947 7.995 1.00 19.95 379 ASP A N 1
ATOM 2703 C CA . ASP A 1 379 ? 4.517 -7.414 9.350 1.00 17.32 379 ASP A CA 1
ATOM 2704 C C . ASP A 1 379 ? 5.159 -6.293 10.157 1.00 20.24 379 ASP A C 1
ATOM 2705 O O . ASP A 1 379 ? 6.250 -5.837 9.800 1.00 23.41 379 ASP A O 1
ATOM 2710 N N . PRO A 1 380 ? 4.524 -5.818 11.236 1.00 22.05 380 PRO A N 1
ATOM 2711 C CA . PRO A 1 380 ? 5.142 -4.746 12.038 1.00 21.74 380 PRO A CA 1
ATOM 2712 C C . PRO A 1 380 ? 6.438 -5.154 12.711 1.00 18.27 380 PRO A C 1
ATOM 2713 O O . PRO A 1 380 ? 7.275 -4.292 13.002 1.00 19.53 380 PRO A O 1
ATOM 2717 N N . ALA A 1 381 ? 6.619 -6.443 12.990 1.00 19.75 381 ALA A N 1
ATOM 2718 C CA . ALA A 1 381 ? 7.853 -6.917 13.600 1.00 22.05 381 ALA A CA 1
ATOM 2719 C C . ALA A 1 381 ? 9.024 -6.914 12.624 1.00 24.40 381 ALA A C 1
ATOM 2720 O O . ALA A 1 381 ? 10.179 -6.961 13.062 1.00 25.94 381 ALA A O 1
ATOM 2722 N N . GLN A 1 382 ? 8.757 -6.858 11.317 1.00 20.97 382 GLN A N 1
ATOM 2723 C CA . GLN A 1 382 ? 9.797 -6.926 10.300 1.00 16.42 382 GLN A CA 1
ATOM 2724 C C . GLN A 1 382 ? 10.076 -5.599 9.619 1.00 20.23 382 GLN A C 1
ATOM 2725 O O . GLN A 1 382 ? 11.219 -5.357 9.229 1.00 19.51 382 GLN A O 1
ATOM 2731 N N . ASN A 1 383 ? 9.071 -4.732 9.475 1.00 21.65 383 ASN A N 1
ATOM 2732 C CA . ASN A 1 383 ? 9.199 -3.517 8.682 1.00 18.67 383 ASN A CA 1
ATOM 2733 C C . ASN A 1 383 ? 9.470 -2.278 9.524 1.00 19.29 383 ASN A C 1
ATOM 2734 O O . ASN A 1 383 ? 9.368 -1.159 9.010 1.00 22.10 383 ASN A O 1
ATOM 2739 N N . GLY A 1 384 ? 9.816 -2.443 10.796 1.00 22.32 384 GLY A N 1
ATOM 2740 C CA . GLY A 1 384 ? 10.091 -1.301 11.639 1.00 20.46 384 GLY A CA 1
ATOM 2741 C C . GLY A 1 384 ? 8.905 -0.777 12.411 1.00 19.47 384 GLY A C 1
ATOM 2742 O O . GLY A 1 384 ? 8.862 0.420 12.723 1.00 19.42 384 GLY A O 1
ATOM 2743 N N . GLY A 1 385 ? 7.939 -1.632 12.728 1.00 19.36 385 GLY A N 1
ATOM 2744 C CA . GLY A 1 385 ? 6.770 -1.219 13.483 1.00 19.87 385 GLY A CA 1
ATOM 2745 C C . GLY A 1 385 ? 5.825 -0.306 12.735 1.00 19.91 385 GLY A C 1
ATOM 2746 O O . GLY A 1 385 ? 5.263 0.616 13.337 1.00 23.07 385 GLY A O 1
ATOM 2747 N N . ARG A 1 386 ? 5.626 -0.542 11.440 1.00 19.35 386 ARG A N 1
ATOM 2748 C CA . ARG A 1 386 ? 4.763 0.285 10.608 1.00 19.33 386 ARG A CA 1
ATOM 2749 C C . ARG A 1 386 ? 3.515 -0.491 10.206 1.00 20.00 386 ARG A C 1
ATOM 2750 O O . ARG A 1 386 ? 3.572 -1.699 9.957 1.00 22.69 386 ARG A O 1
ATOM 2758 N N . THR A 1 387 ? 2.390 0.209 10.131 1.00 21.82 387 THR A N 1
ATOM 2759 C CA . THR A 1 387 ? 1.120 -0.410 9.772 1.00 25.53 387 THR A CA 1
ATOM 2760 C C . THR A 1 387 ? 0.896 -0.262 8.274 1.00 25.68 387 THR A C 1
ATOM 2761 O O . THR A 1 387 ? 0.854 0.858 7.753 1.00 26.36 387 THR A O 1
ATOM 2765 N N . VAL A 1 388 ? 0.761 -1.393 7.583 1.00 27.86 388 VAL A N 1
ATOM 2766 C CA . VAL A 1 388 ? 0.538 -1.427 6.144 1.00 21.38 388 VAL A CA 1
ATOM 2767 C C . VAL A 1 388 ? -0.696 -2.274 5.877 1.00 16.60 388 VAL A C 1
ATOM 2768 O O . VAL A 1 388 ? -0.817 -3.387 6.397 1.00 17.48 388 VAL A O 1
ATOM 2772 N N . LEU A 1 389 ? -1.616 -1.744 5.078 1.00 24.32 389 LEU A N 1
ATOM 2773 C CA . LEU A 1 389 ? -2.894 -2.397 4.826 1.00 20.07 389 LEU A CA 1
ATOM 2774 C C . LEU A 1 389 ? -2.935 -3.114 3.483 1.00 17.29 389 LEU A C 1
ATOM 2775 O O . LEU A 1 389 ? -3.300 -4.290 3.421 1.00 17.57 389 LEU A O 1
ATOM 2780 N N . GLY A 1 390 ? -2.580 -2.427 2.403 1.00 22.80 390 GLY A N 1
ATOM 2781 C CA . GLY A 1 390 ? -2.694 -3.027 1.087 1.00 22.18 390 GLY A CA 1
ATOM 2782 C C . GLY A 1 390 ? -4.123 -3.324 0.688 1.00 23.79 390 GLY A C 1
ATOM 2783 O O . GLY A 1 390 ? -4.383 -4.354 0.052 1.00 22.81 390 GLY A O 1
ATOM 2784 N N . ASP A 1 391 ? -5.064 -2.457 1.071 1.00 22.06 391 ASP A N 1
ATOM 2785 C CA . ASP A 1 391 ? -6.475 -2.638 0.753 1.00 23.16 391 ASP A CA 1
ATOM 2786 C C . ASP A 1 391 ? -7.046 -1.464 -0.036 1.00 22.82 391 ASP A C 1
ATOM 2787 O O . ASP A 1 391 ? -8.270 -1.378 -0.197 1.00 24.46 391 ASP A O 1
ATOM 2792 N N . ASN A 1 392 ? -6.193 -0.556 -0.510 1.00 19.52 392 ASN A N 1
ATOM 2793 C CA . ASN A 1 392 ? -6.600 0.578 -1.347 1.00 25.68 392 ASN A CA 1
ATOM 2794 C C . ASN A 1 392 ? -7.617 1.484 -0.647 1.00 23.68 392 ASN A C 1
ATOM 2795 O O . ASN A 1 392 ? -8.532 2.019 -1.275 1.00 22.02 392 ASN A O 1
ATOM 2800 N N . THR A 1 393 ? -7.442 1.685 0.658 1.00 23.19 393 THR A N 1
ATOM 2801 C CA . THR A 1 393 ? -8.328 2.546 1.428 1.00 24.19 393 THR A CA 1
ATOM 2802 C C . THR A 1 393 ? -7.665 3.821 1.922 1.00 31.41 393 THR A C 1
ATOM 2803 O O . THR A 1 393 ? -8.362 4.689 2.458 1.00 30.43 393 THR A O 1
ATOM 2807 N N . LYS A 1 394 ? -6.351 3.966 1.753 1.00 32.39 394 LYS A N 1
ATOM 2808 C CA . LYS A 1 394 ? -5.653 5.149 2.236 1.00 26.47 394 LYS A CA 1
ATOM 2809 C C . LYS A 1 394 ? -4.319 5.272 1.517 1.00 25.14 394 LYS A C 1
ATOM 2810 O O . LYS A 1 394 ? -3.837 4.325 0.890 1.00 25.28 394 LYS A O 1
ATOM 2816 N N . ASP A 1 395 ? -3.733 6.463 1.617 1.00 26.14 395 ASP A N 1
ATOM 2817 C CA . ASP A 1 395 ? -2.405 6.708 1.074 1.00 23.00 395 ASP A CA 1
ATOM 2818 C C . ASP A 1 395 ? -1.363 5.972 1.906 1.00 27.58 395 ASP A C 1
ATOM 2819 O O . ASP A 1 395 ? -1.347 6.075 3.137 1.00 25.53 395 ASP A O 1
ATOM 2824 N N . GLU A 1 396 ? -0.501 5.209 1.232 1.00 23.84 396 GLU A N 1
ATOM 2825 C CA . GLU A 1 396 ? 0.554 4.451 1.895 1.00 24.21 396 GLU A CA 1
ATOM 2826 C C . GLU A 1 396 ? 1.900 4.675 1.221 1.00 23.43 396 GLU A C 1
ATOM 2827 O O . GLU A 1 396 ? 2.729 3.765 1.157 1.00 29.31 396 GLU A O 1
ATOM 2833 N N . SER A 1 397 ? 2.127 5.885 0.709 1.00 22.27 397 SER A N 1
ATOM 2834 C CA . SER A 1 397 ? 3.369 6.175 0.003 1.00 22.59 397 SER A CA 1
ATOM 2835 C C . SER A 1 397 ? 4.540 6.296 0.968 1.00 25.31 397 SER A C 1
ATOM 2836 O O . SER A 1 397 ? 5.560 5.611 0.812 1.00 25.01 397 SER A O 1
ATOM 2839 N N . LYS A 1 398 ? 4.412 7.172 1.970 1.00 20.18 398 LYS A N 1
ATOM 2840 C CA . LYS A 1 398 ? 5.514 7.416 2.894 1.00 18.86 398 LYS A CA 1
ATOM 2841 C C . LYS A 1 398 ? 5.867 6.160 3.676 1.00 22.03 398 LYS A C 1
ATOM 2842 O O . LYS A 1 398 ? 7.048 5.849 3.863 1.00 23.88 398 LYS A O 1
ATOM 2848 N N . VAL A 1 399 ? 4.855 5.419 4.131 1.00 22.38 399 VAL A N 1
ATOM 2849 C CA . VAL A 1 399 ? 5.124 4.238 4.940 1.00 20.33 399 VAL A CA 1
ATOM 2850 C C . VAL A 1 399 ? 5.822 3.160 4.112 1.00 18.07 399 VAL A C 1
ATOM 2851 O O . VAL A 1 399 ? 6.610 2.377 4.649 1.00 19.52 399 VAL A O 1
ATOM 2855 N N . LEU A 1 400 ? 5.578 3.118 2.799 1.00 19.52 400 LEU A N 1
ATOM 2856 C CA . LEU A 1 400 ? 6.214 2.142 1.918 1.00 17.83 400 LEU A CA 1
ATOM 2857 C C . LEU A 1 400 ? 7.572 2.606 1.401 1.00 19.66 400 LEU A C 1
ATOM 2858 O O . LEU A 1 400 ? 8.442 1.770 1.139 1.00 17.40 400 LEU A O 1
ATOM 2863 N N . ASN A 1 401 ? 7.768 3.916 1.230 1.00 20.59 401 ASN A N 1
ATOM 2864 C CA . ASN A 1 401 ? 9.095 4.427 0.901 1.00 20.08 401 ASN A CA 1
ATOM 2865 C C . ASN A 1 401 ? 10.079 4.136 2.029 1.00 19.95 401 ASN A C 1
ATOM 2866 O O . ASN A 1 401 ? 11.258 3.860 1.784 1.00 22.46 401 ASN A O 1
ATOM 2871 N N . GLU A 1 402 ? 9.606 4.181 3.276 1.00 21.32 402 GLU A N 1
ATOM 2872 C CA . GLU A 1 402 ? 10.482 3.935 4.416 1.00 19.08 402 GLU A CA 1
ATOM 2873 C C . GLU A 1 402 ? 10.820 2.459 4.579 1.00 18.47 402 GLU A C 1
ATOM 2874 O O . GLU A 1 402 ? 11.930 2.131 5.011 1.00 20.91 402 GLU A O 1
ATOM 2880 N N . ILE A 1 403 ? 9.888 1.563 4.250 1.00 19.75 403 ILE A N 1
ATOM 2881 C CA . ILE A 1 403 ? 10.154 0.131 4.357 1.00 18.91 403 ILE A CA 1
ATOM 2882 C C . ILE A 1 403 ? 11.079 -0.327 3.233 1.00 19.27 403 ILE A C 1
ATOM 2883 O O . ILE A 1 403 ? 11.937 -1.195 3.431 1.00 21.84 403 ILE A O 1
ATOM 2888 N N . LEU A 1 404 ? 10.917 0.241 2.037 1.00 21.13 404 LEU A N 1
ATOM 2889 C CA . LEU A 1 404 ? 11.782 -0.120 0.917 1.00 19.22 404 LEU A CA 1
ATOM 2890 C C . LEU A 1 404 ? 13.218 0.336 1.155 1.00 18.20 404 LEU A C 1
ATOM 2891 O O . LEU A 1 404 ? 14.164 -0.392 0.834 1.00 17.72 404 LEU A O 1
ATOM 2896 N N . GLN A 1 405 ? 13.396 1.548 1.692 1.00 17.49 405 GLN A N 1
ATOM 2897 C CA . GLN A 1 405 ? 14.727 2.020 2.058 1.00 13.62 405 GLN A CA 1
ATOM 2898 C C . GLN A 1 405 ? 15.318 1.198 3.194 1.00 16.74 405 GLN A C 1
ATOM 2899 O O . GLN A 1 405 ? 16.529 0.964 3.215 1.00 20.81 405 GLN A O 1
ATOM 2905 N N . LEU A 1 406 ? 14.481 0.732 4.128 1.00 18.33 406 LEU A N 1
ATOM 2906 C CA . LEU A 1 406 ? 14.973 -0.098 5.226 1.00 15.75 406 LEU A CA 1
ATOM 2907 C C . LEU A 1 406 ? 15.488 -1.438 4.727 1.00 18.00 406 LEU A C 1
ATOM 2908 O O . LEU A 1 406 ? 16.547 -1.901 5.165 1.00 23.76 406 LEU A O 1
ATOM 2913 N N . ALA A 1 407 ? 14.744 -2.088 3.828 1.00 20.71 407 ALA A N 1
ATOM 2914 C CA . ALA A 1 407 ? 15.147 -3.402 3.332 1.00 18.24 407 ALA A CA 1
ATOM 2915 C C . ALA A 1 407 ? 16.389 -3.311 2.456 1.00 19.80 407 ALA A C 1
ATOM 2916 O O . ALA A 1 407 ? 17.223 -4.224 2.457 1.00 25.17 407 ALA A O 1
ATOM 2918 N N . ALA A 1 408 ? 16.509 -2.242 1.673 1.00 15.92 408 ALA A N 1
ATOM 2919 C CA . ALA A 1 408 ? 17.690 -2.078 0.837 1.00 16.68 408 ALA A CA 1
ATOM 2920 C C . ALA A 1 408 ? 18.935 -1.827 1.687 1.00 18.32 408 ALA A C 1
ATOM 2921 O O . ALA A 1 408 ? 20.006 -2.373 1.401 1.00 21.53 408 ALA A O 1
ATOM 2923 N N . SER A 1 409 ? 18.814 -1.001 2.730 1.00 16.95 409 SER A N 1
ATOM 2924 C CA . SER A 1 409 ? 19.947 -0.697 3.601 1.00 16.83 409 SER A CA 1
ATOM 2925 C C . SER A 1 409 ? 20.339 -1.875 4.490 1.00 21.03 409 SER A C 1
ATOM 2926 O O . SER A 1 409 ? 21.408 -1.838 5.109 1.00 19.74 409 SER A O 1
ATOM 2929 N N . THR A 1 410 ? 19.475 -2.883 4.625 1.00 20.45 410 THR A N 1
ATOM 2930 C CA . THR A 1 410 ? 19.788 -4.087 5.383 1.00 17.91 410 THR A CA 1
ATOM 2931 C C . THR A 1 410 ? 19.892 -5.322 4.498 1.00 17.84 410 THR A C 1
ATOM 2932 O O . THR A 1 410 ? 19.921 -6.443 5.015 1.00 19.91 410 THR A O 1
ATOM 2936 N N . ASN A 1 411 ? 19.928 -5.143 3.178 1.00 18.64 411 ASN A N 1
ATOM 2937 C CA . ASN A 1 411 ? 20.132 -6.241 2.236 1.00 21.27 411 ASN A CA 1
ATOM 2938 C C . ASN A 1 411 ? 19.051 -7.313 2.351 1.00 19.13 411 ASN A C 1
ATOM 2939 O O . ASN A 1 411 ? 19.312 -8.496 2.132 1.00 21.11 411 ASN A O 1
ATOM 2944 N N . LYS A 1 412 ? 17.829 -6.916 2.686 1.00 22.87 412 LYS A N 1
ATOM 2945 C CA . LYS A 1 412 ? 16.720 -7.852 2.773 1.00 18.51 412 LYS A CA 1
ATOM 2946 C C . LYS A 1 412 ? 15.847 -7.718 1.535 1.00 17.82 412 LYS A C 1
ATOM 2947 O O . LYS A 1 412 ? 15.748 -6.647 0.933 1.00 20.67 412 LYS A O 1
ATOM 2953 N N . ILE A 1 413 ? 15.228 -8.827 1.149 1.00 15.63 413 ILE A N 1
ATOM 2954 C CA . ILE A 1 413 ? 14.289 -8.826 0.037 1.00 14.48 413 ILE A CA 1
ATOM 2955 C C . ILE A 1 413 ? 12.943 -8.320 0.538 1.00 15.42 413 ILE A C 1
ATOM 2956 O O . ILE A 1 413 ? 12.433 -8.787 1.562 1.00 16.80 413 ILE A O 1
ATOM 2961 N N . ALA A 1 414 ? 12.370 -7.353 -0.173 1.00 15.09 414 ALA A N 1
ATOM 2962 C CA . ALA A 1 414 ? 11.086 -6.777 0.205 1.00 11.60 414 ALA A CA 1
ATOM 2963 C C . ALA A 1 414 ? 9.985 -7.613 -0.432 1.00 15.70 414 ALA A C 1
ATOM 2964 O O . ALA A 1 414 ? 9.841 -7.626 -1.659 1.00 16.77 414 ALA A O 1
ATOM 2966 N N . TYR A 1 415 ? 9.218 -8.318 0.394 1.00 16.30 415 TYR A N 1
ATOM 2967 C CA . TYR A 1 415 ? 8.145 -9.182 -0.083 1.00 17.43 415 TYR A CA 1
ATOM 2968 C C . TYR A 1 415 ? 6.812 -8.462 0.073 1.00 18.87 415 TYR A C 1
ATOM 2969 O O . TYR A 1 415 ? 6.422 -8.090 1.186 1.00 16.44 415 TYR A O 1
ATOM 2978 N N . PHE A 1 416 ? 6.127 -8.252 -1.040 1.00 16.21 416 PHE A N 1
ATOM 2979 C CA . PHE A 1 416 ? 4.795 -7.678 -0.994 1.00 15.00 416 PHE A CA 1
ATOM 2980 C C . PHE A 1 416 ? 3.786 -8.808 -1.048 1.00 15.80 416 PHE A C 1
ATOM 2981 O O . PHE A 1 416 ? 3.660 -9.455 -2.100 1.00 14.21 416 PHE A O 1
ATOM 2989 N N . PRO A 1 417 ? 3.057 -9.095 0.031 1.00 16.30 417 PRO A N 1
ATOM 2990 C CA . PRO A 1 417 ? 1.900 -9.981 -0.094 1.00 12.15 417 PRO A CA 1
ATOM 2991 C C . PRO A 1 417 ? 0.890 -9.328 -1.018 1.00 12.69 417 PRO A C 1
ATOM 2992 O O . PRO A 1 417 ? 0.907 -8.112 -1.228 1.00 12.91 417 PRO A O 1
ATOM 2996 N N . PHE A 1 418 ? 0.009 -10.142 -1.589 1.00 15.60 418 PHE A N 1
ATOM 2997 C CA . PHE A 1 418 ? -0.937 -9.585 -2.539 1.00 14.63 418 PHE A CA 1
ATOM 2998 C C . PHE A 1 418 ? -1.806 -8.520 -1.875 1.00 14.61 418 PHE A C 1
ATOM 2999 O O . PHE A 1 418 ? -2.172 -8.616 -0.701 1.00 15.00 418 PHE A O 1
ATOM 3007 N N . GLY A 1 419 ? -2.140 -7.500 -2.653 1.00 13.15 419 GLY A N 1
ATOM 3008 C CA . GLY A 1 419 ? -2.976 -6.424 -2.173 1.00 12.79 419 GLY A CA 1
ATOM 3009 C C . GLY A 1 419 ? -2.985 -5.314 -3.199 1.00 15.94 419 GLY A C 1
ATOM 3010 O O . GLY A 1 419 ? -2.447 -5.464 -4.296 1.00 18.19 419 GLY A O 1
ATOM 3011 N N . LYS A 1 420 ? -3.615 -4.207 -2.830 1.00 16.47 420 LYS A N 1
ATOM 3012 C CA . LYS A 1 420 ? -3.634 -3.007 -3.657 1.00 12.98 420 LYS A CA 1
ATOM 3013 C C . LYS A 1 420 ? -3.128 -1.879 -2.771 1.00 14.05 420 LYS A C 1
ATOM 3014 O O . LYS A 1 420 ? -3.819 -1.441 -1.849 1.00 17.38 420 LYS A O 1
ATOM 3020 N N . TYR A 1 421 ? -1.896 -1.458 -3.020 1.00 18.69 421 TYR A N 1
ATOM 3021 C CA . TYR A 1 421 ? -1.217 -0.465 -2.199 1.00 16.69 421 TYR A CA 1
ATOM 3022 C C . TYR A 1 421 ? -1.343 0.889 -2.884 1.00 17.24 421 TYR A C 1
ATOM 3023 O O . TYR A 1 421 ? -0.665 1.160 -3.876 1.00 19.05 421 TYR A O 1
ATOM 3032 N N . ARG A 1 422 ? -2.215 1.735 -2.354 1.00 20.06 422 ARG A N 1
ATOM 3033 C CA . ARG A 1 422 ? -2.440 3.048 -2.935 1.00 19.33 422 ARG A CA 1
ATOM 3034 C C . ARG A 1 422 ? -1.332 3.996 -2.507 1.00 22.30 422 ARG A C 1
ATOM 3035 O O . ARG A 1 422 ? -1.009 4.086 -1.320 1.00 24.52 422 ARG A O 1
ATOM 3043 N N . VAL A 1 423 ? -0.761 4.714 -3.470 1.00 21.05 423 VAL A N 1
ATOM 3044 C CA . VAL A 1 423 ? 0.262 5.713 -3.197 1.00 20.13 423 VAL A CA 1
ATOM 3045 C C . VAL A 1 423 ? -0.196 7.028 -3.802 1.00 24.21 423 VAL A C 1
ATOM 3046 O O . VAL A 1 423 ? -0.649 7.060 -4.952 1.00 29.17 423 VAL A O 1
ATOM 3050 N N . ASP A 1 424 ? -0.102 8.107 -3.024 1.00 25.57 424 ASP A N 1
ATOM 3051 C CA . ASP A 1 424 ? -0.406 9.444 -3.511 1.00 21.88 424 ASP A CA 1
ATOM 3052 C C . ASP A 1 424 ? 0.843 10.242 -3.861 1.00 24.68 424 ASP A C 1
ATOM 3053 O O . ASP A 1 424 ? 0.729 11.412 -4.240 1.00 29.10 424 ASP A O 1
ATOM 3058 N N . ASP A 1 425 ? 2.027 9.652 -3.730 1.00 23.87 425 ASP A N 1
ATOM 3059 C CA . ASP A 1 425 ? 3.254 10.276 -4.204 1.00 25.73 425 ASP A CA 1
ATOM 3060 C C . ASP A 1 425 ? 4.177 9.178 -4.708 1.00 25.09 425 ASP A C 1
ATOM 3061 O O . ASP A 1 425 ? 3.866 7.987 -4.617 1.00 28.28 425 ASP A O 1
ATOM 3066 N N . THR A 1 426 ? 5.328 9.588 -5.226 1.00 24.64 426 THR A N 1
ATOM 3067 C CA . THR A 1 426 ? 6.251 8.644 -5.837 1.00 23.14 426 THR A CA 1
ATOM 3068 C C . THR A 1 426 ? 6.752 7.639 -4.808 1.00 21.66 426 THR A C 1
ATOM 3069 O O . THR A 1 426 ? 7.079 8.000 -3.672 1.00 21.42 426 THR A O 1
ATOM 3073 N N . LEU A 1 427 ? 6.754 6.363 -5.196 1.00 20.35 427 LEU A N 1
ATOM 3074 C CA . LEU A 1 427 ? 7.358 5.295 -4.411 1.00 17.30 427 LEU A CA 1
ATOM 3075 C C . LEU A 1 427 ? 8.747 5.035 -4.980 1.00 20.65 427 LEU A C 1
ATOM 3076 O O . LEU A 1 427 ? 8.884 4.443 -6.056 1.00 20.01 427 LEU A O 1
ATOM 3081 N N . LEU A 1 428 ? 9.771 5.491 -4.264 1.00 20.86 428 LEU A N 1
ATOM 3082 C CA . LEU A 1 428 ? 11.146 5.360 -4.719 1.00 20.04 428 LEU A CA 1
ATOM 3083 C C . LEU A 1 428 ? 11.669 3.959 -4.424 1.00 17.52 428 LEU A C 1
ATOM 3084 O O . LEU A 1 428 ? 11.519 3.454 -3.307 1.00 20.83 428 LEU A O 1
ATOM 3089 N N . VAL A 1 429 ? 12.266 3.326 -5.429 1.00 17.50 429 VAL A N 1
ATOM 3090 C CA . VAL A 1 429 ? 12.972 2.058 -5.247 1.00 22.02 429 VAL A CA 1
ATOM 3091 C C . VAL A 1 429 ? 14.466 2.359 -5.149 1.00 19.94 429 VAL A C 1
ATOM 3092 O O . VAL A 1 429 ? 15.110 2.616 -6.176 1.00 18.06 429 VAL A O 1
ATOM 3096 N N . PRO A 1 430 ? 15.049 2.353 -3.953 1.00 19.16 430 PRO A N 1
ATOM 3097 C CA . PRO A 1 430 ? 16.420 2.845 -3.769 1.00 17.74 430 PRO A CA 1
ATOM 3098 C C . PRO A 1 430 ? 17.460 1.788 -4.134 1.00 17.83 430 PRO A C 1
ATOM 3099 O O . PRO A 1 430 ? 17.141 0.652 -4.470 1.00 20.80 430 PRO A O 1
ATOM 3103 N N . ARG A 1 431 ? 18.726 2.177 -4.018 1.00 17.31 431 ARG A N 1
ATOM 3104 C CA . ARG A 1 431 ? 19.825 1.301 -4.401 1.00 18.52 431 ARG A CA 1
ATOM 3105 C C . ARG A 1 431 ? 19.881 0.065 -3.511 1.00 17.23 431 ARG A C 1
ATOM 3106 O O . ARG A 1 431 ? 19.762 0.157 -2.289 1.00 19.48 431 ARG A O 1
ATOM 3114 N N . GLY A 1 432 ? 20.076 -1.093 -4.138 1.00 19.26 432 GLY A N 1
ATOM 3115 C CA . GLY A 1 432 ? 20.168 -2.357 -3.428 1.00 19.50 432 GLY A CA 1
ATOM 3116 C C . GLY A 1 432 ? 18.863 -3.084 -3.204 1.00 19.42 432 GLY A C 1
ATOM 3117 O O . GLY A 1 432 ? 18.816 -4.011 -2.385 1.00 18.61 432 GLY A O 1
ATOM 3118 N N . SER A 1 433 ? 17.817 -2.736 -3.942 1.00 22.53 433 SER A N 1
ATOM 3119 C CA . SER A 1 433 ? 16.489 -3.267 -3.690 1.00 17.02 433 SER A CA 1
ATOM 3120 C C . SER A 1 433 ? 16.248 -4.547 -4.470 1.00 18.05 433 SER A C 1
ATOM 3121 O O . SER A 1 433 ? 16.561 -4.644 -5.660 1.00 16.95 433 SER A O 1
ATOM 3124 N N . ARG A 1 434 ? 15.659 -5.522 -3.794 1.00 18.72 434 ARG A N 1
ATOM 3125 C CA . ARG A 1 434 ? 15.169 -6.731 -4.436 1.00 17.66 434 ARG A CA 1
ATOM 3126 C C . ARG A 1 434 ? 13.730 -6.909 -3.974 1.00 18.65 434 ARG A C 1
ATOM 3127 O O . ARG A 1 434 ? 13.483 -7.170 -2.792 1.00 19.59 434 ARG A O 1
ATOM 3135 N N . ILE A 1 435 ? 12.785 -6.738 -4.897 1.00 17.57 435 ILE A N 1
ATOM 3136 C CA . ILE A 1 435 ? 11.359 -6.735 -4.590 1.00 15.47 435 ILE A CA 1
ATOM 3137 C C . ILE A 1 435 ? 10.709 -7.907 -5.307 1.00 17.11 435 ILE A C 1
ATOM 3138 O O . ILE A 1 435 ? 10.966 -8.133 -6.495 1.00 19.14 435 ILE A O 1
ATOM 3143 N N . VAL A 1 436 ? 9.880 -8.651 -4.580 1.00 19.05 436 VAL A N 1
ATOM 3144 C CA . VAL A 1 436 ? 9.111 -9.762 -5.129 1.00 17.34 436 VAL A CA 1
ATOM 3145 C C . VAL A 1 436 ? 7.693 -9.680 -4.574 1.00 17.47 436 VAL A C 1
ATOM 3146 O O . VAL A 1 436 ? 7.486 -9.295 -3.418 1.00 17.00 436 VAL A O 1
ATOM 3150 N N . GLY A 1 437 ? 6.708 -10.003 -5.413 1.00 17.56 437 GLY A N 1
ATOM 3151 C CA . GLY A 1 437 ? 5.314 -9.939 -5.038 1.00 18.96 437 GLY A CA 1
ATOM 3152 C C . GLY A 1 437 ? 4.656 -11.311 -5.039 1.00 19.06 437 GLY A C 1
ATOM 3153 O O . GLY A 1 437 ? 5.233 -12.310 -5.459 1.00 24.53 437 GLY A O 1
ATOM 3154 N N . GLU A 1 438 ? 3.419 -11.339 -4.559 1.00 19.19 438 GLU A N 1
ATOM 3155 C CA . GLU A 1 438 ? 2.623 -12.562 -4.507 1.00 18.73 438 GLU A CA 1
ATOM 3156 C C . GLU A 1 438 ? 1.494 -12.440 -5.523 1.00 19.73 438 GLU A C 1
ATOM 3157 O O . GLU A 1 438 ? 0.503 -11.747 -5.280 1.00 22.56 438 GLU A O 1
ATOM 3163 N N . ALA A 1 439 ? 1.640 -13.127 -6.653 1.00 17.91 439 ALA A N 1
ATOM 3164 C CA . ALA A 1 439 ? 0.662 -13.067 -7.737 1.00 18.26 439 ALA A CA 1
ATOM 3165 C C . ALA A 1 439 ? 0.371 -11.619 -8.119 1.00 22.44 439 ALA A C 1
ATOM 3166 O O . ALA A 1 439 ? -0.777 -11.162 -8.125 1.00 22.54 439 ALA A O 1
ATOM 3168 N N . TRP A 1 440 ? 1.447 -10.885 -8.400 1.00 17.01 440 TRP A N 1
ATOM 3169 C CA . TRP A 1 440 ? 1.388 -9.531 -8.938 1.00 13.08 440 TRP A CA 1
ATOM 3170 C C . TRP A 1 440 ? 0.696 -8.569 -7.970 1.00 16.04 440 TRP A C 1
ATOM 3171 O O . TRP A 1 440 ? -0.329 -7.961 -8.278 1.00 21.86 440 TRP A O 1
ATOM 3182 N N . SER A 1 441 ? 1.298 -8.422 -6.789 1.00 15.95 441 SER A N 1
ATOM 3183 C CA . SER A 1 441 ? 0.843 -7.407 -5.848 1.00 14.13 441 SER A CA 1
ATOM 3184 C C . SER A 1 441 ? 0.865 -6.045 -6.525 1.00 17.67 441 SER A C 1
ATOM 3185 O O . SER A 1 441 ? 1.739 -5.756 -7.346 1.00 17.40 441 SER A O 1
ATOM 3188 N N . THR A 1 442 ? -0.122 -5.215 -6.204 1.00 16.21 442 THR A N 1
ATOM 3189 C CA . THR A 1 442 ? -0.467 -4.067 -7.029 1.00 16.50 442 THR A CA 1
ATOM 3190 C C . THR A 1 442 ? -0.132 -2.764 -6.319 1.00 14.68 442 THR A C 1
ATOM 3191 O O . THR A 1 442 ? -0.593 -2.521 -5.201 1.00 16.46 442 THR A O 1
ATOM 3195 N N . ILE A 1 443 ? 0.663 -1.932 -6.980 1.00 15.55 443 ILE A N 1
ATOM 3196 C CA . ILE A 1 443 ? 0.871 -0.543 -6.596 1.00 17.55 443 ILE A CA 1
ATOM 3197 C C . ILE A 1 443 ? -0.006 0.307 -7.501 1.00 14.37 443 ILE A C 1
ATOM 3198 O O . ILE A 1 443 ? 0.061 0.186 -8.729 1.00 14.95 443 ILE A O 1
ATOM 3203 N N . THR A 1 444 ? -0.856 1.141 -6.909 1.00 14.36 444 THR A N 1
ATOM 3204 C CA . THR A 1 444 ? -1.781 1.963 -7.679 1.00 16.97 444 THR A CA 1
ATOM 3205 C C . THR A 1 444 ? -1.561 3.425 -7.320 1.00 17.67 444 THR A C 1
ATOM 3206 O O . THR A 1 444 ? -1.644 3.805 -6.147 1.00 21.00 444 THR A O 1
ATOM 3210 N N . GLY A 1 445 ? -1.234 4.237 -8.329 1.00 17.82 445 GLY A N 1
ATOM 3211 C CA . GLY A 1 445 ? -1.084 5.655 -8.107 1.00 17.89 445 GLY A CA 1
ATOM 3212 C C . GLY A 1 445 ? -2.420 6.369 -8.062 1.00 21.59 445 GLY A C 1
ATOM 3213 O O . GLY A 1 445 ? -3.414 5.919 -8.631 1.00 21.81 445 GLY A O 1
ATOM 3214 N N . ASN A 1 446 ? -2.422 7.525 -7.403 1.00 22.93 446 ASN A N 1
ATOM 3215 C CA . ASN A 1 446 ? -3.651 8.262 -7.151 1.00 24.40 446 ASN A CA 1
ATOM 3216 C C . ASN A 1 446 ? -3.298 9.660 -6.666 1.00 24.98 446 ASN A C 1
ATOM 3217 O O . ASN A 1 446 ? -2.222 9.879 -6.104 1.00 26.62 446 ASN A O 1
ATOM 3222 N N . GLY A 1 447 ? -4.201 10.601 -6.901 1.00 21.78 447 GLY A N 1
ATOM 3223 C CA . GLY A 1 447 ? -4.112 11.911 -6.289 1.00 24.40 447 GLY A CA 1
ATOM 3224 C C . GLY A 1 447 ? -3.722 12.988 -7.285 1.00 23.20 447 GLY A C 1
ATOM 3225 O O . GLY A 1 447 ? -3.400 12.728 -8.445 1.00 26.88 447 GLY A O 1
ATOM 3226 N N . ASP A 1 448 ? -3.731 14.221 -6.776 1.00 21.60 448 ASP A N 1
ATOM 3227 C CA . ASP A 1 448 ? -3.455 15.406 -7.580 1.00 24.75 448 ASP A CA 1
ATOM 3228 C C . ASP A 1 448 ? -1.985 15.566 -7.934 1.00 25.32 448 ASP A C 1
ATOM 3229 O O . ASP A 1 448 ? -1.667 16.386 -8.801 1.00 24.99 448 ASP A O 1
ATOM 3234 N N . LYS A 1 449 ? -1.085 14.840 -7.273 1.00 22.95 449 LYS A N 1
ATOM 3235 C CA . LYS A 1 449 ? 0.336 14.982 -7.567 1.00 27.10 449 LYS A CA 1
ATOM 3236 C C . LYS A 1 449 ? 0.735 14.361 -8.901 1.00 25.86 449 LYS A C 1
ATOM 3237 O O . LYS A 1 449 ? 1.825 14.663 -9.400 1.00 27.15 449 LYS A O 1
ATOM 3243 N N . PHE A 1 450 ? -0.118 13.529 -9.499 1.00 23.74 450 PHE A N 1
ATOM 3244 C CA . PHE A 1 450 ? 0.150 12.940 -10.805 1.00 26.44 450 PHE A CA 1
ATOM 3245 C C . PHE A 1 450 ? -0.752 13.519 -11.894 1.00 24.37 450 PHE A C 1
ATOM 3246 O O . PHE A 1 450 ? -0.914 12.904 -12.952 1.00 23.43 450 PHE A O 1
ATOM 3254 N N . LYS A 1 451 ? -1.345 14.686 -11.659 1.00 21.79 451 LYS A N 1
ATOM 3255 C CA . LYS A 1 451 ? -2.301 15.260 -12.597 1.00 28.22 451 LYS A CA 1
ATOM 3256 C C . LYS A 1 451 ? -1.776 16.518 -13.278 1.00 24.98 451 LYS A C 1
ATOM 3257 O O . LYS A 1 451 ? -2.529 17.184 -13.992 1.00 28.83 451 LYS A O 1
ATOM 3263 N N . ASP A 1 452 ? -0.504 16.849 -13.090 1.00 26.27 452 ASP A N 1
ATOM 3264 C CA . ASP A 1 452 ? 0.102 18.016 -13.725 1.00 27.80 452 ASP A CA 1
ATOM 3265 C C . ASP A 1 452 ? 0.922 17.535 -14.917 1.00 26.19 452 ASP A C 1
ATOM 3266 O O . ASP A 1 452 ? 2.067 17.106 -14.767 1.00 31.73 452 ASP A O 1
ATOM 3271 N N . GLU A 1 453 ? 0.332 17.612 -16.108 1.00 22.35 453 GLU A N 1
ATOM 3272 C CA . GLU A 1 453 ? 1.030 17.166 -17.306 1.00 24.14 453 GLU A CA 1
ATOM 3273 C C . GLU A 1 453 ? 2.234 18.041 -17.629 1.00 26.07 453 GLU A C 1
ATOM 3274 O O . GLU A 1 453 ? 3.132 17.603 -18.357 1.00 24.27 453 GLU A O 1
ATOM 3280 N N . SER A 1 454 ? 2.274 19.263 -17.102 1.00 26.32 454 SER A N 1
ATOM 3281 C CA . SER A 1 454 ? 3.451 20.111 -17.221 1.00 26.36 454 SER A CA 1
ATOM 3282 C C . SER A 1 454 ? 4.568 19.720 -16.261 1.00 26.06 454 SER A C 1
ATOM 3283 O O . SER A 1 454 ? 5.688 20.214 -16.411 1.00 28.40 454 SER A O 1
ATOM 3286 N N . ASN A 1 455 ? 4.284 18.870 -15.275 1.00 28.77 455 ASN A N 1
ATOM 3287 C CA . ASN A 1 455 ? 5.293 18.342 -14.353 1.00 27.80 455 ASN A CA 1
ATOM 3288 C C . ASN A 1 455 ? 4.996 16.873 -14.111 1.00 26.03 455 ASN A C 1
ATOM 3289 O O . ASN A 1 455 ? 4.506 16.485 -13.044 1.00 24.13 455 ASN A O 1
ATOM 3294 N N . PRO A 1 456 ? 5.258 16.023 -15.099 1.00 26.24 456 PRO A N 1
ATOM 3295 C CA . PRO A 1 456 ? 4.947 14.599 -14.937 1.00 23.71 456 PRO A CA 1
ATOM 3296 C C . PRO A 1 456 ? 5.752 13.976 -13.805 1.00 26.62 456 PRO A C 1
ATOM 3297 O O . PRO A 1 456 ? 6.897 14.351 -13.542 1.00 27.80 456 PRO A O 1
ATOM 3301 N N . ARG A 1 457 ? 5.126 13.016 -13.122 1.00 26.31 457 ARG A N 1
ATOM 3302 C CA . ARG A 1 457 ? 5.669 12.453 -11.895 1.00 24.77 457 ARG A CA 1
ATOM 3303 C C . ARG A 1 457 ? 5.573 10.931 -11.918 1.00 23.21 457 ARG A C 1
ATOM 3304 O O . ARG A 1 457 ? 4.514 10.378 -12.264 1.00 21.77 457 ARG A O 1
ATOM 3312 N N . PRO A 1 458 ? 6.640 10.223 -11.556 1.00 20.61 458 PRO A N 1
ATOM 3313 C CA . PRO A 1 458 ? 6.595 8.757 -11.569 1.00 19.81 458 PRO A CA 1
ATOM 3314 C C . PRO A 1 458 ? 5.812 8.191 -10.395 1.00 22.17 458 PRO A C 1
ATOM 3315 O O . PRO A 1 458 ? 5.900 8.679 -9.266 1.00 26.18 458 PRO A O 1
ATOM 3319 N N . VAL A 1 459 ? 5.031 7.149 -10.681 1.00 20.91 459 VAL A N 1
ATOM 3320 C CA . VAL A 1 459 ? 4.353 6.406 -9.624 1.00 19.30 459 VAL A CA 1
ATOM 3321 C C . VAL A 1 459 ? 5.349 5.523 -8.885 1.00 19.51 459 VAL A C 1
ATOM 3322 O O . VAL A 1 459 ? 5.407 5.517 -7.650 1.00 20.66 459 VAL A O 1
ATOM 3326 N N . VAL A 1 460 ? 6.141 4.760 -9.632 1.00 18.10 460 VAL A N 1
ATOM 3327 C CA . VAL A 1 460 ? 7.237 3.972 -9.084 1.00 15.94 460 VAL A CA 1
ATOM 3328 C C . VAL A 1 460 ? 8.523 4.456 -9.739 1.00 17.23 460 VAL A C 1
ATOM 3329 O O . VAL A 1 460 ? 8.674 4.370 -10.964 1.00 18.71 460 VAL A O 1
ATOM 3333 N N . LYS A 1 461 ? 9.433 4.987 -8.932 1.00 19.33 461 LYS A N 1
ATOM 3334 C CA . LYS A 1 461 ? 10.717 5.473 -9.413 1.00 20.79 461 LYS A CA 1
ATOM 3335 C C . LYS A 1 461 ? 11.788 4.478 -8.993 1.00 20.33 461 LYS A C 1
ATOM 3336 O O . LYS A 1 461 ? 11.914 4.157 -7.806 1.00 20.06 461 LYS A O 1
ATOM 3342 N N . VAL A 1 462 ? 12.534 3.973 -9.965 1.00 17.84 462 VAL A N 1
ATOM 3343 C CA . VAL A 1 462 ? 13.590 3.003 -9.710 1.00 20.39 462 VAL A CA 1
ATOM 3344 C C . VAL A 1 462 ? 14.891 3.792 -9.626 1.00 20.30 462 VAL A C 1
ATOM 3345 O O . VAL A 1 462 ? 15.575 4.020 -10.624 1.00 19.89 462 VAL A O 1
ATOM 3349 N N . GLY A 1 463 ? 15.236 4.200 -8.414 1.00 17.79 463 GLY A N 1
ATOM 3350 C CA . GLY A 1 463 ? 16.456 4.930 -8.173 1.00 20.03 463 GLY A CA 1
ATOM 3351 C C . GLY A 1 463 ? 16.341 6.395 -8.551 1.00 18.60 463 GLY A C 1
ATOM 3352 O O . GLY A 1 463 ? 15.490 6.807 -9.337 1.00 21.59 463 GLY A O 1
ATOM 3353 N N . ASN A 1 464 ? 17.223 7.192 -7.967 1.00 19.84 464 ASN A N 1
ATOM 3354 C CA . ASN A 1 464 ? 17.329 8.600 -8.301 1.00 20.23 464 ASN A CA 1
ATOM 3355 C C . ASN A 1 464 ? 18.224 8.767 -9.521 1.00 18.19 464 ASN A C 1
ATOM 3356 O O . ASN A 1 464 ? 18.851 7.819 -9.998 1.00 22.25 464 ASN A O 1
ATOM 3361 N N . ALA A 1 465 ? 18.274 9.995 -10.029 1.00 17.90 465 ALA A N 1
ATOM 3362 C CA . ALA A 1 465 ? 19.068 10.296 -11.214 1.00 21.63 465 ALA A CA 1
ATOM 3363 C C . ALA A 1 465 ? 20.551 10.162 -10.897 1.00 24.26 465 ALA A C 1
ATOM 3364 O O . ALA A 1 465 ? 21.062 10.825 -9.987 1.00 20.97 465 ALA A O 1
ATOM 3366 N N . GLY A 1 466 ? 21.244 9.315 -11.657 1.00 22.39 466 GLY A N 1
ATOM 3367 C CA . GLY A 1 466 ? 22.649 9.061 -11.433 1.00 20.29 466 GLY A CA 1
ATOM 3368 C C . GLY A 1 466 ? 22.957 7.899 -10.513 1.00 21.62 466 GLY A C 1
ATOM 3369 O O . GLY A 1 466 ? 24.138 7.650 -10.237 1.00 20.51 466 GLY A O 1
ATOM 3370 N N . ASP A 1 467 ? 21.942 7.181 -10.032 1.00 19.20 467 ASP A N 1
ATOM 3371 C CA . ASP A 1 467 ? 22.170 6.062 -9.129 1.00 14.83 467 ASP A CA 1
ATOM 3372 C C . ASP A 1 467 ? 22.752 4.873 -9.874 1.00 16.89 467 ASP A C 1
ATOM 3373 O O . ASP A 1 467 ? 22.364 4.574 -11.006 1.00 19.86 467 ASP A O 1
ATOM 3378 N N . VAL A 1 468 ? 23.659 4.167 -9.209 1.00 16.89 468 VAL A N 1
ATOM 3379 C CA . VAL A 1 468 ? 24.248 2.939 -9.720 1.00 14.98 468 VAL A CA 1
ATOM 3380 C C . VAL A 1 468 ? 24.083 1.891 -8.632 1.00 19.08 468 VAL A C 1
ATOM 3381 O O . VAL A 1 468 ? 24.494 2.116 -7.487 1.00 22.93 468 VAL A O 1
ATOM 3385 N N . GLY A 1 469 ? 23.463 0.765 -8.972 1.00 18.57 469 GLY A N 1
ATOM 3386 C CA . GLY A 1 469 ? 23.281 -0.291 -7.995 1.00 16.81 469 GLY A CA 1
ATOM 3387 C C . GLY A 1 469 ? 22.297 -1.330 -8.493 1.00 17.71 469 GLY A C 1
ATOM 3388 O O . GLY A 1 469 ? 21.982 -1.389 -9.679 1.00 18.12 469 GLY A O 1
ATOM 3389 N N . VAL A 1 470 ? 21.818 -2.143 -7.554 1.00 19.49 470 VAL A N 1
ATOM 3390 C CA . VAL A 1 470 ? 20.907 -3.247 -7.830 1.00 20.12 470 VAL A CA 1
ATOM 3391 C C . VAL A 1 470 ? 19.486 -2.782 -7.536 1.00 20.29 470 VAL A C 1
ATOM 3392 O O . VAL A 1 470 ? 19.227 -2.171 -6.489 1.00 17.48 470 VAL A O 1
ATOM 3396 N N . ALA A 1 471 ? 18.571 -3.050 -8.471 1.00 18.44 471 ALA A N 1
ATOM 3397 C CA . ALA A 1 471 ? 17.137 -2.807 -8.275 1.00 17.26 471 ALA A CA 1
ATOM 3398 C C . ALA A 1 471 ? 16.395 -3.845 -9.120 1.00 19.97 471 ALA A C 1
ATOM 3399 O O . ALA A 1 471 ? 16.181 -3.658 -10.320 1.00 19.13 471 ALA A O 1
ATOM 3401 N N . GLN A 1 472 ? 16.034 -4.951 -8.483 1.00 19.43 472 GLN A N 1
ATOM 3402 C CA . GLN A 1 472 ? 15.406 -6.074 -9.155 1.00 15.89 472 GLN A CA 1
ATOM 3403 C C . GLN A 1 472 ? 13.990 -6.236 -8.625 1.00 17.57 472 GLN A C 1
ATOM 3404 O O . GLN A 1 472 ? 13.780 -6.288 -7.409 1.00 18.57 472 GLN A O 1
ATOM 3410 N N . ILE A 1 473 ? 13.023 -6.272 -9.540 1.00 17.05 473 ILE A N 1
ATOM 3411 C CA . ILE A 1 473 ? 11.608 -6.364 -9.208 1.00 15.62 473 ILE A CA 1
ATOM 3412 C C . ILE A 1 473 ? 10.997 -7.512 -9.994 1.00 15.52 473 ILE A C 1
ATOM 3413 O O . ILE A 1 473 ? 11.279 -7.674 -11.185 1.00 16.31 473 ILE A O 1
ATOM 3418 N N . SER A 1 474 ? 10.143 -8.296 -9.339 1.00 16.88 474 SER A N 1
ATOM 3419 C CA . SER A 1 474 ? 9.480 -9.405 -10.008 1.00 16.11 474 SER A CA 1
ATOM 3420 C C . SER A 1 474 ? 8.104 -9.638 -9.394 1.00 19.40 474 SER A C 1
ATOM 3421 O O . SER A 1 474 ? 7.881 -9.368 -8.210 1.00 18.22 474 SER A O 1
ATOM 3424 N N . ASP A 1 475 ? 7.179 -10.129 -10.230 1.00 18.55 475 ASP A N 1
ATOM 3425 C CA . ASP A 1 475 ? 5.832 -10.536 -9.813 1.00 15.34 475 ASP A CA 1
ATOM 3426 C C . ASP A 1 475 ? 5.055 -9.381 -9.186 1.00 14.35 475 ASP A C 1
ATOM 3427 O O . ASP A 1 475 ? 4.462 -9.510 -8.116 1.00 16.47 475 ASP A O 1
ATOM 3432 N N . MET A 1 476 ? 5.028 -8.254 -9.880 1.00 14.78 476 MET A N 1
ATOM 3433 C CA . MET A 1 476 ? 4.360 -7.066 -9.381 1.00 15.11 476 MET A CA 1
ATOM 3434 C C . MET A 1 476 ? 3.464 -6.484 -10.461 1.00 13.52 476 MET A C 1
ATOM 3435 O O . MET A 1 476 ? 3.535 -6.854 -11.633 1.00 13.68 476 MET A O 1
ATOM 3440 N N . ARG A 1 477 ? 2.594 -5.581 -10.037 1.00 15.32 477 ARG A N 1
ATOM 3441 C CA . ARG A 1 477 ? 1.749 -4.814 -10.935 1.00 17.38 477 ARG A CA 1
ATOM 3442 C C . ARG A 1 477 ? 1.782 -3.359 -10.501 1.00 15.77 477 ARG A C 1
ATOM 3443 O O . ARG A 1 477 ? 1.792 -3.061 -9.304 1.00 17.47 477 ARG A O 1
ATOM 3451 N N . ILE A 1 478 ? 1.839 -2.459 -11.476 1.00 14.43 478 ILE A N 1
ATOM 3452 C CA . ILE A 1 478 ? 1.731 -1.028 -11.237 1.00 18.21 478 ILE A CA 1
ATOM 3453 C C . ILE A 1 478 ? 0.567 -0.512 -12.072 1.00 20.07 478 ILE A C 1
ATOM 3454 O O . ILE A 1 478 ? 0.419 -0.895 -13.239 1.00 16.50 478 ILE A O 1
ATOM 3459 N N . THR A 1 479 ? -0.289 0.304 -11.458 1.00 20.48 479 THR A N 1
ATOM 3460 C CA . THR A 1 479 ? -1.477 0.800 -12.139 1.00 22.71 479 THR A CA 1
ATOM 3461 C C . THR A 1 479 ? -1.857 2.154 -11.551 1.00 20.54 479 THR A C 1
ATOM 3462 O O . THR A 1 479 ? -1.165 2.695 -10.686 1.00 19.80 479 THR A O 1
ATOM 3466 N N . ILE A 1 480 ? -2.961 2.714 -12.046 1.00 24.82 480 ILE A N 1
ATOM 3467 C CA . ILE A 1 480 ? -3.463 3.997 -11.572 1.00 24.55 480 ILE A CA 1
ATOM 3468 C C . ILE A 1 480 ? -4.934 3.848 -11.216 1.00 21.50 480 ILE A C 1
ATOM 3469 O O . ILE A 1 480 ? -5.628 2.950 -11.703 1.00 20.41 480 ILE A O 1
ATOM 3474 N N . SER A 1 481 ? -5.400 4.717 -10.323 1.00 25.28 481 SER A N 1
ATOM 3475 C CA . SER A 1 481 ? -6.766 4.657 -9.826 1.00 25.52 481 SER A CA 1
ATOM 3476 C C . SER A 1 481 ? -7.652 5.783 -10.337 1.00 24.11 481 SER A C 1
ATOM 3477 O O . SER A 1 481 ? -8.872 5.718 -10.153 1.00 25.26 481 SER A O 1
ATOM 3480 N N . ASP A 1 482 ? -7.082 6.794 -10.984 1.00 23.94 482 ASP A N 1
ATOM 3481 C CA . ASP A 1 482 ? -7.837 7.927 -11.491 1.00 26.70 482 ASP A CA 1
ATOM 3482 C C . ASP A 1 482 ? -7.270 8.315 -12.851 1.00 26.34 482 ASP A C 1
ATOM 3483 O O . ASP A 1 482 ? -6.352 7.672 -13.372 1.00 24.07 482 ASP A O 1
ATOM 3488 N N . VAL A 1 483 ? -7.860 9.346 -13.450 1.00 27.93 483 VAL A N 1
ATOM 3489 C CA . VAL A 1 483 ? -7.336 9.946 -14.674 1.00 20.64 483 VAL A CA 1
ATOM 3490 C C . VAL A 1 483 ? -6.223 10.904 -14.262 1.00 22.82 483 VAL A C 1
ATOM 3491 O O . VAL A 1 483 ? -6.472 11.907 -13.590 1.00 27.20 483 VAL A O 1
ATOM 3495 N N . MET A 1 484 ? -4.989 10.593 -14.653 1.00 23.50 484 MET A N 1
ATOM 3496 C CA . MET A 1 484 ? -3.806 11.295 -14.160 1.00 21.29 484 MET A CA 1
ATOM 3497 C C . MET A 1 484 ? -2.916 11.681 -15.335 1.00 25.34 484 MET A C 1
ATOM 3498 O O . MET A 1 484 ? -1.965 10.962 -15.676 1.00 23.01 484 MET A O 1
ATOM 3503 N N . PRO A 1 485 ? -3.174 12.837 -15.957 1.00 24.90 485 PRO A N 1
ATOM 3504 C CA . PRO A 1 485 ? -2.435 13.209 -17.177 1.00 23.17 485 PRO A CA 1
ATOM 3505 C C . PRO A 1 485 ? -0.940 13.431 -16.979 1.00 25.66 485 PRO A C 1
ATOM 3506 O O . PRO A 1 485 ? -0.237 13.632 -17.977 1.00 27.85 485 PRO A O 1
ATOM 3510 N N . GLY A 1 486 ? -0.433 13.415 -15.749 1.00 23.67 486 GLY A N 1
ATOM 3511 C CA . GLY A 1 486 ? 0.992 13.581 -15.530 1.00 20.38 486 GLY A CA 1
ATOM 3512 C C . GLY A 1 486 ? 1.674 12.355 -14.950 1.00 26.23 486 GLY A C 1
ATOM 3513 O O . GLY A 1 486 ? 2.779 12.455 -14.412 1.00 25.81 486 GLY A O 1
ATOM 3514 N N . ALA A 1 487 ? 1.045 11.186 -15.067 1.00 24.26 487 ALA A N 1
ATOM 3515 C CA . ALA A 1 487 ? 1.532 9.981 -14.405 1.00 21.78 487 ALA A CA 1
ATOM 3516 C C . ALA A 1 487 ? 2.482 9.213 -15.314 1.00 21.63 487 ALA A C 1
ATOM 3517 O O . ALA A 1 487 ? 2.123 8.853 -16.442 1.00 20.67 487 ALA A O 1
ATOM 3519 N N . ILE A 1 488 ? 3.697 8.983 -14.822 1.00 22.00 488 ILE A N 1
ATOM 3520 C CA . ILE A 1 488 ? 4.617 8.002 -15.383 1.00 17.70 488 ILE A CA 1
ATOM 3521 C C . ILE A 1 488 ? 4.550 6.777 -14.484 1.00 15.84 488 ILE A C 1
ATOM 3522 O O . ILE A 1 488 ? 4.894 6.850 -13.301 1.00 19.87 488 ILE A O 1
ATOM 3527 N N . LEU A 1 489 ? 4.096 5.649 -15.027 1.00 18.90 489 LEU A N 1
ATOM 3528 C CA . LEU A 1 489 ? 3.777 4.519 -14.160 1.00 18.08 489 LEU A CA 1
ATOM 3529 C C . LEU A 1 489 ? 5.036 3.929 -13.535 1.00 20.02 489 LEU A C 1
ATOM 3530 O O . LEU A 1 489 ? 5.047 3.590 -12.346 1.00 18.79 489 LEU A O 1
ATOM 3535 N N . ILE A 1 490 ? 6.108 3.816 -14.312 1.00 21.78 490 ILE A N 1
ATOM 3536 C CA . ILE A 1 490 ? 7.412 3.423 -13.797 1.00 19.89 490 ILE A CA 1
ATOM 3537 C C . ILE A 1 490 ? 8.473 4.190 -14.570 1.00 19.90 490 ILE A C 1
ATOM 3538 O O . ILE A 1 490 ? 8.364 4.375 -15.787 1.00 15.60 490 ILE A O 1
ATOM 3543 N N . GLN A 1 491 ? 9.478 4.676 -13.849 1.00 18.77 491 GLN A N 1
ATOM 3544 C CA . GLN A 1 491 ? 10.582 5.414 -14.442 1.00 19.55 491 GLN A CA 1
ATOM 3545 C C . GLN A 1 491 ? 11.883 4.788 -13.964 1.00 23.08 491 GLN A C 1
ATOM 3546 O O . GLN A 1 491 ? 12.127 4.706 -12.754 1.00 19.02 491 GLN A O 1
ATOM 3552 N N . PHE A 1 492 ? 12.695 4.321 -14.911 1.00 21.08 492 PHE A N 1
ATOM 3553 C CA . PHE A 1 492 ? 14.000 3.745 -14.608 1.00 15.86 492 PHE A CA 1
ATOM 3554 C C . PHE A 1 492 ? 15.050 4.843 -14.673 1.00 16.11 492 PHE A C 1
ATOM 3555 O O . PHE A 1 492 ? 15.288 5.424 -15.737 1.00 18.86 492 PHE A O 1
ATOM 3563 N N . ASN A 1 493 ? 15.675 5.126 -13.535 1.00 19.90 493 ASN A N 1
ATOM 3564 C CA . ASN A 1 493 ? 16.770 6.082 -13.445 1.00 19.09 493 ASN A CA 1
ATOM 3565 C C . ASN A 1 493 ? 18.104 5.423 -13.173 1.00 19.92 493 ASN A C 1
ATOM 3566 O O . ASN A 1 493 ? 19.141 5.938 -13.605 1.00 19.87 493 ASN A O 1
ATOM 3571 N N . MET A 1 494 ? 18.091 4.288 -12.493 1.00 17.12 494 MET A N 1
ATOM 3572 C CA . MET A 1 494 ? 19.304 3.661 -12.010 1.00 17.03 494 MET A CA 1
ATOM 3573 C C . MET A 1 494 ? 19.960 2.851 -13.115 1.00 21.35 494 MET A C 1
ATOM 3574 O O . MET A 1 494 ? 19.301 2.373 -14.044 1.00 22.10 494 MET A O 1
ATOM 3579 N N . ALA A 1 495 ? 21.280 2.727 -13.022 1.00 20.45 495 ALA A N 1
ATOM 3580 C CA . ALA A 1 495 ? 22.061 1.880 -13.903 1.00 15.13 495 ALA A CA 1
ATOM 3581 C C . ALA A 1 495 ? 22.707 0.785 -13.073 1.00 15.82 495 ALA A C 1
ATOM 3582 O O . ALA A 1 495 ? 23.007 0.975 -11.892 1.00 19.71 495 ALA A O 1
ATOM 3584 N N . GLY A 1 496 ? 22.938 -0.343 -13.690 1.00 19.37 496 GLY A N 1
ATOM 3585 C CA . GLY A 1 496 ? 23.586 -1.424 -12.992 1.00 22.65 496 GLY A CA 1
ATOM 3586 C C . GLY A 1 496 ? 25.090 -1.430 -13.193 1.00 23.95 496 GLY A C 1
ATOM 3587 O O . GLY A 1 496 ? 25.614 -0.841 -14.136 1.00 24.13 496 GLY A O 1
ATOM 3588 N N . SER A 1 497 ? 25.785 -2.070 -12.249 1.00 25.08 497 SER A N 1
ATOM 3589 C CA . SER A 1 497 ? 27.205 -2.343 -12.442 1.00 27.54 497 SER A CA 1
ATOM 3590 C C . SER A 1 497 ? 27.395 -3.412 -13.508 1.00 28.62 497 SER A C 1
ATOM 3591 O O . SER A 1 497 ? 28.326 -3.340 -14.322 1.00 32.11 497 SER A O 1
ATOM 3594 N N . ASN A 1 498 ? 26.518 -4.406 -13.514 1.00 26.20 498 ASN A N 1
ATOM 3595 C CA . ASN A 1 498 ? 26.422 -5.436 -14.531 1.00 26.08 498 ASN A CA 1
ATOM 3596 C C . ASN A 1 498 ? 24.986 -5.505 -15.026 1.00 23.40 498 ASN A C 1
ATOM 3597 O O . ASN A 1 498 ? 24.054 -5.190 -14.279 1.00 20.89 498 ASN A O 1
ATOM 3602 N N . PRO A 1 499 ? 24.780 -5.880 -16.286 1.00 23.65 499 PRO A N 1
ATOM 3603 C CA . PRO A 1 499 ? 23.413 -5.957 -16.813 1.00 20.60 499 PRO A CA 1
ATOM 3604 C C . PRO A 1 499 ? 22.574 -6.930 -15.999 1.00 21.06 499 PRO A C 1
ATOM 3605 O O . PRO A 1 499 ? 23.019 -8.027 -15.662 1.00 21.80 499 PRO A O 1
ATOM 3609 N N . GLY A 1 500 ? 21.355 -6.506 -15.666 1.00 20.65 500 GLY A N 1
ATOM 3610 C CA . GLY A 1 500 ? 20.482 -7.270 -14.806 1.00 17.18 500 GLY A CA 1
ATOM 3611 C C . GLY A 1 500 ? 20.453 -6.815 -13.361 1.00 19.11 500 GLY A C 1
ATOM 3612 O O . GLY A 1 500 ? 19.572 -7.254 -12.613 1.00 20.09 500 GLY A O 1
ATOM 3613 N N . ASP A 1 501 ? 21.388 -5.958 -12.942 1.00 18.48 501 ASP A N 1
ATOM 3614 C CA . ASP A 1 501 ? 21.326 -5.413 -11.589 1.00 18.16 501 ASP A CA 1
ATOM 3615 C C . ASP A 1 501 ? 20.057 -4.594 -11.393 1.00 17.77 501 ASP A C 1
ATOM 3616 O O . ASP A 1 501 ? 19.393 -4.696 -10.354 1.00 15.38 501 ASP A O 1
ATOM 3621 N N . VAL A 1 502 ? 19.721 -3.766 -12.376 1.00 18.37 502 VAL A N 1
ATOM 3622 C CA . VAL A 1 502 ? 18.440 -3.077 -12.455 1.00 16.65 502 VAL A CA 1
ATOM 3623 C C . VAL A 1 502 ? 17.579 -3.863 -13.433 1.00 16.41 502 VAL A C 1
ATOM 3624 O O . VAL A 1 502 ? 17.845 -3.863 -14.639 1.00 19.39 502 VAL A O 1
ATOM 3628 N N . ALA A 1 503 ? 16.560 -4.553 -12.926 1.00 17.36 503 ALA A N 1
ATOM 3629 C CA . ALA A 1 503 ? 15.775 -5.446 -13.765 1.00 14.31 503 ALA A CA 1
ATOM 3630 C C . ALA A 1 503 ? 14.318 -5.455 -13.325 1.00 14.48 503 ALA A C 1
ATOM 3631 O O . ALA A 1 503 ? 13.990 -5.178 -12.169 1.00 17.42 503 ALA A O 1
ATOM 3633 N N . LEU A 1 504 ? 13.445 -5.800 -14.271 1.00 17.96 504 LEU A N 1
ATOM 3634 C CA . LEU A 1 504 ? 12.021 -5.995 -14.014 1.00 13.49 504 LEU A CA 1
ATOM 3635 C C . LEU A 1 504 ? 11.606 -7.272 -14.720 1.00 11.78 504 LEU A C 1
ATOM 3636 O O . LEU A 1 504 ? 11.697 -7.350 -15.947 1.00 14.49 504 LEU A O 1
ATOM 3641 N N . TRP A 1 505 ? 11.177 -8.272 -13.952 1.00 13.52 505 TRP A N 1
ATOM 3642 C CA . TRP A 1 505 ? 10.763 -9.566 -14.481 1.00 13.71 505 TRP A CA 1
ATOM 3643 C C . TRP A 1 505 ? 9.280 -9.801 -14.234 1.00 15.59 505 TRP A C 1
ATOM 3644 O O . TRP A 1 505 ? 8.757 -9.435 -13.180 1.00 17.94 505 TRP A O 1
ATOM 3655 N N . ASN A 1 506 ? 8.623 -10.449 -15.196 1.00 14.54 506 ASN A N 1
ATOM 3656 C CA . ASN A 1 506 ? 7.340 -11.121 -14.977 1.00 12.69 506 ASN A CA 1
ATOM 3657 C C . ASN A 1 506 ? 6.313 -10.219 -14.282 1.00 13.95 506 ASN A C 1
ATOM 3658 O O . ASN A 1 506 ? 5.639 -10.615 -13.327 1.00 12.83 506 ASN A O 1
ATOM 3663 N N . SER A 1 507 ? 6.176 -8.998 -14.789 1.00 14.77 507 SER A N 1
ATOM 3664 C CA . SER A 1 507 ? 5.279 -8.014 -14.202 1.00 14.54 507 SER A CA 1
ATOM 3665 C C . SER A 1 507 ? 4.364 -7.445 -15.282 1.00 17.04 507 SER A C 1
ATOM 3666 O O . SER A 1 507 ? 4.465 -7.782 -16.467 1.00 17.61 507 SER A O 1
ATOM 3669 N N . LEU A 1 508 ? 3.449 -6.580 -14.858 1.00 18.55 508 LEU A N 1
ATOM 3670 C CA . LEU A 1 508 ? 2.535 -5.907 -15.765 1.00 16.39 508 LEU A CA 1
ATOM 3671 C C . LEU A 1 508 ? 2.327 -4.482 -15.285 1.00 14.87 508 LEU A C 1
ATOM 3672 O O . LEU A 1 508 ? 2.317 -4.215 -14.082 1.00 17.86 508 LEU A O 1
ATOM 3677 N N . ILE A 1 509 ? 2.162 -3.576 -16.243 1.00 15.10 509 ILE A N 1
ATOM 3678 C CA . ILE A 1 509 ? 1.812 -2.181 -16.000 1.00 13.87 509 ILE A CA 1
ATOM 3679 C C . ILE A 1 509 ? 0.540 -1.908 -16.793 1.00 19.38 509 ILE A C 1
ATOM 3680 O O . ILE A 1 509 ? 0.563 -1.919 -18.031 1.00 18.06 509 ILE A O 1
ATOM 3685 N N . THR A 1 510 ? -0.574 -1.689 -16.090 1.00 19.68 510 THR A N 1
ATOM 3686 C CA . THR A 1 510 ? -1.892 -1.614 -16.708 1.00 18.78 510 THR A CA 1
ATOM 3687 C C . THR A 1 510 ? -2.596 -0.304 -16.378 1.00 20.54 510 THR A C 1
ATOM 3688 O O . THR A 1 510 ? -2.403 0.278 -15.309 1.00 21.15 510 THR A O 1
ATOM 3692 N N . ILE A 1 511 ? -3.451 0.131 -17.299 1.00 21.95 511 ILE A N 1
ATOM 3693 C CA . ILE A 1 511 ? -4.306 1.298 -17.113 1.00 22.28 511 ILE A CA 1
ATOM 3694 C C . ILE A 1 511 ? -5.725 0.863 -17.455 1.00 25.35 511 ILE A C 1
ATOM 3695 O O . ILE A 1 511 ? -6.035 0.617 -18.627 1.00 29.17 511 ILE A O 1
ATOM 3700 N N . GLY A 1 512 ? -6.580 0.748 -16.439 1.00 24.56 512 GLY A N 1
ATOM 3701 C CA . GLY A 1 512 ? -7.941 0.298 -16.651 1.00 25.39 512 GLY A CA 1
ATOM 3702 C C . GLY A 1 512 ? -8.044 -1.207 -16.836 1.00 23.30 512 GLY A C 1
ATOM 3703 O O . GLY A 1 512 ? -7.058 -1.947 -16.838 1.00 22.81 512 GLY A O 1
ATOM 3704 N N . GLY A 1 513 ? -9.289 -1.666 -16.970 1.00 21.41 513 GLY A N 1
ATOM 3705 C CA . GLY A 1 513 ? -9.583 -3.065 -17.198 1.00 24.64 513 GLY A CA 1
ATOM 3706 C C . GLY A 1 513 ? -9.689 -3.918 -15.953 1.00 22.79 513 GLY A C 1
ATOM 3707 O O . GLY A 1 513 ? -10.069 -5.092 -16.054 1.00 21.84 513 GLY A O 1
ATOM 3708 N N . THR A 1 514 ? -9.357 -3.376 -14.788 1.00 24.79 514 THR A N 1
ATOM 3709 C CA . THR A 1 514 ? -9.363 -4.129 -13.547 1.00 23.78 514 THR A CA 1
ATOM 3710 C C . THR A 1 514 ? -10.084 -3.336 -12.467 1.00 25.32 514 THR A C 1
ATOM 3711 O O . THR A 1 514 ? -10.140 -2.103 -12.509 1.00 22.93 514 THR A O 1
ATOM 3715 N N . ARG A 1 515 ? -10.633 -4.060 -11.497 1.00 25.55 515 ARG A N 1
ATOM 3716 C CA . ARG A 1 515 ? -11.308 -3.434 -10.371 1.00 21.86 515 ARG A CA 1
ATOM 3717 C C . ARG A 1 515 ? -10.312 -2.668 -9.509 1.00 24.45 515 ARG A C 1
ATOM 3718 O O . ARG A 1 515 ? -9.118 -2.980 -9.473 1.00 26.58 515 ARG A O 1
ATOM 3726 N N . GLY A 1 516 ? -10.811 -1.644 -8.820 1.00 27.50 516 GLY A N 1
ATOM 3727 C CA . GLY A 1 516 ? -9.991 -0.811 -7.965 1.00 21.74 516 GLY A CA 1
ATOM 3728 C C . GLY A 1 516 ? -9.655 0.559 -8.509 1.00 20.97 516 GLY A C 1
ATOM 3729 O O . GLY A 1 516 ? -8.831 1.256 -7.907 1.00 22.76 516 GLY A O 1
ATOM 3730 N N . ALA A 1 517 ? -10.256 0.969 -9.620 1.00 23.05 517 ALA A N 1
ATOM 3731 C CA . ALA A 1 517 ? -9.972 2.254 -10.251 1.00 22.31 517 ALA A CA 1
ATOM 3732 C C . ALA A 1 517 ? -11.276 2.918 -10.680 1.00 26.43 517 ALA A C 1
ATOM 3733 O O . ALA A 1 517 ? -11.468 3.271 -11.844 1.00 31.63 517 ALA A O 1
ATOM 3735 N N . ASN A 1 518 ? -12.198 3.086 -9.726 1.00 28.97 518 ASN A N 1
ATOM 3736 C CA . ASN A 1 518 ? -13.543 3.557 -10.054 1.00 27.74 518 ASN A CA 1
ATOM 3737 C C . ASN A 1 518 ? -13.523 4.939 -10.695 1.00 24.22 518 ASN A C 1
ATOM 3738 O O . ASN A 1 518 ? -14.251 5.185 -11.664 1.00 31.21 518 ASN A O 1
ATOM 3743 N N . ALA A 1 519 ? -12.703 5.856 -10.171 1.00 23.20 519 ALA A N 1
ATOM 3744 C CA . ALA A 1 519 ? -12.642 7.206 -10.733 1.00 24.41 519 ALA A CA 1
ATOM 3745 C C . ALA A 1 519 ? -12.142 7.189 -12.173 1.00 25.74 519 ALA A C 1
ATOM 3746 O O . ALA A 1 519 ? -12.618 7.959 -13.014 1.00 22.65 519 ALA A O 1
ATOM 3748 N N . LEU A 1 520 ? -11.164 6.332 -12.469 1.00 26.33 520 LEU A N 1
ATOM 3749 C CA . LEU A 1 520 ? -10.688 6.169 -13.838 1.00 25.79 520 LEU A CA 1
ATOM 3750 C C . LEU A 1 520 ? -11.755 5.501 -14.694 1.00 25.06 520 LEU A C 1
ATOM 3751 O O . LEU A 1 520 ? -11.922 5.831 -15.874 1.00 29.08 520 LEU A O 1
ATOM 3756 N N . ASN A 1 521 ? -12.460 4.530 -14.118 1.00 24.38 521 ASN A N 1
ATOM 3757 C CA . ASN A 1 521 ? -13.454 3.768 -14.857 1.00 29.39 521 ASN A CA 1
ATOM 3758 C C . ASN A 1 521 ? -14.637 4.625 -15.289 1.00 29.96 521 ASN A C 1
ATOM 3759 O O . ASN A 1 521 ? -15.245 4.360 -16.333 1.00 26.38 521 ASN A O 1
ATOM 3764 N N . SER A 1 522 ? -14.966 5.661 -14.516 1.00 25.30 522 SER A N 1
ATOM 3765 C CA . SER A 1 522 ? -16.106 6.508 -14.831 1.00 24.40 522 SER A CA 1
ATOM 3766 C C . SER A 1 522 ? -15.789 7.576 -15.871 1.00 25.76 522 SER A C 1
ATOM 3767 O O . SER A 1 522 ? -16.707 8.060 -16.542 1.00 26.81 522 SER A O 1
ATOM 3770 N N . LYS A 1 523 ? -14.519 7.931 -16.046 1.00 26.41 523 LYS A N 1
ATOM 3771 C CA . LYS A 1 523 ? -14.139 9.038 -16.913 1.00 24.02 523 LYS A CA 1
ATOM 3772 C C . LYS A 1 523 ? -13.676 8.608 -18.298 1.00 22.80 523 LYS A C 1
ATOM 3773 O O . LYS A 1 523 ? -13.290 9.470 -19.096 1.00 24.52 523 LYS A O 1
ATOM 3779 N N . CYS A 1 524 ? -13.710 7.319 -18.612 1.00 24.01 524 CYS A N 1
ATOM 3780 C CA . CYS A 1 524 ? -13.138 6.816 -19.857 1.00 26.55 524 CYS A CA 1
ATOM 3781 C C . CYS A 1 524 ? -14.154 5.985 -20.624 1.00 29.86 524 CYS A C 1
ATOM 3782 O O . CYS A 1 524 ? -13.881 4.866 -21.064 1.00 33.76 524 CYS A O 1
ATOM 3785 N N . LYS A 1 525 ? -15.351 6.540 -20.808 1.00 28.55 525 LYS A N 1
ATOM 3786 C CA . LYS A 1 525 ? -16.417 5.862 -21.531 1.00 28.77 525 LYS A CA 1
ATOM 3787 C C . LYS A 1 525 ? -16.912 6.669 -22.723 1.00 30.79 525 LYS A C 1
ATOM 3788 O O . LYS A 1 525 ? -18.038 6.456 -23.183 1.00 33.20 525 LYS A O 1
ATOM 3794 N N . ASP A 1 526 ? -16.103 7.602 -23.223 1.00 31.64 526 ASP A N 1
ATOM 3795 C CA . ASP A 1 526 ? -16.483 8.463 -24.339 1.00 28.90 526 ASP A CA 1
ATOM 3796 C C . ASP A 1 526 ? -15.368 8.446 -25.376 1.00 34.35 526 ASP A C 1
ATOM 3797 O O . ASP A 1 526 ? -14.278 8.973 -25.129 1.00 36.23 526 ASP A O 1
ATOM 3802 N N . ALA A 1 527 ? -15.651 7.868 -26.545 1.00 32.15 527 ALA A N 1
ATOM 3803 C CA . ALA A 1 527 ? -14.655 7.827 -27.607 1.00 26.49 527 ALA A CA 1
ATOM 3804 C C . ALA A 1 527 ? -14.449 9.187 -28.260 1.00 31.07 527 ALA A C 1
ATOM 3805 O O . ALA A 1 527 ? -13.461 9.368 -28.978 1.00 37.52 527 ALA A O 1
ATOM 3807 N N . ARG A 1 528 ? -15.357 10.140 -28.043 1.00 31.62 528 ARG A N 1
ATOM 3808 C CA . ARG A 1 528 ? -15.145 11.482 -28.574 1.00 34.00 528 ARG A CA 1
ATOM 3809 C C . ARG A 1 528 ? -14.153 12.269 -27.738 1.00 29.06 528 ARG A C 1
ATOM 3810 O O . ARG A 1 528 ? -13.451 13.137 -28.269 1.00 29.97 528 ARG A O 1
ATOM 3818 N N . ASN A 1 529 ? -14.101 12.006 -26.436 1.00 28.17 529 ASN A N 1
ATOM 3819 C CA . ASN A 1 529 ? -13.155 12.650 -25.528 1.00 32.01 529 ASN A CA 1
ATOM 3820 C C . ASN A 1 529 ? -12.477 11.527 -24.746 1.00 32.50 529 ASN A C 1
ATOM 3821 O O . ASN A 1 529 ? -12.909 11.171 -23.647 1.00 30.74 529 ASN A O 1
ATOM 3826 N N . GLU A 1 530 ? -11.427 10.956 -25.331 1.00 27.61 530 GLU A N 1
ATOM 3827 C CA . GLU A 1 530 ? -10.695 9.880 -24.677 1.00 25.17 530 GLU A CA 1
ATOM 3828 C C . GLU A 1 530 ? -9.906 10.444 -23.500 1.00 23.44 530 GLU A C 1
ATOM 3829 O O . GLU A 1 530 ? -9.247 11.480 -23.624 1.00 24.97 530 GLU A O 1
ATOM 3835 N N . CYS A 1 531 ? -9.994 9.779 -22.350 1.00 25.58 531 CYS A N 1
ATOM 3836 C CA . CYS A 1 531 ? -9.444 10.343 -21.122 1.00 25.75 531 CYS A CA 1
ATOM 3837 C C . CYS A 1 531 ? -7.921 10.294 -21.130 1.00 23.00 531 CYS A C 1
ATOM 3838 O O . CYS A 1 531 ? -7.314 9.314 -21.570 1.00 24.60 531 CYS A O 1
ATOM 3841 N N . LYS A 1 532 ? -7.309 11.373 -20.639 1.00 21.27 532 LYS A N 1
ATOM 3842 C CA . LYS A 1 532 ? -5.854 11.498 -20.551 1.00 21.72 532 LYS A CA 1
ATOM 3843 C C . LYS A 1 532 ? -5.375 10.813 -19.271 1.00 21.11 532 LYS A C 1
ATOM 3844 O O . LYS A 1 532 ? -4.975 11.446 -18.294 1.00 25.44 532 LYS A O 1
ATOM 3850 N N . ALA A 1 533 ? -5.418 9.481 -19.298 1.00 21.20 533 ALA A N 1
ATOM 3851 C CA . ALA A 1 533 ? -5.207 8.708 -18.078 1.00 22.01 533 ALA A CA 1
ATOM 3852 C C . ALA A 1 533 ? -3.767 8.785 -17.588 1.00 27.23 533 ALA A C 1
ATOM 3853 O O . ALA A 1 533 ? -3.524 8.796 -16.375 1.00 28.26 533 ALA A O 1
ATOM 3855 N N . ALA A 1 534 ? -2.798 8.822 -18.502 1.00 23.69 534 ALA A N 1
ATOM 3856 C CA . ALA A 1 534 ? -1.401 8.770 -18.097 1.00 20.11 534 ALA A CA 1
ATOM 3857 C C . ALA A 1 534 ? -0.521 9.494 -19.106 1.00 25.09 534 ALA A C 1
ATOM 3858 O O . ALA A 1 534 ? -0.876 9.659 -20.276 1.00 25.89 534 ALA A O 1
ATOM 3860 N N . PHE A 1 535 ? 0.644 9.930 -18.623 1.00 23.78 535 PHE A N 1
ATOM 3861 C CA . PHE A 1 535 ? 1.647 10.551 -19.480 1.00 21.44 535 PHE A CA 1
ATOM 3862 C C . PHE A 1 535 ? 2.512 9.494 -20.157 1.00 20.98 535 PHE A C 1
ATOM 3863 O O . PHE A 1 535 ? 2.715 9.529 -21.376 1.00 22.83 535 PHE A O 1
ATOM 3871 N N . LEU A 1 536 ? 3.022 8.541 -19.380 1.00 21.38 536 LEU A N 1
ATOM 3872 C CA . LEU A 1 536 ? 3.863 7.475 -19.900 1.00 17.20 536 LEU A CA 1
ATOM 3873 C C . LEU A 1 536 ? 3.627 6.215 -19.085 1.00 19.29 536 LEU A C 1
ATOM 3874 O O . LEU A 1 536 ? 3.365 6.276 -17.882 1.00 22.04 536 LEU A O 1
ATOM 3879 N N . GLY A 1 537 ? 3.739 5.070 -19.745 1.00 17.76 537 GLY A N 1
ATOM 3880 C CA . GLY A 1 537 ? 3.708 3.815 -19.026 1.00 18.86 537 GLY A CA 1
ATOM 3881 C C . GLY A 1 537 ? 5.068 3.503 -18.436 1.00 19.96 537 GLY A C 1
ATOM 3882 O O . GLY A 1 537 ? 5.198 3.271 -17.229 1.00 16.01 537 GLY A O 1
ATOM 3883 N N . MET A 1 538 ? 6.098 3.535 -19.283 1.00 20.28 538 MET A N 1
ATOM 3884 C CA . MET A 1 538 ? 7.472 3.267 -18.882 1.00 17.14 538 MET A CA 1
ATOM 3885 C C . MET A 1 538 ? 8.388 4.347 -19.427 1.00 16.18 538 MET A C 1
ATOM 3886 O O . MET A 1 538 ? 8.229 4.803 -20.565 1.00 18.77 538 MET A O 1
ATOM 3891 N N . HIS A 1 539 ? 9.357 4.740 -18.612 1.00 15.37 539 HIS A N 1
ATOM 3892 C CA . HIS A 1 539 ? 10.323 5.764 -18.968 1.00 13.13 539 HIS A CA 1
ATOM 3893 C C . HIS A 1 539 ? 11.707 5.270 -18.578 1.00 15.88 539 HIS A C 1
ATOM 3894 O O . HIS A 1 539 ? 11.903 4.783 -17.460 1.00 17.17 539 HIS A O 1
ATOM 3901 N N . PHE A 1 540 ? 12.652 5.365 -19.504 1.00 16.41 540 PHE A N 1
ATOM 3902 C CA . PHE A 1 540 ? 14.042 4.980 -19.265 1.00 16.48 540 PHE A CA 1
ATOM 3903 C C . PHE A 1 540 ? 14.891 6.223 -19.499 1.00 16.22 540 PHE A C 1
ATOM 3904 O O . PHE A 1 540 ? 15.129 6.604 -20.649 1.00 16.83 540 PHE A O 1
ATOM 3912 N N . THR A 1 541 ? 15.354 6.846 -18.415 1.00 16.84 541 THR A N 1
ATOM 3913 C CA . THR A 1 541 ? 16.071 8.108 -18.516 1.00 14.31 541 THR A CA 1
ATOM 3914 C C . THR A 1 541 ? 17.484 7.886 -19.061 1.00 15.49 541 THR A C 1
ATOM 3915 O O . THR A 1 541 ? 17.965 6.756 -19.177 1.00 16.53 541 THR A O 1
ATOM 3919 N N . THR A 1 542 ? 18.162 9.001 -19.361 1.00 15.78 542 THR A N 1
ATOM 3920 C CA . THR A 1 542 ? 19.396 8.948 -20.147 1.00 20.94 542 THR A CA 1
ATOM 3921 C C . THR A 1 542 ? 20.494 8.161 -19.439 1.00 21.34 542 THR A C 1
ATOM 3922 O O . THR A 1 542 ? 21.257 7.431 -20.085 1.00 19.69 542 THR A O 1
ATOM 3926 N N . SER A 1 543 ? 20.610 8.314 -18.120 1.00 18.75 543 SER A N 1
ATOM 3927 C CA . SER A 1 543 ? 21.657 7.662 -17.345 1.00 21.15 543 SER A CA 1
ATOM 3928 C C . SER A 1 543 ? 21.207 6.343 -16.725 1.00 19.82 543 SER A C 1
ATOM 3929 O O . SER A 1 543 ? 21.831 5.872 -15.770 1.00 23.62 543 SER A O 1
ATOM 3932 N N . SER A 1 544 ? 20.162 5.727 -17.255 1.00 19.22 544 SER A N 1
ATOM 3933 C CA . SER A 1 544 ? 19.653 4.470 -16.731 1.00 17.83 544 SER A CA 1
ATOM 3934 C C . SER A 1 544 ? 20.198 3.291 -17.528 1.00 18.87 544 SER A C 1
ATOM 3935 O O . SER A 1 544 ? 20.690 3.442 -18.648 1.00 19.90 544 SER A O 1
ATOM 3938 N N . SER A 1 545 ? 20.116 2.104 -16.923 1.00 18.89 545 SER A N 1
ATOM 3939 C CA . SER A 1 545 ? 20.526 0.873 -17.598 1.00 20.20 545 SER A CA 1
ATOM 3940 C C . SER A 1 545 ? 19.699 -0.269 -17.011 1.00 19.51 545 SER A C 1
ATOM 3941 O O . SER A 1 545 ? 20.055 -0.815 -15.963 1.00 23.22 545 SER A O 1
ATOM 3944 N N . ALA A 1 546 ? 18.604 -0.622 -17.686 1.00 16.99 546 ALA A N 1
ATOM 3945 C CA . ALA A 1 546 ? 17.608 -1.526 -17.130 1.00 15.87 546 ALA A CA 1
ATOM 3946 C C . ALA A 1 546 ? 17.419 -2.757 -18.000 1.00 14.10 546 ALA A C 1
ATOM 3947 O O . ALA A 1 546 ? 17.539 -2.703 -19.227 1.00 20.83 546 ALA A O 1
ATOM 3949 N N . TYR A 1 547 ? 17.093 -3.861 -17.343 1.00 16.42 547 TYR A N 1
ATOM 3950 C CA . TYR A 1 547 ? 16.820 -5.141 -17.980 1.00 16.92 547 TYR A CA 1
ATOM 3951 C C . TYR A 1 547 ? 15.342 -5.466 -17.786 1.00 18.00 547 TYR A C 1
ATOM 3952 O O . TYR A 1 547 ? 14.855 -5.492 -16.653 1.00 15.57 547 TYR A O 1
ATOM 3961 N N . VAL A 1 548 ? 14.627 -5.716 -18.880 1.00 18.59 548 VAL A N 1
ATOM 3962 C CA . VAL A 1 548 ? 13.183 -5.931 -18.822 1.00 16.43 548 VAL A CA 1
ATOM 3963 C C . VAL A 1 548 ? 12.851 -7.252 -19.499 1.00 17.22 548 VAL A C 1
ATOM 3964 O O . VAL A 1 548 ? 13.198 -7.457 -20.668 1.00 18.50 548 VAL A O 1
ATOM 3968 N N . GLU A 1 549 ? 12.162 -8.136 -18.775 1.00 16.62 549 GLU A N 1
ATOM 3969 C CA . GLU A 1 549 ? 11.790 -9.438 -19.311 1.00 14.82 549 GLU A CA 1
ATOM 3970 C C . GLU A 1 549 ? 10.348 -9.775 -18.949 1.00 13.32 549 GLU A C 1
ATOM 3971 O O . GLU A 1 549 ? 9.969 -9.719 -17.777 1.00 13.89 549 GLU A O 1
ATOM 3977 N N . ASN A 1 550 ? 9.557 -10.139 -19.962 1.00 17.67 550 ASN A N 1
ATOM 3978 C CA . ASN A 1 550 ? 8.184 -10.627 -19.794 1.00 18.05 550 ASN A CA 1
ATOM 3979 C C . ASN A 1 550 ? 7.325 -9.626 -19.022 1.00 16.25 550 ASN A C 1
ATOM 3980 O O . ASN A 1 550 ? 6.776 -9.927 -17.962 1.00 16.77 550 ASN A O 1
ATOM 3985 N N . VAL A 1 551 ? 7.197 -8.429 -19.592 1.00 16.61 551 VAL A N 1
ATOM 3986 C CA . VAL A 1 551 ? 6.497 -7.317 -18.959 1.00 15.06 551 VAL A CA 1
ATOM 3987 C C . VAL A 1 551 ? 5.404 -6.842 -19.905 1.00 18.66 551 VAL A C 1
ATOM 3988 O O . VAL A 1 551 ? 5.643 -6.686 -21.107 1.00 23.10 551 VAL A O 1
ATOM 3992 N N . TRP A 1 552 ? 4.200 -6.645 -19.366 1.00 22.30 552 TRP A N 1
ATOM 3993 C CA . TRP A 1 552 ? 3.030 -6.227 -20.133 1.00 17.03 552 TRP A CA 1
ATOM 3994 C C . TRP A 1 552 ? 2.721 -4.775 -19.801 1.00 17.96 552 TRP A C 1
ATOM 3995 O O . TRP A 1 552 ? 2.348 -4.464 -18.665 1.00 20.11 552 TRP A O 1
ATOM 4006 N N . ASN A 1 553 ? 2.879 -3.893 -20.789 1.00 17.86 553 ASN A N 1
ATOM 4007 C CA . ASN A 1 553 ? 2.512 -2.483 -20.692 1.00 15.88 553 ASN A CA 1
ATOM 4008 C C . ASN A 1 553 ? 1.235 -2.288 -21.502 1.00 18.27 553 ASN A C 1
ATOM 4009 O O . ASN A 1 553 ? 1.281 -2.248 -22.735 1.00 16.03 553 ASN A O 1
ATOM 4014 N N . TRP A 1 554 ? 0.104 -2.136 -20.811 1.00 19.82 554 TRP A N 1
ATOM 4015 C CA . TRP A 1 554 ? -1.207 -2.353 -21.416 1.00 16.96 554 TRP A CA 1
ATOM 4016 C C . TRP A 1 554 ? -2.190 -1.273 -20.996 1.00 21.71 554 TRP A C 1
ATOM 4017 O O . TRP A 1 554 ? -2.531 -1.168 -19.814 1.00 24.31 554 TRP A O 1
ATOM 4028 N N . VAL A 1 555 ? -2.651 -0.486 -21.961 1.00 21.19 555 VAL A N 1
ATOM 4029 C CA . VAL A 1 555 ? -3.862 0.312 -21.807 1.00 21.18 555 VAL A CA 1
ATOM 4030 C C . VAL A 1 555 ? -5.038 -0.574 -22.203 1.00 21.86 555 VAL A C 1
ATOM 4031 O O . VAL A 1 555 ? -4.986 -1.262 -23.229 1.00 18.89 555 VAL A O 1
ATOM 4035 N N . THR A 1 556 ? -6.081 -0.597 -21.371 1.00 23.51 556 THR A N 1
ATOM 4036 C CA . THR A 1 556 ? -7.132 -1.597 -21.529 1.00 23.48 556 THR A CA 1
ATOM 4037 C C . THR A 1 556 ? -7.914 -1.395 -22.821 1.00 23.47 556 THR A C 1
ATOM 4038 O O . THR A 1 556 ? -8.153 -0.268 -23.262 1.00 22.24 556 THR A O 1
ATOM 4042 N N . ASP A 1 557 ? -8.276 -2.516 -23.444 1.00 22.87 557 ASP A N 1
ATOM 4043 C CA . ASP A 1 557 ? -9.182 -2.539 -24.579 1.00 24.46 557 ASP A CA 1
ATOM 4044 C C . ASP A 1 557 ? -10.545 -3.123 -24.240 1.00 27.76 557 ASP A C 1
ATOM 4045 O O . ASP A 1 557 ? -11.517 -2.813 -24.933 1.00 25.78 557 ASP A O 1
ATOM 4050 N N . HIS A 1 558 ? -10.636 -3.939 -23.188 1.00 30.07 558 HIS A N 1
ATOM 4051 C CA . HIS A 1 558 ? -11.892 -4.530 -22.747 1.00 25.02 558 HIS A CA 1
ATOM 4052 C C . HIS A 1 558 ? -11.810 -4.798 -21.249 1.00 26.80 558 HIS A C 1
ATOM 4053 O O . HIS A 1 558 ? -10.726 -4.840 -20.664 1.00 28.95 558 HIS A O 1
ATOM 4060 N N . GLY A 1 559 ? -12.975 -4.964 -20.628 1.00 33.34 559 GLY A N 1
ATOM 4061 C CA . GLY A 1 559 ? -13.023 -5.247 -19.202 1.00 24.16 559 GLY A CA 1
ATOM 4062 C C . GLY A 1 559 ? -12.799 -6.722 -18.919 1.00 25.16 559 GLY A C 1
ATOM 4063 O O . GLY A 1 559 ? -13.248 -7.596 -19.659 1.00 27.81 559 GLY A O 1
ATOM 4064 N N . THR A 1 560 ? -12.096 -6.993 -17.820 1.00 27.30 560 THR A N 1
ATOM 4065 C CA . THR A 1 560 ? -11.679 -8.347 -17.494 1.00 24.72 560 THR A CA 1
ATOM 4066 C C . THR A 1 560 ? -12.336 -8.916 -16.249 1.00 22.70 560 THR A C 1
ATOM 4067 O O . THR A 1 560 ? -12.301 -10.137 -16.062 1.00 27.70 560 THR A O 1
ATOM 4071 N N . GLU A 1 561 ? -12.931 -8.086 -15.397 1.00 23.20 561 GLU A N 1
ATOM 4072 C CA . GLU A 1 561 ? -13.343 -8.539 -14.071 1.00 28.17 561 GLU A CA 1
ATOM 4073 C C . GLU A 1 561 ? -14.804 -8.184 -13.791 1.00 26.16 561 GLU A C 1
ATOM 4074 O O . GLU A 1 561 ? -15.163 -7.712 -12.709 1.00 26.85 561 GLU A O 1
ATOM 4080 N N . ALA A 1 562 ? -15.666 -8.454 -14.772 1.00 27.23 562 ALA A N 1
ATOM 4081 C CA . ALA A 1 562 ? -17.123 -8.394 -14.638 1.00 22.93 562 ALA A CA 1
ATOM 4082 C C . ALA A 1 562 ? -17.581 -7.052 -14.064 1.00 27.60 562 ALA A C 1
ATOM 4083 O O . ALA A 1 562 ? -18.103 -6.956 -12.954 1.00 32.57 562 ALA A O 1
ATOM 4085 N N . TYR A 1 563 ? -17.357 -6.008 -14.855 1.00 29.21 563 TYR A N 1
ATOM 4086 C CA . TYR A 1 563 ? -17.789 -4.671 -14.475 1.00 30.37 563 TYR A CA 1
ATOM 4087 C C . TYR A 1 563 ? -17.772 -3.796 -15.720 1.00 36.46 563 TYR A C 1
ATOM 4088 O O . TYR A 1 563 ? -17.114 -4.117 -16.714 1.00 41.79 563 TYR A O 1
ATOM 4097 N N . ASP A 1 564 ? -18.517 -2.691 -15.660 1.00 35.04 564 ASP A N 1
ATOM 4098 C CA . ASP A 1 564 ? -18.574 -1.730 -16.765 1.00 40.47 564 ASP A CA 1
ATOM 4099 C C . ASP A 1 564 ? -17.244 -0.992 -16.822 1.00 37.04 564 ASP A C 1
ATOM 4100 O O . ASP A 1 564 ? -17.017 -0.030 -16.086 1.00 35.54 564 ASP A O 1
ATOM 4105 N N . SER A 1 565 ? -16.364 -1.425 -17.719 1.00 38.54 565 SER A N 1
ATOM 4106 C CA . SER A 1 565 ? -14.946 -1.093 -17.589 1.00 36.42 565 SER A CA 1
ATOM 4107 C C . SER A 1 565 ? -14.512 0.171 -18.318 1.00 36.35 565 SER A C 1
ATOM 4108 O O . SER A 1 565 ? -13.556 0.817 -17.867 1.00 42.52 565 SER A O 1
ATOM 4111 N N . GLY A 1 566 ? -15.164 0.539 -19.415 1.00 33.65 566 GLY A N 1
ATOM 4112 C CA . GLY A 1 566 ? -14.786 1.720 -20.171 1.00 31.12 566 GLY A CA 1
ATOM 4113 C C . GLY A 1 566 ? -13.351 1.689 -20.664 1.00 34.72 566 GLY A C 1
ATOM 4114 O O . GLY A 1 566 ? -12.407 1.672 -19.871 1.00 30.72 566 GLY A O 1
ATOM 4115 N N . SER A 1 567 ? -13.157 1.736 -21.979 1.00 35.39 567 SER A N 1
ATOM 4116 C CA . SER A 1 567 ? -11.828 1.527 -22.536 1.00 27.66 567 SER A CA 1
ATOM 4117 C C . SER A 1 567 ? -11.439 2.623 -23.517 1.00 28.58 567 SER A C 1
ATOM 4118 O O . SER A 1 567 ? -10.542 2.419 -24.340 1.00 34.22 567 SER A O 1
ATOM 4121 N N . ASN A 1 568 ? -12.083 3.786 -23.428 1.00 27.57 568 ASN A N 1
ATOM 4122 C CA . ASN A 1 568 ? -11.791 4.920 -24.303 1.00 26.29 568 ASN A CA 1
ATOM 4123 C C . ASN A 1 568 ? -10.763 5.799 -23.600 1.00 26.11 568 ASN A C 1
ATOM 4124 O O . ASN A 1 568 ? -11.061 6.863 -23.051 1.00 25.21 568 ASN A O 1
ATOM 4129 N N . ILE A 1 569 ? -9.519 5.328 -23.632 1.00 31.41 569 ILE A N 1
ATOM 4130 C CA . ILE A 1 569 ? -8.411 5.899 -22.876 1.00 25.00 569 ILE A CA 1
ATOM 4131 C C . ILE A 1 569 ? -7.375 6.431 -23.851 1.00 23.22 569 ILE A C 1
ATOM 4132 O O . ILE A 1 569 ? -7.062 5.775 -24.850 1.00 21.81 569 ILE A O 1
ATOM 4137 N N . ALA A 1 570 ? -6.837 7.613 -23.557 1.00 21.16 570 ALA A N 1
ATOM 4138 C CA . ALA A 1 570 ? -5.762 8.213 -24.347 1.00 20.48 570 ALA A CA 1
ATOM 4139 C C . ALA A 1 570 ? -4.547 8.408 -23.441 1.00 20.32 570 ALA A C 1
ATOM 4140 O O . ALA A 1 570 ? -4.328 9.491 -22.898 1.00 21.49 570 ALA A O 1
ATOM 4142 N N . ALA A 1 571 ? -3.760 7.347 -23.274 1.00 22.65 571 ALA A N 1
ATOM 4143 C CA . ALA A 1 571 ? -2.467 7.439 -22.605 1.00 19.23 571 ALA A CA 1
ATOM 4144 C C . ALA A 1 571 ? -1.389 7.756 -23.636 1.00 17.87 571 ALA A C 1
ATOM 4145 O O . ALA A 1 571 ? -1.215 7.006 -24.601 1.00 19.28 571 ALA A O 1
ATOM 4147 N N . LYS A 1 572 ? -0.636 8.836 -23.397 1.00 19.50 572 LYS A N 1
ATOM 4148 C CA . LYS A 1 572 ? 0.184 9.450 -24.446 1.00 18.65 572 LYS A CA 1
ATOM 4149 C C . LYS A 1 572 ? 1.180 8.466 -25.038 1.00 15.47 572 LYS A C 1
ATOM 4150 O O . LYS A 1 572 ? 1.151 8.180 -26.240 1.00 18.91 572 LYS A O 1
ATOM 4156 N N . GLY A 1 573 ? 2.085 7.956 -24.214 1.00 20.32 573 GLY A N 1
ATOM 4157 C CA . GLY A 1 573 ? 3.131 7.077 -24.693 1.00 13.80 573 GLY A CA 1
ATOM 4158 C C . GLY A 1 573 ? 3.281 5.856 -23.814 1.00 16.47 573 GLY A C 1
ATOM 4159 O O . GLY A 1 573 ? 3.103 5.911 -22.598 1.00 19.57 573 GLY A O 1
ATOM 4160 N N . GLY A 1 574 ? 3.616 4.741 -24.458 1.00 14.41 574 GLY A N 1
ATOM 4161 C CA . GLY A 1 574 ? 3.793 3.485 -23.759 1.00 16.58 574 GLY A CA 1
ATOM 4162 C C . GLY A 1 574 ? 5.152 3.362 -23.101 1.00 17.15 574 GLY A C 1
ATOM 4163 O O . GLY A 1 574 ? 5.242 3.299 -21.873 1.00 18.84 574 GLY A O 1
ATOM 4164 N N . ALA A 1 575 ? 6.215 3.347 -23.904 1.00 19.13 575 ALA A N 1
ATOM 4165 C CA . ALA A 1 575 ? 7.582 3.214 -23.408 1.00 17.58 575 ALA A CA 1
ATOM 4166 C C . ALA A 1 575 ? 8.447 4.251 -24.096 1.00 14.55 575 ALA A C 1
ATOM 4167 O O . ALA A 1 575 ? 8.490 4.307 -25.328 1.00 17.19 575 ALA A O 1
ATOM 4169 N N . LEU A 1 576 ? 9.103 5.089 -23.309 1.00 16.00 576 LEU A N 1
ATOM 4170 C CA . LEU A 1 576 ? 10.026 6.090 -23.824 1.00 17.95 576 LEU A CA 1
ATOM 4171 C C . LEU A 1 576 ? 11.422 5.731 -23.329 1.00 18.18 576 LEU A C 1
ATOM 4172 O O . LEU A 1 576 ? 11.684 5.768 -22.122 1.00 16.86 576 LEU A O 1
ATOM 4177 N N . VAL A 1 577 ? 12.314 5.380 -24.254 1.00 18.83 577 VAL A N 1
ATOM 4178 C CA . VAL A 1 577 ? 13.681 4.983 -23.926 1.00 17.38 577 VAL A CA 1
ATOM 4179 C C . VAL A 1 577 ? 14.630 6.104 -24.342 1.00 19.05 577 VAL A C 1
ATOM 4180 O O . VAL A 1 577 ? 14.772 6.395 -25.537 1.00 18.96 577 VAL A O 1
ATOM 4184 N N . GLU A 1 578 ? 15.289 6.721 -23.357 1.00 17.21 578 GLU A N 1
ATOM 4185 C CA . GLU A 1 578 ? 16.304 7.736 -23.610 1.00 17.64 578 GLU A CA 1
ATOM 4186 C C . GLU A 1 578 ? 17.698 7.322 -23.152 1.00 16.53 578 GLU A C 1
ATOM 4187 O O . GLU A 1 578 ? 18.629 8.125 -23.259 1.00 18.83 578 GLU A O 1
ATOM 4193 N N . SER A 1 579 ? 17.872 6.093 -22.671 1.00 17.78 579 SER A N 1
ATOM 4194 C CA . SER A 1 579 ? 19.129 5.684 -22.052 1.00 20.23 579 SER A CA 1
ATOM 4195 C C . SER A 1 579 ? 20.266 5.557 -23.060 1.00 24.05 579 SER A C 1
ATOM 4196 O O . SER A 1 579 ? 20.111 4.963 -24.133 1.00 24.75 579 SER A O 1
ATOM 4199 N N . THR A 1 580 ? 21.431 6.087 -22.685 1.00 21.74 580 THR A N 1
ATOM 4200 C CA . THR A 1 580 ? 22.656 5.972 -23.468 1.00 21.44 580 THR A CA 1
ATOM 4201 C C . THR A 1 580 ? 23.641 4.950 -22.908 1.00 25.44 580 THR A C 1
ATOM 4202 O O . THR A 1 580 ? 24.694 4.730 -23.518 1.00 26.97 580 THR A O 1
ATOM 4206 N N . ARG A 1 581 ? 23.327 4.316 -21.776 1.00 21.38 581 ARG A N 1
ATOM 4207 C CA . ARG A 1 581 ? 24.223 3.364 -21.123 1.00 20.70 581 ARG A CA 1
ATOM 4208 C C . ARG A 1 581 ? 24.010 1.916 -21.560 1.00 26.75 581 ARG A C 1
ATOM 4209 O O . ARG A 1 581 ? 24.976 1.150 -21.667 1.00 27.93 581 ARG A O 1
ATOM 4217 N N . GLY A 1 582 ? 22.768 1.512 -21.788 1.00 23.54 582 GLY A N 1
ATOM 4218 C CA . GLY A 1 582 ? 22.464 0.152 -22.187 1.00 17.47 582 GLY A CA 1
ATOM 4219 C C . GLY A 1 582 ? 21.094 -0.242 -21.683 1.00 19.90 582 GLY A C 1
ATOM 4220 O O . GLY A 1 582 ? 20.805 -0.087 -20.496 1.00 17.30 582 GLY A O 1
ATOM 4221 N N . THR A 1 583 ? 20.263 -0.799 -22.562 1.00 19.85 583 THR A N 1
ATOM 4222 C CA . THR A 1 583 ? 18.903 -1.185 -22.206 1.00 17.04 583 THR A CA 1
ATOM 4223 C C . THR A 1 583 ? 18.520 -2.436 -22.973 1.00 16.09 583 THR A C 1
ATOM 4224 O O . THR A 1 583 ? 18.651 -2.471 -24.199 1.00 17.95 583 THR A O 1
ATOM 4228 N N . TRP A 1 584 ? 18.044 -3.452 -22.258 1.00 16.39 584 TRP A N 1
ATOM 4229 C CA . TRP A 1 584 ? 17.699 -4.741 -22.843 1.00 14.71 584 TRP A CA 1
ATOM 4230 C C . TRP A 1 584 ? 16.223 -5.008 -22.592 1.00 15.30 584 TRP A C 1
ATOM 4231 O O . TRP A 1 584 ? 15.768 -4.984 -21.444 1.00 19.11 584 TRP A O 1
ATOM 4242 N N . LEU A 1 585 ? 15.479 -5.255 -23.660 1.00 15.01 585 LEU A N 1
ATOM 4243 C CA . LEU A 1 585 ? 14.038 -5.474 -23.587 1.00 14.68 585 LEU A CA 1
ATOM 4244 C C . LEU A 1 585 ? 13.748 -6.861 -24.144 1.00 16.19 585 LEU A C 1
ATOM 4245 O O . LEU A 1 585 ? 13.730 -7.057 -25.364 1.00 18.80 585 LEU A O 1
ATOM 4250 N N . HIS A 1 586 ? 13.532 -7.819 -23.250 1.00 15.24 586 HIS A N 1
ATOM 4251 C CA . HIS A 1 586 ? 13.227 -9.198 -23.623 1.00 18.10 586 HIS A CA 1
ATOM 4252 C C . HIS A 1 586 ? 11.723 -9.425 -23.484 1.00 20.20 586 HIS A C 1
ATOM 4253 O O . HIS A 1 586 ? 11.219 -9.653 -22.382 1.00 20.79 586 HIS A O 1
ATOM 4260 N N . ALA A 1 587 ? 11.014 -9.384 -24.612 1.00 18.79 587 ALA A N 1
ATOM 4261 C CA . ALA A 1 587 ? 9.570 -9.608 -24.669 1.00 15.62 587 ALA A CA 1
ATOM 4262 C C . ALA A 1 587 ? 8.822 -8.586 -23.808 1.00 17.77 587 ALA A C 1
ATOM 4263 O O . ALA A 1 587 ? 8.251 -8.893 -22.759 1.00 20.38 587 ALA A O 1
ATOM 4265 N N . LEU A 1 588 ? 8.860 -7.345 -24.286 1.00 18.78 588 LEU A N 1
ATOM 4266 C CA . LEU A 1 588 ? 8.068 -6.259 -23.725 1.00 18.13 588 LEU A CA 1
ATOM 4267 C C . LEU A 1 588 ? 6.820 -6.071 -24.581 1.00 18.71 588 LEU A C 1
ATOM 4268 O O . LEU A 1 588 ? 6.929 -5.764 -25.773 1.00 17.76 588 LEU A O 1
ATOM 4273 N N . GLY A 1 589 ? 5.648 -6.237 -23.978 1.00 21.36 589 GLY A N 1
ATOM 4274 C CA . GLY A 1 589 ? 4.395 -5.990 -24.654 1.00 15.59 589 GLY A CA 1
ATOM 4275 C C . GLY A 1 589 ? 3.871 -4.615 -24.295 1.00 18.71 589 GLY A C 1
ATOM 4276 O O . GLY A 1 589 ? 3.550 -4.351 -23.134 1.00 23.54 589 GLY A O 1
ATOM 4277 N N . SER A 1 590 ? 3.794 -3.738 -25.296 1.00 16.72 590 SER A N 1
ATOM 4278 C CA . SER A 1 590 ? 3.311 -2.367 -25.126 1.00 17.23 590 SER A CA 1
ATOM 4279 C C . SER A 1 590 ? 2.142 -2.151 -26.084 1.00 19.31 590 SER A C 1
ATOM 4280 O O . SER A 1 590 ? 2.344 -2.054 -27.298 1.00 17.09 590 SER A O 1
ATOM 4283 N N . GLU A 1 591 ? 0.925 -2.050 -25.537 1.00 17.82 591 GLU A N 1
ATOM 4284 C CA . GLU A 1 591 ? -0.299 -2.116 -26.328 1.00 14.79 591 GLU A CA 1
ATOM 4285 C C . GLU A 1 591 ? -1.251 -0.971 -26.009 1.00 16.76 591 GLU A C 1
ATOM 4286 O O . GLU A 1 591 ? -1.456 -0.629 -24.842 1.00 18.92 591 GLU A O 1
ATOM 4292 N N . HIS A 1 592 ? -1.832 -0.392 -27.065 1.00 18.49 592 HIS A N 1
ATOM 4293 C CA . HIS A 1 592 ? -3.026 0.459 -26.994 1.00 16.70 592 HIS A CA 1
ATOM 4294 C C . HIS A 1 592 ? -2.761 1.825 -26.364 1.00 19.97 592 HIS A C 1
ATOM 4295 O O . HIS A 1 592 ? -3.664 2.432 -25.781 1.00 26.04 592 HIS A O 1
ATOM 4302 N N . TYR A 1 593 ? -1.545 2.340 -26.485 1.00 18.65 593 TYR A N 1
ATOM 4303 C CA . TYR A 1 593 ? -1.280 3.720 -26.111 1.00 15.91 593 TYR A CA 1
ATOM 4304 C C . TYR A 1 593 ? -1.583 4.627 -27.297 1.00 18.38 593 TYR A C 1
ATOM 4305 O O . TYR A 1 593 ? -1.732 4.174 -28.434 1.00 20.23 593 TYR A O 1
ATOM 4314 N N . TRP A 1 594 ? -1.694 5.924 -27.021 1.00 16.67 594 TRP A N 1
ATOM 4315 C CA . TRP A 1 594 ? -2.254 6.826 -28.018 1.00 15.73 594 TRP A CA 1
ATOM 4316 C C . TRP A 1 594 ? -1.263 7.096 -29.144 1.00 22.06 594 TRP A C 1
ATOM 4317 O O . TRP A 1 594 ? -1.489 6.698 -30.292 1.00 22.83 594 TRP A O 1
ATOM 4328 N N . LEU A 1 595 ? -0.134 7.740 -28.825 1.00 24.77 595 LEU A N 1
ATOM 4329 C CA . LEU A 1 595 ? 0.804 8.193 -29.848 1.00 20.51 595 LEU A CA 1
ATOM 4330 C C . LEU A 1 595 ? 1.811 7.124 -30.255 1.00 19.37 595 LEU A C 1
ATOM 4331 O O . LEU A 1 595 ? 2.185 7.049 -31.429 1.00 19.31 595 LEU A O 1
ATOM 4336 N N . TYR A 1 596 ? 2.256 6.289 -29.321 1.00 17.96 596 TYR A N 1
ATOM 4337 C CA . TYR A 1 596 ? 3.250 5.276 -29.645 1.00 17.14 596 TYR A CA 1
ATOM 4338 C C . TYR A 1 596 ? 3.267 4.233 -28.542 1.00 17.19 596 TYR A C 1
ATOM 4339 O O . TYR A 1 596 ? 2.881 4.499 -27.401 1.00 16.29 596 TYR A O 1
ATOM 4348 N N . GLN A 1 597 ? 3.752 3.047 -28.898 1.00 16.55 597 GLN A N 1
ATOM 4349 C CA . GLN A 1 597 ? 3.997 1.968 -27.953 1.00 17.07 597 GLN A CA 1
ATOM 4350 C C . GLN A 1 597 ? 5.454 1.895 -27.514 1.00 19.52 597 GLN A C 1
ATOM 4351 O O . GLN A 1 597 ? 5.728 1.561 -26.358 1.00 19.69 597 GLN A O 1
ATOM 4357 N N . LEU A 1 598 ? 6.391 2.196 -28.415 1.00 23.35 598 LEU A N 1
ATOM 4358 C CA . LEU A 1 598 ? 7.819 2.212 -28.104 1.00 18.61 598 LEU A CA 1
ATOM 4359 C C . LEU A 1 598 ? 8.448 3.423 -28.777 1.00 16.92 598 LEU A C 1
ATOM 4360 O O . LEU A 1 598 ? 8.330 3.591 -29.992 1.00 15.72 598 LEU A O 1
ATOM 4365 N N . ASN A 1 599 ? 9.095 4.274 -27.988 1.00 18.96 599 ASN A N 1
ATOM 4366 C CA . ASN A 1 599 ? 9.765 5.465 -28.493 1.00 17.24 599 ASN A CA 1
ATOM 4367 C C . ASN A 1 599 ? 11.223 5.419 -28.060 1.00 21.23 599 ASN A C 1
ATOM 4368 O O . ASN A 1 599 ? 11.513 5.392 -26.858 1.00 19.27 599 ASN A O 1
ATOM 4373 N N . LEU A 1 600 ? 12.132 5.399 -29.035 1.00 20.29 600 LEU A N 1
ATOM 4374 C CA . LEU A 1 600 ? 13.571 5.453 -28.782 1.00 15.56 600 LEU A CA 1
ATOM 4375 C C . LEU A 1 600 ? 14.046 6.859 -29.123 1.00 18.03 600 LEU A C 1
ATOM 4376 O O . LEU A 1 600 ? 14.253 7.187 -30.294 1.00 22.69 600 LEU A O 1
ATOM 4381 N N . ARG A 1 601 ? 14.233 7.686 -28.100 1.00 18.49 601 ARG A N 1
ATOM 4382 C CA . ARG A 1 601 ? 14.544 9.103 -28.272 1.00 16.59 601 ARG A CA 1
ATOM 4383 C C . ARG A 1 601 ? 16.023 9.338 -27.977 1.00 20.28 601 ARG A C 1
ATOM 4384 O O . ARG A 1 601 ? 16.408 9.538 -26.822 1.00 21.74 601 ARG A O 1
ATOM 4392 N N . LYS A 1 602 ? 16.838 9.346 -29.032 1.00 20.24 602 LYS A N 1
ATOM 4393 C CA . LYS A 1 602 ? 18.275 9.602 -28.924 1.00 18.30 602 LYS A CA 1
ATOM 4394 C C . LYS A 1 602 ? 18.944 8.640 -27.945 1.00 20.06 602 LYS A C 1
ATOM 4395 O O . LYS A 1 602 ? 19.849 9.017 -27.201 1.00 24.99 602 LYS A O 1
ATOM 4401 N N . ALA A 1 603 ? 18.497 7.386 -27.943 1.00 18.82 603 ALA A N 1
ATOM 4402 C CA . ALA A 1 603 ? 19.097 6.367 -27.096 1.00 20.48 603 ALA A CA 1
ATOM 4403 C C . ALA A 1 603 ? 20.352 5.824 -27.771 1.00 21.50 603 ALA A C 1
ATOM 4404 O O . ALA A 1 603 ? 20.506 5.914 -28.989 1.00 23.15 603 ALA A O 1
ATOM 4406 N N . SER A 1 604 ? 21.265 5.254 -26.977 1.00 20.04 604 SER A N 1
ATOM 4407 C CA . SER A 1 604 ? 22.555 4.880 -27.546 1.00 25.94 604 SER A CA 1
ATOM 4408 C C . SER A 1 604 ? 22.969 3.422 -27.396 1.00 27.30 604 SER A C 1
ATOM 4409 O O . SER A 1 604 ? 23.944 3.024 -28.040 1.00 35.70 604 SER A O 1
ATOM 4412 N N . ASN A 1 605 ? 22.279 2.611 -26.603 1.00 23.88 605 ASN A N 1
ATOM 4413 C CA . ASN A 1 605 ? 22.680 1.205 -26.463 1.00 25.02 605 ASN A CA 1
ATOM 4414 C C . ASN A 1 605 ? 21.421 0.411 -26.116 1.00 22.02 605 ASN A C 1
ATOM 4415 O O . ASN A 1 605 ? 21.126 0.189 -24.941 1.00 24.21 605 ASN A O 1
ATOM 4420 N N . VAL A 1 606 ? 20.678 0.007 -27.145 1.00 16.19 606 VAL A N 1
ATOM 4421 C CA . VAL A 1 606 ? 19.384 -0.643 -26.970 1.00 15.86 606 VAL A CA 1
ATOM 4422 C C . VAL A 1 606 ? 19.394 -1.990 -27.673 1.00 16.56 606 VAL A C 1
ATOM 4423 O O . VAL A 1 606 ? 19.757 -2.080 -28.851 1.00 19.56 606 VAL A O 1
ATOM 4427 N N . MET A 1 607 ? 18.996 -3.033 -26.947 1.00 17.25 607 MET A N 1
ATOM 4428 C CA . MET A 1 607 ? 18.814 -4.371 -27.493 1.00 14.38 607 MET A CA 1
ATOM 4429 C C . MET A 1 607 ? 17.384 -4.819 -27.237 1.00 17.91 607 MET A C 1
ATOM 4430 O O . MET A 1 607 ? 16.915 -4.777 -26.095 1.00 17.06 607 MET A O 1
ATOM 4435 N N . ILE A 1 608 ? 16.704 -5.273 -28.286 1.00 16.85 608 ILE A N 1
ATOM 4436 C CA . ILE A 1 608 ? 15.320 -5.721 -28.188 1.00 15.55 608 ILE A CA 1
ATOM 4437 C C . ILE A 1 608 ? 15.234 -7.121 -28.784 1.00 19.03 608 ILE A C 1
ATOM 4438 O O . ILE A 1 608 ? 15.378 -7.294 -30.001 1.00 20.01 608 ILE A O 1
ATOM 4443 N N . SER A 1 609 ? 15.008 -8.122 -27.930 1.00 17.67 609 SER A N 1
ATOM 4444 C CA . SER A 1 609 ? 14.835 -9.481 -28.425 1.00 17.07 609 SER A CA 1
ATOM 4445 C C . SER A 1 609 ? 13.407 -9.742 -28.899 1.00 17.91 609 SER A C 1
ATOM 4446 O O . SER A 1 609 ? 13.201 -10.593 -29.768 1.00 19.48 609 SER A O 1
ATOM 4449 N N . LEU A 1 610 ? 12.415 -9.055 -28.327 1.00 19.38 610 LEU A N 1
ATOM 4450 C CA . LEU A 1 610 ? 11.042 -9.108 -28.829 1.00 16.71 610 LEU A CA 1
ATOM 4451 C C . LEU A 1 610 ? 10.271 -7.903 -28.322 1.00 17.33 610 LEU A C 1
ATOM 4452 O O . LEU A 1 610 ? 10.274 -7.629 -27.119 1.00 16.86 610 LEU A O 1
ATOM 4457 N N . LEU A 1 611 ? 9.598 -7.203 -29.232 1.00 17.87 611 LEU A N 1
ATOM 4458 C CA . LEU A 1 611 ? 8.637 -6.163 -28.881 1.00 17.25 611 LEU A CA 1
ATOM 4459 C C . LEU A 1 611 ? 7.273 -6.569 -29.417 1.00 18.18 611 LEU A C 1
ATOM 4460 O O . LEU A 1 611 ? 7.113 -6.765 -30.626 1.00 24.00 611 LEU A O 1
ATOM 4465 N N . GLN A 1 612 ? 6.300 -6.708 -28.524 1.00 16.67 612 GLN A N 1
ATOM 4466 C CA . GLN A 1 612 ? 4.921 -6.998 -28.898 1.00 16.54 612 GLN A CA 1
ATOM 4467 C C . GLN A 1 612 ? 4.090 -5.735 -28.716 1.00 15.41 612 GLN A C 1
ATOM 4468 O O . GLN A 1 612 ? 4.132 -5.111 -27.651 1.00 16.96 612 GLN A O 1
ATOM 4474 N N . SER A 1 613 ? 3.345 -5.353 -29.750 1.00 16.36 613 SER A N 1
ATOM 4475 C CA . SER A 1 613 ? 2.582 -4.115 -29.693 1.00 17.28 613 SER A CA 1
ATOM 4476 C C . SER A 1 613 ? 1.279 -4.265 -30.466 1.00 17.99 613 SER A C 1
ATOM 4477 O O . SER A 1 613 ? 1.122 -5.152 -31.310 1.00 16.10 613 SER A O 1
ATOM 4480 N N . GLU A 1 614 ? 0.342 -3.374 -30.156 1.00 16.19 614 GLU A N 1
ATOM 4481 C CA . GLU A 1 614 ? -0.945 -3.309 -30.830 1.00 14.51 614 GLU A CA 1
ATOM 4482 C C . GLU A 1 614 ? -1.409 -1.864 -30.808 1.00 16.46 614 GLU A C 1
ATOM 4483 O O . GLU A 1 614 ? -1.321 -1.206 -29.766 1.00 17.86 614 GLU A O 1
ATOM 4489 N N . THR A 1 615 ? -1.882 -1.374 -31.952 1.00 19.10 615 THR A N 1
ATOM 4490 C CA . THR A 1 615 ? -2.451 -0.037 -32.013 1.00 17.62 615 THR A CA 1
ATOM 4491 C C . THR A 1 615 ? -3.719 0.022 -31.175 1.00 18.78 615 THR A C 1
ATOM 4492 O O . THR A 1 615 ? -4.412 -0.982 -30.985 1.00 22.20 615 THR A O 1
ATOM 4496 N N . ASN A 1 616 ? -4.005 1.211 -30.649 1.00 17.37 616 ASN A N 1
ATOM 4497 C CA . ASN A 1 616 ? -5.241 1.428 -29.912 1.00 20.87 616 ASN A CA 1
ATOM 4498 C C . ASN A 1 616 ? -6.444 1.107 -30.793 1.00 23.34 616 ASN A C 1
ATOM 4499 O O . ASN A 1 616 ? -6.518 1.543 -31.945 1.00 25.88 616 ASN A O 1
ATOM 4504 N N . TYR A 1 617 ? -7.401 0.353 -30.241 1.00 24.82 617 TYR A N 1
ATOM 4505 C CA . TYR A 1 617 ? -8.495 -0.153 -31.066 1.00 21.91 617 TYR A CA 1
ATOM 4506 C C . TYR A 1 617 ? -9.416 0.967 -31.544 1.00 23.88 617 TYR A C 1
ATOM 4507 O O . TYR A 1 617 ? -10.027 0.849 -32.613 1.00 24.34 617 TYR A O 1
ATOM 4516 N N . ASP A 1 618 ? -9.526 2.055 -30.782 1.00 22.61 618 ASP A N 1
ATOM 4517 C CA . ASP A 1 618 ? -10.400 3.152 -31.183 1.00 24.52 618 ASP A CA 1
ATOM 4518 C C . ASP A 1 618 ? -9.849 3.952 -32.354 1.00 25.55 618 ASP A C 1
ATOM 4519 O O . ASP A 1 618 ? -10.568 4.800 -32.890 1.00 27.25 618 ASP A O 1
ATOM 4524 N N . GLN A 1 619 ? -8.602 3.719 -32.749 1.00 28.53 619 GLN A N 1
ATOM 4525 C CA . GLN A 1 619 ? -7.953 4.497 -33.791 1.00 23.71 619 GLN A CA 1
ATOM 4526 C C . GLN A 1 619 ? -8.125 3.833 -35.150 1.00 22.59 619 GLN A C 1
ATOM 4527 O O . GLN A 1 619 ? -8.328 2.622 -35.258 1.00 28.57 619 GLN A O 1
ATOM 4533 N N . GLY A 1 620 ? -8.024 4.641 -36.193 1.00 21.52 620 GLY A N 1
ATOM 4534 C CA . GLY A 1 620 ? -8.179 4.155 -37.543 1.00 25.29 620 GLY A CA 1
ATOM 4535 C C . GLY A 1 620 ? -8.991 5.132 -38.359 1.00 26.25 620 GLY A C 1
ATOM 4536 O O . GLY A 1 620 ? -9.106 6.304 -38.008 1.00 27.86 620 GLY A O 1
ATOM 4537 N N . ASP A 1 621 ? -9.572 4.628 -39.452 1.00 26.82 621 ASP A N 1
ATOM 4538 C CA . ASP A 1 621 ? -10.342 5.493 -40.344 1.00 29.97 621 ASP A CA 1
ATOM 4539 C C . ASP A 1 621 ? -11.567 6.071 -39.647 1.00 24.93 621 ASP A C 1
ATOM 4540 O O . ASP A 1 621 ? -11.898 7.247 -39.834 1.00 25.14 621 ASP A O 1
ATOM 4545 N N . ASN A 1 622 ? -12.249 5.262 -38.836 1.00 25.70 622 ASN A N 1
ATOM 4546 C CA . ASN A 1 622 ? -13.488 5.652 -38.175 1.00 23.69 622 ASN A CA 1
ATOM 4547 C C . ASN A 1 622 ? -13.274 6.096 -36.730 1.00 26.27 622 ASN A C 1
ATOM 4548 O O . ASN A 1 622 ? -14.137 5.866 -35.877 1.00 27.23 622 ASN A O 1
ATOM 4553 N N . VAL A 1 623 ? -12.137 6.730 -36.438 1.00 27.70 623 VAL A N 1
ATOM 4554 C CA . VAL A 1 623 ? -11.879 7.242 -35.098 1.00 23.64 623 VAL A CA 1
ATOM 4555 C C . VAL A 1 623 ? -12.759 8.460 -34.830 1.00 22.08 623 VAL A C 1
ATOM 4556 O O . VAL A 1 623 ? -13.118 9.212 -35.745 1.00 23.92 623 VAL A O 1
ATOM 4560 N N . GLN A 1 624 ? -13.126 8.651 -33.561 1.00 27.61 624 GLN A N 1
ATOM 4561 C CA . GLN A 1 624 ? -13.950 9.786 -33.155 1.00 28.43 624 GLN A CA 1
ATOM 4562 C C . GLN A 1 624 ? -13.142 10.966 -32.634 1.00 24.14 624 GLN A C 1
ATOM 4563 O O . GLN A 1 624 ? -13.674 12.078 -32.562 1.00 22.64 624 GLN A O 1
ATOM 4569 N N . GLN A 1 625 ? -11.891 10.753 -32.243 1.00 26.84 625 GLN A N 1
ATOM 4570 C CA . GLN A 1 625 ? -10.997 11.847 -31.877 1.00 28.27 625 GLN A CA 1
ATOM 4571 C C . GLN A 1 625 ? -9.642 11.561 -32.511 1.00 30.51 625 GLN A C 1
ATOM 4572 O O . GLN A 1 625 ? -8.957 10.612 -32.116 1.00 28.78 625 GLN A O 1
ATOM 4578 N N . ALA A 1 626 ? -9.272 12.372 -33.497 1.00 29.56 626 ALA A N 1
ATOM 4579 C CA . ALA A 1 626 ? -8.067 12.121 -34.280 1.00 30.77 626 ALA A CA 1
ATOM 4580 C C . ALA A 1 626 ? -6.821 12.446 -33.466 1.00 26.28 626 ALA A C 1
ATOM 4581 O O . ALA A 1 626 ? -6.719 13.550 -32.920 1.00 32.40 626 ALA A O 1
ATOM 4583 N N . PRO A 1 627 ? -5.865 11.525 -33.355 1.00 24.60 627 PRO A N 1
ATOM 4584 C CA . PRO A 1 627 ? -4.595 11.871 -32.726 1.00 24.36 627 PRO A CA 1
ATOM 4585 C C . PRO A 1 627 ? -3.924 13.008 -33.470 1.00 24.15 627 PRO A C 1
ATOM 4586 O O . PRO A 1 627 ? -4.103 13.165 -34.692 1.00 27.92 627 PRO A O 1
ATOM 4590 N N . PRO A 1 628 ? -3.114 13.815 -32.778 1.00 24.62 628 PRO A N 1
ATOM 4591 C CA . PRO A 1 628 ? -2.637 13.667 -31.397 1.00 22.61 628 PRO A CA 1
ATOM 4592 C C . PRO A 1 628 ? -3.659 14.056 -30.333 1.00 24.92 628 PRO A C 1
ATOM 4593 O O . PRO A 1 628 ? -3.378 13.911 -29.148 1.00 27.42 628 PRO A O 1
ATOM 4597 N N . ALA A 1 629 ? -4.829 14.555 -30.716 1.00 25.61 629 ALA A N 1
ATOM 4598 C CA . ALA A 1 629 ? -5.842 14.901 -29.731 1.00 22.63 629 ALA A CA 1
ATOM 4599 C C . ALA A 1 629 ? -6.264 13.652 -28.959 1.00 25.41 629 ALA A C 1
ATOM 4600 O O . ALA A 1 629 ? -6.341 12.559 -29.536 1.00 26.05 629 ALA A O 1
ATOM 4602 N N . PRO A 1 630 ? -6.539 13.770 -27.657 1.00 23.40 630 PRO A N 1
ATOM 4603 C CA . PRO A 1 630 ? -6.590 14.995 -26.844 1.00 23.07 630 PRO A CA 1
ATOM 4604 C C . PRO A 1 630 ? -5.244 15.546 -26.373 1.00 26.15 630 PRO A C 1
ATOM 4605 O O . PRO A 1 630 ? -5.230 16.426 -25.513 1.00 26.54 630 PRO A O 1
ATOM 4609 N N . TRP A 1 631 ? -4.117 15.080 -26.904 1.00 28.62 631 TRP A N 1
ATOM 4610 C CA . TRP A 1 631 ? -2.798 15.490 -26.438 1.00 24.73 631 TRP A CA 1
ATOM 4611 C C . TRP A 1 631 ? -2.212 16.564 -27.342 1.00 23.94 631 TRP A C 1
ATOM 4612 O O . TRP A 1 631 ? -2.374 16.517 -28.565 1.00 29.57 631 TRP A O 1
ATOM 4623 N N . THR A 1 632 ? -1.541 17.541 -26.727 1.00 25.25 632 THR A N 1
ATOM 4624 C CA . THR A 1 632 ? -0.733 18.507 -27.461 1.00 27.23 632 THR A CA 1
ATOM 4625 C C . THR A 1 632 ? 0.712 18.021 -27.474 1.00 28.93 632 THR A C 1
ATOM 4626 O O . THR A 1 632 ? 1.338 17.950 -26.404 1.00 27.04 632 THR A O 1
ATOM 4630 N N . PRO A 1 633 ? 1.279 17.676 -28.630 1.00 28.96 633 PRO A N 1
ATOM 4631 C CA . PRO A 1 633 ? 2.614 17.062 -28.642 1.00 29.43 633 PRO A CA 1
ATOM 4632 C C . PRO A 1 633 ? 3.710 18.045 -28.263 1.00 26.12 633 PRO A C 1
ATOM 4633 O O . PRO A 1 633 ? 3.696 19.208 -28.668 1.00 28.83 633 PRO A O 1
ATOM 4637 N N . ASN A 1 634 ? 4.671 17.554 -27.485 1.00 28.37 634 ASN A N 1
ATOM 4638 C CA . ASN A 1 634 ? 5.858 18.307 -27.080 1.00 27.11 634 ASN A CA 1
ATOM 4639 C C . ASN A 1 634 ? 7.071 17.650 -27.739 1.00 23.81 634 ASN A C 1
ATOM 4640 O O . ASN A 1 634 ? 7.667 16.724 -27.191 1.00 27.20 634 ASN A O 1
ATOM 4645 N N . VAL A 1 635 ? 7.429 18.131 -28.929 1.00 23.95 635 VAL A N 1
ATOM 4646 C CA . VAL A 1 635 ? 8.538 17.527 -29.662 1.00 24.91 635 VAL A CA 1
ATOM 4647 C C . VAL A 1 635 ? 9.871 17.843 -28.990 1.00 28.57 635 VAL A C 1
ATOM 4648 O O . VAL A 1 635 ? 10.725 16.961 -28.832 1.00 26.18 635 VAL A O 1
ATOM 4652 N N . THR A 1 636 ? 10.051 19.090 -28.547 1.00 28.42 636 THR A N 1
ATOM 4653 C CA . THR A 1 636 ? 11.337 19.529 -28.009 1.00 27.22 636 THR A CA 1
ATOM 4654 C C . THR A 1 636 ? 11.610 18.931 -26.634 1.00 28.30 636 THR A C 1
ATOM 4655 O O . THR A 1 636 ? 12.750 18.563 -26.325 1.00 26.14 636 THR A O 1
ATOM 4659 N N . GLY A 1 637 ? 10.587 18.839 -25.790 1.00 31.82 637 GLY A N 1
ATOM 4660 C CA . GLY A 1 637 ? 10.794 18.414 -24.422 1.00 20.96 637 GLY A CA 1
ATOM 4661 C C . GLY A 1 637 ? 10.738 16.919 -24.189 1.00 20.65 637 GLY A C 1
ATOM 4662 O O . GLY A 1 637 ? 11.489 16.408 -23.353 1.00 26.43 637 GLY A O 1
ATOM 4663 N N . TRP A 1 638 ? 9.884 16.196 -24.923 1.00 21.86 638 TRP A N 1
ATOM 4664 C CA . TRP A 1 638 ? 9.675 14.778 -24.663 1.00 20.70 638 TRP A CA 1
ATOM 4665 C C . TRP A 1 638 ? 9.761 13.891 -25.897 1.00 21.32 638 TRP A C 1
ATOM 4666 O O . TRP A 1 638 ? 9.620 12.669 -25.765 1.00 18.97 638 TRP A O 1
ATOM 4677 N N . GLY A 1 639 ? 10.001 14.453 -27.078 1.00 22.37 639 GLY A N 1
ATOM 4678 C CA . GLY A 1 639 ? 10.182 13.623 -28.254 1.00 24.21 639 GLY A CA 1
ATOM 4679 C C . GLY A 1 639 ? 8.920 12.963 -28.758 1.00 22.44 639 GLY A C 1
ATOM 4680 O O . GLY A 1 639 ? 8.981 11.853 -29.293 1.00 20.72 639 GLY A O 1
ATOM 4681 N N . ASP A 1 640 ? 7.771 13.601 -28.569 1.00 23.57 640 ASP A N 1
ATOM 4682 C CA . ASP A 1 640 ? 6.529 13.045 -29.065 1.00 19.79 640 ASP A CA 1
ATOM 4683 C C . ASP A 1 640 ? 6.462 13.182 -30.584 1.00 20.08 640 ASP A C 1
ATOM 4684 O O . ASP A 1 640 ? 6.966 14.155 -31.149 1.00 20.09 640 ASP A O 1
ATOM 4689 N N . PRO A 1 641 ? 5.844 12.222 -31.270 1.00 26.60 641 PRO A N 1
ATOM 4690 C CA . PRO A 1 641 ? 5.487 12.445 -32.679 1.00 21.81 641 PRO A CA 1
ATOM 4691 C C . PRO A 1 641 ? 4.296 13.390 -32.767 1.00 24.08 641 PRO A C 1
ATOM 4692 O O . PRO A 1 641 ? 3.290 13.201 -32.082 1.00 23.88 641 PRO A O 1
ATOM 4696 N N . ASP A 1 642 ? 4.420 14.423 -33.602 1.00 21.97 642 ASP A N 1
ATOM 4697 C CA . ASP A 1 642 ? 3.366 15.424 -33.701 1.00 24.06 642 ASP A CA 1
ATOM 4698 C C . ASP A 1 642 ? 2.370 15.149 -34.822 1.00 27.56 642 ASP A C 1
ATOM 4699 O O . ASP A 1 642 ? 1.349 15.844 -34.901 1.00 33.18 642 ASP A O 1
ATOM 4704 N N . PHE A 1 643 ? 2.637 14.164 -35.681 1.00 23.85 643 PHE A N 1
ATOM 4705 C CA . PHE A 1 643 ? 1.763 13.825 -36.805 1.00 22.32 643 PHE A CA 1
ATOM 4706 C C . PHE A 1 643 ? 1.496 15.030 -37.701 1.00 24.17 643 PHE A C 1
ATOM 4707 O O . PHE A 1 643 ? 0.457 15.106 -38.360 1.00 29.93 643 PHE A O 1
ATOM 4715 N N . SER A 1 644 ? 2.442 15.969 -37.754 1.00 22.20 644 SER A N 1
ATOM 4716 C CA . SER A 1 644 ? 2.297 17.137 -38.614 1.00 27.88 644 SER A CA 1
ATOM 4717 C C . SER A 1 644 ? 2.394 16.798 -40.097 1.00 28.33 644 SER A C 1
ATOM 4718 O O . SER A 1 644 ? 2.077 17.653 -40.931 1.00 26.77 644 SER A O 1
ATOM 4721 N N . TRP A 1 645 ? 2.830 15.586 -40.444 1.00 26.25 645 TRP A N 1
ATOM 4722 C CA . TRP A 1 645 ? 2.889 15.163 -41.838 1.00 25.12 645 TRP A CA 1
ATOM 4723 C C . TRP A 1 645 ? 1.541 14.694 -42.375 1.00 27.33 645 TRP A C 1
ATOM 4724 O O . TRP A 1 645 ? 1.393 14.562 -43.595 1.00 32.26 645 TRP A O 1
ATOM 4735 N N . CYS A 1 646 ? 0.564 14.430 -41.508 1.00 27.75 646 CYS A N 1
ATOM 4736 C CA . CYS A 1 646 ? -0.752 13.999 -41.957 1.00 29.14 646 CYS A CA 1
ATOM 4737 C C . CYS A 1 646 ? -1.683 15.189 -42.118 1.00 27.96 646 CYS A C 1
ATOM 4738 O O . CYS A 1 646 ? -1.589 16.183 -41.391 1.00 26.31 646 CYS A O 1
ATOM 4741 N N . GLY A 1 647 ? -2.597 15.071 -43.079 1.00 29.73 647 GLY A N 1
ATOM 4742 C CA . GLY A 1 647 ? -3.702 15.987 -43.183 1.00 22.45 647 GLY A CA 1
ATOM 4743 C C . GLY A 1 647 ? -4.537 15.925 -41.923 1.00 23.78 647 GLY A C 1
ATOM 4744 O O . GLY A 1 647 ? -4.722 14.858 -41.327 1.00 25.91 647 GLY A O 1
ATOM 4745 N N . PRO A 1 648 ? -5.085 17.071 -41.511 1.00 25.11 648 PRO A N 1
ATOM 4746 C CA . PRO A 1 648 ? -5.767 17.133 -40.207 1.00 24.63 648 PRO A CA 1
ATOM 4747 C C . PRO A 1 648 ? -6.894 16.133 -40.050 1.00 25.04 648 PRO A C 1
ATOM 4748 O O . PRO A 1 648 ? -7.254 15.804 -38.912 1.00 25.96 648 PRO A O 1
ATOM 4752 N N . ASN A 1 649 ? -7.435 15.609 -41.147 1.00 27.40 649 ASN A N 1
ATOM 4753 C CA . ASN A 1 649 ? -8.483 14.602 -41.087 1.00 25.61 649 ASN A CA 1
ATOM 4754 C C . ASN A 1 649 ? -8.068 13.298 -41.748 1.00 26.87 649 ASN A C 1
ATOM 4755 O O . ASN A 1 649 ? -8.929 12.452 -42.017 1.00 32.21 649 ASN A O 1
ATOM 4760 N N . ASP A 1 650 ? -6.781 13.126 -42.047 1.00 31.96 650 ASP A N 1
ATOM 4761 C CA . ASP A 1 650 ? -6.243 11.839 -42.487 1.00 33.11 650 ASP A CA 1
ATOM 4762 C C . ASP A 1 650 ? -6.059 10.978 -41.247 1.00 29.96 650 ASP A C 1
ATOM 4763 O O . ASP A 1 650 ? -5.032 11.033 -40.571 1.00 35.50 650 ASP A O 1
ATOM 4768 N N . THR A 1 651 ? -7.068 10.164 -40.949 1.00 29.16 651 THR A N 1
ATOM 4769 C CA . THR A 1 651 ? -7.103 9.425 -39.696 1.00 27.84 651 THR A CA 1
ATOM 4770 C C . THR A 1 651 ? -6.441 8.062 -39.785 1.00 28.08 651 THR A C 1
ATOM 4771 O O . THR A 1 651 ? -6.156 7.462 -38.742 1.00 26.18 651 THR A O 1
ATOM 4775 N N . ARG A 1 652 ? -6.224 7.538 -40.995 1.00 27.17 652 ARG A N 1
ATOM 4776 C CA . ARG A 1 652 ? -5.384 6.357 -41.123 1.00 25.65 652 ARG A CA 1
ATOM 4777 C C . ARG A 1 652 ? -3.915 6.705 -40.940 1.00 26.41 652 ARG A C 1
ATOM 4778 O O . ARG A 1 652 ? -3.127 5.844 -40.538 1.00 27.13 652 ARG A O 1
ATOM 4786 N N . CYS A 1 653 ? -3.542 7.955 -41.216 1.00 27.30 653 CYS A N 1
ATOM 4787 C CA . CYS A 1 653 ? -2.190 8.438 -40.968 1.00 28.10 653 CYS A CA 1
ATOM 4788 C C . CYS A 1 653 ? -1.973 8.799 -39.502 1.00 34.05 653 CYS A C 1
ATOM 4789 O O . CYS A 1 653 ? -0.845 8.705 -39.004 1.00 35.31 653 CYS A O 1
ATOM 4792 N N . ARG A 1 654 ? -3.023 9.238 -38.809 1.00 29.67 654 ARG A N 1
ATOM 4793 C CA . ARG A 1 654 ? -2.906 9.645 -37.409 1.00 22.64 654 ARG A CA 1
ATOM 4794 C C . ARG A 1 654 ? -3.251 8.462 -36.503 1.00 25.54 654 ARG A C 1
ATOM 4795 O O . ARG A 1 654 ? -4.249 8.447 -35.781 1.00 22.28 654 ARG A O 1
ATOM 4803 N N . MET A 1 655 ? -2.389 7.447 -36.561 1.00 28.84 655 MET A N 1
ATOM 4804 C CA . MET A 1 655 ? -2.502 6.272 -35.709 1.00 24.40 655 MET A CA 1
ATOM 4805 C C . MET A 1 655 ? -1.194 6.076 -34.953 1.00 23.80 655 MET A C 1
ATOM 4806 O O . MET A 1 655 ? -0.127 6.487 -35.414 1.00 24.71 655 MET A O 1
ATOM 4811 N N . GLY A 1 656 ? -1.288 5.440 -33.789 1.00 22.88 656 GLY A N 1
ATOM 4812 C CA . GLY A 1 656 ? -0.120 5.287 -32.935 1.00 22.94 656 GLY A CA 1
ATOM 4813 C C . GLY A 1 656 ? 0.919 4.356 -33.541 1.00 23.42 656 GLY A C 1
ATOM 4814 O O . GLY A 1 656 ? 0.598 3.309 -34.105 1.00 24.59 656 GLY A O 1
ATOM 4815 N N . PHE A 1 657 ? 2.184 4.748 -33.415 1.00 24.59 657 PHE A N 1
ATOM 4816 C CA . PHE A 1 657 ? 3.285 3.944 -33.929 1.00 19.26 657 PHE A CA 1
ATOM 4817 C C . PHE A 1 657 ? 3.597 2.783 -32.997 1.00 18.60 657 PHE A C 1
ATOM 4818 O O . PHE A 1 657 ? 3.474 2.880 -31.775 1.00 20.04 657 PHE A O 1
ATOM 4826 N N . SER A 1 658 ? 4.020 1.670 -33.587 1.00 23.26 658 SER A N 1
ATOM 4827 C CA . SER A 1 658 ? 4.551 0.599 -32.760 1.00 21.43 658 SER A CA 1
ATOM 4828 C C . SER A 1 658 ? 6.022 0.832 -32.454 1.00 22.89 658 SER A C 1
ATOM 4829 O O . SER A 1 658 ? 6.449 0.712 -31.301 1.00 22.34 658 SER A O 1
ATOM 4832 N N . ASN A 1 659 ? 6.801 1.185 -33.476 1.00 25.18 659 ASN A N 1
ATOM 4833 C CA . ASN A 1 659 ? 8.220 1.499 -33.353 1.00 17.44 659 ASN A CA 1
ATOM 4834 C C . ASN A 1 659 ? 8.443 2.925 -33.837 1.00 17.36 659 ASN A C 1
ATOM 4835 O O . ASN A 1 659 ? 8.217 3.227 -35.013 1.00 16.65 659 ASN A O 1
ATOM 4840 N N . TYR A 1 660 ? 8.867 3.801 -32.933 1.00 16.64 660 TYR A N 1
ATOM 4841 C CA . TYR A 1 660 ? 9.223 5.180 -33.263 1.00 18.70 660 TYR A CA 1
ATOM 4842 C C . TYR A 1 660 ? 10.680 5.373 -32.856 1.00 23.78 660 TYR A C 1
ATOM 4843 O O . TYR A 1 660 ? 10.984 5.712 -31.709 1.00 19.32 660 TYR A O 1
ATOM 4852 N N . ILE A 1 661 ? 11.582 5.135 -33.801 1.00 26.04 661 ILE A N 1
ATOM 4853 C CA . ILE A 1 661 ? 13.015 5.240 -33.569 1.00 22.42 661 ILE A CA 1
ATOM 4854 C C . ILE A 1 661 ? 13.470 6.610 -34.047 1.00 20.37 661 ILE A C 1
ATOM 4855 O O . ILE A 1 661 ? 13.325 6.941 -35.229 1.00 23.72 661 ILE A O 1
ATOM 4860 N N . ASN A 1 662 ? 14.039 7.399 -33.135 1.00 20.69 662 ASN A N 1
ATOM 4861 C CA . ASN A 1 662 ? 14.392 8.793 -33.400 1.00 23.17 662 ASN A CA 1
ATOM 4862 C C . ASN A 1 662 ? 15.866 9.005 -33.059 1.00 21.57 662 ASN A C 1
ATOM 4863 O O . ASN A 1 662 ? 16.209 9.399 -31.940 1.00 19.10 662 ASN A O 1
ATOM 4868 N N . GLY A 1 663 ? 16.737 8.751 -34.033 1.00 22.34 663 GLY A N 1
ATOM 4869 C CA . GLY A 1 663 ? 18.145 9.029 -33.849 1.00 18.00 663 GLY A CA 1
ATOM 4870 C C . GLY A 1 663 ? 18.827 8.063 -32.893 1.00 22.05 663 GLY A C 1
ATOM 4871 O O . GLY A 1 663 ? 18.368 6.946 -32.636 1.00 23.44 663 GLY A O 1
ATOM 4872 N N . GLY A 1 664 ? 19.950 8.520 -32.356 1.00 22.80 664 GLY A N 1
ATOM 4873 C CA . GLY A 1 664 ? 20.720 7.710 -31.439 1.00 20.29 664 GLY A CA 1
ATOM 4874 C C . GLY A 1 664 ? 21.728 6.830 -32.152 1.00 21.48 664 GLY A C 1
ATOM 4875 O O . GLY A 1 664 ? 22.142 7.088 -33.286 1.00 21.90 664 GLY A O 1
ATOM 4876 N N . SER A 1 665 ? 22.119 5.758 -31.466 1.00 19.24 665 SER A N 1
ATOM 4877 C CA . SER A 1 665 ? 23.138 4.868 -32.001 1.00 20.05 665 SER A CA 1
ATOM 4878 C C . SER A 1 665 ? 23.030 3.509 -31.331 1.00 21.54 665 SER A C 1
ATOM 4879 O O . SER A 1 665 ? 22.425 3.371 -30.268 1.00 23.00 665 SER A O 1
ATOM 4882 N N . ASN A 1 666 ? 23.636 2.510 -31.972 1.00 20.04 666 ASN A N 1
ATOM 4883 C CA . ASN A 1 666 ? 23.743 1.142 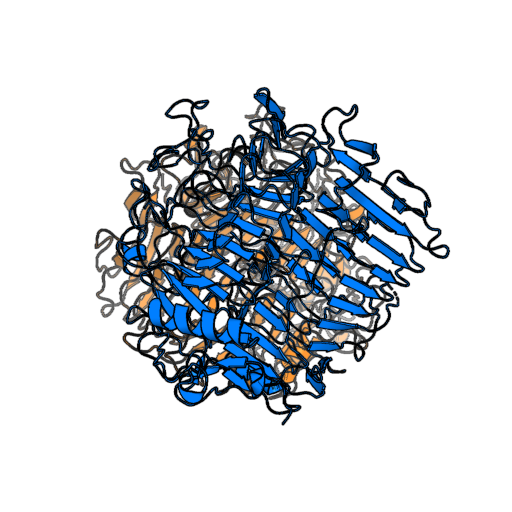-31.459 1.00 18.11 666 ASN A CA 1
ATOM 4884 C C . ASN A 1 666 ? 22.385 0.589 -31.040 1.00 18.28 666 ASN A C 1
ATOM 4885 O O . ASN A 1 666 ? 22.168 0.184 -29.898 1.00 19.97 666 ASN A O 1
ATOM 4890 N N . ILE A 1 667 ? 21.473 0.542 -32.005 1.00 24.40 667 ILE A N 1
ATOM 4891 C CA . ILE A 1 667 ? 20.118 0.046 -31.795 1.00 20.32 667 ILE A CA 1
ATOM 4892 C C . ILE A 1 667 ? 20.019 -1.333 -32.432 1.00 18.84 667 ILE A C 1
ATOM 4893 O O . ILE A 1 667 ? 20.197 -1.480 -33.647 1.00 17.79 667 ILE A O 1
ATOM 4898 N N . TYR A 1 668 ? 19.742 -2.346 -31.615 1.00 16.43 668 TYR A N 1
ATOM 4899 C CA . TYR A 1 668 ? 19.580 -3.718 -32.084 1.00 16.40 668 TYR A CA 1
ATOM 4900 C C . TYR A 1 668 ? 18.182 -4.190 -31.711 1.00 18.78 668 TYR A C 1
ATOM 4901 O O . TYR A 1 668 ? 17.888 -4.376 -30.527 1.00 19.74 668 TYR A O 1
ATOM 4910 N N . THR A 1 669 ? 17.314 -4.374 -32.705 1.00 16.71 669 THR A N 1
ATOM 4911 C CA . THR A 1 669 ? 15.998 -4.972 -32.492 1.00 16.08 669 THR A CA 1
ATOM 4912 C C . THR A 1 669 ? 15.894 -6.230 -33.343 1.00 15.79 669 THR A C 1
ATOM 4913 O O . THR A 1 669 ? 16.198 -6.199 -34.539 1.00 19.22 669 THR A O 1
ATOM 4917 N N . TYR A 1 670 ? 15.489 -7.345 -32.721 1.00 18.55 670 TYR A N 1
ATOM 4918 C CA . TYR A 1 670 ? 15.536 -8.652 -33.366 1.00 15.39 670 TYR A CA 1
ATOM 4919 C C . TYR A 1 670 ? 14.172 -9.257 -33.679 1.00 18.33 670 TYR A C 1
ATOM 4920 O O . TYR A 1 670 ? 14.119 -10.271 -34.378 1.00 21.95 670 TYR A O 1
ATOM 4929 N N . ALA A 1 671 ? 13.079 -8.683 -33.180 1.00 22.64 671 ALA A N 1
ATOM 4930 C CA . ALA A 1 671 ? 11.742 -9.174 -33.498 1.00 21.46 671 ALA A CA 1
ATOM 4931 C C . ALA A 1 671 ? 10.694 -8.168 -33.046 1.00 19.20 671 ALA A C 1
ATOM 4932 O O . ALA A 1 671 ? 10.702 -7.748 -31.886 1.00 24.21 671 ALA A O 1
ATOM 4934 N N . SER A 1 672 ? 9.790 -7.779 -33.942 1.00 18.06 672 SER A N 1
ATOM 4935 C CA . SER A 1 672 ? 8.730 -6.822 -33.628 1.00 21.25 672 SER A CA 1
ATOM 4936 C C . SER A 1 672 ? 7.394 -7.418 -34.056 1.00 21.56 672 SER A C 1
ATOM 4937 O O . SER A 1 672 ? 7.116 -7.531 -35.253 1.00 18.38 672 SER A O 1
ATOM 4940 N N . ALA A 1 673 ? 6.566 -7.783 -33.078 1.00 21.79 673 ALA A N 1
ATOM 4941 C CA . ALA A 1 673 ? 5.231 -8.331 -33.322 1.00 18.39 673 ALA A CA 1
ATOM 4942 C C . ALA A 1 673 ? 4.227 -7.209 -33.074 1.00 21.39 673 ALA A C 1
ATOM 4943 O O . ALA A 1 673 ? 3.751 -7.011 -31.955 1.00 20.40 673 ALA A O 1
ATOM 4945 N N . SER A 1 674 ? 3.905 -6.468 -34.136 1.00 20.89 674 SER A N 1
ATOM 4946 C CA . SER A 1 674 ? 3.085 -5.262 -34.053 1.00 17.46 674 SER A CA 1
ATOM 4947 C C . SER A 1 674 ? 1.867 -5.427 -34.949 1.00 19.68 674 SER A C 1
ATOM 4948 O O . SER A 1 674 ? 1.992 -5.444 -36.179 1.00 21.25 674 SER A O 1
ATOM 4951 N N . TRP A 1 675 ? 0.689 -5.508 -34.339 1.00 22.61 675 TRP A N 1
ATOM 4952 C CA . TRP A 1 675 ? -0.525 -5.897 -35.041 1.00 19.85 675 TRP A CA 1
ATOM 4953 C C . TRP A 1 675 ? -1.569 -4.792 -35.005 1.00 18.91 675 TRP A C 1
ATOM 4954 O O . TRP A 1 675 ? -1.784 -4.154 -33.972 1.00 23.26 675 TRP A O 1
ATOM 4965 N N . ALA A 1 676 ? -2.226 -4.582 -36.140 1.00 23.69 676 ALA A N 1
ATOM 4966 C CA . ALA A 1 676 ? -3.377 -3.698 -36.232 1.00 18.69 676 ALA A CA 1
ATOM 4967 C C . ALA A 1 676 ? -4.587 -4.535 -36.603 1.00 18.18 676 ALA A C 1
ATOM 4968 O O . ALA A 1 676 ? -4.502 -5.389 -37.490 1.00 21.89 676 ALA A O 1
ATOM 4970 N N . PHE A 1 677 ? -5.698 -4.312 -35.909 1.00 21.33 677 PHE A N 1
ATOM 4971 C CA . PHE A 1 677 ? -6.883 -5.143 -36.080 1.00 20.48 677 PHE A CA 1
ATOM 4972 C C . PHE A 1 677 ? -8.118 -4.378 -36.524 1.00 22.90 677 PHE A C 1
ATOM 4973 O O . PHE A 1 677 ? -8.864 -4.874 -37.372 1.00 24.23 677 PHE A O 1
ATOM 4981 N N . PHE A 1 678 ? -8.366 -3.191 -35.975 1.00 24.44 678 PHE A N 1
ATOM 4982 C CA . PHE A 1 678 ? -9.628 -2.490 -36.174 1.00 27.29 678 PHE A CA 1
ATOM 4983 C C . PHE A 1 678 ? -9.388 -1.076 -36.685 1.00 25.55 678 PHE A C 1
ATOM 4984 O O . PHE A 1 678 ? -8.284 -0.536 -36.601 1.00 27.44 678 PHE A O 1
ATOM 4992 N N . SER A 1 679 ? -10.455 -0.476 -37.214 1.00 29.72 679 SER A N 1
ATOM 4993 C CA . SER A 1 679 ? -10.398 0.856 -37.798 1.00 26.02 679 SER A CA 1
ATOM 4994 C C . SER A 1 679 ? -11.199 1.883 -37.012 1.00 24.43 679 SER A C 1
ATOM 4995 O O . SER A 1 679 ? -11.340 3.021 -37.469 1.00 28.53 679 SER A O 1
ATOM 4998 N N . GLY A 1 680 ? -11.732 1.519 -35.851 1.00 24.46 680 GLY A N 1
ATOM 4999 C CA . GLY A 1 680 ? -12.496 2.456 -35.065 1.00 24.66 680 GLY A CA 1
ATOM 5000 C C . GLY A 1 680 ? -13.218 1.816 -33.899 1.00 27.43 680 GLY A C 1
ATOM 5001 O O . GLY A 1 680 ? -13.220 0.590 -33.729 1.00 26.19 680 GLY A O 1
ATOM 5002 N N . PRO A 1 681 ? -13.856 2.648 -33.073 1.00 25.06 681 PRO A N 1
ATOM 5003 C CA . PRO A 1 681 ? -14.566 2.127 -31.901 1.00 20.26 681 PRO A CA 1
ATOM 5004 C C . PRO A 1 681 ? -15.692 1.192 -32.310 1.00 29.83 681 PRO A C 1
ATOM 5005 O O . PRO A 1 681 ? -16.365 1.398 -33.322 1.00 28.13 681 PRO A O 1
ATOM 5009 N N . GLY A 1 682 ? -15.881 0.145 -31.515 1.00 27.01 682 GLY A N 1
ATOM 5010 C CA . GLY A 1 682 ? -16.866 -0.865 -31.829 1.00 21.28 682 GLY A CA 1
ATOM 5011 C C . GLY A 1 682 ? -16.329 -2.040 -32.604 1.00 27.79 682 GLY A C 1
ATOM 5012 O O . GLY A 1 682 ? -17.120 -2.778 -33.201 1.00 27.26 682 GLY A O 1
ATOM 5013 N N . TYR A 1 683 ? -15.008 -2.241 -32.613 1.00 31.88 683 TYR A N 1
ATOM 5014 C CA . TYR A 1 683 ? -14.374 -3.324 -33.365 1.00 25.79 683 TYR A CA 1
ATOM 5015 C C . TYR A 1 683 ? -14.706 -3.227 -34.852 1.00 23.47 683 TYR A C 1
ATOM 5016 O O . TYR A 1 683 ? -15.010 -4.226 -35.507 1.00 23.60 683 TYR A O 1
ATOM 5025 N N . GLN A 1 684 ? -14.656 -2.011 -35.388 1.00 24.06 684 GLN A N 1
ATOM 5026 C CA . GLN A 1 684 ? -14.975 -1.800 -36.794 1.00 27.56 684 GLN A CA 1
ATOM 5027 C C . GLN A 1 684 ? -13.873 -2.358 -37.687 1.00 32.89 684 GLN A C 1
ATOM 5028 O O . GLN A 1 684 ? -12.683 -2.214 -37.398 1.00 34.41 684 GLN A O 1
ATOM 5034 N N . ASN A 1 685 ? -14.280 -2.995 -38.781 1.00 35.80 685 ASN A N 1
ATOM 5035 C CA . ASN A 1 685 ? -13.343 -3.607 -39.714 1.00 36.61 685 ASN A CA 1
ATOM 5036 C C . ASN A 1 685 ? -12.563 -2.555 -40.500 1.00 40.23 685 ASN A C 1
ATOM 5037 O O . ASN A 1 685 ? -12.955 -1.387 -40.602 1.00 40.05 685 ASN A O 1
ATOM 5042 N N . CYS A 1 686 ? -11.434 -2.990 -41.055 1.00 40.20 686 CYS A N 1
ATOM 5043 C CA . CYS A 1 686 ? -10.624 -2.165 -41.938 1.00 36.72 686 CYS A CA 1
ATOM 5044 C C . CYS A 1 686 ? -11.001 -2.412 -43.399 1.00 36.34 686 CYS A C 1
ATOM 5045 O O . CYS A 1 686 ? -11.648 -3.403 -43.747 1.00 34.38 686 CYS A O 1
ATOM 5048 N N . ALA A 1 687 ? -10.537 -1.510 -44.268 1.00 36.06 687 ALA A N 1
ATOM 5049 C CA . ALA A 1 687 ? -10.889 -1.594 -45.682 1.00 34.25 687 ALA A CA 1
ATOM 5050 C C . ALA A 1 687 ? -10.355 -2.873 -46.316 1.00 44.76 687 ALA A C 1
ATOM 5051 O O . ALA A 1 687 ? -11.015 -3.472 -47.173 1.00 52.58 687 ALA A O 1
ATOM 5053 N N . GLY A 1 688 ? -9.167 -3.309 -45.910 1.00 45.99 688 GLY A N 1
ATOM 5054 C CA . GLY A 1 688 ? -8.571 -4.490 -46.501 1.00 44.67 688 GLY A CA 1
ATOM 5055 C C . GLY A 1 688 ? -7.580 -5.124 -45.551 1.00 41.45 688 GLY A C 1
ATOM 5056 O O . GLY A 1 688 ? -7.366 -4.652 -44.433 1.00 41.58 688 GLY A O 1
ATOM 5057 N N . GLU A 1 689 ? -6.960 -6.207 -46.028 1.00 41.73 689 GLU A N 1
ATOM 5058 C CA . GLU A 1 689 ? -5.974 -6.927 -45.224 1.00 39.22 689 GLU A CA 1
ATOM 5059 C C . GLU A 1 689 ? -4.777 -6.046 -44.864 1.00 34.90 689 GLU A C 1
ATOM 5060 O O . GLU A 1 689 ? -4.196 -6.208 -43.784 1.00 31.26 689 GLU A O 1
ATOM 5066 N N . PHE A 1 690 ? -4.393 -5.120 -45.745 1.00 30.23 690 PHE A N 1
ATOM 5067 C CA . PHE A 1 690 ? -3.270 -4.212 -45.525 1.00 29.03 690 PHE A CA 1
ATOM 5068 C C . PHE A 1 690 ? -3.740 -2.764 -45.465 1.00 29.31 690 PHE A C 1
ATOM 5069 O O . PHE A 1 690 ? -3.047 -1.851 -45.917 1.00 25.23 690 PHE A O 1
ATOM 5077 N N . ALA A 1 691 ? -4.927 -2.526 -44.902 1.00 34.97 691 ALA A N 1
ATOM 5078 C CA . ALA A 1 691 ? -5.517 -1.193 -44.933 1.00 31.44 691 ALA A CA 1
ATOM 5079 C C . ALA A 1 691 ? -5.974 -0.696 -43.568 1.00 29.80 691 ALA A C 1
ATOM 5080 O O . ALA A 1 691 ? -6.662 0.329 -43.502 1.00 31.78 691 ALA A O 1
ATOM 5082 N N . CYS A 1 692 ? -5.617 -1.384 -42.481 1.00 28.41 692 CYS A N 1
ATOM 5083 C CA . CYS A 1 692 ? -5.938 -0.878 -41.149 1.00 25.55 692 CYS A CA 1
ATOM 5084 C C . CYS A 1 692 ? -5.138 0.378 -40.826 1.00 24.76 692 CYS A C 1
ATOM 5085 O O . CYS A 1 692 ? -5.684 1.363 -40.316 1.00 25.88 692 CYS A O 1
ATOM 5088 N N . GLN A 1 693 ? -3.839 0.359 -41.114 1.00 29.15 693 GLN A N 1
ATOM 5089 C CA . GLN A 1 693 ? -2.940 1.445 -40.757 1.00 22.91 693 GLN A CA 1
ATOM 5090 C C . GLN A 1 693 ? -2.036 1.735 -41.944 1.00 19.81 693 GLN A C 1
ATOM 5091 O O . GLN A 1 693 ? -1.927 0.932 -42.873 1.00 23.17 693 GLN A O 1
ATOM 5097 N N . ASN A 1 694 ? -1.393 2.900 -41.912 1.00 20.27 694 ASN A N 1
ATOM 5098 C CA . ASN A 1 694 ? -0.386 3.213 -42.915 1.00 20.33 694 ASN A CA 1
ATOM 5099 C C . ASN A 1 694 ? 1.016 2.859 -42.425 1.00 20.84 694 ASN A C 1
ATOM 5100 O O . ASN A 1 694 ? 1.752 2.138 -43.105 1.00 20.11 694 ASN A O 1
ATOM 5105 N N . HIS A 1 695 ? 1.382 3.318 -41.229 1.00 25.72 695 HIS A N 1
ATOM 5106 C CA . HIS A 1 695 ? 2.744 3.185 -40.718 1.00 18.80 695 HIS A CA 1
ATOM 5107 C C . HIS A 1 695 ? 2.712 2.642 -39.296 1.00 16.44 695 HIS A C 1
ATOM 5108 O O . HIS A 1 695 ? 2.291 3.338 -38.367 1.00 17.08 695 HIS A O 1
ATOM 5115 N N . LEU A 1 696 ? 3.186 1.414 -39.124 1.00 19.79 696 LEU A N 1
ATOM 5116 C CA . LEU A 1 696 ? 3.407 0.842 -37.803 1.00 19.08 696 LEU A CA 1
ATOM 5117 C C . LEU A 1 696 ? 4.837 1.024 -37.319 1.00 19.70 696 LEU A C 1
ATOM 5118 O O . LEU A 1 696 ? 5.058 1.191 -36.113 1.00 18.68 696 LEU A O 1
ATOM 5123 N N . HIS A 1 697 ? 5.806 0.991 -38.232 1.00 19.85 697 HIS A N 1
ATOM 5124 C CA . HIS A 1 697 ? 7.222 1.093 -37.906 1.00 17.33 697 HIS A CA 1
ATOM 5125 C C . HIS A 1 697 ? 7.805 2.301 -38.623 1.00 19.46 697 HIS A C 1
ATOM 5126 O O . HIS A 1 697 ? 7.772 2.374 -39.856 1.00 22.28 697 HIS A O 1
ATOM 5133 N N . TRP A 1 698 ? 8.361 3.232 -37.855 1.00 16.69 698 TRP A N 1
ATOM 5134 C CA . TRP A 1 698 ? 8.703 4.553 -38.358 1.00 19.57 698 TRP A CA 1
ATOM 5135 C C . TRP A 1 698 ? 10.051 4.972 -37.794 1.00 21.96 698 TRP A C 1
ATOM 5136 O O . TRP A 1 698 ? 10.251 4.939 -36.576 1.00 19.99 698 TRP A O 1
ATOM 5147 N N . ILE A 1 699 ? 10.972 5.343 -38.679 1.00 24.33 699 ILE A N 1
ATOM 5148 C CA . ILE A 1 699 ? 12.281 5.873 -38.305 1.00 21.48 699 ILE A CA 1
ATOM 5149 C C . ILE A 1 699 ? 12.270 7.362 -38.613 1.00 19.53 699 ILE A C 1
ATOM 5150 O O . ILE A 1 699 ? 12.131 7.765 -39.773 1.00 20.41 699 ILE A O 1
ATOM 5155 N N . GLU A 1 700 ? 12.369 8.192 -37.575 1.00 21.63 700 GLU A N 1
ATOM 5156 C CA . GLU A 1 700 ? 12.342 9.633 -37.789 1.00 22.11 700 GLU A CA 1
ATOM 5157 C C . GLU A 1 700 ? 13.722 10.173 -38.143 1.00 24.22 700 GLU A C 1
ATOM 5158 O O . GLU A 1 700 ? 13.869 10.957 -39.086 1.00 28.88 700 GLU A O 1
ATOM 5164 N N . GLN A 1 701 ? 14.739 9.776 -37.387 1.00 25.21 701 GLN A N 1
ATOM 5165 C CA . GLN A 1 701 ? 16.121 10.148 -37.653 1.00 23.23 701 GLN A CA 1
ATOM 5166 C C . GLN A 1 701 ? 16.955 8.881 -37.646 1.00 23.39 701 GLN A C 1
ATOM 5167 O O . GLN A 1 701 ? 16.835 8.063 -36.729 1.00 22.87 701 GLN A O 1
ATOM 5173 N N . ALA A 1 702 ? 17.771 8.707 -38.673 1.00 25.78 702 ALA A N 1
ATOM 5174 C CA . ALA A 1 702 ? 18.530 7.472 -38.825 1.00 25.40 702 ALA A CA 1
ATOM 5175 C C . ALA A 1 702 ? 19.561 7.347 -37.712 1.00 25.63 702 ALA A C 1
ATOM 5176 O O . ALA A 1 702 ? 20.397 8.248 -37.548 1.00 24.51 702 ALA A O 1
ATOM 5178 N N . PRO A 1 703 ? 19.525 6.287 -36.914 1.00 23.64 703 PRO A N 1
ATOM 5179 C CA . PRO A 1 703 ? 20.560 6.089 -35.898 1.00 20.02 703 PRO A CA 1
ATOM 5180 C C . PRO A 1 703 ? 21.839 5.535 -36.507 1.00 20.14 703 PRO A C 1
ATOM 5181 O O . PRO A 1 703 ? 21.847 4.932 -37.583 1.00 21.39 703 PRO A O 1
ATOM 5185 N N . THR A 1 704 ? 22.939 5.775 -35.801 1.00 22.39 704 THR A N 1
ATOM 5186 C CA . THR A 1 704 ? 24.227 5.221 -36.193 1.00 20.22 704 THR A CA 1
ATOM 5187 C C . THR A 1 704 ? 24.339 3.792 -35.687 1.00 19.47 704 THR A C 1
ATOM 5188 O O . THR A 1 704 ? 24.113 3.527 -34.504 1.00 21.34 704 THR A O 1
ATOM 5192 N N . ASN A 1 705 ? 24.692 2.872 -36.581 1.00 19.68 705 ASN A N 1
ATOM 5193 C CA . ASN A 1 705 ? 24.757 1.450 -36.252 1.00 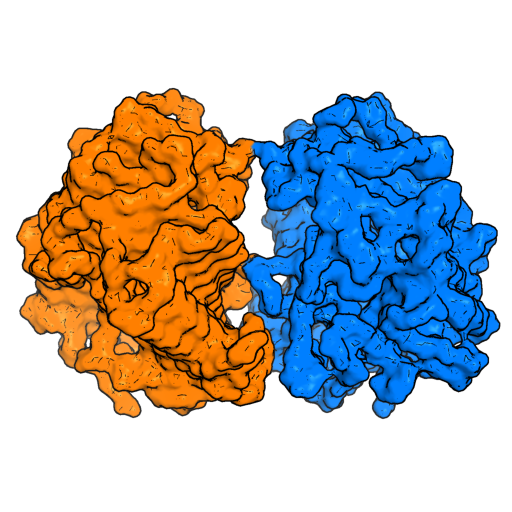18.22 705 ASN A CA 1
ATOM 5194 C C . ASN A 1 705 ? 23.390 0.943 -35.773 1.00 17.47 705 ASN A C 1
ATOM 5195 O O . ASN A 1 705 ? 23.151 0.669 -34.595 1.00 19.48 705 ASN A O 1
ATOM 5200 N N . LEU A 1 706 ? 22.482 0.859 -36.736 1.00 21.86 706 LEU A N 1
ATOM 5201 C CA . LEU A 1 706 ? 21.156 0.293 -36.532 1.00 18.44 706 LEU A CA 1
ATOM 5202 C C . LEU A 1 706 ? 21.109 -1.080 -37.190 1.00 16.76 706 LEU A C 1
ATOM 5203 O O . LEU A 1 706 ? 21.378 -1.200 -38.390 1.00 16.73 706 LEU A O 1
ATOM 5208 N N . GLN A 1 707 ? 20.787 -2.109 -36.403 1.00 19.01 707 GLN A N 1
ATOM 5209 C CA . GLN A 1 707 ? 20.641 -3.483 -36.886 1.00 18.17 707 GLN A CA 1
ATOM 5210 C C . GLN A 1 707 ? 19.232 -3.963 -36.534 1.00 18.41 707 GLN A C 1
ATOM 5211 O O . GLN A 1 707 ? 18.957 -4.312 -35.383 1.00 18.67 707 GLN A O 1
ATOM 5217 N N . ALA A 1 708 ? 18.344 -3.999 -37.527 1.00 18.37 708 ALA A N 1
ATOM 5218 C CA . ALA A 1 708 ? 16.943 -4.347 -37.323 1.00 16.50 708 ALA A CA 1
ATOM 5219 C C . ALA A 1 708 ? 16.619 -5.637 -38.061 1.00 17.85 708 ALA A C 1
ATOM 5220 O O . ALA A 1 708 ? 16.991 -5.798 -39.230 1.00 21.18 708 ALA A O 1
ATOM 5222 N N . PHE A 1 709 ? 15.927 -6.549 -37.379 1.00 18.36 709 PHE A N 1
ATOM 5223 C CA . PHE A 1 709 ? 15.499 -7.814 -37.959 1.00 18.21 709 PHE A CA 1
ATOM 5224 C C . PHE A 1 709 ? 14.093 -8.137 -37.475 1.00 19.93 709 PHE A C 1
ATOM 5225 O O . PHE A 1 709 ? 13.685 -7.728 -36.385 1.00 19.99 709 PHE A O 1
ATOM 5233 N N . GLY A 1 710 ? 13.363 -8.881 -38.300 1.00 20.93 710 GLY A N 1
ATOM 5234 C CA . GLY A 1 710 ? 12.050 -9.391 -37.934 1.00 19.50 710 GLY A CA 1
ATOM 5235 C C . GLY A 1 710 ? 11.012 -8.339 -37.613 1.00 18.92 710 GLY A C 1
ATOM 5236 O O . GLY A 1 710 ? 10.214 -8.528 -36.688 1.00 18.57 710 GLY A O 1
ATOM 5237 N N . ILE A 1 711 ? 10.989 -7.240 -38.369 1.00 20.47 711 ILE A N 1
ATOM 5238 C CA . ILE A 1 711 ? 10.007 -6.181 -38.157 1.00 18.35 711 ILE A CA 1
ATOM 5239 C C . ILE A 1 711 ? 8.696 -6.585 -38.813 1.00 19.85 711 ILE A C 1
ATOM 5240 O O . ILE A 1 711 ? 8.476 -6.323 -40.002 1.00 19.49 711 ILE A O 1
ATOM 5245 N N . CYS A 1 712 ? 7.822 -7.221 -38.041 1.00 23.51 712 CYS A N 1
ATOM 5246 C CA . CYS A 1 712 ? 6.559 -7.754 -38.523 1.00 22.77 712 CYS A CA 1
ATOM 5247 C C . CYS A 1 712 ? 5.417 -6.787 -38.243 1.00 22.69 712 CYS A C 1
ATOM 5248 O O . CYS A 1 712 ? 5.446 -6.015 -37.282 1.00 22.63 712 CYS A O 1
ATOM 5251 N N . GLY A 1 713 ? 4.412 -6.831 -39.113 1.00 24.99 713 GLY A N 1
ATOM 5252 C CA . GLY A 1 713 ? 3.237 -6.000 -38.952 1.00 24.04 713 GLY A CA 1
ATOM 5253 C C . GLY A 1 713 ? 2.005 -6.728 -39.442 1.00 23.01 713 GLY A C 1
ATOM 5254 O O . GLY A 1 713 ? 2.087 -7.760 -40.113 1.00 23.04 713 GLY A O 1
ATOM 5255 N N . LYS A 1 714 ? 0.850 -6.173 -39.082 1.00 24.36 714 LYS A N 1
ATOM 5256 C CA . LYS A 1 714 ? -0.440 -6.653 -39.563 1.00 23.56 714 LYS A CA 1
ATOM 5257 C C . LYS A 1 714 ? -1.294 -5.451 -39.921 1.00 22.68 714 LYS A C 1
ATOM 5258 O O . LYS A 1 714 ? -1.365 -4.487 -39.151 1.00 23.57 714 LYS A O 1
ATOM 5264 N N . GLY A 1 715 ? -1.921 -5.503 -41.092 1.00 21.72 715 GLY A N 1
ATOM 5265 C CA . GLY A 1 715 ? -2.846 -4.459 -41.474 1.00 21.62 715 GLY A CA 1
ATOM 5266 C C . GLY A 1 715 ? -2.224 -3.110 -41.745 1.00 25.25 715 GLY A C 1
ATOM 5267 O O . GLY A 1 715 ? -2.923 -2.097 -41.665 1.00 29.85 715 GLY A O 1
ATOM 5268 N N . SER A 1 716 ? -0.930 -3.055 -42.053 1.00 27.97 716 SER A N 1
ATOM 5269 C CA . SER A 1 716 ? -0.264 -1.806 -42.391 1.00 23.26 716 SER A CA 1
ATOM 5270 C C . SER A 1 716 ? 0.073 -1.754 -43.878 1.00 20.74 716 SER A C 1
ATOM 5271 O O . SER A 1 716 ? 0.528 -2.741 -44.461 1.00 23.21 716 SER A O 1
ATOM 5274 N N . TRP A 1 717 ? -0.163 -0.590 -44.488 1.00 22.16 717 TRP A N 1
ATOM 5275 C CA . TRP A 1 717 ? 0.166 -0.397 -45.897 1.00 22.71 717 TRP A CA 1
ATOM 5276 C C . TRP A 1 717 ? 1.678 -0.402 -46.107 1.00 22.43 717 TRP A C 1
ATOM 5277 O O . TRP A 1 717 ? 2.180 -1.009 -47.062 1.00 19.02 717 TRP A O 1
ATOM 5288 N N . ALA A 1 718 ? 2.415 0.258 -45.215 1.00 21.12 718 ALA A N 1
ATOM 5289 C CA . ALA A 1 718 ? 3.868 0.307 -45.264 1.00 19.69 718 ALA A CA 1
ATOM 5290 C C . ALA A 1 718 ? 4.456 -0.654 -44.240 1.00 19.23 718 ALA A C 1
ATOM 5291 O O . ALA A 1 718 ? 3.990 -0.719 -43.098 1.00 18.25 718 ALA A O 1
ATOM 5293 N N . ALA A 1 719 ? 5.496 -1.387 -44.654 1.00 17.21 719 ALA A N 1
ATOM 5294 C CA . ALA A 1 719 ? 6.211 -2.281 -43.752 1.00 18.27 719 ALA A CA 1
ATOM 5295 C C . ALA A 1 719 ? 7.264 -1.557 -42.919 1.00 17.75 719 ALA A C 1
ATOM 5296 O O . ALA A 1 719 ? 7.613 -2.034 -41.837 1.00 17.36 719 ALA A O 1
ATOM 5298 N N . LEU A 1 720 ? 7.767 -0.420 -43.390 1.00 18.02 720 LEU A N 1
ATOM 5299 C CA . LEU A 1 720 ? 8.768 0.348 -42.661 1.00 17.65 720 LEU A CA 1
ATOM 5300 C C . LEU A 1 720 ? 8.909 1.696 -43.341 1.00 16.46 720 LEU A C 1
ATOM 5301 O O . LEU A 1 720 ? 8.847 1.775 -44.566 1.00 20.46 720 LEU A O 1
ATOM 5306 N N . ARG A 1 721 ? 9.097 2.745 -42.547 1.00 18.09 721 ARG A N 1
ATOM 5307 C CA . ARG A 1 721 ? 9.315 4.089 -43.061 1.00 17.03 721 ARG A CA 1
ATOM 5308 C C . ARG A 1 721 ? 10.706 4.549 -42.651 1.00 20.46 721 ARG A C 1
ATOM 5309 O O . ARG A 1 721 ? 11.065 4.465 -41.473 1.00 22.11 721 ARG A O 1
ATOM 5317 N N . LEU A 1 722 ? 11.475 5.050 -43.616 1.00 25.42 722 LEU A N 1
ATOM 5318 C CA . LEU A 1 722 ? 12.861 5.442 -43.402 1.00 21.57 722 LEU A CA 1
ATOM 5319 C C . LEU A 1 722 ? 12.972 6.929 -43.098 1.00 21.89 722 LEU A C 1
ATOM 5320 O O . LEU A 1 722 ? 12.073 7.715 -43.400 1.00 27.79 722 LEU A O 1
ATOM 5325 N N . ALA A 1 723 ? 14.131 7.313 -42.550 1.00 23.20 723 ALA A N 1
ATOM 5326 C CA . ALA A 1 723 ? 14.300 8.661 -42.014 1.00 19.83 723 ALA A CA 1
ATOM 5327 C C . ALA A 1 723 ? 14.076 9.725 -43.078 1.00 26.72 723 ALA A C 1
ATOM 5328 O O . ALA A 1 723 ? 13.441 10.753 -42.812 1.00 36.22 723 ALA A O 1
ATOM 5330 N N . GLY A 1 724 ? 14.569 9.496 -44.292 1.00 22.37 724 GLY A N 1
ATOM 5331 C CA . GLY A 1 724 ? 14.370 10.494 -45.327 1.00 31.69 724 GLY A CA 1
ATOM 5332 C C . GLY A 1 724 ? 12.938 10.633 -45.805 1.00 26.54 724 GLY A C 1
ATOM 5333 O O . GLY A 1 724 ? 12.648 11.548 -46.585 1.00 21.32 724 GLY A O 1
ATOM 5334 N N . GLY A 1 725 ? 12.041 9.768 -45.349 1.00 23.62 725 GLY A N 1
ATOM 5335 C CA . GLY A 1 725 ? 10.683 9.744 -45.838 1.00 25.20 725 GLY A CA 1
ATOM 5336 C C . GLY A 1 725 ? 10.397 8.627 -46.813 1.00 19.62 725 GLY A C 1
ATOM 5337 O O . GLY A 1 725 ? 9.240 8.456 -47.210 1.00 24.04 725 GLY A O 1
ATOM 5338 N N . ASN A 1 726 ? 11.413 7.868 -47.211 1.00 22.75 726 ASN A N 1
ATOM 5339 C CA . ASN A 1 726 ? 11.190 6.718 -48.074 1.00 21.63 726 ASN A CA 1
ATOM 5340 C C . ASN A 1 726 ? 10.350 5.673 -47.351 1.00 22.21 726 ASN A C 1
ATOM 5341 O O . ASN A 1 726 ? 10.430 5.509 -46.130 1.00 21.21 726 ASN A O 1
ATOM 5346 N N . VAL A 1 727 ? 9.519 4.974 -48.114 1.00 21.32 727 VAL A N 1
ATOM 5347 C CA . VAL A 1 727 ? 8.565 4.029 -47.560 1.00 18.51 727 VAL A CA 1
ATOM 5348 C C . VAL A 1 727 ? 8.834 2.656 -48.154 1.00 18.57 727 VAL A C 1
ATOM 5349 O O . VAL A 1 727 ? 8.998 2.521 -49.371 1.00 19.28 727 VAL A O 1
ATOM 5353 N N . ILE A 1 728 ? 8.905 1.646 -47.296 1.00 21.19 728 ILE A N 1
ATOM 5354 C CA . ILE A 1 728 ? 9.026 0.258 -47.721 1.00 21.83 728 ILE A CA 1
ATOM 5355 C C . ILE A 1 728 ? 7.622 -0.337 -47.673 1.00 21.11 728 ILE A C 1
ATOM 5356 O O . ILE A 1 728 ? 7.123 -0.692 -46.603 1.00 22.43 728 ILE A O 1
ATOM 5361 N N . THR A 1 729 ? 6.982 -0.463 -48.832 1.00 23.54 729 THR A N 1
ATOM 5362 C CA . THR A 1 729 ? 5.599 -0.927 -48.874 1.00 19.63 729 THR A CA 1
ATOM 5363 C C . THR A 1 729 ? 5.518 -2.403 -48.514 1.00 20.71 729 THR A C 1
ATOM 5364 O O . THR A 1 729 ? 6.408 -3.189 -48.851 1.00 27.02 729 THR A O 1
ATOM 5368 N N . SER A 1 730 ? 4.442 -2.776 -47.813 1.00 24.81 730 SER A N 1
ATOM 5369 C CA . SER A 1 730 ? 4.267 -4.169 -47.409 1.00 20.41 730 SER A CA 1
ATOM 5370 C C . SER A 1 730 ? 4.097 -5.081 -48.615 1.00 19.65 730 SER A C 1
ATOM 5371 O O . SER A 1 730 ? 4.599 -6.211 -48.625 1.00 24.67 730 SER A O 1
ATOM 5374 N N . GLU A 1 731 ? 3.386 -4.620 -49.631 1.00 22.21 731 GLU A N 1
ATOM 5375 C CA . GLU A 1 731 ? 3.235 -5.411 -50.838 1.00 22.45 731 GLU A CA 1
ATOM 5376 C C . GLU A 1 731 ? 3.932 -4.728 -52.006 1.00 20.23 731 GLU A C 1
ATOM 5377 O O . GLU A 1 731 ? 3.962 -3.497 -52.091 1.00 19.74 731 GLU A O 1
ATOM 5383 N N . PRO A 1 732 ? 4.471 -5.500 -52.945 1.00 17.56 732 PRO A N 1
ATOM 5384 C CA . PRO A 1 732 ? 4.356 -6.958 -53.073 1.00 21.60 732 PRO A CA 1
ATOM 5385 C C . PRO A 1 732 ? 5.472 -7.815 -52.486 1.00 24.48 732 PRO A C 1
ATOM 5386 O O . PRO A 1 732 ? 5.296 -9.031 -52.411 1.00 27.82 732 PRO A O 1
ATOM 5390 N N . ASP A 1 733 ? 6.622 -7.268 -52.091 1.00 21.90 733 ASP A N 1
ATOM 5391 C CA . ASP A 1 733 ? 7.781 -8.100 -51.788 1.00 24.48 733 ASP A CA 1
ATOM 5392 C C . ASP A 1 733 ? 8.174 -8.119 -50.319 1.00 28.08 733 ASP A C 1
ATOM 5393 O O . ASP A 1 733 ? 9.113 -8.840 -49.957 1.00 28.41 733 ASP A O 1
ATOM 5398 N N . PHE A 1 734 ? 7.491 -7.373 -49.462 1.00 24.60 734 PHE A N 1
ATOM 5399 C CA . PHE A 1 734 ? 7.804 -7.370 -48.041 1.00 24.34 734 PHE A CA 1
ATOM 5400 C C . PHE A 1 734 ? 6.627 -7.903 -47.239 1.00 24.93 734 PHE A C 1
ATOM 5401 O O . PHE A 1 734 ? 6.286 -7.392 -46.173 1.00 28.67 734 PHE A O 1
ATOM 5409 N N . LYS A 1 735 ? 6.005 -8.959 -47.751 1.00 25.81 735 LYS A N 1
ATOM 5410 C CA . LYS A 1 735 ? 4.904 -9.634 -47.083 1.00 22.32 735 LYS A CA 1
ATOM 5411 C C . LYS A 1 735 ? 5.403 -10.863 -46.338 1.00 21.56 735 LYS A C 1
ATOM 5412 O O . LYS A 1 735 ? 6.406 -11.474 -46.716 1.00 22.45 735 LYS A O 1
ATOM 5418 N N . GLY A 1 736 ? 4.695 -11.219 -45.281 1.00 23.33 736 GLY A N 1
ATOM 5419 C CA . GLY A 1 736 ? 5.033 -12.402 -44.513 1.00 21.26 736 GLY A CA 1
ATOM 5420 C C . GLY A 1 736 ? 4.620 -12.256 -43.065 1.00 25.53 736 GLY A C 1
ATOM 5421 O O . GLY A 1 736 ? 4.221 -11.190 -42.601 1.00 25.95 736 GLY A O 1
ATOM 5422 N N . GLY A 1 737 ? 4.712 -13.368 -42.353 1.00 23.34 737 GLY A N 1
ATOM 5423 C CA . GLY A 1 737 ? 4.418 -13.390 -40.920 1.00 24.54 737 GLY A CA 1
ATOM 5424 C C . GLY A 1 737 ? 2.943 -13.695 -40.649 1.00 23.01 737 GLY A C 1
ATOM 5425 O O . GLY A 1 737 ? 2.503 -14.814 -40.866 1.00 21.21 737 GLY A O 1
ATOM 5426 N N . TRP A 1 738 ? 2.201 -12.681 -40.203 1.00 28.08 738 TRP A N 1
ATOM 5427 C CA . TRP A 1 738 ? 0.805 -12.857 -39.815 1.00 25.37 738 TRP A CA 1
ATOM 5428 C C . TRP A 1 738 ? -0.005 -13.377 -40.995 1.00 26.65 738 TRP A C 1
ATOM 5429 O O . TRP A 1 738 ? -0.010 -12.769 -42.068 1.00 26.71 738 TRP A O 1
ATOM 5440 N N . ASN A 1 739 ? -0.671 -14.519 -40.792 1.00 25.33 739 ASN A N 1
ATOM 5441 C CA . ASN A 1 739 ? -1.474 -15.182 -41.827 1.00 27.93 739 ASN A CA 1
ATOM 5442 C C . ASN A 1 739 ? -0.650 -15.449 -43.088 1.00 29.96 739 ASN A C 1
ATOM 5443 O O . ASN A 1 739 ? -1.152 -15.361 -44.211 1.00 29.54 739 ASN A O 1
ATOM 5448 N N . GLY A 1 740 ? 0.628 -15.777 -42.898 1.00 35.97 740 GLY A N 1
ATOM 5449 C CA . GLY A 1 740 ? 1.505 -16.126 -44.003 1.00 26.12 740 GLY A CA 1
ATOM 5450 C C . GLY A 1 740 ? 1.694 -15.041 -45.035 1.00 20.59 740 GLY A C 1
ATOM 5451 O O . GLY A 1 740 ? 2.195 -15.322 -46.123 1.00 21.02 740 GLY A O 1
ATOM 5452 N N . GLY A 1 741 ? 1.326 -13.804 -44.717 1.00 22.69 741 GLY A N 1
ATOM 5453 C CA . GLY A 1 741 ? 1.335 -12.711 -45.669 1.00 27.82 741 GLY A CA 1
ATOM 5454 C C . GLY A 1 741 ? -0.034 -12.163 -46.005 1.00 29.91 741 GLY A C 1
ATOM 5455 O O . GLY A 1 741 ? -0.120 -11.095 -46.627 1.00 26.14 741 GLY A O 1
ATOM 5456 N N . GLY A 1 742 ? -1.105 -12.845 -45.607 1.00 30.52 742 GLY A N 1
ATOM 5457 C CA . GLY A 1 742 ? -2.445 -12.339 -45.820 1.00 33.38 742 GLY A CA 1
ATOM 5458 C C . GLY A 1 742 ? -2.762 -11.206 -44.869 1.00 32.63 742 GLY A C 1
ATOM 5459 O O . GLY A 1 742 ? -3.503 -11.383 -43.896 1.00 33.80 742 GLY A O 1
ATOM 5460 N N . GLY A 1 743 ? -2.194 -10.037 -45.140 1.00 28.42 743 GLY A N 1
ATOM 5461 C CA . GLY A 1 743 ? -2.265 -8.919 -44.230 1.00 29.64 743 GLY A CA 1
ATOM 5462 C C . GLY A 1 743 ? -1.066 -8.748 -43.324 1.00 27.56 743 GLY A C 1
ATOM 5463 O O . GLY A 1 743 ? -1.091 -7.863 -42.463 1.00 27.61 743 GLY A O 1
ATOM 5464 N N . GLY A 1 744 ? -0.016 -9.544 -43.500 1.00 30.58 744 GLY A N 1
ATOM 5465 C CA . GLY A 1 744 ? 1.159 -9.503 -42.638 1.00 27.95 744 GLY A CA 1
ATOM 5466 C C . GLY A 1 744 ? 2.360 -8.904 -43.351 1.00 28.77 744 GLY A C 1
ATOM 5467 O O . GLY A 1 744 ? 2.603 -9.191 -44.524 1.00 28.30 744 GLY A O 1
ATOM 5468 N N . SER A 1 745 ? 3.106 -8.075 -42.624 1.00 30.51 745 SER A N 1
ATOM 5469 C CA . SER A 1 745 ? 4.348 -7.477 -43.089 1.00 25.06 745 SER A CA 1
ATOM 5470 C C . SER A 1 745 ? 5.531 -8.223 -42.490 1.00 24.91 745 SER A C 1
ATOM 5471 O O . SER A 1 745 ? 5.431 -8.797 -41.403 1.00 24.86 745 SER A O 1
ATOM 5474 N N . LEU A 1 746 ? 6.661 -8.200 -43.194 1.00 24.09 746 LEU A N 1
ATOM 5475 C CA . LEU A 1 746 ? 7.875 -8.827 -42.668 1.00 24.10 746 LEU A CA 1
ATOM 5476 C C . LEU A 1 746 ? 9.092 -8.144 -43.280 1.00 21.67 746 LEU A C 1
ATOM 5477 O O . LEU A 1 746 ? 9.408 -8.371 -44.450 1.00 21.90 746 LEU A O 1
ATOM 5482 N N . VAL A 1 747 ? 9.780 -7.333 -42.484 1.00 20.16 747 VAL A N 1
ATOM 5483 C CA . VAL A 1 747 ? 11.090 -6.786 -42.846 1.00 22.45 747 VAL A CA 1
ATOM 5484 C C . VAL A 1 747 ? 12.121 -7.649 -42.126 1.00 23.53 747 VAL A C 1
ATOM 5485 O O . VAL A 1 747 ? 12.445 -7.419 -40.963 1.00 25.29 747 VAL A O 1
ATOM 5489 N N . GLY A 1 748 ? 12.648 -8.660 -42.820 1.00 25.08 748 GLY A N 1
ATOM 5490 C CA . GLY A 1 748 ? 13.528 -9.625 -42.178 1.00 22.90 748 GLY A CA 1
ATOM 5491 C C . GLY A 1 748 ? 14.929 -9.122 -41.881 1.00 21.09 748 GLY A C 1
ATOM 5492 O O . GLY A 1 748 ? 15.590 -9.666 -40.983 1.00 23.19 748 GLY A O 1
ATOM 5493 N N . ARG A 1 749 ? 15.371 -8.106 -42.634 1.00 21.47 749 ARG A N 1
ATOM 5494 C CA . ARG A 1 749 ? 16.705 -7.537 -42.614 1.00 19.25 749 ARG A CA 1
ATOM 5495 C C . ARG A 1 749 ? 16.685 -6.062 -43.044 1.00 20.07 749 ARG A C 1
ATOM 5496 O O . ARG A 1 749 ? 16.311 -5.716 -44.170 1.00 23.11 749 ARG A O 1
ATOM 5504 N N . TYR A 1 750 ? 16.984 -5.161 -42.092 1.00 21.02 750 TYR A N 1
ATOM 5505 C CA . TYR A 1 750 ? 17.230 -3.737 -42.386 1.00 23.46 750 TYR A CA 1
ATOM 5506 C C . TYR A 1 750 ? 18.486 -3.347 -41.611 1.00 23.86 750 TYR A C 1
ATOM 5507 O O . TYR A 1 750 ? 18.423 -3.081 -40.406 1.00 23.26 750 TYR A O 1
ATOM 5516 N N . THR A 1 751 ? 19.626 -3.339 -42.301 1.00 25.29 751 THR A N 1
ATOM 5517 C CA . THR A 1 751 ? 20.928 -3.020 -41.722 1.00 23.00 751 THR A CA 1
ATOM 5518 C C . THR A 1 751 ? 21.527 -1.897 -42.560 1.00 27.59 751 THR A C 1
ATOM 5519 O O . THR A 1 751 ? 22.367 -2.138 -43.440 1.00 30.06 751 THR A O 1
ATOM 5523 N N . PRO A 1 752 ? 21.088 -0.653 -42.341 1.00 24.53 752 PRO A N 1
ATOM 5524 C CA . PRO A 1 752 ? 21.586 0.499 -43.091 1.00 24.20 752 PRO A CA 1
ATOM 5525 C C . PRO A 1 752 ? 23.022 0.833 -42.712 1.00 29.88 752 PRO A C 1
ATOM 5526 O O . PRO A 1 752 ? 23.841 0.972 -43.617 1.00 37.30 752 PRO A O 1
ATOM 5530 N N . SER B 1 17 ? -30.654 -57.060 -19.011 1.00 37.29 17 SER B N 1
ATOM 5531 C CA . SER B 1 17 ? -30.700 -57.150 -20.465 1.00 37.90 17 SER B CA 1
ATOM 5532 C C . SER B 1 17 ? -32.108 -56.874 -20.984 1.00 40.30 17 SER B C 1
ATOM 5533 O O . SER B 1 17 ? -33.070 -57.520 -20.562 1.00 29.78 17 SER B O 1
ATOM 5536 N N . THR B 1 18 ? -32.221 -55.913 -21.899 1.00 37.79 18 THR B N 1
ATOM 5537 C CA . THR B 1 18 ? -33.495 -55.527 -22.481 1.00 30.82 18 THR B CA 1
ATOM 5538 C C . THR B 1 18 ? -33.656 -56.132 -23.875 1.00 32.38 18 THR B C 1
ATOM 5539 O O . THR B 1 18 ? -32.860 -56.963 -24.319 1.00 38.81 18 THR B O 1
ATOM 5543 N N . SER B 1 19 ? -34.709 -55.714 -24.575 1.00 33.73 19 SER B N 1
ATOM 5544 C CA . SER B 1 19 ? -34.966 -56.132 -25.945 1.00 30.26 19 SER B CA 1
ATOM 5545 C C . SER B 1 19 ? -34.695 -55.011 -26.943 1.00 25.13 19 SER B C 1
ATOM 5546 O O . SER B 1 19 ? -35.242 -55.023 -28.050 1.00 20.31 19 SER B O 1
ATOM 5549 N N . PHE B 1 20 ? -33.883 -54.031 -26.558 1.00 24.59 20 PHE B N 1
ATOM 5550 C CA . PHE B 1 20 ? -33.511 -52.958 -27.466 1.00 20.97 20 PHE B CA 1
ATOM 5551 C C . PHE B 1 20 ? -32.889 -53.532 -28.735 1.00 21.15 20 PHE B C 1
ATOM 5552 O O . PHE B 1 20 ? -32.022 -54.409 -28.675 1.00 23.04 20 PHE B O 1
ATOM 5560 N N . TRP B 1 21 ? -33.356 -53.044 -29.887 1.00 19.85 21 TRP B N 1
ATOM 5561 C CA . TRP B 1 21 ? -32.985 -53.647 -31.164 1.00 22.42 21 TRP B CA 1
ATOM 5562 C C . TRP B 1 21 ? -31.495 -53.500 -31.446 1.00 23.19 21 TRP B C 1
ATOM 5563 O O . TRP B 1 21 ? -30.860 -54.427 -31.964 1.00 21.50 21 TRP B O 1
ATOM 5574 N N . TYR B 1 22 ? -30.922 -52.335 -31.129 1.00 24.49 22 TYR B N 1
ATOM 5575 C CA . TYR B 1 22 ? -29.520 -52.096 -31.446 1.00 22.25 22 TYR B CA 1
ATOM 5576 C C . TYR B 1 22 ? -28.603 -52.929 -30.562 1.00 23.08 22 TYR B C 1
ATOM 5577 O O . TYR B 1 22 ? -27.636 -53.522 -31.050 1.00 28.87 22 TYR B O 1
ATOM 5586 N N . ALA B 1 23 ? -28.887 -52.990 -29.260 1.00 22.98 23 ALA B N 1
ATOM 5587 C CA . ALA B 1 23 ? -28.044 -53.766 -28.360 1.00 20.61 23 ALA B CA 1
ATOM 5588 C C . ALA B 1 23 ? -28.106 -55.258 -28.651 1.00 26.07 23 ALA B C 1
ATOM 5589 O O . ALA B 1 23 ? -27.174 -55.988 -28.300 1.00 28.90 23 ALA B O 1
ATOM 5591 N N . ASN B 1 24 ? -29.176 -55.725 -29.284 1.00 26.67 24 ASN B N 1
ATOM 5592 C CA . ASN B 1 24 ? -29.344 -57.135 -29.598 1.00 21.75 24 ASN B CA 1
ATOM 5593 C C . ASN B 1 24 ? -28.966 -57.468 -31.029 1.00 18.31 24 ASN B C 1
ATOM 5594 O O . ASN B 1 24 ? -29.137 -58.615 -31.451 1.00 18.32 24 ASN B O 1
ATOM 5599 N N . MET B 1 25 ? -28.505 -56.489 -31.795 1.00 22.42 25 MET B N 1
ATOM 5600 C CA . MET B 1 25 ? -27.945 -56.776 -33.100 1.00 21.42 25 MET B CA 1
ATOM 5601 C C . MET B 1 25 ? -26.594 -57.471 -32.940 1.00 24.14 25 MET B C 1
ATOM 5602 O O . MET B 1 25 ? -25.934 -57.378 -31.901 1.00 27.86 25 MET B O 1
ATOM 5607 N N . ASP B 1 26 ? -26.195 -58.202 -33.975 1.00 22.85 26 ASP B N 1
ATOM 5608 C CA . ASP B 1 26 ? -24.918 -58.908 -33.938 1.00 25.70 26 ASP B CA 1
ATOM 5609 C C . ASP B 1 26 ? -23.784 -57.896 -34.034 1.00 26.14 26 ASP B C 1
ATOM 5610 O O . ASP B 1 26 ? -23.648 -57.197 -35.044 1.00 27.33 26 ASP B O 1
ATOM 5615 N N . HIS B 1 27 ? -22.988 -57.789 -32.972 1.00 30.30 27 HIS B N 1
ATOM 5616 C CA . HIS B 1 27 ? -21.815 -56.926 -32.965 1.00 30.59 27 HIS B CA 1
ATOM 5617 C C . HIS B 1 27 ? -20.510 -57.711 -32.935 1.00 33.08 27 HIS B C 1
ATOM 5618 O O . HIS B 1 27 ? -19.431 -57.108 -32.947 1.00 32.24 27 HIS B O 1
ATOM 5625 N N . THR B 1 28 ? -20.582 -59.036 -32.880 1.00 35.89 28 THR B N 1
ATOM 5626 C CA . THR B 1 28 ? -19.490 -59.930 -33.222 1.00 35.91 28 THR B CA 1
ATOM 5627 C C . THR B 1 28 ? -19.822 -60.604 -34.555 1.00 34.96 28 THR B C 1
ATOM 5628 O O . THR B 1 28 ? -20.761 -60.213 -35.256 1.00 41.16 28 THR B O 1
ATOM 5632 N N . GLY B 1 29 ? -19.055 -61.622 -34.907 1.00 31.90 29 GLY B N 1
ATOM 5633 C CA . GLY B 1 29 ? -19.389 -62.345 -36.124 1.00 28.79 29 GLY B CA 1
ATOM 5634 C C . GLY B 1 29 ? -19.261 -61.510 -37.395 1.00 34.37 29 GLY B C 1
ATOM 5635 O O . GLY B 1 29 ? -18.742 -60.397 -37.407 1.00 35.35 29 GLY B O 1
ATOM 5636 N N . ASN B 1 30 ? -19.782 -62.086 -38.483 1.00 39.94 30 ASN B N 1
ATOM 5637 C CA . ASN B 1 30 ? -19.647 -61.489 -39.808 1.00 36.91 30 ASN B CA 1
ATOM 5638 C C . ASN B 1 30 ? -20.620 -60.345 -40.053 1.00 33.94 30 ASN B C 1
ATOM 5639 O O . ASN B 1 30 ? -20.359 -59.507 -40.922 1.00 38.38 30 ASN B O 1
ATOM 5644 N N . ALA B 1 31 ? -21.732 -60.293 -39.326 1.00 33.00 31 ALA B N 1
ATOM 5645 C CA . ALA B 1 31 ? -22.732 -59.253 -39.520 1.00 27.43 31 ALA B CA 1
ATOM 5646 C C . ALA B 1 31 ? -22.434 -57.985 -38.728 1.00 29.43 31 ALA B C 1
ATOM 5647 O O . ALA B 1 31 ? -23.259 -57.063 -38.731 1.00 27.87 31 ALA B O 1
ATOM 5649 N N . ARG B 1 32 ? -21.295 -57.921 -38.041 1.00 27.56 32 ARG B N 1
ATOM 5650 C CA . ARG B 1 32 ? -20.941 -56.738 -37.273 1.00 27.54 32 ARG B CA 1
ATOM 5651 C C . ARG B 1 32 ? -20.509 -55.604 -38.198 1.00 27.69 32 ARG B C 1
ATOM 5652 O O . ARG B 1 32 ? -20.160 -55.809 -39.366 1.00 29.72 32 ARG B O 1
ATOM 5660 N N . GLY B 1 33 ? -20.530 -54.390 -37.656 1.00 25.87 33 GLY B N 1
ATOM 5661 C CA . GLY B 1 33 ? -20.020 -53.244 -38.378 1.00 25.28 33 GLY B CA 1
ATOM 5662 C C . GLY B 1 33 ? -18.534 -53.369 -38.630 1.00 26.81 33 GLY B C 1
ATOM 5663 O O . GLY B 1 33 ? -17.770 -53.721 -37.726 1.00 23.12 33 GLY B O 1
ATOM 5664 N N . PHE B 1 34 ? -18.111 -53.086 -39.858 1.00 24.15 34 PHE B N 1
ATOM 5665 C CA . PHE B 1 34 ? -16.721 -53.237 -40.260 1.00 23.54 34 PHE B CA 1
ATOM 5666 C C . PHE B 1 34 ? -16.240 -51.914 -40.825 1.00 27.05 34 PHE B C 1
ATOM 5667 O O . PHE B 1 34 ? -16.927 -51.304 -41.653 1.00 23.66 34 PHE B O 1
ATOM 5675 N N . ALA B 1 35 ? -15.066 -51.473 -40.372 1.00 26.39 35 ALA B N 1
ATOM 5676 C CA . ALA B 1 35 ? -14.511 -50.186 -40.778 1.00 23.22 35 ALA B CA 1
ATOM 5677 C C . ALA B 1 35 ? -13.341 -50.411 -41.725 1.00 25.13 35 ALA B C 1
ATOM 5678 O O . ALA B 1 35 ? -12.245 -50.788 -41.281 1.00 31.43 35 ALA B O 1
ATOM 5680 N N . PRO B 1 36 ? -13.512 -50.196 -43.023 1.00 26.16 36 PRO B N 1
ATOM 5681 C CA . PRO B 1 36 ? -12.387 -50.312 -43.954 1.00 26.14 36 PRO B CA 1
ATOM 5682 C C . PRO B 1 36 ? -11.463 -49.099 -43.880 1.00 25.06 36 PRO B C 1
ATOM 5683 O O . PRO B 1 36 ? -11.733 -48.108 -43.199 1.00 20.25 36 PRO B O 1
ATOM 5687 N N . ASP B 1 37 ? -10.346 -49.208 -44.609 1.00 27.03 37 ASP B N 1
ATOM 5688 C CA . ASP B 1 37 ? -9.389 -48.114 -44.802 1.00 26.99 37 ASP B CA 1
ATOM 5689 C C . ASP B 1 37 ? -8.773 -47.634 -43.493 1.00 25.90 37 ASP B C 1
ATOM 5690 O O . ASP B 1 37 ? -8.436 -46.458 -43.354 1.00 23.28 37 ASP B O 1
ATOM 5695 N N . LEU B 1 38 ? -8.598 -48.534 -42.529 1.00 28.17 38 LEU B N 1
ATOM 5696 C CA . LEU B 1 38 ? -8.066 -48.183 -41.215 1.00 27.94 38 LEU B CA 1
ATOM 5697 C C . LEU B 1 38 ? -6.605 -48.592 -41.064 1.00 35.58 38 LEU B C 1
ATOM 5698 O O . LEU B 1 38 ? -6.180 -49.051 -39.998 1.00 29.05 38 LEU B O 1
ATOM 5703 N N . ASP B 1 39 ? -5.821 -48.437 -42.135 1.00 33.13 39 ASP B N 1
ATOM 5704 C CA . ASP B 1 39 ? -4.382 -48.701 -42.112 1.00 36.72 39 ASP B CA 1
ATOM 5705 C C . ASP B 1 39 ? -4.080 -50.125 -41.649 1.00 36.50 39 ASP B C 1
ATOM 5706 O O . ASP B 1 39 ? -3.241 -50.353 -40.776 1.00 38.35 39 ASP B O 1
ATOM 5711 N N . GLY B 1 40 ? -4.782 -51.087 -42.240 1.00 29.93 40 GLY B N 1
ATOM 5712 C CA . GLY B 1 40 ? -4.545 -52.480 -41.927 1.00 29.83 40 GLY B CA 1
ATOM 5713 C C . GLY B 1 40 ? -5.207 -52.993 -40.667 1.00 31.81 40 GLY B C 1
ATOM 5714 O O . GLY B 1 40 ? -4.956 -54.140 -40.281 1.00 32.46 40 GLY B O 1
ATOM 5715 N N . ASP B 1 41 ? -6.027 -52.185 -40.003 1.00 36.09 41 ASP B N 1
ATOM 5716 C CA . ASP B 1 41 ? -6.738 -52.618 -38.799 1.00 33.56 41 ASP B CA 1
ATOM 5717 C C . ASP B 1 41 ? -8.086 -53.198 -39.220 1.00 31.29 41 ASP B C 1
ATOM 5718 O O . ASP B 1 41 ? -9.007 -52.463 -39.579 1.00 33.03 41 ASP B O 1
ATOM 5723 N N . PHE B 1 42 ? -8.200 -54.527 -39.180 1.00 30.55 42 PHE B N 1
ATOM 5724 C CA . PHE B 1 42 ? -9.426 -55.224 -39.553 1.00 32.87 42 PHE B CA 1
ATOM 5725 C C . PHE B 1 42 ? -10.177 -55.769 -38.346 1.00 34.91 42 PHE B C 1
ATOM 5726 O O . PHE B 1 42 ? -11.104 -56.566 -38.509 1.00 34.45 42 PHE B O 1
ATOM 5734 N N . SER B 1 43 ? -9.804 -55.345 -37.140 1.00 33.88 43 SER B N 1
ATOM 5735 C CA . SER B 1 43 ? -10.446 -55.796 -35.914 1.00 32.54 43 SER B CA 1
ATOM 5736 C C . SER B 1 43 ? -11.073 -54.652 -35.127 1.00 34.66 43 SER B C 1
ATOM 5737 O O . SER B 1 43 ? -11.501 -54.860 -33.986 1.00 33.62 43 SER B O 1
ATOM 5740 N N . TYR B 1 44 ? -11.135 -53.453 -35.701 1.00 29.69 44 TYR B N 1
ATOM 5741 C CA . TYR B 1 44 ? -11.650 -52.302 -34.974 1.00 28.16 44 TYR B CA 1
ATOM 5742 C C . TYR B 1 44 ? -13.129 -52.484 -34.664 1.00 26.09 44 TYR B C 1
ATOM 5743 O O . TYR B 1 44 ? -13.926 -52.803 -35.551 1.00 23.37 44 TYR B O 1
ATOM 5752 N N . ALA B 1 45 ? -13.493 -52.252 -33.405 1.00 24.24 45 ALA B N 1
ATOM 5753 C CA . ALA B 1 45 ? -14.856 -52.450 -32.925 1.00 21.99 45 ALA B CA 1
ATOM 5754 C C . ALA B 1 45 ? -15.614 -51.133 -33.010 1.00 19.85 45 ALA B C 1
ATOM 5755 O O . ALA B 1 45 ? -15.366 -50.216 -32.221 1.00 23.52 45 ALA B O 1
ATOM 5757 N N . VAL B 1 46 ? -16.565 -51.053 -33.945 1.00 20.09 46 VAL B N 1
ATOM 5758 C CA . VAL B 1 46 ? -17.413 -49.869 -34.044 1.00 20.30 46 VAL B CA 1
ATOM 5759 C C . VAL B 1 46 ? -18.310 -49.750 -32.818 1.00 21.66 46 VAL B C 1
ATOM 5760 O O . VAL B 1 46 ? -18.610 -48.639 -32.362 1.00 24.48 46 VAL B O 1
ATOM 5764 N N . TYR B 1 47 ? -18.723 -50.874 -32.248 1.00 19.89 47 TYR B N 1
ATOM 5765 C CA . TYR B 1 47 ? -19.684 -50.903 -31.154 1.00 19.23 47 TYR B CA 1
ATOM 5766 C C . TYR B 1 47 ? -18.959 -51.161 -29.840 1.00 20.33 47 TYR B C 1
ATOM 5767 O O . TYR B 1 47 ? -18.093 -52.037 -29.764 1.00 20.60 47 TYR B O 1
ATOM 5776 N N . LYS B 1 48 ? -19.315 -50.394 -28.811 1.00 20.28 48 LYS B N 1
ATOM 5777 C CA . LYS B 1 48 ? -18.831 -50.615 -27.457 1.00 18.09 48 LYS B CA 1
ATOM 5778 C C . LYS B 1 48 ? -20.007 -50.510 -26.499 1.00 19.39 48 LYS B C 1
ATOM 5779 O O . LYS B 1 48 ? -20.914 -49.703 -26.709 1.00 20.51 48 LYS B O 1
ATOM 5785 N N . ALA B 1 49 ? -20.001 -51.338 -25.457 1.00 24.38 49 ALA B N 1
ATOM 5786 C CA . ALA B 1 49 ? -21.086 -51.387 -24.485 1.00 24.39 49 ALA B CA 1
ATOM 5787 C C . ALA B 1 49 ? -20.561 -51.021 -23.104 1.00 24.00 49 ALA B C 1
ATOM 5788 O O . ALA B 1 49 ? -19.545 -51.562 -22.657 1.00 25.92 49 ALA B O 1
ATOM 5790 N N . VAL B 1 50 ? -21.252 -50.108 -22.434 1.00 23.44 50 VAL B N 1
ATOM 5791 C CA . VAL B 1 50 ? -20.888 -49.680 -21.089 1.00 24.60 50 VAL B CA 1
ATOM 5792 C C . VAL B 1 50 ? -21.558 -50.603 -20.079 1.00 28.73 50 VAL B C 1
ATOM 5793 O O . VAL B 1 50 ? -22.679 -51.076 -20.297 1.00 26.65 50 VAL B O 1
ATOM 5797 N N . ALA B 1 51 ? -20.855 -50.890 -18.984 1.00 31.47 51 ALA B N 1
ATOM 5798 C CA . ALA B 1 51 ? -21.446 -51.663 -17.904 1.00 30.13 51 ALA B CA 1
ATOM 5799 C C . ALA B 1 51 ? -22.513 -50.832 -17.191 1.00 33.20 51 ALA B C 1
ATOM 5800 O O . ALA B 1 51 ? -22.394 -49.607 -17.093 1.00 32.37 51 ALA B O 1
ATOM 5802 N N . PRO B 1 52 ? -23.571 -51.474 -16.694 1.00 30.85 52 PRO B N 1
ATOM 5803 C CA . PRO B 1 52 ? -24.635 -50.726 -16.003 1.00 23.97 52 PRO B CA 1
ATOM 5804 C C . PRO B 1 52 ? -24.103 -50.004 -14.775 1.00 28.00 52 PRO B C 1
ATOM 5805 O O . PRO B 1 52 ? -23.529 -50.615 -13.871 1.00 32.85 52 PRO B O 1
ATOM 5809 N N . GLY B 1 53 ? -24.311 -48.691 -14.740 1.00 24.83 53 GLY B N 1
ATOM 5810 C CA . GLY B 1 53 ? -23.846 -47.855 -13.653 1.00 25.22 53 GLY B CA 1
ATOM 5811 C C . GLY B 1 53 ? -22.404 -47.399 -13.744 1.00 28.47 53 GLY B C 1
ATOM 5812 O O . GLY B 1 53 ? -21.983 -46.576 -12.923 1.00 29.58 53 GLY B O 1
ATOM 5813 N N . ASP B 1 54 ? -21.648 -47.861 -14.739 1.00 30.40 54 ASP B N 1
ATOM 5814 C CA . ASP B 1 54 ? -20.232 -47.519 -14.877 1.00 30.13 54 ASP B CA 1
ATOM 5815 C C . ASP B 1 54 ? -20.110 -46.174 -15.585 1.00 28.49 54 ASP B C 1
ATOM 5816 O O . ASP B 1 54 ? -20.076 -46.094 -16.813 1.00 30.70 54 ASP B O 1
ATOM 5821 N N . ALA B 1 55 ? -20.051 -45.098 -14.797 1.00 23.68 55 ALA B N 1
ATOM 5822 C CA . ALA B 1 55 ? -19.945 -43.762 -15.378 1.00 22.32 55 ALA B CA 1
ATOM 5823 C C . ALA B 1 55 ? -18.592 -43.551 -16.046 1.00 28.84 55 ALA B C 1
ATOM 5824 O O . ALA B 1 55 ? -18.506 -42.915 -17.104 1.00 26.55 55 ALA B O 1
ATOM 5826 N N . ALA B 1 56 ? -17.526 -44.087 -15.442 1.00 32.14 56 ALA B N 1
ATOM 5827 C CA . ALA B 1 56 ? -16.185 -43.930 -15.992 1.00 25.59 56 ALA B CA 1
ATOM 5828 C C . ALA B 1 56 ? -16.031 -44.664 -17.314 1.00 22.07 56 ALA B C 1
ATOM 5829 O O . ALA B 1 56 ? -15.214 -44.264 -18.149 1.00 22.93 56 ALA B O 1
ATOM 5831 N N . GLY B 1 57 ? -16.801 -45.730 -17.523 1.00 22.47 57 GLY B N 1
ATOM 5832 C CA . GLY B 1 57 ? -16.723 -46.470 -18.767 1.00 23.66 57 GLY B CA 1
ATOM 5833 C C . GLY B 1 57 ? -17.267 -45.731 -19.969 1.00 23.39 57 GLY B C 1
ATOM 5834 O O . GLY B 1 57 ? -17.019 -46.161 -21.100 1.00 23.95 57 GLY B O 1
ATOM 5835 N N . ILE B 1 58 ? -18.001 -44.639 -19.753 1.00 22.41 58 ILE B N 1
ATOM 5836 C CA . ILE B 1 58 ? -18.555 -43.881 -20.871 1.00 23.56 58 ILE B CA 1
ATOM 5837 C C . ILE B 1 58 ? -17.444 -43.187 -21.645 1.00 23.87 58 ILE B C 1
ATOM 5838 O O . ILE B 1 58 ? -17.395 -43.246 -22.878 1.00 26.21 58 ILE B O 1
ATOM 5843 N N . GLN B 1 59 ? -16.540 -42.510 -20.931 1.00 21.73 59 GLN B N 1
ATOM 5844 C CA . GLN B 1 59 ? -15.412 -41.862 -21.590 1.00 22.07 59 GLN B CA 1
ATOM 5845 C C . GLN B 1 59 ? -14.485 -42.890 -22.226 1.00 23.25 59 GLN B C 1
ATOM 5846 O O . GLN B 1 59 ? -13.938 -42.654 -23.310 1.00 24.08 59 GLN B O 1
ATOM 5852 N N . ARG B 1 60 ? -14.307 -44.040 -21.572 1.00 23.27 60 ARG B N 1
ATOM 5853 C CA . ARG B 1 60 ? -13.463 -45.093 -22.127 1.00 18.97 60 ARG B CA 1
ATOM 5854 C C . ARG B 1 60 ? -13.990 -45.559 -23.477 1.00 20.67 60 ARG B C 1
ATOM 5855 O O . ARG B 1 60 ? -13.228 -45.701 -24.438 1.00 25.72 60 ARG B O 1
ATOM 5863 N N . ALA B 1 61 ? -15.300 -45.800 -23.567 1.00 22.85 61 ALA B N 1
ATOM 5864 C CA . ALA B 1 61 ? -15.876 -46.319 -24.803 1.00 17.93 61 ALA B CA 1
ATOM 5865 C C . ALA B 1 61 ? -15.815 -45.303 -25.937 1.00 18.35 61 ALA B C 1
ATOM 5866 O O . ALA B 1 61 ? -15.784 -45.689 -27.110 1.00 22.42 61 ALA B O 1
ATOM 5868 N N . ILE B 1 62 ? -15.786 -44.009 -25.617 1.00 20.60 62 ILE B N 1
ATOM 5869 C CA . ILE B 1 62 ? -15.703 -42.989 -26.658 1.00 18.70 62 ILE B CA 1
ATOM 5870 C C . ILE B 1 62 ? -14.340 -43.026 -27.344 1.00 19.27 62 ILE B C 1
ATOM 5871 O O . ILE B 1 62 ? -14.242 -42.881 -28.568 1.00 22.41 62 ILE B O 1
ATOM 5876 N N . ASN B 1 63 ? -13.271 -43.221 -26.571 1.00 19.48 63 ASN B N 1
ATOM 5877 C CA . ASN B 1 63 ? -11.910 -43.057 -27.069 1.00 22.93 63 ASN B CA 1
ATOM 5878 C C . ASN B 1 63 ? -11.187 -44.364 -27.357 1.00 24.83 63 ASN B C 1
ATOM 5879 O O . ASN B 1 63 ? -10.179 -44.341 -28.071 1.00 25.78 63 ASN B O 1
ATOM 5884 N N . GLU B 1 64 ? -11.657 -45.485 -26.816 1.00 22.58 64 GLU B N 1
ATOM 5885 C CA . GLU B 1 64 ? -10.921 -46.739 -26.916 1.00 27.26 64 GLU B CA 1
ATOM 5886 C C . GLU B 1 64 ? -10.856 -47.228 -28.357 1.00 27.09 64 GLU B C 1
ATOM 5887 O O . GLU B 1 64 ? -11.845 -47.185 -29.091 1.00 30.04 64 GLU B O 1
ATOM 5893 N N . GLY B 1 65 ? -9.679 -47.704 -28.758 1.00 33.33 65 GLY B N 1
ATOM 5894 C CA . GLY B 1 65 ? -9.490 -48.243 -30.091 1.00 28.53 65 GLY B CA 1
ATOM 5895 C C . GLY B 1 65 ? -8.858 -49.621 -30.093 1.00 32.14 65 GLY B C 1
ATOM 5896 O O . GLY B 1 65 ? -8.935 -50.349 -29.100 1.00 35.33 65 GLY B O 1
ATOM 5897 N N . THR B 1 66 ? -8.225 -49.988 -31.204 1.00 34.17 66 THR B N 1
ATOM 5898 C CA . THR B 1 66 ? -7.674 -51.328 -31.362 1.00 34.03 66 THR B CA 1
ATOM 5899 C C . THR B 1 66 ? -6.343 -51.457 -30.634 1.00 36.09 66 THR B C 1
ATOM 5900 O O . THR B 1 66 ? -5.433 -50.647 -30.833 1.00 39.48 66 THR B O 1
ATOM 5904 N N . GLY B 1 67 ? -6.238 -52.474 -29.783 1.00 44.13 67 GLY B N 1
ATOM 5905 C CA . GLY B 1 67 ? -4.972 -52.803 -29.148 1.00 40.23 67 GLY B CA 1
ATOM 5906 C C . GLY B 1 67 ? -4.395 -51.706 -28.280 1.00 45.96 67 GLY B C 1
ATOM 5907 O O . GLY B 1 67 ? -3.170 -51.529 -28.242 1.00 44.74 67 GLY B O 1
ATOM 5908 N N . GLY B 1 68 ? -5.248 -50.951 -27.591 1.00 37.25 68 GLY B N 1
ATOM 5909 C CA . GLY B 1 68 ? -4.762 -49.916 -26.708 1.00 33.04 68 GLY B CA 1
ATOM 5910 C C . GLY B 1 68 ? -4.436 -48.602 -27.380 1.00 40.51 68 GLY B C 1
ATOM 5911 O O . GLY B 1 68 ? -4.013 -47.664 -26.692 1.00 39.63 68 GLY B O 1
ATOM 5912 N N . VAL B 1 69 ? -4.590 -48.509 -28.698 1.00 37.24 69 VAL B N 1
ATOM 5913 C CA . VAL B 1 69 ? -4.386 -47.251 -29.404 1.00 35.95 69 VAL B CA 1
ATOM 5914 C C . VAL B 1 69 ? -5.656 -46.416 -29.290 1.00 30.87 69 VAL B C 1
ATOM 5915 O O . VAL B 1 69 ? -6.766 -46.918 -29.494 1.00 33.97 69 VAL B O 1
ATOM 5919 N N . ARG B 1 70 ? -5.500 -45.145 -28.949 1.00 27.55 70 ARG B N 1
ATOM 5920 C CA . ARG B 1 70 ? -6.644 -44.254 -28.840 1.00 27.27 70 ARG B CA 1
ATOM 5921 C C . ARG B 1 70 ? -7.242 -43.979 -30.220 1.00 27.94 70 ARG B C 1
ATOM 5922 O O . ARG B 1 70 ? -6.555 -44.040 -31.243 1.00 28.19 70 ARG B O 1
ATOM 5930 N N . ARG B 1 71 ? -8.542 -43.700 -30.246 1.00 25.52 71 ARG B N 1
ATOM 5931 C CA . ARG B 1 71 ? -9.224 -43.431 -31.506 1.00 25.58 71 ARG B CA 1
ATOM 5932 C C . ARG B 1 71 ? -8.836 -42.063 -32.055 1.00 24.36 71 ARG B C 1
ATOM 5933 O O . ARG B 1 71 ? -8.478 -41.146 -31.309 1.00 28.37 71 ARG B O 1
ATOM 5941 N N . HIS B 1 72 ? -8.932 -41.923 -33.376 1.00 22.88 72 HIS B N 1
ATOM 5942 C CA . HIS B 1 72 ? -8.595 -40.662 -34.025 1.00 22.27 72 HIS B CA 1
ATOM 5943 C C . HIS B 1 72 ? -9.641 -39.598 -33.718 1.00 24.63 72 HIS B C 1
ATOM 5944 O O . HIS B 1 72 ? -10.844 -39.834 -33.865 1.00 28.50 72 HIS B O 1
ATOM 5951 N N . GLY B 1 73 ? -9.179 -38.428 -33.281 1.00 19.68 73 GLY B N 1
ATOM 5952 C CA . GLY B 1 73 ? -10.045 -37.276 -33.191 1.00 20.04 73 GLY B CA 1
ATOM 5953 C C . GLY B 1 73 ? -10.189 -36.572 -34.523 1.00 21.65 73 GLY B C 1
ATOM 5954 O O . GLY B 1 73 ? -9.389 -36.763 -35.436 1.00 27.29 73 GLY B O 1
ATOM 5955 N N . GLU B 1 74 ? -11.253 -35.773 -34.628 1.00 19.93 74 GLU B N 1
ATOM 5956 C CA . GLU B 1 74 ? -11.521 -34.900 -35.771 1.00 20.88 74 GLU B CA 1
ATOM 5957 C C . GLU B 1 74 ? -11.942 -35.651 -37.031 1.00 22.14 74 GLU B C 1
ATOM 5958 O O . GLU B 1 74 ? -12.404 -35.028 -37.991 1.00 22.43 74 GLU B O 1
ATOM 5964 N N . TRP B 1 75 ? -11.813 -36.976 -37.040 1.00 19.90 75 TRP B N 1
ATOM 5965 C CA . TRP B 1 75 ? -12.224 -37.761 -38.195 1.00 19.95 75 TRP B CA 1
ATOM 5966 C C . TRP B 1 75 ? -13.737 -37.692 -38.375 1.00 23.06 75 TRP B C 1
ATOM 5967 O O . TRP B 1 75 ? -14.491 -37.501 -37.419 1.00 24.50 75 TRP B O 1
ATOM 5978 N N . LEU B 1 76 ? -14.182 -37.855 -39.618 1.00 23.63 76 LEU B N 1
ATOM 5979 C CA . LEU B 1 76 ? -15.578 -37.612 -39.953 1.00 19.47 76 LEU B CA 1
ATOM 5980 C C . LEU B 1 76 ? -16.392 -38.888 -40.130 1.00 22.37 76 LEU B C 1
ATOM 5981 O O . LEU B 1 76 ? -17.513 -38.968 -39.621 1.00 24.87 76 LEU B O 1
ATOM 5986 N N . ALA B 1 77 ? -15.866 -39.887 -40.843 1.00 24.87 77 ALA B N 1
ATOM 5987 C CA . ALA B 1 77 ? -16.690 -41.035 -41.214 1.00 19.80 77 ALA B CA 1
ATOM 5988 C C . ALA B 1 77 ? -16.004 -42.391 -41.149 1.00 20.47 77 ALA B C 1
ATOM 5989 O O . ALA B 1 77 ? -16.717 -43.401 -41.141 1.00 23.13 77 ALA B O 1
ATOM 5991 N N . SER B 1 78 ? -14.673 -42.483 -41.090 1.00 21.08 78 SER B N 1
ATOM 5992 C CA . SER B 1 78 ? -14.014 -43.771 -41.290 1.00 19.41 78 SER B CA 1
ATOM 5993 C C . SER B 1 78 ? -13.855 -44.593 -40.015 1.00 19.90 78 SER B C 1
ATOM 5994 O O . SER B 1 78 ? -13.778 -45.825 -40.094 1.00 20.36 78 SER B O 1
ATOM 5997 N N . GLN B 1 79 ? -13.792 -43.962 -38.842 1.00 20.09 79 GLN B N 1
ATOM 5998 C CA . GLN B 1 79 ? -13.590 -44.664 -37.575 1.00 19.43 79 GLN B CA 1
ATOM 5999 C C . GLN B 1 79 ? -14.728 -44.326 -36.616 1.00 23.60 79 GLN B C 1
ATOM 6000 O O . GLN B 1 79 ? -14.505 -43.709 -35.565 1.00 22.29 79 GLN B O 1
ATOM 6006 N N . PRO B 1 80 ? -15.953 -44.735 -36.932 1.00 20.35 80 PRO B N 1
ATOM 6007 C CA . PRO B 1 80 ? -17.089 -44.382 -36.083 1.00 19.19 80 PRO B CA 1
ATOM 6008 C C . PRO B 1 80 ? -17.134 -45.233 -34.828 1.00 18.87 80 PRO B C 1
ATOM 6009 O O . PRO B 1 80 ? -16.625 -46.354 -34.785 1.00 18.86 80 PRO B O 1
ATOM 6013 N N . ARG B 1 81 ? -17.755 -44.677 -33.793 1.00 15.05 81 ARG B N 1
ATOM 6014 C CA . ARG B 1 81 ? -17.925 -45.383 -32.530 1.00 20.23 81 ARG B CA 1
ATOM 6015 C C . ARG B 1 81 ? -19.320 -45.104 -31.998 1.00 20.72 81 ARG B C 1
ATOM 6016 O O . ARG B 1 81 ? -19.689 -43.940 -31.800 1.00 18.47 81 ARG B O 1
ATOM 6024 N N . VAL B 1 82 ? -20.084 -46.168 -31.766 1.00 18.10 82 VAL B N 1
ATOM 6025 C CA . VAL B 1 82 ? -21.401 -46.087 -31.149 1.00 18.16 82 VAL B CA 1
ATOM 6026 C C . VAL B 1 82 ? -21.287 -46.683 -29.756 1.00 21.47 82 VAL B C 1
ATOM 6027 O O . VAL B 1 82 ? -20.913 -47.852 -29.601 1.00 21.58 82 VAL B O 1
ATOM 6031 N N . VAL B 1 83 ? -21.610 -45.884 -28.748 1.00 19.88 83 VAL B N 1
ATOM 6032 C CA . VAL B 1 83 ? -21.499 -46.284 -27.352 1.00 21.36 83 VAL B CA 1
ATOM 6033 C C . VAL B 1 83 ? -22.900 -46.603 -26.844 1.00 23.01 83 VAL B C 1
ATOM 6034 O O . VAL B 1 83 ? -23.764 -45.721 -26.765 1.00 19.06 83 VAL B O 1
ATOM 6038 N N . TYR B 1 84 ? -23.134 -47.867 -26.508 1.00 22.83 84 TYR B N 1
ATOM 6039 C CA . TYR B 1 84 ? -24.415 -48.298 -25.971 1.00 18.28 84 TYR B CA 1
ATOM 6040 C C . TYR B 1 84 ? -24.369 -48.194 -24.451 1.00 24.19 84 TYR B C 1
ATOM 6041 O O . TYR B 1 84 ? -23.506 -48.800 -23.803 1.00 23.46 84 TYR B O 1
ATOM 6050 N N . ILE B 1 85 ? -25.300 -47.433 -23.887 1.00 25.09 85 ILE B N 1
ATOM 6051 C CA . ILE B 1 85 ? -25.398 -47.177 -22.456 1.00 22.15 85 ILE B CA 1
ATOM 6052 C C . ILE B 1 85 ? -26.686 -47.831 -21.955 1.00 25.28 85 ILE B C 1
ATOM 6053 O O . ILE B 1 85 ? -27.786 -47.374 -22.302 1.00 27.40 85 ILE B O 1
ATOM 6058 N N . PRO B 1 86 ? -26.606 -48.891 -21.156 1.00 24.29 86 PRO B N 1
ATOM 6059 C CA . PRO B 1 86 ? -27.819 -49.587 -20.692 1.00 22.82 86 PRO B CA 1
ATOM 6060 C C . PRO B 1 86 ? -28.614 -48.717 -19.737 1.00 25.59 86 PRO B C 1
ATOM 6061 O O . PRO B 1 86 ? -28.105 -47.695 -19.255 1.00 27.01 86 PRO B O 1
ATOM 6065 N N . PRO B 1 87 ? -29.862 -49.089 -19.429 1.00 25.69 87 PRO B N 1
ATOM 6066 C CA . PRO B 1 87 ? -30.646 -48.302 -18.471 1.00 20.79 87 PRO B CA 1
ATOM 6067 C C . PRO B 1 87 ? -29.996 -48.285 -17.097 1.00 21.15 87 PRO B C 1
ATOM 6068 O O . PRO B 1 87 ? -29.464 -49.293 -16.627 1.00 21.30 87 PRO B O 1
ATOM 6072 N N . GLY B 1 88 ? -30.062 -47.135 -16.454 1.00 19.36 88 GLY B N 1
ATOM 6073 C CA . GLY B 1 88 ? -29.496 -46.969 -15.131 1.00 13.62 88 GLY B CA 1
ATOM 6074 C C . GLY B 1 88 ? -29.108 -45.524 -14.906 1.00 17.60 88 GLY B C 1
ATOM 6075 O O . GLY B 1 88 ? -29.285 -44.662 -15.764 1.00 18.41 88 GLY B O 1
ATOM 6076 N N . THR B 1 89 ? -28.568 -45.279 -13.720 1.00 15.43 89 THR B N 1
ATOM 6077 C CA . THR B 1 89 ? -28.112 -43.960 -13.307 1.00 20.33 89 THR B CA 1
ATOM 6078 C C . THR B 1 89 ? -26.590 -43.947 -13.275 1.00 25.45 89 THR B C 1
ATOM 6079 O O . THR B 1 89 ? -25.969 -44.824 -12.663 1.00 23.19 89 THR B O 1
ATOM 6083 N N . TYR B 1 90 ? -25.996 -42.955 -13.936 1.00 23.60 90 TYR B N 1
ATOM 6084 C CA . TYR B 1 90 ? -24.547 -42.833 -14.056 1.00 23.57 90 TYR B CA 1
ATOM 6085 C C . TYR B 1 90 ? -24.130 -41.521 -13.408 1.00 22.03 90 TYR B C 1
ATOM 6086 O O . TYR B 1 90 ? -24.377 -40.446 -13.962 1.00 25.98 90 TYR B O 1
ATOM 6095 N N . THR B 1 91 ? -23.493 -41.613 -12.240 1.00 24.94 91 THR B N 1
ATOM 6096 C CA . THR B 1 91 ? -23.082 -40.437 -11.477 1.00 25.35 91 THR B CA 1
ATOM 6097 C C . THR B 1 91 ? -21.791 -39.878 -12.070 1.00 27.59 91 THR B C 1
ATOM 6098 O O . THR B 1 91 ? -20.729 -40.501 -11.962 1.00 26.89 91 THR B O 1
ATOM 6102 N N . ILE B 1 92 ? -21.876 -38.690 -12.667 1.00 23.32 92 ILE B N 1
ATOM 6103 C CA . ILE B 1 92 ? -20.767 -38.067 -13.381 1.00 20.81 92 ILE B CA 1
ATOM 6104 C C . ILE B 1 92 ? -20.130 -37.015 -12.486 1.00 24.92 92 ILE B C 1
ATOM 6105 O O . ILE B 1 92 ? -20.813 -36.098 -12.015 1.00 25.59 92 ILE B O 1
ATOM 6110 N N . SER B 1 93 ? -18.818 -37.122 -12.273 1.00 27.06 93 SER B N 1
ATOM 6111 C CA . SER B 1 93 ? -18.108 -36.210 -11.387 1.00 24.75 93 SER B CA 1
ATOM 6112 C C . SER B 1 93 ? -17.299 -35.151 -12.126 1.00 25.46 93 SER B C 1
ATOM 6113 O O . SER B 1 93 ? -16.872 -34.170 -11.502 1.00 25.19 93 SER B O 1
ATOM 6116 N N . SER B 1 94 ? -17.087 -35.315 -13.428 1.00 23.94 94 SER B N 1
ATOM 6117 C CA . SER B 1 94 ? -16.357 -34.342 -14.224 1.00 21.20 94 SER B CA 1
ATOM 6118 C C . SER B 1 94 ? -16.832 -34.437 -15.668 1.00 22.50 94 SER B C 1
ATOM 6119 O O . SER B 1 94 ? -17.488 -35.402 -16.065 1.00 22.19 94 SER B O 1
ATOM 6122 N N . THR B 1 95 ? -16.485 -33.420 -16.452 1.00 19.68 95 THR B N 1
ATOM 6123 C CA . THR B 1 95 ? -16.972 -33.314 -17.821 1.00 16.85 95 THR B CA 1
ATOM 6124 C C . THR B 1 95 ? -16.608 -34.543 -18.643 1.00 21.96 95 THR B C 1
ATOM 6125 O O . THR B 1 95 ? -15.481 -35.045 -18.578 1.00 24.48 95 THR B O 1
ATOM 6129 N N . ILE B 1 96 ? -17.579 -35.024 -19.414 1.00 21.62 96 ILE B N 1
ATOM 6130 C CA . ILE B 1 96 ? -17.383 -36.078 -20.401 1.00 17.93 96 ILE B CA 1
ATOM 6131 C C . ILE B 1 96 ? -17.214 -35.417 -21.757 1.00 20.71 96 ILE B C 1
ATOM 6132 O O . ILE B 1 96 ? -17.983 -34.518 -22.117 1.00 22.51 96 ILE B O 1
ATOM 6137 N N . PHE B 1 97 ? -16.188 -35.822 -22.493 1.00 22.54 97 PHE B N 1
ATOM 6138 C CA . PHE B 1 97 ? -15.863 -35.198 -23.765 1.00 24.91 97 PHE B CA 1
ATOM 6139 C C . PHE B 1 97 ? -16.188 -36.159 -24.899 1.00 23.76 97 PHE B C 1
ATOM 6140 O O . PHE B 1 97 ? -15.720 -37.302 -24.906 1.00 23.37 97 PHE B O 1
ATOM 6148 N N . MET B 1 98 ? -16.987 -35.692 -25.850 1.00 19.50 98 MET B N 1
ATOM 6149 C CA . MET B 1 98 ? -17.309 -36.498 -27.011 1.00 19.30 98 MET B CA 1
ATOM 6150 C C . MET B 1 98 ? -16.137 -36.489 -27.988 1.00 25.55 98 MET B C 1
ATOM 6151 O O . MET B 1 98 ? -15.152 -35.768 -27.820 1.00 28.06 98 MET B O 1
ATOM 6156 N N . ASN B 1 99 ? -16.241 -37.336 -29.002 1.00 26.09 99 ASN B N 1
ATOM 6157 C CA . ASN B 1 99 ? -15.346 -37.344 -30.144 1.00 23.08 99 ASN B CA 1
ATOM 6158 C C . ASN B 1 99 ? -16.177 -37.093 -31.394 1.00 24.62 99 ASN B C 1
ATOM 6159 O O . ASN B 1 99 ? -17.400 -37.246 -31.388 1.00 25.33 99 ASN B O 1
ATOM 6164 N N . THR B 1 100 ? -15.516 -36.679 -32.465 1.00 25.46 100 THR B N 1
ATOM 6165 C CA . THR B 1 100 ? -16.200 -36.622 -33.745 1.00 22.29 100 THR B CA 1
ATOM 6166 C C . THR B 1 100 ? -16.528 -38.039 -34.197 1.00 21.62 100 THR B C 1
ATOM 6167 O O . THR B 1 100 ? -15.900 -39.007 -33.758 1.00 24.45 100 THR B O 1
ATOM 6171 N N . ASP B 1 101 ? -17.557 -38.160 -35.043 1.00 21.49 101 ASP B N 1
ATOM 6172 C CA . ASP B 1 101 ? -18.000 -39.450 -35.582 1.00 17.72 101 ASP B CA 1
ATOM 6173 C C . ASP B 1 101 ? -18.339 -40.440 -34.469 1.00 16.80 101 ASP B C 1
ATOM 6174 O O . ASP B 1 101 ? -18.069 -41.638 -34.572 1.00 18.60 101 ASP B O 1
ATOM 6179 N N . THR B 1 102 ? -18.948 -39.939 -33.401 1.00 19.33 102 THR B N 1
ATOM 6180 C CA . THR B 1 102 ? -19.252 -40.731 -32.219 1.00 19.40 102 THR B CA 1
ATOM 6181 C C . THR B 1 102 ? -20.702 -40.515 -31.822 1.00 20.33 102 THR B C 1
ATOM 6182 O O . THR B 1 102 ? -21.189 -39.382 -31.830 1.00 18.64 102 THR B O 1
ATOM 6186 N N . ILE B 1 103 ? -21.381 -41.604 -31.469 1.00 19.81 103 ILE B N 1
ATOM 6187 C CA . ILE B 1 103 ? -22.783 -41.574 -31.069 1.00 18.42 103 ILE B CA 1
ATOM 6188 C C . ILE B 1 103 ? -22.919 -42.233 -29.704 1.00 19.91 103 ILE B C 1
ATOM 6189 O O . ILE B 1 103 ? -22.449 -43.358 -29.506 1.00 23.49 103 ILE B O 1
ATOM 6194 N N . LEU B 1 104 ? -23.529 -41.526 -28.757 1.00 19.35 104 LEU B N 1
ATOM 6195 C CA . LEU B 1 104 ? -23.950 -42.132 -27.498 1.00 20.18 104 LEU B CA 1
ATOM 6196 C C . LEU B 1 104 ? -25.383 -42.613 -27.674 1.00 18.44 104 LEU B C 1
ATOM 6197 O O . LEU B 1 104 ? -26.294 -41.804 -27.868 1.00 21.12 104 LEU B O 1
ATOM 6202 N N . MET B 1 105 ? -25.588 -43.919 -27.620 1.00 18.75 105 MET B N 1
ATOM 6203 C CA . MET B 1 105 ? -26.911 -44.500 -27.823 1.00 17.85 105 MET B CA 1
ATOM 6204 C C . MET B 1 105 ? -27.387 -45.133 -26.520 1.00 18.63 105 MET B C 1
ATOM 6205 O O . MET B 1 105 ? -27.056 -46.282 -26.219 1.00 20.52 105 MET B O 1
ATOM 6210 N N . GLY B 1 106 ? -28.181 -44.393 -25.758 1.00 18.68 106 GLY B N 1
ATOM 6211 C CA . GLY B 1 106 ? -28.833 -44.981 -24.612 1.00 22.11 106 GLY B CA 1
ATOM 6212 C C . GLY B 1 106 ? -29.929 -45.943 -25.027 1.00 18.62 106 GLY B C 1
ATOM 6213 O O . GLY B 1 106 ? -30.389 -45.952 -26.169 1.00 17.41 106 GLY B O 1
ATOM 6214 N N . ASP B 1 107 ? -30.344 -46.773 -24.074 1.00 20.57 107 ASP B N 1
ATOM 6215 C CA . ASP B 1 107 ? -31.409 -47.740 -24.315 1.00 23.02 107 ASP B CA 1
ATOM 6216 C C . ASP B 1 107 ? -32.723 -47.005 -24.574 1.00 18.88 107 ASP B C 1
ATOM 6217 O O . ASP B 1 107 ? -33.162 -46.193 -23.756 1.00 18.95 107 ASP B O 1
ATOM 6222 N N . ALA B 1 108 ? -33.324 -47.249 -25.741 1.00 20.05 108 ALA B N 1
ATOM 6223 C CA . ALA B 1 108 ? -34.546 -46.535 -26.100 1.00 18.02 108 ALA B CA 1
ATOM 6224 C C . ALA B 1 108 ? -35.752 -47.026 -25.303 1.00 21.88 108 ALA B C 1
ATOM 6225 O O . ALA B 1 108 ? -36.716 -46.273 -25.112 1.00 16.70 108 ALA B O 1
ATOM 6227 N N . THR B 1 109 ? -35.713 -48.275 -24.823 1.00 19.88 109 THR B N 1
ATOM 6228 C CA . THR B 1 109 ? -36.808 -48.817 -24.025 1.00 20.13 109 THR B CA 1
ATOM 6229 C C . THR B 1 109 ? -36.820 -48.254 -22.611 1.00 21.00 109 THR B C 1
ATOM 6230 O O . THR B 1 109 ? -37.860 -48.291 -21.949 1.00 23.34 109 THR B O 1
ATOM 6234 N N . ASN B 1 110 ? -35.691 -47.752 -22.133 1.00 25.42 110 ASN B N 1
ATOM 6235 C CA . ASN B 1 110 ? -35.589 -47.122 -20.824 1.00 23.75 110 ASN B CA 1
ATOM 6236 C C . ASN B 1 110 ? -34.348 -46.236 -20.805 1.00 25.07 110 ASN B C 1
ATOM 6237 O O . ASN B 1 110 ? -33.267 -46.697 -20.418 1.00 25.55 110 ASN B O 1
ATOM 6242 N N . PRO B 1 111 ? -34.462 -44.975 -21.213 1.00 21.40 111 PRO B N 1
ATOM 6243 C CA . PRO B 1 111 ? -33.274 -44.125 -21.382 1.00 22.11 111 PRO B CA 1
ATOM 6244 C C . PRO B 1 111 ? -32.489 -43.993 -20.089 1.00 23.12 111 PRO B C 1
ATOM 6245 O O . PRO B 1 111 ? -33.072 -43.825 -19.008 1.00 22.57 111 PRO B O 1
ATOM 6249 N N . PRO B 1 112 ? -31.163 -44.081 -20.160 1.00 22.88 112 PRO B N 1
ATOM 6250 C CA . PRO B 1 112 ? -30.340 -43.926 -18.958 1.00 20.55 112 PRO B CA 1
ATOM 6251 C C . PRO B 1 112 ? -30.201 -42.472 -18.541 1.00 19.81 112 PRO B C 1
ATOM 6252 O O . PRO B 1 112 ? -30.270 -41.551 -19.357 1.00 20.62 112 PRO B O 1
ATOM 6256 N N . VAL B 1 113 ? -29.971 -42.275 -17.24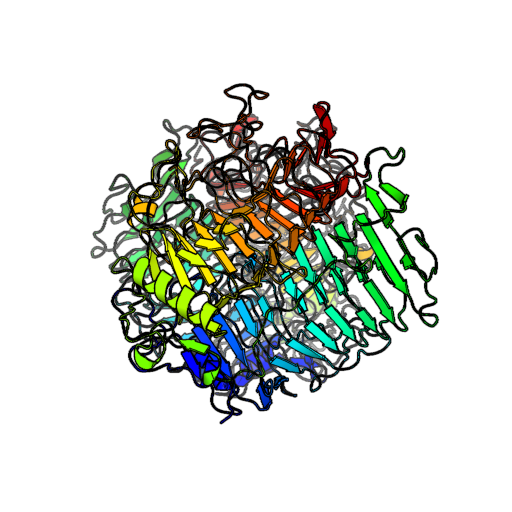6 1.00 16.62 113 VAL B N 1
ATOM 6257 C CA . VAL B 1 113 ? -29.853 -40.943 -16.667 1.00 20.20 113 VAL B CA 1
ATOM 6258 C C . VAL B 1 113 ? -28.379 -40.662 -16.408 1.00 26.54 113 VAL B C 1
ATOM 6259 O O . VAL B 1 113 ? -27.723 -41.392 -15.654 1.00 26.31 113 VAL B O 1
ATOM 6263 N N . LEU B 1 114 ? -27.854 -39.612 -17.039 1.00 23.67 114 LEU B N 1
ATOM 6264 C CA . LEU B 1 114 ? -26.486 -39.147 -16.806 1.00 24.56 114 LEU B CA 1
ATOM 6265 C C . LEU B 1 114 ? -26.558 -38.006 -15.799 1.00 22.96 114 LEU B C 1
ATOM 6266 O O . LEU B 1 114 ? -26.853 -36.863 -16.153 1.00 25.46 114 LEU B O 1
ATOM 6271 N N . LYS B 1 115 ? -26.302 -38.319 -14.539 1.00 23.73 115 LYS B N 1
ATOM 6272 C CA . LYS B 1 115 ? -26.512 -37.378 -13.450 1.00 25.37 115 LYS B CA 1
ATOM 6273 C C . LYS B 1 115 ? -25.181 -36.816 -12.972 1.00 21.37 115 LYS B C 1
ATOM 6274 O O . LYS B 1 115 ? -24.286 -37.571 -12.583 1.00 22.16 115 LYS B O 1
ATOM 6280 N N . ALA B 1 116 ? -25.069 -35.494 -12.968 1.00 16.95 116 ALA B N 1
ATOM 6281 C CA . ALA B 1 116 ? -23.888 -34.855 -12.412 1.00 20.11 116 ALA B CA 1
ATOM 6282 C C . ALA B 1 116 ? -23.841 -35.064 -10.903 1.00 21.62 116 ALA B C 1
ATOM 6283 O O . ALA B 1 116 ? -24.855 -34.947 -10.211 1.00 27.88 116 ALA B O 1
ATOM 6285 N N . ALA B 1 117 ? -22.655 -35.384 -10.396 1.00 25.36 117 ALA B N 1
ATOM 6286 C CA . ALA B 1 117 ? -22.478 -35.631 -8.975 1.00 24.05 117 ALA B CA 1
ATOM 6287 C C . ALA B 1 117 ? -22.624 -34.333 -8.187 1.00 26.44 117 ALA B C 1
ATOM 6288 O O . ALA B 1 117 ? -22.480 -33.229 -8.720 1.00 25.05 117 ALA B O 1
ATOM 6290 N N . ALA B 1 118 ? -22.918 -34.478 -6.894 1.00 28.89 118 ALA B N 1
ATOM 6291 C CA . ALA B 1 118 ? -23.016 -33.301 -6.040 1.00 30.41 118 ALA B CA 1
ATOM 6292 C C . ALA B 1 118 ? -21.667 -32.601 -5.914 1.00 28.47 118 ALA B C 1
ATOM 6293 O O . ALA B 1 118 ? -21.600 -31.366 -5.892 1.00 27.59 118 ALA B O 1
ATOM 6295 N N . GLY B 1 119 ? -20.580 -33.371 -5.847 1.00 32.75 119 GLY B N 1
ATOM 6296 C CA . GLY B 1 119 ? -19.241 -32.812 -5.807 1.00 29.20 119 GLY B CA 1
ATOM 6297 C C . GLY B 1 119 ? -18.594 -32.745 -7.176 1.00 32.00 119 GLY B C 1
ATOM 6298 O O . GLY B 1 119 ? -17.443 -33.153 -7.356 1.00 35.35 119 GLY B O 1
ATOM 6299 N N . PHE B 1 120 ? -19.334 -32.226 -8.149 1.00 33.38 120 PHE B N 1
ATOM 6300 C CA . PHE B 1 120 ? -18.838 -32.120 -9.514 1.00 28.99 120 PHE B CA 1
ATOM 6301 C C . PHE B 1 120 ? -17.636 -31.189 -9.567 1.00 32.82 120 PHE B C 1
ATOM 6302 O O . PHE B 1 120 ? -17.718 -30.028 -9.151 1.00 32.91 120 PHE B O 1
ATOM 6310 N N . SER B 1 121 ? -16.522 -31.697 -10.084 1.00 31.58 121 SER B N 1
ATOM 6311 C CA . SER B 1 121 ? -15.289 -30.934 -10.190 1.00 32.19 121 SER B CA 1
ATOM 6312 C C . SER B 1 121 ? -15.007 -30.585 -11.647 1.00 28.96 121 SER B C 1
ATOM 6313 O O . SER B 1 121 ? -15.381 -31.319 -12.566 1.00 28.69 121 SER B O 1
ATOM 6316 N N . GLY B 1 122 ? -14.339 -29.462 -11.849 1.00 26.10 122 GLY B N 1
ATOM 6317 C CA . GLY B 1 122 ? -14.004 -28.997 -13.174 1.00 29.88 122 GLY B CA 1
ATOM 6318 C C . GLY B 1 122 ? -14.794 -27.777 -13.606 1.00 28.30 122 GLY B C 1
ATOM 6319 O O . GLY B 1 122 ? -15.389 -27.056 -12.801 1.00 28.83 122 GLY B O 1
ATOM 6320 N N . ASN B 1 123 ? -14.807 -27.560 -14.926 1.00 27.00 123 ASN B N 1
ATOM 6321 C CA . ASN B 1 123 ? -15.376 -26.378 -15.573 1.00 32.41 123 ASN B CA 1
ATOM 6322 C C . ASN B 1 123 ? -16.892 -26.234 -15.415 1.00 34.43 123 ASN B C 1
ATOM 6323 O O . ASN B 1 123 ? -17.437 -25.227 -15.883 1.00 41.94 123 ASN B O 1
ATOM 6328 N N . ARG B 1 124 ? -17.576 -27.173 -14.765 1.00 30.84 124 ARG B N 1
ATOM 6329 C CA . ARG B 1 124 ? -19.037 -27.162 -14.620 1.00 29.93 124 ARG B CA 1
ATOM 6330 C C . ARG B 1 124 ? -19.731 -27.296 -15.977 1.00 27.45 124 ARG B C 1
ATOM 6331 O O . ARG B 1 124 ? -20.531 -26.458 -16.396 1.00 21.63 124 ARG B O 1
ATOM 6339 N N . ILE B 1 125 ? -19.410 -28.398 -16.650 1.00 29.89 125 ILE B N 1
ATOM 6340 C CA . ILE B 1 125 ? -20.088 -28.840 -17.859 1.00 20.73 125 ILE B CA 1
ATOM 6341 C C . ILE B 1 125 ? -20.272 -30.339 -17.718 1.00 23.55 125 ILE B C 1
ATOM 6342 O O . ILE B 1 125 ? -19.292 -31.067 -17.527 1.00 27.30 125 ILE B O 1
ATOM 6347 N N . LEU B 1 126 ? -21.514 -30.809 -17.803 1.00 24.82 126 LEU B N 1
ATOM 6348 C CA . LEU B 1 126 ? -21.748 -32.238 -17.645 1.00 22.28 126 LEU B CA 1
ATOM 6349 C C . LEU B 1 126 ? -21.268 -33.006 -18.872 1.00 22.55 126 LEU B C 1
ATOM 6350 O O . LEU B 1 126 ? -20.616 -34.050 -18.748 1.00 21.08 126 LEU B O 1
ATOM 6355 N N . LEU B 1 127 ? -21.582 -32.505 -20.064 1.00 19.04 127 LEU B N 1
ATOM 6356 C CA . LEU B 1 127 ? -21.263 -33.193 -21.307 1.00 20.39 127 LEU B CA 1
ATOM 6357 C C . LEU B 1 127 ? -20.869 -32.164 -22.352 1.00 20.33 127 LEU B C 1
ATOM 6358 O O . LEU B 1 127 ? -21.618 -31.215 -22.602 1.00 23.11 127 LEU B O 1
ATOM 6363 N N . ASP B 1 128 ? -19.702 -32.349 -22.953 1.00 19.34 128 ASP B N 1
ATOM 6364 C CA . ASP B 1 128 ? -19.190 -31.454 -23.983 1.00 19.69 128 ASP B CA 1
ATOM 6365 C C . ASP B 1 128 ? -19.251 -32.188 -25.315 1.00 20.06 128 ASP B C 1
ATOM 6366 O O . ASP B 1 128 ? -18.571 -33.203 -25.504 1.00 21.28 128 ASP B O 1
ATOM 6371 N N . GLY B 1 129 ? -20.084 -31.688 -26.227 1.00 19.32 129 GLY B N 1
ATOM 6372 C CA . GLY B 1 129 ? -20.172 -32.293 -27.540 1.00 21.02 129 GLY B CA 1
ATOM 6373 C C . GLY B 1 129 ? -18.995 -31.990 -28.439 1.00 21.86 129 GLY B C 1
ATOM 6374 O O . GLY B 1 129 ? -18.801 -32.690 -29.437 1.00 27.22 129 GLY B O 1
ATOM 6375 N N . ARG B 1 130 ? -18.189 -30.984 -28.099 1.00 22.40 130 ARG B N 1
ATOM 6376 C CA . ARG B 1 130 ? -17.070 -30.592 -28.945 1.00 25.51 130 ARG B CA 1
ATOM 6377 C C . ARG B 1 130 ? -15.848 -31.462 -28.664 1.00 30.64 130 ARG B C 1
ATOM 6378 O O . ARG B 1 130 ? -15.417 -31.589 -27.513 1.00 27.78 130 ARG B O 1
ATOM 6386 N N . ASP B 1 131 ? -15.284 -32.038 -29.722 1.00 30.63 131 ASP B N 1
ATOM 6387 C CA . ASP B 1 131 ? -14.086 -32.861 -29.612 1.00 34.44 131 ASP B CA 1
ATOM 6388 C C . ASP B 1 131 ? -12.965 -32.056 -28.963 1.00 34.24 131 ASP B C 1
ATOM 6389 O O . ASP B 1 131 ? -12.547 -31.031 -29.521 1.00 32.55 131 ASP B O 1
ATOM 6394 N N . PRO B 1 132 ? -12.458 -32.466 -27.796 1.00 41.20 132 PRO B N 1
ATOM 6395 C CA . PRO B 1 132 ? -11.362 -31.710 -27.172 1.00 49.25 132 PRO B CA 1
ATOM 6396 C C . PRO B 1 132 ? -10.077 -31.730 -27.976 1.00 57.75 132 PRO B C 1
ATOM 6397 O O . PRO B 1 132 ? -9.230 -30.851 -27.776 1.00 68.72 132 PRO B O 1
ATOM 6401 N N . SER B 1 133 ? -9.906 -32.693 -28.883 1.00 40.89 133 SER B N 1
ATOM 6402 C CA . SER B 1 133 ? -8.693 -32.751 -29.685 1.00 37.02 133 SER B CA 1
ATOM 6403 C C . SER B 1 133 ? -8.654 -31.671 -30.750 1.00 35.79 133 SER B C 1
ATOM 6404 O O . SER B 1 133 ? -7.586 -31.427 -31.320 1.00 44.23 133 SER B O 1
ATOM 6407 N N . ILE B 1 134 ? -9.782 -31.023 -31.034 1.00 32.97 134 ILE B N 1
ATOM 6408 C CA . ILE B 1 134 ? -9.771 -29.890 -31.946 1.00 32.27 134 ILE B CA 1
ATOM 6409 C C . ILE B 1 134 ? -9.119 -28.710 -31.241 1.00 32.03 134 ILE B C 1
ATOM 6410 O O . ILE B 1 134 ? -9.424 -28.411 -30.079 1.00 29.26 134 ILE B O 1
ATOM 6415 N N . THR B 1 135 ? -8.238 -28.018 -31.948 1.00 37.38 135 THR B N 1
ATOM 6416 C CA . THR B 1 135 ? -7.491 -26.909 -31.381 1.00 32.37 135 THR B CA 1
ATOM 6417 C C . THR B 1 135 ? -8.197 -25.582 -31.628 1.00 29.88 135 THR B C 1
ATOM 6418 O O . THR B 1 135 ? -8.930 -25.414 -32.608 1.00 28.65 135 THR B O 1
ATOM 6422 N N . ASP B 1 136 ? -7.986 -24.648 -30.698 1.00 25.21 136 ASP B N 1
ATOM 6423 C CA . ASP B 1 136 ? -8.432 -23.263 -30.826 1.00 24.46 136 ASP B CA 1
ATOM 6424 C C . ASP B 1 136 ? -9.952 -23.142 -30.849 1.00 24.66 136 ASP B C 1
ATOM 6425 O O . ASP B 1 136 ? -10.492 -22.224 -31.471 1.00 25.43 136 ASP B O 1
ATOM 6430 N N . GLY B 1 137 ? -10.639 -24.050 -30.152 1.00 24.68 137 GLY B N 1
ATOM 6431 C CA . GLY B 1 137 ? -12.079 -23.995 -29.984 1.00 25.54 137 GLY B CA 1
ATOM 6432 C C . GLY B 1 137 ? -12.853 -23.860 -31.278 1.00 24.56 137 GLY B C 1
ATOM 6433 O O . GLY B 1 137 ? -13.718 -22.989 -31.401 1.00 25.70 137 GLY B O 1
ATOM 6434 N N . ARG B 1 138 ? -12.526 -24.690 -32.269 1.00 25.14 138 ARG B N 1
ATOM 6435 C CA . ARG B 1 138 ? -13.162 -24.611 -33.584 1.00 25.60 138 ARG B CA 1
ATOM 6436 C C . ARG B 1 138 ? -14.328 -25.597 -33.644 1.00 23.04 138 ARG B C 1
ATOM 6437 O O . ARG B 1 138 ? -14.216 -26.727 -34.125 1.00 19.70 138 ARG B O 1
ATOM 6445 N N . GLY B 1 139 ? -15.479 -25.143 -33.139 1.00 20.66 139 GLY B N 1
ATOM 6446 C CA . GLY B 1 139 ? -16.668 -25.976 -33.153 1.00 14.66 139 GLY B CA 1
ATOM 6447 C C . GLY B 1 139 ? -17.156 -26.305 -34.548 1.00 19.97 139 GLY B C 1
ATOM 6448 O O . GLY B 1 139 ? -17.788 -27.341 -34.760 1.00 21.25 139 GLY B O 1
ATOM 6449 N N . GLU B 1 140 ? -16.852 -25.446 -35.523 1.00 23.12 140 GLU B N 1
ATOM 6450 C CA . GLU B 1 140 ? -17.253 -25.683 -36.904 1.00 15.84 140 GLU B CA 1
ATOM 6451 C C . GLU B 1 140 ? -16.572 -26.893 -37.530 1.00 21.31 140 GLU B C 1
ATOM 6452 O O . GLU B 1 140 ? -16.869 -27.219 -38.686 1.00 24.38 140 GLU B O 1
ATOM 6458 N N . LEU B 1 141 ? -15.672 -27.560 -36.810 1.00 20.34 141 LEU B N 1
ATOM 6459 C CA . LEU B 1 141 ? -15.035 -28.777 -37.286 1.00 17.51 141 LEU B CA 1
ATOM 6460 C C . LEU B 1 141 ? -15.467 -30.000 -36.494 1.00 18.82 141 LEU B C 1
ATOM 6461 O O . LEU B 1 141 ? -15.059 -31.118 -36.831 1.00 24.87 141 LEU B O 1
ATOM 6466 N N . SER B 1 142 ? -16.295 -29.824 -35.464 1.00 19.67 142 SER B N 1
ATOM 6467 C CA . SER B 1 142 ? -16.731 -30.932 -34.617 1.00 17.40 142 SER B CA 1
ATOM 6468 C C . SER B 1 142 ? -17.945 -31.607 -35.255 1.00 23.39 142 SER B C 1
ATOM 6469 O O . SER B 1 142 ? -19.082 -31.500 -34.793 1.00 26.17 142 SER B O 1
ATOM 6472 N N . PHE B 1 143 ? -17.672 -32.327 -36.342 1.00 23.12 143 PHE B N 1
ATOM 6473 C CA . PHE B 1 143 ? -18.718 -32.976 -37.115 1.00 22.18 143 PHE B CA 1
ATOM 6474 C C . PHE B 1 143 ? -19.177 -34.265 -36.453 1.00 22.31 143 PHE B C 1
ATOM 6475 O O . PHE B 1 143 ? -18.423 -34.927 -35.734 1.00 22.24 143 PHE B O 1
ATOM 6483 N N . ALA B 1 144 ? -20.442 -34.607 -36.708 1.00 19.72 144 ALA B N 1
ATOM 6484 C CA . ALA B 1 144 ? -20.982 -35.950 -36.501 1.00 16.72 144 ALA B CA 1
ATOM 6485 C C . ALA B 1 144 ? -20.908 -36.391 -35.041 1.00 16.09 144 ALA B C 1
ATOM 6486 O O . ALA B 1 144 ? -20.410 -37.468 -34.716 1.00 18.98 144 ALA B O 1
ATOM 6488 N N . VAL B 1 145 ? -21.456 -35.563 -34.160 1.00 19.34 145 VAL B N 1
ATOM 6489 C CA . VAL B 1 145 ? -21.594 -35.888 -32.747 1.00 22.18 145 VAL B CA 1
ATOM 6490 C C . VAL B 1 145 ? -23.071 -36.161 -32.481 1.00 20.71 145 VAL B C 1
ATOM 6491 O O . VAL B 1 145 ? -23.911 -35.267 -32.632 1.00 19.73 145 VAL B O 1
ATOM 6495 N N . GLY B 1 146 ? -23.388 -37.386 -32.087 1.00 19.37 146 GLY B N 1
ATOM 6496 C CA . GLY B 1 146 ? -24.770 -37.816 -31.923 1.00 21.52 146 GLY B CA 1
ATOM 6497 C C . GLY B 1 146 ? -25.083 -38.219 -30.494 1.00 20.86 146 GLY B C 1
ATOM 6498 O O . GLY B 1 146 ? -24.281 -38.889 -29.842 1.00 19.38 146 GLY B O 1
ATOM 6499 N N . LEU B 1 147 ? -26.263 -37.814 -30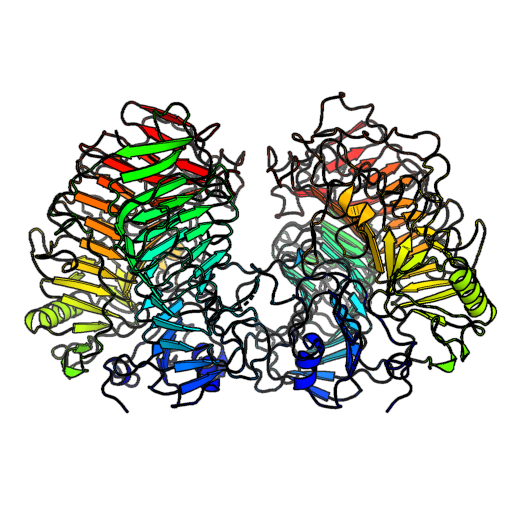.020 1.00 20.67 147 LEU B N 1
ATOM 6500 C CA . LEU B 1 147 ? -26.776 -38.197 -28.709 1.00 19.28 147 LEU B CA 1
ATOM 6501 C C . LEU B 1 147 ? -28.180 -38.758 -28.875 1.00 19.26 147 LEU B C 1
ATOM 6502 O O . LEU B 1 147 ? -29.040 -38.100 -29.466 1.00 21.34 147 LEU B O 1
ATOM 6507 N N . LYS B 1 148 ? -28.412 -39.967 -28.355 1.00 16.30 148 LYS B N 1
ATOM 6508 C CA . LYS B 1 148 ? -29.682 -40.662 -28.546 1.00 19.46 148 LYS B CA 1
ATOM 6509 C C . LYS B 1 148 ? -30.174 -41.280 -27.244 1.00 19.67 148 LYS B C 1
ATOM 6510 O O . LYS B 1 148 ? -29.431 -42.015 -26.588 1.00 19.27 148 LYS B O 1
ATOM 6516 N N . ASN B 1 149 ? -31.434 -40.998 -26.894 1.00 19.38 149 ASN B N 1
ATOM 6517 C CA . ASN B 1 149 ? -32.156 -41.670 -25.804 1.00 16.83 149 ASN B CA 1
ATOM 6518 C C . ASN B 1 149 ? -31.443 -41.511 -24.460 1.00 18.13 149 ASN B C 1
ATOM 6519 O O . ASN B 1 149 ? -31.059 -42.483 -23.811 1.00 18.22 149 ASN B O 1
ATOM 6524 N N . LEU B 1 150 ? -31.278 -40.261 -24.044 1.00 17.45 150 LEU B N 1
ATOM 6525 C CA . LEU B 1 150 ? -30.559 -39.950 -22.819 1.00 17.00 150 LEU B CA 1
ATOM 6526 C C . LEU B 1 150 ? -31.316 -38.919 -21.999 1.00 16.60 150 LEU B C 1
ATOM 6527 O O . LEU B 1 150 ? -31.989 -38.041 -22.540 1.00 18.73 150 LEU B O 1
ATOM 6532 N N . ILE B 1 151 ? -31.164 -39.013 -20.683 1.00 19.12 151 ILE B N 1
ATOM 6533 C CA . ILE B 1 151 ? -31.659 -38.001 -19.760 1.00 20.89 151 ILE B CA 1
ATOM 6534 C C . ILE B 1 151 ? -30.454 -37.381 -19.077 1.00 19.04 151 ILE B C 1
ATOM 6535 O O . ILE B 1 151 ? -29.703 -38.076 -18.382 1.00 24.27 151 ILE B O 1
ATOM 6540 N N . LEU B 1 152 ? -30.267 -36.082 -19.273 1.00 19.57 152 LEU B N 1
ATOM 6541 C CA . LEU B 1 152 ? -29.219 -35.339 -18.594 1.00 23.53 152 LEU B CA 1
ATOM 6542 C C . LEU B 1 152 ? -29.809 -34.676 -17.357 1.00 22.57 152 LEU B C 1
ATOM 6543 O O . LEU B 1 152 ? -30.847 -34.012 -17.437 1.00 21.21 152 LEU B O 1
ATOM 6548 N N . ASP B 1 153 ? -29.158 -34.872 -16.214 1.00 23.91 153 ASP B N 1
ATOM 6549 C CA . ASP B 1 153 ? -29.699 -34.426 -14.937 1.00 24.23 153 ASP B CA 1
ATOM 6550 C C . ASP B 1 153 ? -28.644 -33.634 -14.183 1.00 24.63 153 ASP B C 1
ATOM 6551 O O . ASP B 1 153 ? -27.558 -34.147 -13.898 1.00 28.10 153 ASP B O 1
ATOM 6556 N N . THR B 1 154 ? -28.977 -32.394 -13.842 1.00 24.82 154 THR B N 1
ATOM 6557 C CA . THR B 1 154 ? -28.115 -31.537 -13.043 1.00 26.55 154 THR B CA 1
ATOM 6558 C C . THR B 1 154 ? -28.817 -31.093 -11.762 1.00 26.19 154 THR B C 1
ATOM 6559 O O . THR B 1 154 ? -28.518 -30.029 -11.221 1.00 27.02 154 THR B O 1
ATOM 6563 N N . THR B 1 155 ? -29.764 -31.896 -11.272 1.00 27.24 155 THR B N 1
ATOM 6564 C CA . THR B 1 155 ? -30.526 -31.504 -10.091 1.00 29.75 155 THR B CA 1
ATOM 6565 C C . THR B 1 155 ? -29.731 -31.620 -8.798 1.00 27.58 155 THR B C 1
ATOM 6566 O O . THR B 1 155 ? -30.159 -31.063 -7.782 1.00 31.30 155 THR B O 1
ATOM 6570 N N . ASN B 1 156 ? -28.595 -32.315 -8.811 1.00 28.63 156 ASN B N 1
ATOM 6571 C CA . ASN B 1 156 ? -27.716 -32.367 -7.650 1.00 27.29 156 ASN B CA 1
ATOM 6572 C C . ASN B 1 156 ? -26.918 -31.083 -7.458 1.00 26.76 156 ASN B C 1
ATOM 6573 O O . ASN B 1 156 ? -26.316 -30.897 -6.395 1.00 28.51 156 ASN B O 1
ATOM 6578 N N . ILE B 1 157 ? -26.899 -30.205 -8.452 1.00 28.42 157 ILE B N 1
ATOM 6579 C CA . ILE B 1 157 ? -26.205 -28.925 -8.372 1.00 28.32 157 ILE B CA 1
ATOM 6580 C C . ILE B 1 157 ? -27.192 -27.852 -7.941 1.00 31.66 157 ILE B C 1
ATOM 6581 O O . ILE B 1 157 ? -28.357 -27.856 -8.359 1.00 35.44 157 ILE B O 1
ATOM 6586 N N . GLN B 1 158 ? -26.734 -26.934 -7.093 1.00 32.14 158 GLN B N 1
ATOM 6587 C CA . GLN B 1 158 ? -27.598 -25.856 -6.630 1.00 28.14 158 GLN B CA 1
ATOM 6588 C C . GLN B 1 158 ? -27.989 -24.963 -7.799 1.00 31.49 158 GLN B C 1
ATOM 6589 O O . GLN B 1 158 ? -27.159 -24.615 -8.644 1.00 29.08 158 GLN B O 1
ATOM 6595 N N . GLY B 1 159 ? -29.267 -24.583 -7.835 1.00 32.96 159 GLY B N 1
ATOM 6596 C CA . GLY B 1 159 ? -29.830 -23.832 -8.943 1.00 25.60 159 GLY B CA 1
ATOM 6597 C C . GLY B 1 159 ? -29.272 -22.436 -9.113 1.00 26.12 159 GLY B C 1
ATOM 6598 O O . GLY B 1 159 ? -29.508 -21.823 -10.160 1.00 23.76 159 GLY B O 1
ATOM 6599 N N . GLY B 1 160 ? -28.566 -21.916 -8.110 1.00 31.33 160 GLY B N 1
ATOM 6600 C CA . GLY B 1 160 ? -27.999 -20.585 -8.182 1.00 29.04 160 GLY B CA 1
ATOM 6601 C C . GLY B 1 160 ? -26.637 -20.470 -8.819 1.00 23.64 160 GLY B C 1
ATOM 6602 O O . GLY B 1 160 ? -26.172 -19.350 -9.048 1.00 30.64 160 GLY B O 1
ATOM 6603 N N . GLN B 1 161 ? -25.985 -21.587 -9.117 1.00 28.22 161 GLN B N 1
ATOM 6604 C CA . GLN B 1 161 ? -24.648 -21.600 -9.692 1.00 29.54 161 GLN B CA 1
ATOM 6605 C C . GLN B 1 161 ? -24.720 -21.773 -11.202 1.00 24.90 161 GLN B C 1
ATOM 6606 O O . GLN B 1 161 ? -25.605 -22.453 -11.722 1.00 27.24 161 GLN B O 1
ATOM 6612 N N . GLU B 1 162 ? -23.783 -21.142 -11.905 1.00 26.29 162 GLU B N 1
ATOM 6613 C CA . GLU B 1 162 ? -23.683 -21.333 -13.345 1.00 27.18 162 GLU B CA 1
ATOM 6614 C C . GLU B 1 162 ? -23.275 -22.770 -13.646 1.00 27.53 162 GLU B C 1
ATOM 6615 O O . GLU B 1 162 ? -22.269 -23.260 -13.129 1.00 27.33 162 GLU B O 1
ATOM 6621 N N . PHE B 1 163 ? -24.048 -23.439 -14.498 1.00 25.92 163 PHE B N 1
ATOM 6622 C CA . PHE B 1 163 ? -23.781 -24.821 -14.863 1.00 21.95 163 PHE B CA 1
ATOM 6623 C C . PHE B 1 163 ? -24.382 -25.063 -16.235 1.00 22.94 163 PHE B C 1
ATOM 6624 O O . PHE B 1 163 ? -25.386 -24.447 -16.595 1.00 23.25 163 PHE B O 1
ATOM 6632 N N . THR B 1 164 ? -23.751 -25.952 -17.002 1.00 24.47 164 THR B N 1
ATOM 6633 C CA . THR B 1 164 ? -24.172 -26.271 -18.364 1.00 18.10 164 THR B CA 1
ATOM 6634 C C . THR B 1 164 ? -24.272 -27.783 -18.518 1.00 23.49 164 THR B C 1
ATOM 6635 O O . THR B 1 164 ? -23.258 -28.486 -18.462 1.00 24.50 164 THR B O 1
ATOM 6639 N N . ALA B 1 165 ? -25.493 -28.282 -18.728 1.00 20.70 165 ALA B N 1
ATOM 6640 C CA . ALA B 1 165 ? -25.680 -29.720 -18.894 1.00 20.06 165 ALA B CA 1
ATOM 6641 C C . ALA B 1 165 ? -25.036 -30.219 -20.179 1.00 20.20 165 ALA B C 1
ATOM 6642 O O . ALA B 1 165 ? -24.391 -31.274 -20.191 1.00 21.20 165 ALA B O 1
ATOM 6644 N N . LEU B 1 166 ? -25.185 -29.473 -21.268 1.00 20.57 166 LEU B N 1
ATOM 6645 C CA . LEU B 1 166 ? -24.662 -29.893 -22.560 1.00 21.65 166 LEU B CA 1
ATOM 6646 C C . LEU B 1 166 ? -24.080 -28.682 -23.264 1.00 21.54 166 LEU B C 1
ATOM 6647 O O . LEU B 1 166 ? -24.762 -27.665 -23.419 1.00 20.59 166 LEU B O 1
ATOM 6652 N N . HIS B 1 167 ? -22.815 -28.779 -23.657 1.00 23.86 167 HIS B N 1
ATOM 6653 C CA . HIS B 1 167 ? -22.177 -27.782 -24.504 1.00 20.17 167 HIS B CA 1
ATOM 6654 C C . HIS B 1 167 ? -22.222 -28.285 -25.938 1.00 18.03 167 HIS B C 1
ATOM 6655 O O . HIS B 1 167 ? -21.630 -29.321 -26.253 1.00 19.35 167 HIS B O 1
ATOM 6662 N N . TRP B 1 168 ? -22.931 -27.560 -26.798 1.00 19.85 168 TRP B N 1
ATOM 6663 C CA . TRP B 1 168 ? -23.183 -27.976 -28.172 1.00 19.04 168 TRP B CA 1
ATOM 6664 C C . TRP B 1 168 ? -22.530 -27.029 -29.172 1.00 20.36 168 TRP B C 1
ATOM 6665 O O . TRP B 1 168 ? -23.130 -26.644 -30.178 1.00 17.50 168 TRP B O 1
ATOM 6676 N N . GLY B 1 169 ? -21.296 -26.621 -28.891 1.00 21.19 169 GLY B N 1
ATOM 6677 C CA . GLY B 1 169 ? -20.515 -25.892 -29.868 1.00 19.91 169 GLY B CA 1
ATOM 6678 C C . GLY B 1 169 ? -19.946 -26.850 -30.890 1.00 22.58 169 GLY B C 1
ATOM 6679 O O . GLY B 1 169 ? -18.742 -27.124 -30.888 1.00 20.20 169 GLY B O 1
ATOM 6680 N N . VAL B 1 170 ? -20.809 -27.385 -31.756 1.00 21.41 170 VAL B N 1
ATOM 6681 C CA . VAL B 1 170 ? -20.430 -28.457 -32.670 1.00 18.40 170 VAL B CA 1
ATOM 6682 C C . VAL B 1 170 ? -20.730 -28.049 -34.105 1.00 20.62 170 VAL B C 1
ATOM 6683 O O . VAL B 1 170 ? -21.111 -26.904 -34.373 1.00 22.73 170 VAL B O 1
ATOM 6687 N N . ALA B 1 171 ? -20.553 -28.974 -35.037 1.00 15.57 171 ALA B N 1
ATOM 6688 C CA . ALA B 1 171 ? -20.746 -28.689 -36.449 1.00 18.33 171 ALA B CA 1
ATOM 6689 C C . ALA B 1 171 ? -21.832 -29.606 -37.015 1.00 17.62 171 ALA B C 1
ATOM 6690 O O . ALA B 1 171 ? -22.595 -30.230 -36.275 1.00 19.11 171 ALA B O 1
ATOM 6692 N N . GLN B 1 172 ? -21.902 -29.679 -38.342 1.00 15.64 172 GLN B N 1
ATOM 6693 C CA . GLN B 1 172 ? -22.966 -30.428 -38.994 1.00 16.53 172 GLN B CA 1
ATOM 6694 C C . GLN B 1 172 ? -22.857 -31.919 -38.676 1.00 19.80 172 GLN B C 1
ATOM 6695 O O . GLN B 1 172 ? -21.841 -32.405 -38.180 1.00 23.09 172 GLN B O 1
ATOM 6701 N N . VAL B 1 173 ? -23.947 -32.639 -38.976 1.00 19.19 173 VAL B N 1
ATOM 6702 C CA . VAL B 1 173 ? -24.115 -34.081 -38.771 1.00 19.03 173 VAL B CA 1
ATOM 6703 C C . VAL B 1 173 ? -24.218 -34.395 -37.281 1.00 18.50 173 VAL B C 1
ATOM 6704 O O . VAL B 1 173 ? -24.467 -35.538 -36.884 1.00 17.65 173 VAL B O 1
ATOM 6708 N N . ALA B 1 174 ? -24.056 -33.384 -36.443 1.00 17.61 174 ALA B N 1
ATOM 6709 C CA . ALA B 1 174 ? -24.408 -33.557 -35.047 1.00 18.66 174 ALA B CA 1
ATOM 6710 C C . ALA B 1 174 ? -25.924 -33.665 -34.916 1.00 19.88 174 ALA B C 1
ATOM 6711 O O . ALA B 1 174 ? -26.680 -33.044 -35.668 1.00 21.98 174 ALA B O 1
ATOM 6713 N N . GLN B 1 175 ? -26.371 -34.473 -33.960 1.00 17.73 175 GLN B N 1
ATOM 6714 C CA . GLN B 1 175 ? -27.793 -34.741 -33.834 1.00 16.71 175 GLN B CA 1
ATOM 6715 C C . GLN B 1 175 ? -28.155 -34.995 -32.382 1.00 22.19 175 GLN B C 1
ATOM 6716 O O . GLN B 1 175 ? -27.377 -35.580 -31.621 1.00 22.68 175 GLN B O 1
ATOM 6722 N N . LEU B 1 176 ? -29.354 -34.558 -32.014 1.00 20.84 176 LEU B N 1
ATOM 6723 C CA . LEU B 1 176 ? -29.982 -34.922 -30.754 1.00 20.98 176 LEU B CA 1
ATOM 6724 C C . LEU B 1 176 ? -31.259 -35.681 -31.071 1.00 21.94 176 LEU B C 1
ATOM 6725 O O . LEU B 1 176 ? -32.054 -35.235 -31.904 1.00 27.24 176 LEU B O 1
ATOM 6730 N N . GLN B 1 177 ? -31.443 -36.836 -30.432 1.00 20.00 177 GLN B N 1
ATOM 6731 C CA . GLN B 1 177 ? -32.605 -37.683 -30.675 1.00 15.23 177 GLN B CA 1
ATOM 6732 C C . GLN B 1 177 ? -33.118 -38.221 -29.350 1.00 21.19 177 GLN B C 1
ATOM 6733 O O . GLN B 1 177 ? -32.422 -38.997 -28.687 1.00 21.65 177 GLN B O 1
ATOM 6739 N N . ASN B 1 178 ? -34.338 -37.821 -28.982 1.00 24.53 178 ASN B N 1
ATOM 6740 C CA . ASN B 1 178 ? -35.007 -38.278 -27.764 1.00 17.68 178 ASN B CA 1
ATOM 6741 C C . ASN B 1 178 ? -34.162 -37.957 -26.532 1.00 15.70 178 ASN B C 1
ATOM 6742 O O . ASN B 1 178 ? -33.738 -38.839 -25.785 1.00 17.55 178 ASN B O 1
ATOM 6747 N N . ILE B 1 179 ? -33.947 -36.660 -26.318 1.00 14.46 179 ILE B N 1
ATOM 6748 C CA . ILE B 1 179 ? -33.087 -36.159 -25.251 1.00 14.99 179 ILE B CA 1
ATOM 6749 C C . ILE B 1 179 ? -33.917 -35.312 -24.300 1.00 16.12 179 ILE B C 1
ATOM 6750 O O . ILE B 1 179 ? -34.665 -34.431 -24.736 1.00 18.38 179 ILE B O 1
ATOM 6755 N N . LYS B 1 180 ? -33.755 -35.549 -23.000 1.00 19.29 180 LYS B N 1
ATOM 6756 C CA . LYS B 1 180 ? -34.441 -34.784 -21.967 1.00 20.34 180 LYS B CA 1
ATOM 6757 C C . LYS B 1 180 ? -33.413 -34.299 -20.958 1.00 19.86 180 LYS B C 1
ATOM 6758 O O . LYS B 1 180 ? -32.551 -35.069 -20.532 1.00 19.12 180 LYS B O 1
ATOM 6764 N N . ILE B 1 181 ? -33.519 -33.028 -20.567 1.00 21.76 181 ILE B N 1
ATOM 6765 C CA . ILE B 1 181 ? -32.541 -32.371 -19.702 1.00 22.58 181 ILE B CA 1
ATOM 6766 C C . ILE B 1 181 ? -33.268 -31.787 -18.493 1.00 21.95 181 ILE B C 1
ATOM 6767 O O . ILE B 1 181 ? -33.989 -30.789 -18.619 1.00 21.90 181 ILE B O 1
ATOM 6772 N N . ARG B 1 182 ? -33.056 -32.386 -17.320 1.00 21.13 182 ARG B N 1
ATOM 6773 C CA . ARG B 1 182 ? -33.615 -31.890 -16.067 1.00 23.56 182 ARG B CA 1
ATOM 6774 C C . ARG B 1 182 ? -32.602 -30.996 -15.361 1.00 22.13 182 ARG B C 1
ATOM 6775 O O . ARG B 1 182 ? -31.444 -31.380 -15.183 1.00 26.07 182 ARG B O 1
ATOM 6783 N N . MET B 1 183 ? -33.045 -29.818 -14.940 1.00 21.81 183 MET B N 1
ATOM 6784 C CA . MET B 1 183 ? -32.176 -28.878 -14.256 1.00 20.84 183 MET B CA 1
ATOM 6785 C C . MET B 1 183 ? -32.804 -28.448 -12.938 1.00 22.80 183 MET B C 1
ATOM 6786 O O . MET B 1 183 ? -34.004 -28.617 -12.713 1.00 24.66 183 MET B O 1
ATOM 6791 N N . SER B 1 184 ? -31.969 -27.897 -12.061 1.00 22.24 184 SER B N 1
ATOM 6792 C CA . SER B 1 184 ? -32.462 -27.368 -10.802 1.00 27.58 184 SER B CA 1
ATOM 6793 C C . SER B 1 184 ? -33.230 -26.072 -11.056 1.00 26.99 184 SER B C 1
ATOM 6794 O O . SER B 1 184 ? -32.943 -25.350 -12.012 1.00 25.09 184 SER B O 1
ATOM 6797 N N . PRO B 1 185 ? -34.231 -25.771 -10.230 1.00 27.94 185 PRO B N 1
ATOM 6798 C CA . PRO B 1 185 ? -34.962 -24.513 -10.404 1.00 26.40 185 PRO B CA 1
ATOM 6799 C C . PRO B 1 185 ? -34.039 -23.319 -10.230 1.00 28.68 185 PRO B C 1
ATOM 6800 O O . PRO B 1 185 ? -33.169 -23.308 -9.356 1.00 30.99 185 PRO B O 1
ATOM 6804 N N . SER B 1 186 ? -34.222 -22.318 -11.086 1.00 25.95 186 SER B N 1
ATOM 6805 C CA . SER B 1 186 ? -33.439 -21.100 -10.976 1.00 24.27 186 SER B CA 1
ATOM 6806 C C . SER B 1 186 ? -33.798 -20.361 -9.691 1.00 29.19 186 SER B C 1
ATOM 6807 O O . SER B 1 186 ? -34.839 -20.604 -9.075 1.00 37.73 186 SER B O 1
ATOM 6810 N N . VAL B 1 187 ? -32.927 -19.439 -9.293 1.00 27.28 187 VAL B N 1
ATOM 6811 C CA . VAL B 1 187 ? -33.106 -18.666 -8.069 1.00 26.00 187 VAL B CA 1
ATOM 6812 C C . VAL B 1 187 ? -33.584 -17.272 -8.439 1.00 28.99 187 VAL B C 1
ATOM 6813 O O . VAL B 1 187 ? -33.035 -16.639 -9.349 1.00 31.66 187 VAL B O 1
ATOM 6817 N N . SER B 1 188 ? -34.608 -16.793 -7.740 1.00 27.34 188 SER B N 1
ATOM 6818 C CA . SER B 1 188 ? -35.171 -15.488 -8.054 1.00 30.38 188 SER B CA 1
ATOM 6819 C C . SER B 1 188 ? -34.189 -14.384 -7.685 1.00 32.41 188 SER B C 1
ATOM 6820 O O . SER B 1 188 ? -33.668 -14.348 -6.567 1.00 34.15 188 SER B O 1
ATOM 6823 N N . GLY B 1 189 ? -33.940 -13.479 -8.628 1.00 29.07 189 GLY B N 1
ATOM 6824 C CA . GLY B 1 189 ? -33.010 -12.397 -8.413 1.00 30.42 189 GLY B CA 1
ATOM 6825 C C . GLY B 1 189 ? -31.564 -12.727 -8.701 1.00 33.52 189 GLY B C 1
ATOM 6826 O O . GLY B 1 189 ? -30.701 -11.865 -8.500 1.00 31.30 189 GLY B O 1
ATOM 6827 N N . SER B 1 190 ? -31.273 -13.940 -9.167 1.00 35.88 190 SER B N 1
ATOM 6828 C CA . SER B 1 190 ? -29.911 -14.367 -9.460 1.00 31.50 190 SER B CA 1
ATOM 6829 C C . SER B 1 190 ? -29.642 -14.281 -10.958 1.00 31.53 190 SER B C 1
ATOM 6830 O O . SER B 1 190 ? -30.494 -14.642 -11.775 1.00 34.25 190 SER B O 1
ATOM 6833 N N . SER B 1 191 ? -28.451 -13.793 -11.313 1.00 32.03 191 SER B N 1
ATOM 6834 C CA . SER B 1 191 ? -28.076 -13.659 -12.714 1.00 31.36 191 SER B CA 1
ATOM 6835 C C . SER B 1 191 ? -27.475 -14.932 -13.290 1.00 28.53 191 SER B C 1
ATOM 6836 O O . SER B 1 191 ? -27.413 -15.071 -14.517 1.00 26.83 191 SER B O 1
ATOM 6839 N N . THR B 1 192 ? -27.054 -15.866 -12.446 1.00 31.55 192 THR B N 1
ATOM 6840 C CA . THR B 1 192 ? -26.485 -17.128 -12.888 1.00 30.33 192 THR B CA 1
ATOM 6841 C C . THR B 1 192 ? -27.437 -18.269 -12.558 1.00 25.95 192 THR B C 1
ATOM 6842 O O . THR B 1 192 ? -28.318 -18.146 -11.704 1.00 31.03 192 THR B O 1
ATOM 6846 N N . GLY B 1 193 ? -27.244 -19.387 -13.246 1.00 25.11 193 GLY B N 1
ATOM 6847 C CA . GLY B 1 193 ? -28.097 -20.540 -13.059 1.00 20.11 193 GLY B CA 1
ATOM 6848 C C . GLY B 1 193 ? -27.761 -21.617 -14.070 1.00 21.35 193 GLY B C 1
ATOM 6849 O O . GLY B 1 193 ? -26.749 -21.543 -14.773 1.00 22.77 193 GLY B O 1
ATOM 6850 N N . HIS B 1 194 ? -28.635 -22.616 -14.130 1.00 20.76 194 HIS B N 1
ATOM 6851 C CA . HIS B 1 194 ? -28.420 -23.754 -15.008 1.00 15.15 194 HIS B CA 1
ATOM 6852 C C . HIS B 1 194 ? -28.810 -23.413 -16.440 1.00 22.15 194 HIS B C 1
ATOM 6853 O O . HIS B 1 194 ? -29.804 -22.721 -16.685 1.00 21.75 194 HIS B O 1
ATOM 6860 N N . THR B 1 195 ? -28.004 -23.891 -17.387 1.00 23.07 195 THR B N 1
ATOM 6861 C CA . THR B 1 195 ? -28.281 -23.782 -18.813 1.00 19.15 195 THR B CA 1
ATOM 6862 C C . THR B 1 195 ? -28.350 -25.185 -19.396 1.00 21.09 195 THR B C 1
ATOM 6863 O O . THR B 1 195 ? -27.461 -26.004 -19.153 1.00 23.65 195 THR B O 1
ATOM 6867 N N . GLY B 1 196 ? -29.404 -25.461 -20.155 1.00 19.90 196 GLY B N 1
ATOM 6868 C CA . GLY B 1 196 ? -29.581 -26.780 -20.728 1.00 20.93 196 GLY B CA 1
ATOM 6869 C C . GLY B 1 196 ? -28.627 -27.079 -21.864 1.00 21.68 196 GLY B C 1
ATOM 6870 O O . GLY B 1 196 ? -27.816 -28.010 -21.780 1.00 24.09 196 GLY B O 1
ATOM 6871 N N . ILE B 1 197 ? -28.736 -26.313 -22.943 1.00 17.42 197 ILE B N 1
ATOM 6872 C CA . ILE B 1 197 ? -27.890 -26.470 -24.117 1.00 21.77 197 ILE B CA 1
ATOM 6873 C C . ILE B 1 197 ? -27.258 -25.119 -24.417 1.00 19.87 197 ILE B C 1
ATOM 6874 O O . ILE B 1 197 ? -27.967 -24.161 -24.749 1.00 19.47 197 ILE B O 1
ATOM 6879 N N . ARG B 1 198 ? -25.936 -25.037 -24.291 1.00 22.36 198 ARG B N 1
ATOM 6880 C CA . ARG B 1 198 ? -25.189 -23.837 -24.642 1.00 19.60 198 ARG B CA 1
ATOM 6881 C C . ARG B 1 198 ? -24.481 -24.079 -25.963 1.00 18.47 198 ARG B C 1
ATOM 6882 O O . ARG B 1 198 ? -23.721 -25.044 -26.096 1.00 24.09 198 ARG B O 1
ATOM 6890 N N . LEU B 1 199 ? -24.751 -23.222 -26.939 1.00 18.99 199 LEU B N 1
ATOM 6891 C CA . LEU B 1 199 ? -24.138 -23.298 -28.256 1.00 16.33 199 LEU B CA 1
ATOM 6892 C C . LEU B 1 199 ? -23.142 -22.153 -28.368 1.00 20.30 199 LEU B C 1
ATOM 6893 O O . LEU B 1 199 ? -23.537 -20.984 -28.419 1.00 19.37 199 LEU B O 1
ATOM 6898 N N . THR B 1 200 ? -21.855 -22.487 -28.354 1.00 20.26 200 THR B N 1
ATOM 6899 C CA . THR B 1 200 ? -20.793 -21.538 -28.639 1.00 17.29 200 THR B CA 1
ATOM 6900 C C . THR B 1 200 ? -20.384 -21.698 -30.102 1.00 22.58 200 THR B C 1
ATOM 6901 O O . THR B 1 200 ? -21.166 -22.195 -30.920 1.00 23.59 200 THR B O 1
ATOM 6905 N N . ARG B 1 201 ? -19.172 -21.258 -30.444 1.00 27.59 201 ARG B N 1
ATOM 6906 C CA . ARG B 1 201 ? -18.647 -21.358 -31.802 1.00 22.45 201 ARG B CA 1
ATOM 6907 C C . ARG B 1 201 ? -18.935 -22.730 -32.399 1.00 21.55 201 ARG B C 1
ATOM 6908 O O . ARG B 1 201 ? -18.694 -23.759 -31.764 1.00 19.06 201 ARG B O 1
ATOM 6916 N N . GLY B 1 202 ? -19.491 -22.732 -33.606 1.00 18.41 202 GLY B N 1
ATOM 6917 C CA . GLY B 1 202 ? -19.857 -23.967 -34.273 1.00 17.55 202 GLY B CA 1
ATOM 6918 C C . GLY B 1 202 ? -20.764 -23.679 -35.447 1.00 15.95 202 GLY B C 1
ATOM 6919 O O . GLY B 1 202 ? -21.187 -22.547 -35.677 1.00 20.94 202 GLY B O 1
ATOM 6920 N N . SER B 1 203 ? -21.066 -24.734 -36.193 1.00 19.85 203 SER B N 1
ATOM 6921 C CA . SER B 1 203 ? -21.862 -24.599 -37.408 1.00 18.94 203 SER B CA 1
ATOM 6922 C C . SER B 1 203 ? -22.797 -25.792 -37.573 1.00 19.83 203 SER B C 1
ATOM 6923 O O . SER B 1 203 ? -22.881 -26.399 -38.640 1.00 18.08 203 SER B O 1
ATOM 6926 N N . THR B 1 204 ? -23.512 -26.146 -36.508 1.00 16.66 204 THR B N 1
ATOM 6927 C CA . THR B 1 204 ? -24.420 -27.281 -36.585 1.00 16.70 204 THR B CA 1
ATOM 6928 C C . THR B 1 204 ? -25.664 -26.920 -37.403 1.00 16.14 204 THR B C 1
ATOM 6929 O O . THR B 1 204 ? -25.843 -25.785 -37.848 1.00 15.34 204 THR B O 1
ATOM 6933 N N . LEU B 1 205 ? -26.508 -27.927 -37.640 1.00 15.40 205 LEU B N 1
ATOM 6934 C CA . LEU B 1 205 ? -27.708 -27.724 -38.443 1.00 13.00 205 LEU B CA 1
ATOM 6935 C C . LEU B 1 205 ? -28.978 -27.682 -37.591 1.00 15.54 205 LEU B C 1
ATOM 6936 O O . LEU B 1 205 ? -29.601 -26.626 -37.458 1.00 15.55 205 LEU B O 1
ATOM 6941 N N . ALA B 1 206 ? -29.346 -28.800 -36.970 1.00 16.74 206 ALA B N 1
ATOM 6942 C CA . ALA B 1 206 ? -30.641 -28.901 -36.307 1.00 15.52 206 ALA B CA 1
ATOM 6943 C C . ALA B 1 206 ? -30.509 -29.577 -34.952 1.00 13.71 206 ALA B C 1
ATOM 6944 O O . ALA B 1 206 ? -29.790 -30.569 -34.807 1.00 15.02 206 ALA B O 1
ATOM 6946 N N . LEU B 1 207 ? -31.230 -29.047 -33.974 1.00 16.33 207 LEU B N 1
ATOM 6947 C CA . LEU B 1 207 ? -31.439 -29.687 -32.680 1.00 17.43 207 LEU B CA 1
ATOM 6948 C C . LEU B 1 207 ? -32.916 -30.043 -32.585 1.00 18.72 207 LEU B C 1
ATOM 6949 O O . LEU B 1 207 ? -33.767 -29.149 -32.596 1.00 22.51 207 LEU B O 1
ATOM 6954 N N . ALA B 1 208 ? -33.223 -31.334 -32.495 1.00 16.37 208 ALA B N 1
ATOM 6955 C CA . ALA B 1 208 ? -34.584 -31.813 -32.696 1.00 17.92 208 ALA B CA 1
ATOM 6956 C C . ALA B 1 208 ? -35.099 -32.550 -31.471 1.00 20.63 208 ALA B C 1
ATOM 6957 O O . ALA B 1 208 ? -34.391 -33.382 -30.894 1.00 20.51 208 ALA B O 1
ATOM 6959 N N . ASP B 1 209 ? -36.328 -32.217 -31.071 1.00 20.43 209 ASP B N 1
ATOM 6960 C CA . ASP B 1 209 ? -37.116 -33.022 -30.140 1.00 18.19 209 ASP B CA 1
ATOM 6961 C C . ASP B 1 209 ? -36.421 -33.176 -28.790 1.00 19.37 209 ASP B C 1
ATOM 6962 O O . ASP B 1 209 ? -36.250 -34.279 -28.270 1.00 22.63 209 ASP B O 1
ATOM 6967 N N . VAL B 1 210 ? -36.038 -32.043 -28.210 1.00 24.33 210 VAL B N 1
ATOM 6968 C CA . VAL B 1 210 ? -35.402 -31.994 -26.899 1.00 19.35 210 VAL B CA 1
ATOM 6969 C C . VAL B 1 210 ? -36.378 -31.356 -25.923 1.00 19.79 210 VAL B C 1
ATOM 6970 O O . VAL B 1 210 ? -36.988 -30.323 -26.230 1.00 16.06 210 VAL B O 1
ATOM 6974 N N . ARG B 1 211 ? -36.531 -31.972 -24.754 1.00 19.80 211 ARG B N 1
ATOM 6975 C CA . ARG B 1 211 ? -37.343 -31.433 -23.671 1.00 22.72 211 ARG B CA 1
ATOM 6976 C C . ARG B 1 211 ? -36.409 -30.898 -22.592 1.00 19.30 211 ARG B C 1
ATOM 6977 O O . ARG B 1 211 ? -35.611 -31.656 -22.030 1.00 21.92 211 ARG B O 1
ATOM 6985 N N . LEU B 1 212 ? -36.509 -29.601 -22.310 1.00 14.89 212 LEU B N 1
ATOM 6986 C CA . LEU B 1 212 ? -35.674 -28.934 -21.317 1.00 18.25 212 LEU B CA 1
ATOM 6987 C C . LEU B 1 212 ? -36.538 -28.526 -20.133 1.00 17.61 212 LEU B C 1
ATOM 6988 O O . LEU B 1 212 ? -37.486 -27.752 -20.295 1.00 23.15 212 LEU B O 1
ATOM 6993 N N . GLU B 1 213 ? -36.194 -29.013 -18.943 1.00 18.22 213 GLU B N 1
ATOM 6994 C CA . GLU B 1 213 ? -37.017 -28.815 -17.755 1.00 21.88 213 GLU B CA 1
ATOM 6995 C C . GLU B 1 213 ? -36.272 -27.961 -16.738 1.00 24.29 213 GLU B C 1
ATOM 6996 O O . GLU B 1 213 ? -35.219 -28.365 -16.236 1.00 24.52 213 GLU B O 1
ATOM 7002 N N . ARG B 1 214 ? -36.836 -26.789 -16.431 1.00 22.89 214 ARG B N 1
ATOM 7003 C CA . ARG B 1 214 ? -36.348 -25.882 -15.396 1.00 22.28 214 ARG B CA 1
ATOM 7004 C C . ARG B 1 214 ? -35.000 -25.258 -15.738 1.00 23.86 214 ARG B C 1
ATOM 7005 O O . ARG B 1 214 ? -34.627 -25.174 -16.912 1.00 24.87 214 ARG B O 1
ATOM 7013 N N . GLY B 1 215 ? -34.276 -24.790 -14.721 1.00 24.02 215 GLY B N 1
ATOM 7014 C CA . GLY B 1 215 ? -33.047 -24.056 -14.937 1.00 20.59 215 GLY B CA 1
ATOM 7015 C C . GLY B 1 215 ? -33.316 -22.595 -15.234 1.00 20.62 215 GLY B C 1
ATOM 7016 O O . GLY B 1 215 ? -34.452 -22.123 -15.237 1.00 25.43 215 GLY B O 1
ATOM 7017 N N . LEU B 1 216 ? -32.233 -21.862 -15.490 1.00 21.67 216 LEU B N 1
ATOM 7018 C CA . LEU B 1 216 ? -32.353 -20.460 -15.881 1.00 21.71 216 LEU B CA 1
ATOM 7019 C C . LEU B 1 216 ? -32.590 -20.321 -17.380 1.00 23.04 216 LEU B C 1
ATOM 7020 O O . LEU B 1 216 ? -33.492 -19.595 -17.814 1.00 21.70 216 LEU B O 1
ATOM 7025 N N . ASN B 1 217 ? -31.775 -20.994 -18.185 1.00 23.38 217 ASN B N 1
ATOM 7026 C CA . ASN B 1 217 ? -31.881 -20.942 -19.635 1.00 23.32 217 ASN B CA 1
ATOM 7027 C C . ASN B 1 217 ? -32.036 -22.356 -20.171 1.00 21.81 217 ASN B C 1
ATOM 7028 O O . ASN B 1 217 ? -31.218 -23.229 -19.871 1.00 21.46 217 ASN B O 1
ATOM 7033 N N . GLY B 1 218 ? -33.091 -22.587 -20.950 1.00 20.47 218 GLY B N 1
ATOM 7034 C CA . GLY B 1 218 ? -33.222 -23.873 -21.609 1.00 20.38 218 GLY B CA 1
ATOM 7035 C C . GLY B 1 218 ? -32.180 -24.053 -22.695 1.00 24.00 218 GLY B C 1
ATOM 7036 O O . GLY B 1 218 ? -31.552 -25.112 -22.802 1.00 21.40 218 GLY B O 1
ATOM 7037 N N . ILE B 1 219 ? -31.980 -23.020 -23.509 1.00 19.50 219 ILE B N 1
ATOM 7038 C CA . ILE B 1 219 ? -30.961 -22.998 -24.547 1.00 16.67 219 ILE B CA 1
ATOM 7039 C C . ILE B 1 219 ? -30.274 -21.643 -24.491 1.00 19.39 219 ILE B C 1
ATOM 7040 O O . ILE B 1 219 ? -30.939 -20.610 -24.357 1.00 21.46 219 ILE B O 1
ATOM 7045 N N . TRP B 1 220 ? -28.946 -21.647 -24.553 1.00 18.43 220 TRP B N 1
ATOM 7046 C CA . TRP B 1 220 ? -28.152 -20.427 -24.630 1.00 14.95 220 TRP B CA 1
ATOM 7047 C C . TRP B 1 220 ? -27.419 -20.457 -25.963 1.00 15.13 220 TRP B C 1
ATOM 7048 O O . TRP B 1 220 ? -26.481 -21.241 -26.142 1.00 16.70 220 TRP B O 1
ATOM 7059 N N . HIS B 1 221 ? -27.845 -19.607 -26.892 1.00 17.41 221 HIS B N 1
ATOM 7060 C CA . HIS B 1 221 ? -27.238 -19.503 -28.218 1.00 17.52 221 HIS B CA 1
ATOM 7061 C C . HIS B 1 221 ? -26.213 -18.379 -28.136 1.00 19.02 221 HIS B C 1
ATOM 7062 O O . HIS B 1 221 ? -26.524 -17.210 -28.370 1.00 18.03 221 HIS B O 1
ATOM 7069 N N . ASP B 1 222 ? -24.979 -18.745 -27.792 1.00 20.16 222 ASP B N 1
ATOM 7070 C CA . ASP B 1 222 ? -23.895 -17.802 -27.533 1.00 19.53 222 ASP B CA 1
ATOM 7071 C C . ASP B 1 222 ? -22.929 -17.830 -28.714 1.00 19.78 222 ASP B C 1
ATOM 7072 O O . ASP B 1 222 ? -21.905 -18.510 -28.690 1.00 24.68 222 ASP B O 1
ATOM 7077 N N . GLY B 1 223 ? -23.264 -17.080 -29.758 1.00 17.19 223 GLY B N 1
ATOM 7078 C CA . GLY B 1 223 ? -22.356 -16.904 -30.869 1.00 19.85 223 GLY B CA 1
ATOM 7079 C C . GLY B 1 223 ? -22.320 -18.020 -31.887 1.00 17.00 223 GLY B C 1
ATOM 7080 O O . GLY B 1 223 ? -21.529 -17.939 -32.832 1.00 19.73 223 GLY B O 1
ATOM 7081 N N . HIS B 1 224 ? -23.128 -19.062 -31.727 1.00 16.80 224 HIS B N 1
ATOM 7082 C CA . HIS B 1 224 ? -23.240 -20.076 -32.764 1.00 15.28 224 HIS B CA 1
ATOM 7083 C C . HIS B 1 224 ? -23.697 -19.439 -34.073 1.00 18.37 224 HIS B C 1
ATOM 7084 O O . HIS B 1 224 ? -24.494 -18.496 -34.075 1.00 20.78 224 HIS B O 1
ATOM 7091 N N . GLN B 1 225 ? -23.152 -19.930 -35.191 1.00 14.87 225 GLN B N 1
ATOM 7092 C CA . GLN B 1 225 ? -23.444 -19.328 -36.492 1.00 20.53 225 GLN B CA 1
ATOM 7093 C C . GLN B 1 225 ? -24.930 -19.415 -36.825 1.00 18.93 225 GLN B C 1
ATOM 7094 O O . GLN B 1 225 ? -25.589 -18.401 -37.082 1.00 19.21 225 GLN B O 1
ATOM 7100 N N . GLN B 1 226 ? -25.466 -20.629 -36.844 1.00 17.50 226 GLN B N 1
ATOM 7101 C CA . GLN B 1 226 ? -26.854 -20.859 -37.208 1.00 18.07 226 GLN B CA 1
ATOM 7102 C C . GLN B 1 226 ? -27.292 -22.186 -36.609 1.00 20.94 226 GLN B C 1
ATOM 7103 O O . GLN B 1 226 ? -26.473 -23.069 -36.338 1.00 19.97 226 GLN B O 1
ATOM 7109 N N . ALA B 1 227 ? -28.599 -22.311 -36.397 1.00 22.44 227 ALA B N 1
ATOM 7110 C CA . ALA B 1 227 ? -29.160 -23.537 -35.851 1.00 18.09 227 ALA B CA 1
ATOM 7111 C C . ALA B 1 227 ? -30.669 -23.507 -36.019 1.00 18.24 227 ALA B C 1
ATOM 7112 O O . ALA B 1 227 ? -31.297 -22.468 -35.815 1.00 15.73 227 ALA B O 1
ATOM 7114 N N . LEU B 1 228 ? -31.239 -24.644 -36.396 1.00 21.77 228 LEU B N 1
ATOM 7115 C CA . LEU B 1 228 ? -32.681 -24.834 -36.367 1.00 17.75 228 LEU B CA 1
ATOM 7116 C C . LEU B 1 228 ? -33.044 -25.606 -35.107 1.00 19.11 228 LEU B C 1
ATOM 7117 O O . LEU B 1 228 ? -32.488 -26.679 -34.847 1.00 16.74 228 LEU B O 1
ATOM 7122 N N . TYR B 1 229 ? -33.971 -25.062 -34.328 1.00 19.21 229 TYR B N 1
ATOM 7123 C CA . TYR B 1 229 ? -34.461 -25.710 -33.116 1.00 15.06 229 TYR B CA 1
ATOM 7124 C C . TYR B 1 229 ? -35.867 -26.214 -33.424 1.00 16.65 229 TYR B C 1
ATOM 7125 O O . TYR B 1 229 ? -36.829 -25.442 -33.422 1.00 22.24 229 TYR B O 1
ATOM 7134 N N . LYS B 1 230 ? -35.984 -27.508 -33.708 1.00 20.28 230 LYS B N 1
ATOM 7135 C CA . LYS B 1 230 ? -37.235 -28.099 -34.167 1.00 21.29 230 LYS B CA 1
ATOM 7136 C C . LYS B 1 230 ? -37.898 -28.873 -33.036 1.00 19.64 230 LYS B C 1
ATOM 7137 O O . LYS B 1 230 ? -37.274 -29.758 -32.439 1.00 19.93 230 LYS B O 1
ATOM 7143 N N . SER B 1 231 ? -39.160 -28.539 -32.752 1.00 20.04 231 SER B N 1
ATOM 7144 C CA . SER B 1 231 ? -39.982 -29.253 -31.769 1.00 14.93 231 SER B CA 1
ATOM 7145 C C . SER B 1 231 ? -39.293 -29.318 -30.408 1.00 16.78 231 SER B C 1
ATOM 7146 O O . SER B 1 231 ? -39.129 -30.387 -29.817 1.00 19.76 231 SER B O 1
ATOM 7149 N N . ILE B 1 232 ? -38.873 -28.162 -29.916 1.00 14.92 232 ILE B N 1
ATOM 7150 C CA . ILE B 1 232 ? -38.272 -28.059 -28.594 1.00 18.50 232 ILE B CA 1
ATOM 7151 C C . ILE B 1 232 ? -39.371 -27.760 -27.584 1.00 20.26 232 ILE B C 1
ATOM 7152 O O . ILE B 1 232 ? -40.214 -26.883 -27.808 1.00 18.42 232 ILE B O 1
ATOM 7157 N N . TYR B 1 233 ? -39.372 -28.494 -26.476 1.00 23.15 233 TYR B N 1
ATOM 7158 C CA . TYR B 1 233 ? -40.332 -28.286 -25.402 1.00 17.15 233 TYR B CA 1
ATOM 7159 C C . TYR B 1 233 ? -39.626 -27.570 -24.256 1.00 20.90 233 TYR B C 1
ATOM 7160 O O . TYR B 1 233 ? -38.792 -28.162 -23.564 1.00 19.66 233 TYR B O 1
ATOM 7169 N N . PHE B 1 234 ? -39.967 -26.301 -24.056 1.00 21.00 234 PHE B N 1
ATOM 7170 C CA . PHE B 1 234 ? -39.437 -25.515 -22.950 1.00 18.96 234 PHE B CA 1
ATOM 7171 C C . PHE B 1 234 ? -40.399 -25.629 -21.775 1.00 21.68 234 PHE B C 1
ATOM 7172 O O . PHE B 1 234 ? -41.492 -25.056 -21.808 1.00 24.14 234 PHE B O 1
ATOM 7180 N N . TYR B 1 235 ? -39.980 -26.331 -20.723 1.00 21.61 235 TYR B N 1
ATOM 7181 C CA . TYR B 1 235 ? -40.829 -26.647 -19.578 1.00 19.09 235 TYR B CA 1
ATOM 7182 C C . TYR B 1 235 ? -40.278 -25.965 -18.331 1.00 23.62 235 TYR B C 1
ATOM 7183 O O . TYR B 1 235 ? -39.252 -26.389 -17.788 1.00 28.17 235 TYR B O 1
ATOM 7192 N N . GLN B 1 236 ? -40.970 -24.921 -17.867 1.00 23.27 236 GLN B N 1
ATOM 7193 C CA . GLN B 1 236 ? -40.648 -24.230 -16.613 1.00 22.73 236 GLN B CA 1
ATOM 7194 C C . GLN B 1 236 ? -39.251 -23.602 -16.623 1.00 24.16 236 GLN B C 1
ATOM 7195 O O . GLN B 1 236 ? -38.592 -23.514 -15.582 1.00 22.57 236 GLN B O 1
ATOM 7201 N N . ASN B 1 237 ? -38.794 -23.129 -17.782 1.00 19.59 237 ASN B N 1
ATOM 7202 C CA . ASN B 1 237 ? -37.537 -22.394 -17.851 1.00 20.08 237 ASN B CA 1
ATOM 7203 C C . ASN B 1 237 ? -37.757 -20.929 -17.500 1.00 22.30 237 ASN B C 1
ATOM 7204 O O . ASN B 1 237 ? -38.735 -20.312 -17.932 1.00 20.12 237 ASN B O 1
ATOM 7209 N N . THR B 1 238 ? -36.829 -20.363 -16.727 1.00 20.65 238 THR B N 1
ATOM 7210 C CA . THR B 1 238 ? -36.889 -18.927 -16.488 1.00 18.63 238 THR B CA 1
ATOM 7211 C C . THR B 1 238 ? -36.794 -18.170 -17.802 1.00 19.67 238 THR B C 1
ATOM 7212 O O . THR B 1 238 ? -37.565 -17.234 -18.052 1.00 18.96 238 THR B O 1
ATOM 7216 N N . VAL B 1 239 ? -35.886 -18.596 -18.674 1.00 16.77 239 VAL B N 1
ATOM 7217 C CA . VAL B 1 239 ? -35.791 -18.089 -20.035 1.00 17.31 239 VAL B CA 1
ATOM 7218 C C . VAL B 1 239 ? -35.752 -19.284 -20.970 1.00 18.91 239 VAL B C 1
ATOM 7219 O O . VAL B 1 239 ? -34.952 -20.206 -20.773 1.00 19.39 239 VAL B O 1
ATOM 7223 N N . GLY B 1 240 ? -36.638 -19.285 -21.962 1.00 17.94 240 GLY B N 1
ATOM 7224 C CA . GLY B 1 240 ? -36.695 -20.378 -22.911 1.00 19.49 240 GLY B CA 1
ATOM 7225 C C . GLY B 1 240 ? -35.400 -20.537 -23.673 1.00 19.52 240 GLY B C 1
ATOM 7226 O O . GLY B 1 240 ? -34.699 -21.540 -23.511 1.00 19.19 240 GLY B O 1
ATOM 7227 N N . MET B 1 241 ? -35.081 -19.547 -24.509 1.00 19.04 241 MET B N 1
ATOM 7228 C CA . MET B 1 241 ? -33.820 -19.482 -25.237 1.00 18.11 241 MET B CA 1
ATOM 7229 C C . MET B 1 241 ? -33.199 -18.109 -25.035 1.00 18.68 241 MET B C 1
ATOM 7230 O O . MET B 1 241 ? -33.831 -17.095 -25.343 1.00 20.33 241 MET B O 1
ATOM 7235 N N . LEU B 1 242 ? -31.965 -18.079 -24.533 1.00 22.36 242 LEU B N 1
ATOM 7236 C CA . LEU B 1 242 ? -31.159 -16.864 -24.489 1.00 20.12 242 LEU B CA 1
ATOM 7237 C C . LEU B 1 242 ? -30.294 -16.783 -25.740 1.00 19.67 242 LEU B C 1
ATOM 7238 O O . LEU B 1 242 ? -29.698 -17.785 -26.151 1.00 20.03 242 LEU B O 1
ATOM 7243 N N . ILE B 1 243 ? -30.271 -15.615 -26.377 1.00 18.47 243 ILE B N 1
ATOM 7244 C CA . ILE B 1 243 ? -29.485 -15.402 -27.589 1.00 18.54 243 ILE B CA 1
ATOM 7245 C C . ILE B 1 243 ? -28.500 -14.271 -27.322 1.00 19.54 243 ILE B C 1
ATOM 7246 O O . ILE B 1 243 ? -28.882 -13.097 -27.312 1.00 18.53 243 ILE B O 1
ATOM 7251 N N . THR B 1 244 ? -27.239 -14.616 -27.074 1.00 26.16 244 THR B N 1
ATOM 7252 C CA . THR B 1 244 ? -26.135 -13.655 -26.986 1.00 20.24 244 THR B CA 1
ATOM 7253 C C . THR B 1 244 ? -25.315 -13.778 -28.270 1.00 18.65 244 THR B C 1
ATOM 7254 O O . THR B 1 244 ? -24.433 -14.630 -28.377 1.00 22.51 244 THR B O 1
ATOM 7258 N N . ASN B 1 245 ? -25.618 -12.923 -29.244 1.00 18.79 245 ASN B N 1
ATOM 7259 C CA . ASN B 1 245 ? -24.950 -12.871 -30.543 1.00 17.75 245 ASN B CA 1
ATOM 7260 C C . ASN B 1 245 ? -25.203 -14.130 -31.373 1.00 15.94 245 ASN B C 1
ATOM 7261 O O . ASN B 1 245 ? -25.640 -15.160 -30.854 1.00 16.29 245 ASN B O 1
ATOM 7266 N N . GLY B 1 246 ? -24.872 -14.064 -32.655 1.00 12.26 246 GLY B N 1
ATOM 7267 C CA . GLY B 1 246 ? -25.195 -15.102 -33.612 1.00 15.92 246 GLY B CA 1
ATOM 7268 C C . GLY B 1 246 ? -25.796 -14.509 -34.871 1.00 21.25 246 GLY B C 1
ATOM 7269 O O . GLY B 1 246 ? -26.142 -13.333 -34.938 1.00 26.22 246 GLY B O 1
ATOM 7270 N N . ALA B 1 247 ? -25.913 -15.362 -35.886 1.00 18.28 247 ALA B N 1
ATOM 7271 C CA . ALA B 1 247 ? -26.349 -14.903 -37.200 1.00 20.30 247 ALA B CA 1
ATOM 7272 C C . ALA B 1 247 ? -27.800 -15.276 -37.502 1.00 20.65 247 ALA B C 1
ATOM 7273 O O . ALA B 1 247 ? -28.648 -14.394 -37.670 1.00 22.31 247 ALA B O 1
ATOM 7275 N N . THR B 1 248 ? -28.106 -16.569 -37.585 1.00 18.09 248 THR B N 1
ATOM 7276 C CA . THR B 1 248 ? -29.415 -17.030 -38.034 1.00 20.10 248 THR B CA 1
ATOM 7277 C C . THR B 1 248 ? -29.978 -18.035 -37.044 1.00 17.94 248 THR B C 1
ATOM 7278 O O . THR B 1 248 ? -29.394 -19.103 -36.847 1.00 19.92 248 THR B O 1
ATOM 7282 N N . ILE B 1 249 ? -31.141 -17.733 -36.476 1.00 19.16 249 ILE B N 1
ATOM 7283 C CA . ILE B 1 249 ? -31.797 -18.630 -35.530 1.00 21.17 249 ILE B CA 1
ATOM 7284 C C . ILE B 1 249 ? -33.204 -18.911 -36.043 1.00 20.34 249 ILE B C 1
ATOM 7285 O O . ILE B 1 249 ? -33.979 -17.977 -36.285 1.00 20.28 249 ILE B O 1
ATOM 7290 N N . SER B 1 250 ? -33.525 -20.191 -36.228 1.00 16.26 250 SER B N 1
ATOM 7291 C CA . SER B 1 250 ? -34.837 -20.622 -36.698 1.00 16.85 250 SER B CA 1
ATOM 7292 C C . SER B 1 250 ? -35.429 -21.581 -35.674 1.00 18.00 250 SER B C 1
ATOM 7293 O O . SER B 1 250 ? -34.837 -22.626 -35.379 1.00 19.73 250 SER B O 1
ATOM 7296 N N . ILE B 1 251 ? -36.592 -21.226 -35.133 1.00 19.15 251 ILE B N 1
ATOM 7297 C CA . ILE B 1 251 ? -37.279 -22.025 -34.123 1.00 20.46 251 ILE B CA 1
ATOM 7298 C C . ILE B 1 251 ? -38.618 -22.465 -34.701 1.00 16.83 251 ILE B C 1
ATOM 7299 O O . ILE B 1 251 ? -39.472 -21.627 -35.013 1.00 15.50 251 ILE B O 1
ATOM 7304 N N . LEU B 1 252 ? -38.798 -23.774 -34.851 1.00 17.99 252 LEU B N 1
ATOM 7305 C CA . LEU B 1 252 ? -39.988 -24.330 -35.482 1.00 17.77 252 LEU B CA 1
ATOM 7306 C C . LEU B 1 252 ? -40.734 -25.210 -34.493 1.00 19.01 252 LEU B C 1
ATOM 7307 O O . LEU B 1 252 ? -40.155 -26.140 -33.921 1.00 21.26 252 LEU B O 1
ATOM 7312 N N . ALA B 1 253 ? -42.018 -24.925 -34.314 1.00 18.58 253 ALA B N 1
ATOM 7313 C CA . ALA B 1 253 ? -42.894 -25.689 -33.431 1.00 17.84 253 ALA B CA 1
ATOM 7314 C C . ALA B 1 253 ? -42.355 -25.902 -32.014 1.00 15.65 253 ALA B C 1
ATOM 7315 O O . ALA B 1 253 ? -42.266 -27.045 -31.544 1.00 19.30 253 ALA B O 1
ATOM 7317 N N . PRO B 1 254 ? -42.029 -24.841 -31.287 1.00 13.81 254 PRO B N 1
ATOM 7318 C CA . PRO B 1 254 ? -41.687 -24.994 -29.874 1.00 16.82 254 PRO B CA 1
ATOM 7319 C C . PRO B 1 254 ? -42.929 -24.891 -28.993 1.00 22.67 254 PRO B C 1
ATOM 7320 O O . PRO B 1 254 ? -44.011 -24.500 -29.435 1.00 20.11 254 PRO B O 1
ATOM 7324 N N . THR B 1 255 ? -42.744 -25.240 -27.722 1.00 22.98 255 THR B N 1
ATOM 7325 C CA . THR B 1 255 ? -43.798 -25.144 -26.721 1.00 21.48 255 THR B CA 1
ATOM 7326 C C . THR B 1 255 ? -43.221 -24.485 -25.480 1.00 20.02 255 THR B C 1
ATOM 7327 O O . THR B 1 255 ? -42.267 -25.003 -24.891 1.00 23.21 255 THR B O 1
ATOM 7331 N N . PHE B 1 256 ? -43.787 -23.340 -25.097 1.00 19.25 256 PHE B N 1
ATOM 7332 C CA . PHE B 1 256 ? -43.376 -22.612 -23.902 1.00 21.03 256 PHE B CA 1
ATOM 7333 C C . PHE B 1 256 ? -44.412 -22.849 -22.806 1.00 23.17 256 PHE B C 1
ATOM 7334 O O . PHE B 1 256 ? -45.492 -22.250 -22.830 1.00 21.74 256 PHE B O 1
ATOM 7342 N N . GLU B 1 257 ? -44.073 -23.688 -21.834 1.00 21.53 257 GLU B N 1
ATOM 7343 C CA . GLU B 1 257 ? -44.974 -24.028 -20.738 1.00 21.55 257 GLU B CA 1
ATOM 7344 C C . GLU B 1 257 ? -44.412 -23.494 -19.423 1.00 22.91 257 GLU B C 1
ATOM 7345 O O . GLU B 1 257 ? -43.347 -23.933 -18.979 1.00 27.32 257 GLU B O 1
ATOM 7351 N N . THR B 1 258 ? -45.141 -22.567 -18.798 1.00 23.46 258 THR B N 1
ATOM 7352 C CA . THR B 1 258 ? -44.746 -21.938 -17.531 1.00 26.57 258 THR B CA 1
ATOM 7353 C C . THR B 1 258 ? -43.337 -21.342 -17.620 1.00 26.48 258 THR B C 1
ATOM 7354 O O . THR B 1 258 ? -42.489 -21.539 -16.746 1.00 25.10 258 THR B O 1
ATOM 7358 N N . VAL B 1 259 ? -43.101 -20.587 -18.692 1.00 25.62 259 VAL B N 1
ATOM 7359 C CA . VAL B 1 259 ? -41.795 -20.017 -19.007 1.00 20.32 259 VAL B CA 1
ATOM 7360 C C . VAL B 1 259 ? -41.853 -18.511 -18.788 1.00 22.26 259 VAL B C 1
ATOM 7361 O O . VAL B 1 259 ? -42.770 -17.842 -19.279 1.00 25.27 259 VAL B O 1
ATOM 7365 N N . GLY B 1 260 ? -40.871 -17.978 -18.057 1.00 18.12 260 GLY B N 1
ATOM 7366 C CA . GLY B 1 260 ? -40.877 -16.554 -17.757 1.00 17.50 260 GLY B CA 1
ATOM 7367 C C . GLY B 1 260 ? -40.741 -15.688 -18.995 1.00 18.95 260 GLY B C 1
ATOM 7368 O O . GLY B 1 260 ? -41.462 -14.702 -19.160 1.00 21.49 260 GLY B O 1
ATOM 7369 N N . THR B 1 261 ? -39.797 -16.029 -19.870 1.00 20.71 261 THR B N 1
ATOM 7370 C CA . THR B 1 261 ? -39.612 -15.336 -21.141 1.00 19.61 261 THR B CA 1
ATOM 7371 C C . THR B 1 261 ? -39.269 -16.362 -22.205 1.00 20.87 261 THR B C 1
ATOM 7372 O O . THR B 1 261 ? -38.360 -17.173 -22.012 1.00 22.06 261 THR B O 1
ATOM 7376 N N . GLY B 1 262 ? -39.995 -16.326 -23.318 1.00 21.90 262 GLY B N 1
ATOM 7377 C CA . GLY B 1 262 ? -39.787 -17.298 -24.371 1.00 16.71 262 GLY B CA 1
ATOM 7378 C C . GLY B 1 262 ? -38.415 -17.208 -24.996 1.00 19.02 262 GLY B C 1
ATOM 7379 O O . GLY B 1 262 ? -37.582 -18.103 -24.830 1.00 17.12 262 GLY B O 1
ATOM 7380 N N . VAL B 1 263 ? -38.166 -16.104 -25.692 1.00 21.56 263 VAL B N 1
ATOM 7381 C CA . VAL B 1 263 ? -36.904 -15.843 -26.369 1.00 20.38 263 VAL B CA 1
ATOM 7382 C C . VAL B 1 263 ? -36.404 -14.482 -25.910 1.00 20.56 263 VAL B C 1
ATOM 7383 O O . VAL B 1 263 ? -37.135 -13.489 -25.994 1.00 21.53 263 VAL B O 1
ATOM 7387 N N . LEU B 1 264 ? -35.171 -14.444 -25.411 1.00 20.39 264 LEU B N 1
ATOM 7388 C CA . LEU B 1 264 ? -34.541 -13.227 -24.908 1.00 23.21 264 LEU B CA 1
ATOM 7389 C C . LEU B 1 264 ? -33.225 -13.025 -25.641 1.00 20.70 264 LEU B C 1
ATOM 7390 O O . LEU B 1 264 ? -32.320 -13.859 -25.536 1.00 24.09 264 LEU B O 1
ATOM 7395 N N . CYS B 1 265 ? -33.123 -11.933 -26.389 1.00 21.66 265 CYS B N 1
ATOM 7396 C CA . CYS B 1 265 ? -31.924 -11.621 -27.161 1.00 25.29 265 CYS B CA 1
ATOM 7397 C C . CYS B 1 265 ? -31.317 -10.335 -26.619 1.00 22.73 265 CYS B C 1
ATOM 7398 O O . CYS B 1 265 ? -31.846 -9.246 -26.859 1.00 24.68 265 CYS B O 1
ATOM 7401 N N . THR B 1 266 ? -30.205 -10.460 -25.892 1.00 28.40 266 THR B N 1
ATOM 7402 C CA . THR B 1 266 ? -29.580 -9.325 -25.225 1.00 24.25 266 THR B CA 1
ATOM 7403 C C . THR B 1 266 ? -28.300 -8.846 -25.899 1.00 25.32 266 THR B C 1
ATOM 7404 O O . THR B 1 266 ? -27.683 -7.894 -25.405 1.00 27.93 266 THR B O 1
ATOM 7408 N N . SER B 1 267 ? -27.899 -9.445 -27.019 1.00 21.01 267 SER B N 1
ATOM 7409 C CA . SER B 1 267 ? -26.676 -9.034 -27.699 1.00 18.50 267 SER B CA 1
ATOM 7410 C C . SER B 1 267 ? -26.736 -9.494 -29.148 1.00 17.35 267 SER B C 1
ATOM 7411 O O . SER B 1 267 ? -27.297 -10.549 -29.454 1.00 19.02 267 SER B O 1
ATOM 7414 N N . GLY B 1 268 ? -26.097 -8.723 -30.028 1.00 14.76 268 GLY B N 1
ATOM 7415 C CA . GLY B 1 268 ? -26.062 -9.049 -31.440 1.00 14.79 268 GLY B CA 1
ATOM 7416 C C . GLY B 1 268 ? -27.271 -8.523 -32.193 1.00 18.64 268 GLY B C 1
ATOM 7417 O O . GLY B 1 268 ? -28.155 -7.854 -31.652 1.00 20.28 268 GLY B O 1
ATOM 7418 N N . ALA B 1 269 ? -27.283 -8.794 -33.497 1.00 19.30 269 ALA B N 1
ATOM 7419 C CA . ALA B 1 269 ? -28.413 -8.462 -34.367 1.00 16.88 269 ALA B CA 1
ATOM 7420 C C . ALA B 1 269 ? -28.736 -9.647 -35.267 1.00 17.97 269 ALA B C 1
ATOM 7421 O O . ALA B 1 269 ? -28.689 -9.547 -36.497 1.00 17.16 269 ALA B O 1
ATOM 7423 N N . PRO B 1 270 ? -29.108 -10.776 -34.688 1.00 17.23 270 PRO B N 1
ATOM 7424 C CA . PRO B 1 270 ? -29.358 -11.975 -35.487 1.00 16.94 270 PRO B CA 1
ATOM 7425 C C . PRO B 1 270 ? -30.739 -11.911 -36.124 1.00 19.13 270 PRO B C 1
ATOM 7426 O O . PRO B 1 270 ? -31.501 -10.969 -35.927 1.00 19.50 270 PRO B O 1
ATOM 7430 N N . TYR B 1 271 ? -31.035 -12.925 -36.926 1.00 19.37 271 TYR B N 1
ATOM 7431 C CA . TYR B 1 271 ? -32.397 -13.197 -37.350 1.00 17.35 271 TYR B CA 1
ATOM 7432 C C . TYR B 1 271 ? -32.969 -14.278 -36.447 1.00 20.37 271 TYR B C 1
ATOM 7433 O O . TYR B 1 271 ? -32.320 -15.304 -36.212 1.00 21.63 271 TYR B O 1
ATOM 7442 N N . ILE B 1 272 ? -34.176 -14.049 -35.942 1.00 22.08 272 ILE B N 1
ATOM 7443 C CA . ILE B 1 272 ? -34.852 -14.989 -35.057 1.00 20.41 272 ILE B CA 1
ATOM 7444 C C . ILE B 1 272 ? -36.186 -15.352 -35.691 1.00 21.21 272 ILE B C 1
ATOM 7445 O O . ILE B 1 272 ? -37.043 -14.483 -35.890 1.00 19.20 272 ILE B O 1
ATOM 7450 N N . GLY B 1 273 ? -36.355 -16.627 -36.017 1.00 21.56 273 GLY B N 1
ATOM 7451 C CA . GLY B 1 273 ? -37.595 -17.096 -36.597 1.00 17.15 273 GLY B CA 1
ATOM 7452 C C . GLY B 1 273 ? -38.391 -17.938 -35.624 1.00 16.92 273 GLY B C 1
ATOM 7453 O O . GLY B 1 273 ? -37.890 -18.952 -35.130 1.00 22.20 273 GLY B O 1
ATOM 7454 N N . LEU B 1 274 ? -39.611 -17.505 -35.302 1.00 18.31 274 LEU B N 1
ATOM 7455 C CA . LEU B 1 274 ? -40.520 -18.242 -34.428 1.00 19.13 274 LEU B CA 1
ATOM 7456 C C . LEU B 1 274 ? -41.757 -18.632 -35.229 1.00 22.44 274 LEU B C 1
ATOM 7457 O O . LEU B 1 274 ? -42.568 -17.767 -35.581 1.00 22.99 274 LEU B O 1
ATOM 7462 N N . VAL B 1 275 ? -41.902 -19.926 -35.522 1.00 18.16 275 VAL B N 1
ATOM 7463 C CA . VAL B 1 275 ? -42.960 -20.431 -36.393 1.00 20.05 275 VAL B CA 1
ATOM 7464 C C . VAL B 1 275 ? -43.681 -21.583 -35.697 1.00 20.42 275 VAL B C 1
ATOM 7465 O O . VAL B 1 275 ? -43.037 -22.488 -35.153 1.00 19.94 275 VAL B O 1
ATOM 7469 N N . ASP B 1 276 ? -45.017 -21.543 -35.720 1.00 19.13 276 ASP B N 1
ATOM 7470 C CA . ASP B 1 276 ? -45.871 -22.608 -35.178 1.00 18.33 276 ASP B CA 1
ATOM 7471 C C . ASP B 1 276 ? -45.635 -22.823 -33.686 1.00 19.58 276 ASP B C 1
ATOM 7472 O O . ASP B 1 276 ? -45.677 -23.951 -33.190 1.00 21.68 276 ASP B O 1
ATOM 7477 N N . ALA B 1 277 ? -45.424 -21.733 -32.956 1.00 17.19 277 ALA B N 1
ATOM 7478 C CA . ALA B 1 277 ? -45.100 -21.805 -31.540 1.00 19.05 277 ALA B CA 1
ATOM 7479 C C . ALA B 1 277 ? -46.366 -21.864 -30.690 1.00 22.02 277 ALA B C 1
ATOM 7480 O O . ALA B 1 277 ? -47.425 -21.363 -31.074 1.00 19.33 277 ALA B O 1
ATOM 7482 N N . ARG B 1 278 ? -46.237 -22.489 -29.521 1.00 24.59 278 ARG B N 1
ATOM 7483 C CA . ARG B 1 278 ? -47.307 -22.616 -28.543 1.00 20.48 278 ARG B CA 1
ATOM 7484 C C . ARG B 1 278 ? -46.864 -22.010 -27.220 1.00 20.58 278 ARG B C 1
ATOM 7485 O O . ARG B 1 278 ? -45.748 -22.260 -26.758 1.00 25.01 278 ARG B O 1
ATOM 7493 N N . SER B 1 279 ? -47.748 -21.235 -26.601 1.00 22.85 279 SER B N 1
ATOM 7494 C CA . SER B 1 279 ? -47.479 -20.593 -25.322 1.00 17.34 279 SER B CA 1
ATOM 7495 C C . SER B 1 279 ? -48.493 -21.097 -24.309 1.00 23.85 279 SER B C 1
ATOM 7496 O O . SER B 1 279 ? -49.700 -20.914 -24.492 1.00 28.09 279 SER B O 1
ATOM 7499 N N . ILE B 1 280 ? -48.005 -21.724 -23.244 1.00 24.76 280 ILE B N 1
ATOM 7500 C CA . ILE B 1 280 ? -48.848 -22.287 -22.195 1.00 20.45 280 ILE B CA 1
ATOM 7501 C C . ILE B 1 280 ? -48.428 -21.619 -20.893 1.00 25.97 280 ILE B C 1
ATOM 7502 O O . ILE B 1 280 ? -47.389 -21.961 -20.316 1.00 26.85 280 ILE B O 1
ATOM 7507 N N . ASN B 1 281 ? -49.226 -20.657 -20.435 1.00 26.37 281 ASN B N 1
ATOM 7508 C CA . ASN B 1 281 ? -48.994 -19.987 -19.160 1.00 23.60 281 ASN B CA 1
ATOM 7509 C C . ASN B 1 281 ? -47.580 -19.419 -19.089 1.00 23.34 281 ASN B C 1
ATOM 7510 O O . ASN B 1 281 ? -46.816 -19.690 -18.163 1.00 27.65 281 ASN B O 1
ATOM 7515 N N . SER B 1 282 ? -47.224 -18.628 -20.093 1.00 23.61 282 SER B N 1
ATOM 7516 C CA . SER B 1 282 ? -45.873 -18.107 -20.210 1.00 21.25 282 SER B CA 1
ATOM 7517 C C . SER B 1 282 ? -45.894 -16.588 -20.260 1.00 21.98 282 SER B C 1
ATOM 7518 O O . SER B 1 282 ? -46.937 -15.961 -20.471 1.00 27.70 282 SER B O 1
ATOM 7521 N N . GLY B 1 283 ? -44.719 -16.002 -20.075 1.00 17.69 283 GLY B N 1
ATOM 7522 C CA . GLY B 1 283 ? -44.542 -14.567 -20.136 1.00 17.35 283 GLY B CA 1
ATOM 7523 C C . GLY B 1 283 ? -44.291 -14.076 -21.543 1.00 17.60 283 GLY B C 1
ATOM 7524 O O . GLY B 1 283 ? -44.779 -14.648 -22.523 1.00 17.33 283 GLY B O 1
ATOM 7525 N N . VAL B 1 284 ? -43.494 -13.009 -21.645 1.00 19.18 284 VAL B N 1
ATOM 7526 C CA . VAL B 1 284 ? -43.211 -12.395 -22.937 1.00 18.82 284 VAL B CA 1
ATOM 7527 C C . VAL B 1 284 ? -42.564 -13.417 -23.857 1.00 22.69 284 VAL B C 1
ATOM 7528 O O . VAL B 1 284 ? -41.641 -14.141 -23.463 1.00 22.62 284 VAL B O 1
ATOM 7532 N N . THR B 1 285 ? -43.063 -13.492 -25.093 1.00 22.13 285 THR B N 1
ATOM 7533 C CA . THR B 1 285 ? -42.622 -14.530 -26.017 1.00 21.56 285 THR B CA 1
ATOM 7534 C C . THR B 1 285 ? -41.266 -14.205 -26.644 1.00 23.30 285 THR B C 1
ATOM 7535 O O . THR B 1 285 ? -40.423 -15.097 -26.796 1.00 18.01 285 THR B O 1
ATOM 7539 N N . LEU B 1 286 ? -41.041 -12.948 -27.024 1.00 23.24 286 LEU B N 1
ATOM 7540 C CA . LEU B 1 286 ? -39.775 -12.521 -27.612 1.00 23.04 286 LEU B CA 1
ATOM 7541 C C . LEU B 1 286 ? -39.424 -11.140 -27.079 1.00 22.04 286 LEU B C 1
ATOM 7542 O O . LEU B 1 286 ? -40.159 -10.178 -27.312 1.00 20.20 286 LEU B O 1
ATOM 7547 N N . LYS B 1 287 ? -38.302 -11.044 -26.372 1.00 22.44 287 LYS B N 1
ATOM 7548 C CA . LYS B 1 287 ? -37.830 -9.784 -25.817 1.00 26.61 287 LYS B CA 1
ATOM 7549 C C . LYS B 1 287 ? -36.394 -9.546 -26.262 1.00 24.65 287 LYS B C 1
ATOM 7550 O O . LYS B 1 287 ? -35.589 -10.480 -26.304 1.00 24.48 287 LYS B O 1
ATOM 7556 N N . THR B 1 288 ? -36.076 -8.302 -26.608 1.00 19.86 288 THR B N 1
ATOM 7557 C CA . THR B 1 288 ? -34.725 -7.967 -27.029 1.00 21.49 288 THR B CA 1
ATOM 7558 C C . THR B 1 288 ? -34.329 -6.590 -26.512 1.00 22.85 288 THR B C 1
ATOM 7559 O O . THR B 1 288 ? -35.142 -5.664 -26.495 1.00 23.57 288 THR B O 1
ATOM 7563 N N . THR B 1 289 ? -33.070 -6.461 -26.105 1.00 24.63 289 THR B N 1
ATOM 7564 C CA . THR B 1 289 ? -32.492 -5.168 -25.775 1.00 21.46 289 THR B CA 1
ATOM 7565 C C . THR B 1 289 ? -31.654 -4.609 -26.909 1.00 24.80 289 THR B C 1
ATOM 7566 O O . THR B 1 289 ? -31.043 -3.548 -26.753 1.00 24.60 289 THR B O 1
ATOM 7570 N N . THR B 1 290 ? -31.603 -5.303 -28.044 1.00 21.88 290 THR B N 1
ATOM 7571 C CA . THR B 1 290 ? -30.823 -4.877 -29.194 1.00 22.40 290 THR B CA 1
ATOM 7572 C C . THR B 1 290 ? -31.739 -4.800 -30.414 1.00 25.33 290 THR B C 1
ATOM 7573 O O . THR B 1 290 ? -32.966 -4.737 -30.253 1.00 23.07 290 THR B O 1
ATOM 7577 N N . TYR B 1 291 ? -31.186 -4.820 -31.623 1.00 22.91 291 TYR B N 1
ATOM 7578 C CA . TYR B 1 291 ? -31.952 -4.626 -32.854 1.00 16.75 291 TYR B CA 1
ATOM 7579 C C . TYR B 1 291 ? -31.816 -5.809 -33.809 1.00 20.33 291 TYR B C 1
ATOM 7580 O O . TYR B 1 291 ? -31.231 -5.679 -34.892 1.00 23.98 291 TYR B O 1
ATOM 7589 N N . PRO B 1 292 ? -32.382 -6.960 -33.464 1.00 21.39 292 PRO B N 1
ATOM 7590 C CA . PRO B 1 292 ? -32.447 -8.071 -34.413 1.00 20.44 292 PRO B CA 1
ATOM 7591 C C . PRO B 1 292 ? -33.671 -7.954 -35.317 1.00 22.47 292 PRO B C 1
ATOM 7592 O O . PRO B 1 292 ? -34.557 -7.121 -35.109 1.00 22.51 292 PRO B O 1
ATOM 7596 N N . SER B 1 293 ? -33.693 -8.795 -36.348 1.00 18.44 293 SER B N 1
ATOM 7597 C CA . SER B 1 293 ? -34.838 -8.908 -37.244 1.00 20.70 293 SER B CA 1
ATOM 7598 C C . SER B 1 293 ? -35.527 -10.233 -36.964 1.00 21.35 293 SER B C 1
ATOM 7599 O O . SER B 1 293 ? -34.937 -11.295 -37.179 1.00 25.64 293 SER B O 1
ATOM 7602 N N . PHE B 1 294 ? -36.766 -10.180 -36.482 1.00 19.87 294 PHE B N 1
ATOM 7603 C CA . PHE B 1 294 ? -37.452 -11.407 -36.119 1.00 22.46 294 PHE B CA 1
ATOM 7604 C C . PHE B 1 294 ? -38.799 -11.516 -36.822 1.00 23.59 294 PHE B C 1
ATOM 7605 O O . PHE B 1 294 ? -39.371 -10.532 -37.303 1.00 20.66 294 PHE B O 1
ATOM 7613 N N . LEU B 1 295 ? -39.265 -12.756 -36.919 1.00 18.85 295 LEU B N 1
ATOM 7614 C CA . LEU B 1 295 ? -40.572 -13.082 -37.459 1.00 15.85 295 LEU B CA 1
ATOM 7615 C C . LEU B 1 295 ? -41.294 -13.980 -36.474 1.00 16.82 295 LEU B C 1
ATOM 7616 O O . LEU B 1 295 ? -40.702 -14.915 -35.928 1.00 19.54 295 LEU B O 1
ATOM 7621 N N . ILE B 1 296 ? -42.572 -13.696 -36.254 1.00 19.00 296 ILE B N 1
ATOM 7622 C CA . ILE B 1 296 ? -43.440 -14.540 -35.445 1.00 19.84 296 ILE B CA 1
ATOM 7623 C C . ILE B 1 296 ? -44.619 -14.921 -36.326 1.00 16.90 296 ILE B C 1
ATOM 7624 O O . ILE B 1 296 ? -45.427 -14.059 -36.695 1.00 16.03 296 ILE B O 1
ATOM 7629 N N . GLU B 1 297 ? -44.680 -16.195 -36.716 1.00 14.75 297 GLU B N 1
ATOM 7630 C CA . GLU B 1 297 ? -45.754 -16.727 -37.542 1.00 15.09 297 GLU B CA 1
ATOM 7631 C C . GLU B 1 297 ? -46.473 -17.845 -36.803 1.00 17.94 297 GLU B C 1
ATOM 7632 O O . GLU B 1 297 ? -45.832 -18.767 -36.289 1.00 17.83 297 GLU B O 1
ATOM 7638 N N . ASN B 1 298 ? -47.803 -17.764 -36.770 1.00 17.11 298 ASN B N 1
ATOM 7639 C CA . ASN B 1 298 ? -48.659 -18.816 -36.217 1.00 18.27 298 ASN B CA 1
ATOM 7640 C C . ASN B 1 298 ? -48.333 -19.103 -34.751 1.00 18.35 298 ASN B C 1
ATOM 7641 O O . ASN B 1 298 ? -48.168 -20.251 -34.336 1.00 15.88 298 ASN B O 1
ATOM 7646 N N . LEU B 1 299 ? -48.278 -18.043 -33.953 1.00 19.06 299 LEU B N 1
ATOM 7647 C CA . LEU B 1 299 ? -48.171 -18.179 -32.508 1.00 18.00 299 LEU B CA 1
ATOM 7648 C C . LEU B 1 299 ? -49.573 -18.248 -31.920 1.00 18.17 299 LEU B C 1
ATOM 7649 O O . LEU B 1 299 ? -50.403 -17.375 -32.191 1.00 20.89 299 LEU B O 1
ATOM 7654 N N . ASN B 1 300 ? -49.837 -19.286 -31.130 1.00 15.25 300 ASN B N 1
ATOM 7655 C CA . ASN B 1 300 ? -51.138 -19.494 -30.504 1.00 17.95 300 ASN B CA 1
ATOM 7656 C C . ASN B 1 300 ? -50.958 -19.548 -28.993 1.00 20.79 300 ASN B C 1
ATOM 7657 O O . ASN B 1 300 ? -50.318 -20.469 -28.474 1.00 19.93 300 ASN B O 1
ATOM 7662 N N . LYS B 1 301 ? -51.535 -18.573 -28.296 1.00 19.06 301 LYS B N 1
ATOM 7663 C CA . LYS B 1 301 ? -51.385 -18.410 -26.859 1.00 18.44 301 LYS B CA 1
ATOM 7664 C C . LYS B 1 301 ? -52.645 -18.848 -26.121 1.00 25.51 301 LYS B C 1
ATOM 7665 O O . LYS B 1 301 ? -53.765 -18.721 -26.630 1.00 25.37 301 LYS B O 1
ATOM 7671 N N . ASP B 1 302 ? -52.457 -19.368 -24.911 1.00 23.00 302 ASP B N 1
ATOM 7672 C CA . ASP B 1 302 ? -53.594 -19.683 -24.064 1.00 23.17 302 ASP B CA 1
ATOM 7673 C C . ASP B 1 302 ? -54.017 -18.437 -23.283 1.00 26.41 302 ASP B C 1
ATOM 7674 O O . ASP B 1 302 ? -53.408 -17.368 -23.387 1.00 25.11 302 ASP B O 1
ATOM 7679 N N . ALA B 1 303 ? -55.084 -18.569 -22.491 1.00 27.19 303 ALA B N 1
ATOM 7680 C CA . ALA B 1 303 ? -55.618 -17.406 -21.788 1.00 29.17 303 ALA B CA 1
ATOM 7681 C C . ALA B 1 303 ? -54.680 -16.919 -20.691 1.00 28.73 303 ALA B C 1
ATOM 7682 O O . ALA B 1 303 ? -54.608 -15.714 -20.428 1.00 30.44 303 ALA B O 1
ATOM 7684 N N . GLN B 1 304 ? -53.967 -17.830 -20.033 1.00 27.85 304 GLN B N 1
ATOM 7685 C CA . GLN B 1 304 ? -53.104 -17.432 -18.926 1.00 27.45 304 GLN B CA 1
ATOM 7686 C C . GLN B 1 304 ? -51.860 -16.680 -19.388 1.00 27.98 304 GLN B C 1
ATOM 7687 O O . GLN B 1 304 ? -51.268 -15.942 -18.592 1.00 32.36 304 GLN B O 1
ATOM 7693 N N . SER B 1 305 ? -51.456 -16.834 -20.647 1.00 27.18 305 SER B N 1
ATOM 7694 C CA . SER B 1 305 ? -50.337 -16.074 -21.209 1.00 23.52 305 SER B CA 1
ATOM 7695 C C . SER B 1 305 ? -50.853 -14.697 -21.603 1.00 20.73 305 SER B C 1
ATOM 7696 O O . SER B 1 305 ? -51.278 -14.468 -22.734 1.00 20.09 305 SER B O 1
ATOM 7699 N N . SER B 1 306 ? -50.814 -13.766 -20.652 1.00 20.90 306 SER B N 1
ATOM 7700 C CA . SER B 1 306 ? -51.374 -12.432 -20.823 1.00 20.99 306 SER B CA 1
ATOM 7701 C C . SER B 1 306 ? -50.318 -11.368 -21.102 1.00 22.42 306 SER B C 1
ATOM 7702 O O . SER B 1 306 ? -50.646 -10.175 -21.149 1.00 19.33 306 SER B O 1
ATOM 7705 N N . SER B 1 307 ? -49.063 -11.764 -21.283 1.00 21.12 307 SER B N 1
ATOM 7706 C CA . SER B 1 307 ? -48.008 -10.793 -21.507 1.00 22.71 307 SER B CA 1
ATOM 7707 C C . SER B 1 307 ? -47.985 -10.344 -22.966 1.00 21.48 307 SER B C 1
ATOM 7708 O O . SER B 1 307 ? -48.625 -10.934 -23.842 1.00 21.56 307 SER B O 1
ATOM 7711 N N . ASN B 1 308 ? -47.233 -9.274 -23.218 1.00 21.44 308 ASN B N 1
ATOM 7712 C CA . ASN B 1 308 ? -46.996 -8.837 -24.585 1.00 21.85 308 ASN B CA 1
ATOM 7713 C C . ASN B 1 308 ? -46.274 -9.929 -25.367 1.00 17.05 308 ASN B C 1
ATOM 7714 O O . ASN B 1 308 ? -45.586 -10.779 -24.800 1.00 19.78 308 ASN B O 1
ATOM 7719 N N . VAL B 1 309 ? -46.454 -9.915 -26.685 1.00 18.97 309 VAL B N 1
ATOM 7720 C CA . VAL B 1 309 ? -45.819 -10.931 -27.518 1.00 19.39 309 VAL B CA 1
ATOM 7721 C C . VAL B 1 309 ? -44.371 -10.559 -27.818 1.00 19.59 309 VAL B C 1
ATOM 7722 O O . VAL B 1 309 ? -43.481 -11.414 -27.796 1.00 22.08 309 VAL B O 1
ATOM 7726 N N . ALA B 1 310 ? -44.105 -9.286 -28.085 1.00 19.12 310 ALA B N 1
ATOM 7727 C CA . ALA B 1 310 ? -42.758 -8.837 -28.395 1.00 20.75 310 ALA B CA 1
ATOM 7728 C C . ALA B 1 310 ? -42.489 -7.526 -27.673 1.00 20.51 310 ALA B C 1
ATOM 7729 O O . ALA B 1 310 ? -43.363 -6.660 -27.600 1.00 21.06 310 ALA B O 1
ATOM 7731 N N . GLU B 1 311 ? -41.277 -7.392 -27.138 1.00 25.28 311 GLU B N 1
ATOM 7732 C CA . GLU B 1 311 ? -40.840 -6.172 -26.474 1.00 23.92 311 GLU B CA 1
ATOM 7733 C C . GLU B 1 311 ? -39.418 -5.850 -26.909 1.00 25.45 311 GLU B C 1
ATOM 7734 O O . GLU B 1 311 ? -38.597 -6.752 -27.097 1.00 24.84 311 GLU B O 1
ATOM 7740 N N . GLY B 1 312 ? -39.135 -4.562 -27.083 1.00 28.91 312 GLY B N 1
ATOM 7741 C CA . GLY B 1 312 ? -37.843 -4.132 -27.559 1.00 26.49 312 GLY B CA 1
ATOM 7742 C C . GLY B 1 312 ? -37.266 -2.976 -26.769 1.00 29.77 312 GLY B C 1
ATOM 7743 O O . GLY B 1 312 ? -37.777 -2.593 -25.712 1.00 29.03 312 GLY B O 1
ATOM 7744 N N . PRO B 1 313 ? -36.174 -2.397 -27.275 1.00 33.15 313 PRO B N 1
ATOM 7745 C CA . PRO B 1 313 ? -35.542 -1.271 -26.568 1.00 31.73 313 PRO B CA 1
ATOM 7746 C C . PRO B 1 313 ? -36.423 -0.041 -26.467 1.00 32.07 313 PRO B C 1
ATOM 7747 O O . PRO B 1 313 ? -36.210 0.784 -25.569 1.00 31.81 313 PRO B O 1
ATOM 7751 N N . SER B 1 314 ? -37.393 0.117 -27.359 1.00 31.99 314 SER B N 1
ATOM 7752 C CA . SER B 1 314 ? -38.267 1.280 -27.360 1.00 31.56 314 SER B CA 1
ATOM 7753 C C . SER B 1 314 ? -39.585 1.036 -26.633 1.00 38.35 314 SER B C 1
ATOM 7754 O O . SER B 1 314 ? -40.396 1.961 -26.517 1.00 33.66 314 SER B O 1
ATOM 7757 N N . GLY B 1 315 ? -39.813 -0.180 -26.130 1.00 33.40 315 GLY B N 1
ATOM 7758 C CA . GLY B 1 315 ? -41.034 -0.516 -25.425 1.00 27.34 315 GLY B CA 1
ATOM 7759 C C . GLY B 1 315 ? -41.739 -1.693 -26.086 1.00 29.89 315 GLY B C 1
ATOM 7760 O O . GLY B 1 315 ? -41.098 -2.624 -26.572 1.00 30.82 315 GLY B O 1
ATOM 7761 N N . THR B 1 316 ? -43.070 -1.630 -26.098 1.00 23.17 316 THR B N 1
ATOM 7762 C CA . THR B 1 316 ? -43.873 -2.717 -26.638 1.00 22.52 316 THR B CA 1
ATOM 7763 C C . THR B 1 316 ? -43.839 -2.710 -28.162 1.00 21.83 316 THR B C 1
ATOM 7764 O O . THR B 1 316 ? -43.989 -1.657 -28.792 1.00 18.39 316 THR B O 1
ATOM 7768 N N . ILE B 1 317 ? -43.634 -3.888 -28.744 1.00 18.81 317 ILE B N 1
ATOM 7769 C CA . ILE B 1 317 ? -43.652 -4.076 -30.189 1.00 19.58 317 ILE B CA 1
ATOM 7770 C C . ILE B 1 317 ? -44.939 -4.751 -30.654 1.00 18.52 317 ILE B C 1
ATOM 7771 O O . ILE B 1 317 ? -45.549 -4.323 -31.634 1.00 19.55 317 ILE B O 1
ATOM 7776 N N . LEU B 1 318 ? -45.383 -5.787 -29.949 1.00 21.38 318 LEU B N 1
ATOM 7777 C CA . LEU B 1 318 ? -46.651 -6.448 -30.228 1.00 18.31 318 LEU B CA 1
ATOM 7778 C C . LEU B 1 318 ? -47.294 -6.808 -28.899 1.00 21.94 318 LEU B C 1
ATOM 7779 O O . LEU B 1 318 ? -46.669 -7.484 -28.075 1.00 21.66 318 LEU B O 1
ATOM 7784 N N . ASN B 1 319 ? -48.535 -6.369 -28.693 1.00 22.17 319 ASN B N 1
ATOM 7785 C CA . ASN B 1 319 ? -49.199 -6.541 -27.407 1.00 20.06 319 ASN B CA 1
ATOM 7786 C C . ASN B 1 319 ? -49.760 -7.959 -27.292 1.00 21.37 319 ASN B C 1
ATOM 7787 O O . ASN B 1 319 ? -49.489 -8.832 -28.121 1.00 23.85 319 ASN B O 1
ATOM 7792 N N . ASN B 1 320 ? -50.554 -8.204 -26.253 1.00 24.58 320 ASN B N 1
ATOM 7793 C CA . ASN B 1 320 ? -51.081 -9.538 -25.983 1.00 21.04 320 ASN B CA 1
ATOM 7794 C C . ASN B 1 320 ? -52.202 -9.864 -26.963 1.00 24.60 320 ASN B C 1
ATOM 7795 O O . ASN B 1 320 ? -53.275 -9.252 -26.924 1.00 26.42 320 ASN B O 1
ATOM 7800 N N . ARG B 1 321 ? -51.962 -10.838 -27.837 1.00 25.03 321 ARG B N 1
ATOM 7801 C CA . ARG B 1 321 ? -53.007 -11.401 -28.677 1.00 21.81 321 ARG B CA 1
ATOM 7802 C C . ARG B 1 321 ? -52.845 -12.910 -28.679 1.00 26.03 321 ARG B C 1
ATOM 7803 O O . ARG B 1 321 ? -51.727 -13.413 -28.820 1.00 27.00 321 ARG B O 1
ATOM 7811 N N . ALA B 1 322 ? -53.961 -13.623 -28.509 1.00 25.66 322 ALA B N 1
ATOM 7812 C CA . ALA B 1 322 ? -53.922 -15.079 -28.447 1.00 21.06 322 ALA B CA 1
ATOM 7813 C C . ALA B 1 322 ? -53.472 -15.710 -29.756 1.00 17.14 322 ALA B C 1
ATOM 7814 O O . ALA B 1 322 ? -53.046 -16.869 -29.757 1.00 18.22 322 ALA B O 1
ATOM 7816 N N . HIS B 1 323 ? -53.570 -14.996 -30.871 1.00 17.30 323 HIS B N 1
ATOM 7817 C CA . HIS B 1 323 ? -53.140 -15.549 -32.143 1.00 16.20 323 HIS B CA 1
ATOM 7818 C C . HIS B 1 323 ? -52.417 -14.490 -32.955 1.00 19.72 323 HIS B C 1
ATOM 7819 O O . HIS B 1 323 ? -52.872 -13.347 -33.054 1.00 18.84 323 HIS B O 1
ATOM 7826 N N . VAL B 1 324 ? -51.303 -14.892 -33.560 1.00 20.42 324 VAL B N 1
ATOM 7827 C CA . VAL B 1 324 ? -50.519 -14.028 -34.431 1.00 14.30 324 VAL B CA 1
ATOM 7828 C C . VAL B 1 324 ? -50.375 -14.736 -35.765 1.00 16.57 324 VAL B C 1
ATOM 7829 O O . VAL B 1 324 ? -50.048 -15.927 -35.807 1.00 19.01 324 VAL B O 1
ATOM 7833 N N . ASP B 1 325 ? -50.647 -14.015 -36.852 1.00 20.72 325 ASP B N 1
ATOM 7834 C CA . ASP B 1 325 ? -50.534 -14.598 -38.180 1.00 17.23 325 ASP B CA 1
ATOM 7835 C C . ASP B 1 325 ? -49.107 -14.467 -38.701 1.00 17.92 325 ASP B C 1
ATOM 7836 O O . ASP B 1 325 ? -48.309 -15.391 -38.540 1.00 20.97 325 ASP B O 1
ATOM 7841 N N . THR B 1 326 ? -48.744 -13.312 -39.265 1.00 15.83 326 THR B N 1
ATOM 7842 C CA . THR B 1 326 ? -47.405 -13.108 -39.827 1.00 15.17 326 THR B CA 1
ATOM 7843 C C . THR B 1 326 ? -46.920 -11.719 -39.427 1.00 16.36 326 THR B C 1
ATOM 7844 O O . THR B 1 326 ? -47.228 -10.728 -40.096 1.00 18.82 326 THR B O 1
ATOM 7848 N N . PHE B 1 327 ? -46.143 -11.653 -38.350 1.00 15.50 327 PHE B N 1
ATOM 7849 C CA . PHE B 1 327 ? -45.617 -10.395 -37.837 1.00 17.44 327 PHE B CA 1
ATOM 7850 C C . PHE B 1 327 ? -44.098 -10.407 -37.931 1.00 18.52 327 PHE B C 1
ATOM 7851 O O . PHE B 1 327 ? -43.442 -11.276 -37.347 1.00 20.22 327 PHE B O 1
ATOM 7859 N N . THR B 1 328 ? -43.543 -9.446 -38.657 1.00 18.72 328 THR B N 1
ATOM 7860 C CA . THR B 1 328 ? -42.104 -9.273 -38.749 1.00 15.91 328 THR B CA 1
ATOM 7861 C C . THR B 1 328 ? -41.716 -7.924 -38.175 1.00 18.50 328 THR B C 1
ATOM 7862 O O . THR B 1 328 ? -42.449 -6.940 -38.305 1.00 22.27 328 THR B O 1
ATOM 7866 N N . TYR B 1 329 ? -40.535 -7.878 -37.577 1.00 22.41 329 TYR B N 1
ATOM 7867 C CA . TYR B 1 329 ? -39.966 -6.636 -37.058 1.00 19.05 329 TYR B CA 1
ATOM 7868 C C . TYR B 1 329 ? -38.481 -6.658 -37.411 1.00 18.01 329 TYR B C 1
ATOM 7869 O O . TYR B 1 329 ? -37.668 -7.230 -36.686 1.00 16.89 329 TYR B O 1
ATOM 7878 N N . GLY B 1 330 ? -38.150 -6.082 -38.559 1.00 20.68 330 GLY B N 1
ATOM 7879 C CA . GLY B 1 330 ? -36.774 -6.082 -39.013 1.00 22.64 330 GLY B CA 1
ATOM 7880 C C . GLY B 1 330 ? -36.648 -5.404 -40.355 1.00 24.03 330 GLY B C 1
ATOM 7881 O O . GLY B 1 330 ? -37.498 -4.601 -40.740 1.00 26.45 330 GLY B O 1
ATOM 7882 N N . ASN B 1 331 ? -35.576 -5.737 -41.072 1.00 21.63 331 ASN B N 1
ATOM 7883 C CA . ASN B 1 331 ? -35.348 -5.168 -42.396 1.00 22.74 331 ASN B CA 1
ATOM 7884 C C . ASN B 1 331 ? -36.318 -5.805 -43.378 1.00 23.78 331 ASN B C 1
ATOM 7885 O O . ASN B 1 331 ? -36.236 -7.006 -43.646 1.00 23.94 331 ASN B O 1
ATOM 7890 N N . THR B 1 332 ? -37.258 -5.021 -43.901 1.00 26.54 332 THR B N 1
ATOM 7891 C CA . THR B 1 332 ? -38.234 -5.544 -44.843 1.00 22.92 332 THR B CA 1
ATOM 7892 C C . THR B 1 332 ? -38.138 -4.797 -46.165 1.00 21.36 332 THR B C 1
ATOM 7893 O O . THR B 1 332 ? -37.944 -3.576 -46.199 1.00 21.83 332 THR B O 1
ATOM 7897 N N . VAL B 1 333 ? -38.272 -5.553 -47.253 1.00 18.67 333 VAL B N 1
ATOM 7898 C CA . VAL B 1 333 ? -38.206 -4.987 -48.589 1.00 19.17 333 VAL B CA 1
ATOM 7899 C C . VAL B 1 333 ? -39.478 -4.200 -48.857 1.00 24.34 333 VAL B C 1
ATOM 7900 O O . VAL B 1 333 ? -40.590 -4.677 -48.593 1.00 25.04 333 VAL B O 1
ATOM 7904 N N . GLY B 1 334 ? -39.323 -2.991 -49.388 1.00 25.46 334 GLY B N 1
ATOM 7905 C CA . GLY B 1 334 ? -40.458 -2.176 -49.756 1.00 20.38 334 GLY B CA 1
ATOM 7906 C C . GLY B 1 334 ? -40.986 -1.262 -48.675 1.00 27.34 334 GLY B C 1
ATOM 7907 O O . GLY B 1 334 ? -41.926 -0.505 -48.941 1.00 34.04 334 GLY B O 1
ATOM 7908 N N . ARG B 1 335 ? -40.414 -1.298 -47.472 1.00 24.73 335 ARG B N 1
ATOM 7909 C CA . ARG B 1 335 ? -40.882 -0.475 -46.366 1.00 26.20 335 ARG B CA 1
ATOM 7910 C C . ARG B 1 335 ? -40.121 0.842 -46.386 1.00 27.87 335 ARG B C 1
ATOM 7911 O O . ARG B 1 335 ? -38.915 0.866 -46.646 1.00 30.96 335 ARG B O 1
ATOM 7919 N N . ASN B 1 336 ? -40.816 1.936 -46.072 1.00 33.04 336 ASN B N 1
ATOM 7920 C CA . ASN B 1 336 ? -40.164 3.237 -46.188 1.00 37.11 336 ASN B CA 1
ATOM 7921 C C . ASN B 1 336 ? -39.232 3.479 -45.010 1.00 44.89 336 ASN B C 1
ATOM 7922 O O . ASN B 1 336 ? -38.140 4.023 -45.206 1.00 50.25 336 ASN B O 1
ATOM 7927 N N . PRO B 1 337 ? -39.608 3.140 -43.780 1.00 37.27 337 PRO B N 1
ATOM 7928 C CA . PRO B 1 337 ? -38.583 2.770 -42.795 1.00 31.65 337 PRO B CA 1
ATOM 7929 C C . PRO B 1 337 ? -38.271 1.292 -42.957 1.00 28.34 337 PRO B C 1
ATOM 7930 O O . PRO B 1 337 ? -39.116 0.435 -42.689 1.00 31.38 337 PRO B O 1
ATOM 7934 N N . VAL B 1 338 ? -37.056 0.988 -43.416 1.00 31.07 338 VAL B N 1
ATOM 7935 C CA . VAL B 1 338 ? -36.723 -0.400 -43.731 1.00 27.96 338 VAL B CA 1
ATOM 7936 C C . VAL B 1 338 ? -36.897 -1.277 -42.497 1.00 27.12 338 VAL B C 1
ATOM 7937 O O . VAL B 1 338 ? -37.492 -2.360 -42.560 1.00 31.07 338 VAL B O 1
ATOM 7941 N N . TYR B 1 339 ? -36.396 -0.814 -41.355 1.00 26.15 339 TYR B N 1
ATOM 7942 C CA . TYR B 1 339 ? -36.519 -1.536 -40.095 1.00 26.94 339 TYR B CA 1
ATOM 7943 C C . TYR B 1 339 ? -37.830 -1.137 -39.424 1.00 26.58 339 TYR B C 1
ATOM 7944 O O . TYR B 1 339 ? -38.018 0.036 -39.076 1.00 27.00 339 TYR B O 1
ATOM 7953 N N . GLY B 1 340 ? -38.737 -2.097 -39.264 1.00 25.80 340 GLY B N 1
ATOM 7954 C CA . GLY B 1 340 ? -40.010 -1.817 -38.626 1.00 26.91 340 GLY B CA 1
ATOM 7955 C C . GLY B 1 340 ? -40.952 -3.003 -38.672 1.00 20.03 340 GLY B C 1
ATOM 7956 O O . GLY B 1 340 ? -40.626 -4.078 -39.186 1.00 20.91 340 GLY B O 1
ATOM 7957 N N . ASP B 1 341 ? -42.147 -2.769 -38.131 1.00 22.93 341 ASP B N 1
ATOM 7958 C CA . ASP B 1 341 ? -43.162 -3.802 -37.982 1.00 20.33 341 ASP B CA 1
ATOM 7959 C C . ASP B 1 341 ? -43.973 -3.977 -39.262 1.00 19.65 341 ASP B C 1
ATOM 7960 O O . ASP B 1 341 ? -44.197 -3.027 -40.017 1.00 21.00 341 ASP B O 1
ATOM 7965 N N . THR B 1 342 ? -44.432 -5.208 -39.486 1.00 21.19 342 THR B N 1
ATOM 7966 C CA . THR B 1 342 ? -45.317 -5.529 -40.602 1.00 23.20 342 THR B CA 1
ATOM 7967 C C . THR B 1 342 ? -46.220 -6.682 -40.193 1.00 18.98 342 THR B C 1
ATOM 7968 O O . THR B 1 342 ? -45.738 -7.688 -39.666 1.00 21.00 342 THR B O 1
ATOM 7972 N N . TYR B 1 343 ? -47.524 -6.525 -40.407 1.00 22.72 343 TYR B N 1
ATOM 7973 C CA . TYR B 1 343 ? -48.499 -7.569 -40.105 1.00 16.72 343 TYR B CA 1
ATOM 7974 C C . TYR B 1 343 ? -49.215 -7.951 -41.392 1.00 16.86 343 TYR B C 1
ATOM 7975 O O . TYR B 1 343 ? -49.790 -7.090 -42.067 1.00 14.26 343 TYR B O 1
ATOM 7984 N N . THR B 1 344 ? -49.157 -9.233 -41.744 1.00 16.05 344 THR B N 1
ATOM 7985 C CA . THR B 1 344 ? -49.887 -9.753 -42.891 1.00 16.67 344 THR B CA 1
ATOM 7986 C C . THR B 1 344 ? -50.522 -11.079 -42.501 1.00 15.09 344 THR B C 1
ATOM 7987 O O . THR B 1 344 ? -50.257 -11.632 -41.429 1.00 16.62 344 THR B O 1
ATOM 7991 N N . THR B 1 345 ? -51.396 -11.568 -43.372 1.00 15.95 345 THR B N 1
ATOM 7992 C CA . THR B 1 345 ? -52.051 -12.857 -43.199 1.00 17.81 345 THR B CA 1
ATOM 7993 C C . THR B 1 345 ? -51.829 -13.686 -44.452 1.00 15.10 345 THR B C 1
ATOM 7994 O O . THR B 1 345 ? -52.018 -13.192 -45.567 1.00 14.62 345 THR B O 1
ATOM 7998 N N . ASN B 1 346 ? -51.423 -14.937 -44.271 1.00 13.78 346 ASN B N 1
ATOM 7999 C CA . ASN B 1 346 ? -51.187 -15.839 -45.387 1.00 13.61 346 ASN B CA 1
ATOM 8000 C C . ASN B 1 346 ? -51.859 -17.170 -45.097 1.00 15.48 346 ASN B C 1
ATOM 8001 O O . ASN B 1 346 ? -51.692 -17.730 -44.008 1.00 15.23 346 ASN B O 1
ATOM 8006 N N . THR B 1 347 ? -52.591 -17.687 -46.079 1.00 16.81 347 THR B N 1
ATOM 8007 C CA . THR B 1 347 ? -53.233 -18.990 -45.965 1.00 18.02 347 THR B CA 1
ATOM 8008 C C . THR B 1 347 ? -52.303 -20.033 -46.571 1.00 18.16 347 THR B C 1
ATOM 8009 O O . THR B 1 347 ? -52.050 -20.028 -47.781 1.00 16.28 347 THR B O 1
ATOM 8013 N N . ARG B 1 348 ? -51.763 -20.898 -45.721 1.00 17.89 348 ARG B N 1
ATOM 8014 C CA . ARG B 1 348 ? -50.846 -21.923 -46.188 1.00 20.23 348 ARG B CA 1
ATOM 8015 C C . ARG B 1 348 ? -51.605 -22.984 -46.982 1.00 25.64 348 ARG B C 1
ATOM 8016 O O . ARG B 1 348 ? -52.760 -23.289 -46.668 1.00 30.53 348 ARG B O 1
ATOM 8024 N N . PRO B 1 349 ? -50.998 -23.538 -48.025 1.00 22.96 349 PRO B N 1
ATOM 8025 C CA . PRO B 1 349 ? -51.637 -24.620 -48.775 1.00 20.32 349 PRO B CA 1
ATOM 8026 C C . PRO B 1 349 ? -51.826 -25.845 -47.900 1.00 25.31 349 PRO B C 1
ATOM 8027 O O . PRO B 1 349 ? -50.917 -26.226 -47.149 1.00 30.25 349 PRO B O 1
ATOM 8031 N N . PRO B 1 350 ? -52.993 -26.489 -47.964 1.00 28.52 350 PRO B N 1
ATOM 8032 C CA . PRO B 1 350 ? -53.218 -27.672 -47.116 1.00 25.34 350 PRO B CA 1
ATOM 8033 C C . PRO B 1 350 ? -52.250 -28.803 -47.398 1.00 23.20 350 PRO B C 1
ATOM 8034 O O . PRO B 1 350 ? -52.017 -29.638 -46.517 1.00 24.11 350 PRO B O 1
ATOM 8038 N N . ALA B 1 351 ? -51.688 -28.867 -48.606 1.00 22.41 351 ALA B N 1
ATOM 8039 C CA . ALA B 1 351 ? -50.685 -29.885 -48.892 1.00 25.28 351 ALA B CA 1
ATOM 8040 C C . ALA B 1 351 ? -49.364 -29.598 -48.188 1.00 23.14 351 ALA B C 1
ATOM 8041 O O . ALA B 1 351 ? -48.611 -30.530 -47.888 1.00 22.94 351 ALA B O 1
ATOM 8043 N N . LEU B 1 352 ? -49.056 -28.324 -47.937 1.00 25.92 352 LEU B N 1
ATOM 8044 C CA . LEU B 1 352 ? -47.834 -27.973 -47.220 1.00 23.02 352 LEU B CA 1
ATOM 8045 C C . LEU B 1 352 ? -48.030 -28.059 -45.715 1.00 25.27 352 LEU B C 1
ATOM 8046 O O . LEU B 1 352 ? -47.193 -28.626 -45.004 1.00 28.66 352 LEU B O 1
ATOM 8051 N N . ALA B 1 353 ? -49.136 -27.514 -45.218 1.00 25.50 353 ALA B N 1
ATOM 8052 C CA . ALA B 1 353 ? -49.405 -27.430 -43.785 1.00 24.32 353 ALA B CA 1
ATOM 8053 C C . ALA B 1 353 ? -50.764 -28.054 -43.501 1.00 24.39 353 ALA B C 1
ATOM 8054 O O . ALA B 1 353 ? -51.777 -27.349 -43.387 1.00 23.81 353 ALA B O 1
ATOM 8056 N N . PRO B 1 354 ? -50.820 -29.379 -43.378 1.00 23.35 354 PRO B N 1
ATOM 8057 C CA . PRO B 1 354 ? -52.091 -30.044 -43.055 1.00 25.16 354 PRO B CA 1
ATOM 8058 C C . PRO B 1 354 ? -52.600 -29.623 -41.687 1.00 29.02 354 PRO B C 1
ATOM 8059 O O . PRO B 1 354 ? -51.928 -29.805 -40.667 1.00 30.70 354 PRO B O 1
ATOM 8063 N N . GLY B 1 355 ? -53.807 -29.060 -41.670 1.00 26.55 355 GLY B N 1
ATOM 8064 C CA . GLY B 1 355 ? -54.375 -28.523 -40.454 1.00 23.00 355 GLY B CA 1
ATOM 8065 C C . GLY B 1 355 ? -53.842 -27.167 -40.064 1.00 25.17 355 GLY B C 1
ATOM 8066 O O . GLY B 1 355 ? -54.073 -26.728 -38.934 1.00 31.36 355 GLY B O 1
ATOM 8067 N N . GLY B 1 356 ? -53.148 -26.483 -40.972 1.00 29.00 356 GLY B N 1
ATOM 8068 C CA . GLY B 1 356 ? -52.564 -25.187 -40.706 1.00 29.21 356 GLY B CA 1
ATOM 8069 C C . GLY B 1 356 ? -51.175 -25.204 -40.100 1.00 27.79 356 GLY B C 1
ATOM 8070 O O . GLY B 1 356 ? -50.544 -24.141 -40.025 1.00 27.68 356 GLY B O 1
ATOM 8071 N N . LYS B 1 357 ? -50.662 -26.370 -39.709 1.00 22.05 357 LYS B N 1
ATOM 8072 C CA . LYS B 1 357 ? -49.361 -26.497 -39.063 1.00 21.45 357 LYS B CA 1
ATOM 8073 C C . LYS B 1 357 ? -48.390 -27.230 -39.978 1.00 21.87 357 LYS B C 1
ATOM 8074 O O . LYS B 1 357 ? -48.755 -28.222 -40.614 1.00 22.75 357 LYS B O 1
ATOM 8080 N N . TYR B 1 358 ? -47.159 -26.725 -40.055 1.00 23.15 358 TYR B N 1
ATOM 8081 C CA . TYR B 1 358 ? -46.139 -27.393 -40.847 1.00 20.76 358 TYR B CA 1
ATOM 8082 C C . TYR B 1 358 ? -45.784 -28.737 -40.215 1.00 15.51 358 TYR B C 1
ATOM 8083 O O . TYR B 1 358 ? -45.809 -28.875 -38.989 1.00 15.57 358 TYR B O 1
ATOM 8092 N N . PRO B 1 359 ? -45.480 -29.751 -41.020 1.00 15.96 359 PRO B N 1
ATOM 8093 C CA . PRO B 1 359 ? -45.198 -31.078 -40.459 1.00 21.66 359 PRO B CA 1
ATOM 8094 C C . PRO B 1 359 ? -43.798 -31.138 -39.862 1.00 21.94 359 PRO B C 1
ATOM 8095 O O . PRO B 1 359 ? -42.813 -30.771 -40.507 1.00 22.13 359 PRO B O 1
ATOM 8099 N N . VAL B 1 360 ? -43.725 -31.591 -38.613 1.00 21.41 360 VAL B N 1
ATOM 8100 C CA . VAL B 1 360 ? -42.470 -31.868 -37.926 1.00 18.46 360 VAL B CA 1
ATOM 8101 C C . VAL B 1 360 ? -42.567 -33.280 -37.366 1.00 22.41 360 VAL B C 1
ATOM 8102 O O . VAL B 1 360 ? -43.565 -33.633 -36.728 1.00 24.53 360 VAL B O 1
ATOM 8106 N N . LEU B 1 361 ? -41.556 -34.098 -37.637 1.00 23.40 361 LEU B N 1
ATOM 8107 C CA . LEU B 1 361 ? -41.556 -35.487 -37.217 1.00 19.55 361 LEU B CA 1
ATOM 8108 C C . LEU B 1 361 ? -40.251 -35.777 -36.490 1.00 21.88 361 LEU B C 1
ATOM 8109 O O . LEU B 1 361 ? -39.178 -35.354 -36.954 1.00 24.18 361 LEU B O 1
ATOM 8114 N N . PRO B 1 362 ? -40.290 -36.467 -35.357 1.00 23.02 362 PRO B N 1
ATOM 8115 C CA . PRO B 1 362 ? -39.043 -36.890 -34.720 1.00 22.00 362 PRO B CA 1
ATOM 8116 C C . PRO B 1 362 ? -38.365 -37.977 -35.537 1.00 24.45 362 PRO B C 1
ATOM 8117 O O . PRO B 1 362 ? -39.019 -38.767 -36.224 1.00 22.70 362 PRO B O 1
ATOM 8121 N N . ALA B 1 363 ? -37.036 -38.006 -35.469 1.00 23.31 363 ALA B N 1
ATOM 8122 C CA . ALA B 1 363 ? -36.307 -39.081 -36.122 1.00 19.46 363 ALA B CA 1
ATOM 8123 C C . ALA B 1 363 ? -36.669 -40.405 -35.456 1.00 19.69 363 ALA B C 1
ATOM 8124 O O . ALA B 1 363 ? -36.776 -40.473 -34.225 1.00 18.71 363 ALA B O 1
ATOM 8126 N N . PRO B 1 364 ? -36.880 -41.467 -36.233 1.00 18.30 364 PRO B N 1
ATOM 8127 C CA . PRO B 1 364 ? -37.360 -42.727 -35.653 1.00 17.69 364 PRO B CA 1
ATOM 8128 C C . PRO B 1 364 ? -36.280 -43.408 -34.828 1.00 16.11 364 PRO B C 1
ATOM 8129 O O . PRO B 1 364 ? -35.174 -43.659 -35.308 1.00 19.62 364 PRO B O 1
ATOM 8133 N N . ASN B 1 365 ? -36.619 -43.731 -33.584 1.00 13.84 365 ASN B N 1
ATOM 8134 C CA . ASN B 1 365 ? -35.713 -44.480 -32.733 1.00 14.67 365 ASN B CA 1
ATOM 8135 C C . ASN B 1 365 ? -36.120 -45.935 -32.573 1.00 20.30 365 ASN B C 1
ATOM 8136 O O . ASN B 1 365 ? -35.361 -46.709 -31.981 1.00 24.28 365 ASN B O 1
ATOM 8141 N N . TYR B 1 366 ? -37.295 -46.315 -33.083 1.00 17.92 366 TYR B N 1
ATOM 8142 C CA . TYR B 1 366 ? -37.769 -47.698 -33.058 1.00 14.52 366 TYR B CA 1
ATOM 8143 C C . TYR B 1 366 ? -37.716 -48.278 -31.648 1.00 15.73 366 TYR B C 1
ATOM 8144 O O . TYR B 1 366 ? -37.329 -49.429 -31.440 1.00 16.30 366 TYR B O 1
ATOM 8153 N N . ALA B 1 367 ? -38.145 -47.476 -30.673 1.00 15.94 367 ALA B N 1
ATOM 8154 C CA . ALA B 1 367 ? -38.028 -47.867 -29.272 1.00 14.36 367 ALA B CA 1
ATOM 8155 C C . ALA B 1 367 ? -38.862 -49.102 -28.954 1.00 19.90 367 ALA B C 1
ATOM 8156 O O . ALA B 1 367 ? -38.501 -49.882 -28.066 1.00 21.22 367 ALA B O 1
ATOM 8158 N N . ALA B 1 368 ? -39.975 -49.300 -29.654 1.00 23.46 368 ALA B N 1
ATOM 8159 C CA . ALA B 1 368 ? -40.835 -50.444 -29.393 1.00 22.70 368 ALA B CA 1
ATOM 8160 C C . ALA B 1 368 ? -40.536 -51.634 -30.297 1.00 22.63 368 ALA B C 1
ATOM 8161 O O . ALA B 1 368 ? -41.162 -52.685 -30.135 1.00 25.86 368 ALA B O 1
ATOM 8163 N N . ASN B 1 369 ? -39.595 -51.508 -31.228 1.00 23.09 369 ASN B N 1
ATOM 8164 C CA . ASN B 1 369 ? -39.281 -52.590 -32.150 1.00 23.36 369 ASN B CA 1
ATOM 8165 C C . ASN B 1 369 ? -38.125 -53.439 -31.626 1.00 25.35 369 ASN B C 1
ATOM 8166 O O . ASN B 1 369 ? -37.190 -52.927 -31.004 1.00 25.13 369 ASN B O 1
ATOM 8171 N N . THR B 1 370 ? -38.210 -54.745 -31.866 1.00 25.59 370 THR B N 1
ATOM 8172 C CA . THR B 1 370 ? -37.171 -55.704 -31.516 1.00 24.30 370 THR B CA 1
ATOM 8173 C C . THR B 1 370 ? -36.465 -56.178 -32.781 1.00 23.75 370 THR B C 1
ATOM 8174 O O . THR B 1 370 ? -36.819 -55.795 -33.900 1.00 26.59 370 THR B O 1
ATOM 8178 N N . VAL B 1 371 ? -35.471 -57.052 -32.591 1.00 27.26 371 VAL B N 1
ATOM 8179 C CA . VAL B 1 371 ? -34.652 -57.520 -33.709 1.00 23.80 371 VAL B CA 1
ATOM 8180 C C . VAL B 1 371 ? -35.497 -58.252 -34.740 1.00 26.99 371 VAL B C 1
ATOM 8181 O O . VAL B 1 371 ? -35.143 -58.295 -35.924 1.00 33.32 371 VAL B O 1
ATOM 8185 N N . ALA B 1 372 ? -36.613 -58.852 -34.317 1.00 30.57 372 ALA B N 1
ATOM 8186 C CA . ALA B 1 372 ? -37.446 -59.595 -35.256 1.00 25.02 372 ALA B CA 1
ATOM 8187 C C . ALA B 1 372 ? -38.084 -58.678 -36.292 1.00 23.31 372 ALA B C 1
ATOM 8188 O O . ALA B 1 372 ? -38.380 -59.121 -37.407 1.00 25.72 372 ALA B O 1
ATOM 8190 N N . ASP B 1 373 ? -38.292 -57.406 -35.957 1.00 26.68 373 ASP B N 1
ATOM 8191 C CA . ASP B 1 373 ? -38.859 -56.447 -36.898 1.00 21.08 373 ASP B CA 1
ATOM 8192 C C . ASP B 1 373 ? -37.838 -55.902 -37.885 1.00 22.68 373 ASP B C 1
ATOM 8193 O O . ASP B 1 373 ? -38.201 -55.073 -38.730 1.00 22.11 373 ASP B O 1
ATOM 8198 N N . PHE B 1 374 ? -36.585 -56.342 -37.811 1.00 24.00 374 PHE B N 1
ATOM 8199 C CA . PHE B 1 374 ? -35.518 -55.798 -38.632 1.00 21.68 374 PHE B CA 1
ATOM 8200 C C . PHE B 1 374 ? -34.961 -56.865 -39.560 1.00 21.08 374 PHE B C 1
ATOM 8201 O O . PHE B 1 374 ? -35.118 -58.068 -39.337 1.00 25.24 374 PHE B O 1
ATOM 8209 N N . ILE B 1 375 ? -34.270 -56.405 -40.594 1.00 22.83 375 ILE B N 1
ATOM 8210 C CA . ILE B 1 375 ? -33.446 -57.261 -41.432 1.00 22.64 375 ILE B CA 1
ATOM 8211 C C . ILE B 1 375 ? -32.030 -56.710 -41.375 1.00 21.18 375 ILE B C 1
ATOM 8212 O O . ILE B 1 375 ? -31.773 -55.592 -41.841 1.00 25.73 375 ILE B O 1
ATOM 8217 N N . ASN B 1 376 ? -31.118 -57.467 -40.773 1.00 21.12 376 ASN B N 1
ATOM 8218 C CA . ASN B 1 376 ? -29.697 -57.154 -40.868 1.00 21.36 376 ASN B CA 1
ATOM 8219 C C . ASN B 1 376 ? -29.231 -57.503 -42.275 1.00 19.33 376 ASN B C 1
ATOM 8220 O O . ASN B 1 376 ? -29.226 -58.677 -42.656 1.00 20.07 376 ASN B O 1
ATOM 8225 N N . VAL B 1 377 ? -28.848 -56.488 -43.054 1.00 17.68 377 VAL B N 1
ATOM 8226 C CA . VAL B 1 377 ? -28.532 -56.709 -44.461 1.00 20.54 377 VAL B CA 1
ATOM 8227 C C . VAL B 1 377 ? -27.328 -57.624 -44.647 1.00 22.76 377 VAL B C 1
ATOM 8228 O O . VAL B 1 377 ? -27.139 -58.181 -45.734 1.00 25.03 377 VAL B O 1
ATOM 8232 N N . LYS B 1 378 ? -26.511 -57.807 -43.610 1.00 22.26 378 LYS B N 1
ATOM 8233 C CA . LYS B 1 378 ? -25.320 -58.637 -43.718 1.00 20.57 378 LYS B CA 1
ATOM 8234 C C . LYS B 1 378 ? -25.549 -60.075 -43.277 1.00 22.40 378 LYS B C 1
ATOM 8235 O O . LYS B 1 378 ? -24.723 -60.940 -43.592 1.00 25.54 378 LYS B O 1
ATOM 8241 N N . ASP B 1 379 ? -26.645 -60.348 -42.574 1.00 23.90 379 ASP B N 1
ATOM 8242 C CA . ASP B 1 379 ? -26.926 -61.692 -42.077 1.00 26.26 379 ASP B CA 1
ATOM 8243 C C . ASP B 1 379 ? -27.576 -62.542 -43.165 1.00 25.55 379 ASP B C 1
ATOM 8244 O O . ASP B 1 379 ? -28.690 -62.228 -43.596 1.00 28.92 379 ASP B O 1
ATOM 8249 N N . PRO B 1 380 ? -26.940 -63.629 -43.611 1.00 28.96 380 PRO B N 1
ATOM 8250 C CA . PRO B 1 380 ? -27.575 -64.478 -44.635 1.00 24.75 380 PRO B CA 1
ATOM 8251 C C . PRO B 1 380 ? -28.847 -65.147 -44.149 1.00 29.30 380 PRO B C 1
ATOM 8252 O O . PRO B 1 380 ? -29.706 -65.502 -44.967 1.00 26.61 380 PRO B O 1
ATOM 8256 N N . ALA B 1 381 ? -28.987 -65.352 -42.837 1.00 28.97 381 ALA B N 1
ATOM 8257 C CA . ALA B 1 381 ? -30.204 -65.953 -42.307 1.00 28.09 381 ALA B CA 1
ATOM 8258 C C . ALA B 1 381 ? -31.394 -65.009 -42.381 1.00 30.79 381 ALA B C 1
ATOM 8259 O O . ALA B 1 381 ? -32.538 -65.472 -42.322 1.00 40.55 381 ALA B O 1
ATOM 8261 N N . GLN B 1 382 ? -31.153 -63.705 -42.520 1.00 26.63 382 GLN B N 1
ATOM 8262 C CA . GLN B 1 382 ? -32.217 -62.711 -42.531 1.00 25.41 382 GLN B CA 1
ATOM 8263 C C . GLN B 1 382 ? -32.489 -62.112 -43.901 1.00 25.55 382 GLN B C 1
ATOM 8264 O O . GLN B 1 382 ? -33.638 -61.776 -44.190 1.00 26.92 382 GLN B O 1
ATOM 8270 N N . ASN B 1 383 ? -31.472 -61.986 -44.754 1.00 27.84 383 ASN B N 1
ATOM 8271 C CA . ASN B 1 383 ? -31.586 -61.263 -46.013 1.00 25.15 383 ASN B CA 1
ATOM 8272 C C . ASN B 1 383 ? -31.818 -62.176 -47.209 1.00 26.17 383 ASN B C 1
ATOM 8273 O O . ASN B 1 383 ? -31.655 -61.737 -48.351 1.00 28.86 383 ASN B O 1
ATOM 8278 N N . GLY B 1 384 ? -32.182 -63.433 -46.978 1.00 28.46 384 GLY B N 1
ATOM 8279 C CA . GLY B 1 384 ? -32.439 -64.348 -48.069 1.00 23.92 384 GLY B CA 1
ATOM 8280 C C . GLY B 1 384 ? -31.256 -65.176 -48.509 1.00 27.70 384 GLY B C 1
ATOM 8281 O O . GLY B 1 384 ? -31.197 -65.578 -49.678 1.00 28.37 384 GLY B O 1
ATOM 8282 N N . GLY B 1 385 ? -30.315 -65.453 -47.612 1.00 29.19 385 GLY B N 1
ATOM 8283 C CA . GLY B 1 385 ? -29.162 -66.267 -47.960 1.00 26.37 385 GLY B CA 1
ATOM 8284 C C . GLY B 1 385 ? -28.199 -65.590 -48.907 1.00 30.25 385 GLY B C 1
ATOM 8285 O O . GLY B 1 385 ? -27.655 -66.246 -49.804 1.00 37.04 385 GLY B O 1
ATOM 8286 N N . ARG B 1 386 ? -27.976 -64.291 -48.731 1.00 29.83 386 ARG B N 1
ATOM 8287 C CA . ARG B 1 386 ? -27.114 -63.511 -49.603 1.00 29.70 386 ARG B CA 1
ATOM 8288 C C . ARG B 1 386 ? -25.847 -63.093 -48.868 1.00 28.42 386 ARG B C 1
ATOM 8289 O O . ARG B 1 386 ? -25.858 -62.836 -47.660 1.00 20.43 386 ARG B O 1
ATOM 8297 N N . THR B 1 387 ? -24.750 -63.031 -49.616 1.00 32.83 387 THR B N 1
ATOM 8298 C CA . THR B 1 387 ? -23.461 -62.631 -49.071 1.00 30.63 387 THR B CA 1
ATOM 8299 C C . THR B 1 387 ? -23.283 -61.131 -49.273 1.00 28.20 387 THR B C 1
ATOM 8300 O O . THR B 1 387 ? -23.306 -60.642 -50.407 1.00 21.80 387 THR B O 1
ATOM 8304 N N . VAL B 1 388 ? -23.130 -60.406 -48.167 1.00 31.55 388 VAL B N 1
ATOM 8305 C CA . VAL B 1 388 ? -22.935 -58.963 -48.160 1.00 26.55 388 VAL B CA 1
ATOM 8306 C C . VAL B 1 388 ? -21.694 -58.668 -47.333 1.00 26.98 388 VAL B C 1
ATOM 8307 O O . VAL B 1 388 ? -21.558 -59.172 -46.213 1.00 24.63 388 VAL B O 1
ATOM 8311 N N . LEU B 1 389 ? -20.785 -57.869 -47.888 1.00 24.17 389 LEU B N 1
ATOM 8312 C CA . LEU B 1 389 ? -19.508 -57.597 -47.243 1.00 25.96 389 LEU B CA 1
ATOM 8313 C C . LEU B 1 389 ? -19.470 -56.240 -46.552 1.00 22.93 389 LEU B C 1
ATOM 8314 O O . LEU B 1 389 ? -19.132 -56.156 -45.368 1.00 26.70 389 LEU B O 1
ATOM 8319 N N . GLY B 1 390 ? -19.814 -55.176 -47.267 1.00 20.97 390 GLY B N 1
ATOM 8320 C CA . GLY B 1 390 ? -19.686 -53.840 -46.717 1.00 21.32 390 GLY B CA 1
ATOM 8321 C C . GLY B 1 390 ? -18.256 -53.432 -46.443 1.00 25.39 390 GLY B C 1
ATOM 8322 O O . GLY B 1 390 ? -17.995 -52.717 -45.465 1.00 24.10 390 GLY B O 1
ATOM 8323 N N . ASP B 1 391 ? -17.317 -53.860 -47.290 1.00 24.84 391 ASP B N 1
ATOM 8324 C CA . ASP B 1 391 ? -15.909 -53.532 -47.109 1.00 25.66 391 ASP B CA 1
ATOM 8325 C C . ASP B 1 391 ? -15.330 -52.769 -48.292 1.00 26.69 391 ASP B C 1
ATOM 8326 O O . ASP B 1 391 ? -14.109 -52.585 -48.356 1.00 27.56 391 ASP B O 1
ATOM 8331 N N . ASN B 1 392 ? -16.176 -52.324 -49.224 1.00 26.05 392 ASN B N 1
ATOM 8332 C CA . ASN B 1 392 ? -15.756 -51.522 -50.372 1.00 25.43 392 ASN B CA 1
ATOM 8333 C C . ASN B 1 392 ? -14.734 -52.264 -51.232 1.00 28.46 392 ASN B C 1
ATOM 8334 O O . ASN B 1 392 ? -13.805 -51.670 -51.779 1.00 30.95 392 ASN B O 1
ATOM 8339 N N . THR B 1 393 ? -14.926 -53.575 -51.377 1.00 29.68 393 THR B N 1
ATOM 8340 C CA . THR B 1 393 ? -14.044 -54.407 -52.181 1.00 23.76 393 THR B CA 1
ATOM 8341 C C . THR B 1 393 ? -14.696 -54.956 -53.439 1.00 27.14 393 THR B C 1
ATOM 8342 O O . THR B 1 393 ? -14.005 -55.592 -54.240 1.00 25.05 393 THR B O 1
ATOM 8346 N N . LYS B 1 394 ? -16.000 -54.757 -53.621 1.00 32.09 394 LYS B N 1
ATOM 8347 C CA . LYS B 1 394 ? -16.691 -55.269 -54.796 1.00 27.70 394 LYS B CA 1
ATOM 8348 C C . LYS B 1 394 ? -18.017 -54.542 -54.959 1.00 25.93 394 LYS B C 1
ATOM 8349 O O . LYS B 1 394 ? -18.514 -53.894 -54.034 1.00 26.69 394 LYS B O 1
ATOM 8355 N N . ASP B 1 395 ? -18.586 -54.672 -56.154 1.00 25.71 395 ASP B N 1
ATOM 8356 C CA . ASP B 1 395 ? -19.907 -54.126 -56.428 1.00 24.42 395 ASP B CA 1
ATOM 8357 C C . ASP B 1 395 ? -20.964 -54.931 -55.681 1.00 28.64 395 ASP B C 1
ATOM 8358 O O . ASP B 1 395 ? -20.978 -56.165 -55.735 1.00 25.03 395 ASP B O 1
ATOM 8363 N N . GLU B 1 396 ? -21.849 -54.231 -54.980 1.00 30.30 396 GLU B N 1
ATOM 8364 C CA . GLU B 1 396 ? -22.922 -54.852 -54.217 1.00 24.46 396 GLU B CA 1
ATOM 8365 C C . GLU B 1 396 ? -24.258 -54.223 -54.586 1.00 23.67 396 GLU B C 1
ATOM 8366 O O . GLU B 1 396 ? -25.145 -54.058 -53.748 1.00 27.62 396 GLU B O 1
ATOM 8372 N N . SER B 1 397 ? -24.416 -53.861 -55.859 1.00 25.64 397 SER B N 1
ATOM 8373 C CA . SER B 1 397 ? -25.637 -53.197 -56.303 1.00 23.72 397 SER B CA 1
ATOM 8374 C C . SER B 1 397 ? -26.811 -54.166 -56.338 1.00 25.95 397 SER B C 1
ATOM 8375 O O . SER B 1 397 ? -27.849 -53.929 -55.710 1.00 25.75 397 SER B O 1
ATOM 8378 N N . LYS B 1 398 ? -26.664 -55.268 -57.076 1.00 27.27 398 LYS B N 1
ATOM 8379 C CA . LYS B 1 398 ? -27.770 -56.209 -57.223 1.00 28.57 398 LYS B CA 1
ATOM 8380 C C . LYS B 1 398 ? -28.131 -56.856 -55.890 1.00 29.88 398 LYS B C 1
ATOM 8381 O O . LYS B 1 398 ? -29.314 -56.987 -55.553 1.00 30.49 398 LYS B O 1
ATOM 8387 N N . VAL B 1 399 ? -27.125 -57.247 -55.107 1.00 28.89 399 VAL B N 1
ATOM 8388 C CA . VAL B 1 399 ? -27.407 -57.947 -53.860 1.00 25.03 399 VAL B CA 1
ATOM 8389 C C . VAL B 1 399 ? -28.095 -57.023 -52.858 1.00 24.01 399 VAL B C 1
ATOM 8390 O O . VAL B 1 399 ? -28.881 -57.483 -52.023 1.00 27.87 399 VAL B O 1
ATOM 8394 N N . LEU B 1 400 ? -27.842 -55.717 -52.928 1.00 26.46 400 LEU B N 1
ATOM 8395 C CA . LEU B 1 400 ? -28.491 -54.780 -52.018 1.00 28.11 400 LEU B CA 1
ATOM 8396 C C . LEU B 1 400 ? -29.843 -54.306 -52.530 1.00 25.78 400 LEU B C 1
ATOM 8397 O O . LEU B 1 400 ? -30.731 -54.005 -51.723 1.00 21.60 400 LEU B O 1
ATOM 8402 N N . ASN B 1 401 ? -30.016 -54.219 -53.850 1.00 26.23 401 ASN B N 1
ATOM 8403 C CA . ASN B 1 401 ? -31.334 -53.934 -54.405 1.00 21.62 401 ASN B CA 1
ATOM 8404 C C . ASN B 1 401 ? -32.310 -55.058 -54.087 1.00 26.70 401 ASN B C 1
ATOM 8405 O O . ASN B 1 401 ? -33.497 -54.812 -53.837 1.00 29.88 401 ASN B O 1
ATOM 8410 N N . GLU B 1 402 ? -31.826 -56.302 -54.074 1.00 26.36 402 GLU B N 1
ATOM 8411 C CA . GLU B 1 402 ? -32.708 -57.427 -53.788 1.00 25.61 402 GLU B CA 1
ATOM 8412 C C . GLU B 1 402 ? -33.071 -57.500 -52.312 1.00 23.40 402 GLU B C 1
ATOM 8413 O O . GLU B 1 402 ? -34.182 -57.915 -51.972 1.00 24.83 402 GLU B O 1
ATOM 8419 N N . ILE B 1 403 ? -32.155 -57.105 -51.426 1.00 27.02 403 ILE B N 1
ATOM 8420 C CA . ILE B 1 403 ? -32.440 -57.137 -49.996 1.00 18.28 403 ILE B CA 1
ATOM 8421 C C . ILE B 1 403 ? -33.401 -56.021 -49.620 1.00 20.82 403 ILE B C 1
ATOM 8422 O O . ILE B 1 403 ? -34.275 -56.198 -48.763 1.00 22.82 403 ILE B O 1
ATOM 8427 N N . LEU B 1 404 ? -33.256 -54.854 -50.253 1.00 23.87 404 LEU B N 1
ATOM 8428 C CA . LEU B 1 404 ? -34.148 -53.736 -49.962 1.00 22.40 404 LEU B CA 1
ATOM 8429 C C . LEU B 1 404 ? -35.574 -54.032 -50.415 1.00 20.96 404 LEU B C 1
ATOM 8430 O O . LEU B 1 404 ? -36.534 -53.749 -49.688 1.00 20.00 404 LEU B O 1
ATOM 8435 N N . GLN B 1 405 ? -35.732 -54.623 -51.600 1.00 21.10 405 GLN B N 1
ATOM 8436 C CA . GLN B 1 405 ? -37.058 -55.037 -52.040 1.00 23.55 405 GLN B CA 1
ATOM 8437 C C . GLN B 1 405 ? -37.616 -56.123 -51.133 1.00 23.06 405 GLN B C 1
ATOM 8438 O O . GLN B 1 405 ? -38.825 -56.165 -50.884 1.00 24.78 405 GLN B O 1
ATOM 8444 N N . LEU B 1 406 ? -36.744 -56.983 -50.605 1.00 20.76 406 LEU B N 1
ATOM 8445 C CA . LEU B 1 406 ? -37.171 -58.029 -49.683 1.00 16.43 406 LEU B CA 1
ATOM 8446 C C . LEU B 1 406 ? -37.692 -57.444 -48.378 1.00 21.80 406 LEU B C 1
ATOM 8447 O O . LEU B 1 406 ? -38.736 -57.867 -47.867 1.00 22.96 406 LEU B O 1
ATOM 8452 N N . ALA B 1 407 ? -36.964 -56.481 -47.806 1.00 25.58 407 ALA B N 1
ATOM 8453 C CA . ALA B 1 407 ? -37.388 -55.906 -46.534 1.00 21.86 407 ALA B CA 1
ATOM 8454 C C . ALA B 1 407 ? -38.650 -55.069 -46.702 1.00 21.57 407 ALA B C 1
ATOM 8455 O O . ALA B 1 407 ? -39.510 -55.053 -45.815 1.00 28.90 407 ALA B O 1
ATOM 8457 N N . ALA B 1 408 ? -38.777 -54.363 -47.825 1.00 15.00 408 ALA B N 1
ATOM 8458 C CA . ALA B 1 408 ? -39.983 -53.574 -48.056 1.00 20.13 408 ALA B CA 1
ATOM 8459 C C . ALA B 1 408 ? -41.206 -54.463 -48.267 1.00 23.20 408 ALA B C 1
ATOM 8460 O O . ALA B 1 408 ? -42.274 -54.203 -47.700 1.00 24.92 408 ALA B O 1
ATOM 8462 N N . SER B 1 409 ? -41.069 -55.527 -49.066 1.00 23.13 409 SER B N 1
ATOM 8463 C CA . SER B 1 409 ? -42.200 -56.401 -49.361 1.00 19.35 409 SER B CA 1
ATOM 8464 C C . SER B 1 409 ? -42.616 -57.245 -48.167 1.00 24.11 409 SER B C 1
ATOM 8465 O O . SER B 1 409 ? -43.719 -57.800 -48.173 1.00 24.83 409 SER B O 1
ATOM 8468 N N . THR B 1 410 ? -41.766 -57.358 -47.152 1.00 25.90 410 THR B N 1
ATOM 8469 C CA . THR B 1 410 ? -42.085 -58.098 -45.939 1.00 23.29 410 THR B CA 1
ATOM 8470 C C . THR B 1 410 ? -42.277 -57.175 -44.746 1.00 23.87 410 THR B C 1
ATOM 8471 O O . THR B 1 410 ? -42.295 -57.648 -43.605 1.00 22.07 410 THR B O 1
ATOM 8475 N N . ASN B 1 411 ? -42.394 -55.867 -44.989 1.00 23.20 411 ASN B N 1
ATOM 8476 C CA . ASN B 1 411 ? -42.676 -54.874 -43.952 1.00 24.44 411 ASN B CA 1
ATOM 8477 C C . ASN B 1 411 ? -41.606 -54.857 -42.863 1.00 22.77 411 ASN B C 1
ATOM 8478 O O . ASN B 1 411 ? -41.900 -54.559 -41.704 1.00 21.33 411 ASN B O 1
ATOM 8483 N N . LYS B 1 412 ? -40.359 -55.156 -43.228 1.00 24.96 412 LYS B N 1
ATOM 8484 C CA . LYS B 1 412 ? -39.244 -55.166 -42.291 1.00 19.74 412 LYS B CA 1
ATOM 8485 C C . LYS B 1 412 ? -38.385 -53.916 -42.444 1.00 19.61 412 LYS B C 1
ATOM 8486 O O . LYS B 1 412 ? -38.266 -53.343 -43.529 1.00 19.89 412 LYS B O 1
ATOM 8492 N N . ILE B 1 413 ? -37.789 -53.497 -41.334 1.00 20.84 413 ILE B N 1
ATOM 8493 C CA . ILE B 1 413 ? -36.835 -52.394 -41.343 1.00 19.51 413 ILE B CA 1
ATOM 8494 C C . ILE B 1 413 ? -35.478 -52.931 -41.777 1.00 19.49 413 ILE B C 1
ATOM 8495 O O . ILE B 1 413 ? -35.016 -53.960 -41.266 1.00 17.47 413 ILE B O 1
ATOM 8500 N N . ALA B 1 414 ? -34.853 -52.260 -42.745 1.00 17.24 414 ALA B N 1
ATOM 8501 C CA . ALA B 1 414 ? -33.548 -52.666 -43.262 1.00 19.69 414 ALA B CA 1
ATOM 8502 C C . ALA B 1 414 ? -32.456 -51.978 -42.451 1.00 16.74 414 ALA B C 1
ATOM 8503 O O . ALA B 1 414 ? -32.289 -50.758 -42.534 1.00 20.41 414 ALA B O 1
ATOM 8505 N N . TYR B 1 415 ? -31.708 -52.753 -41.676 1.00 16.28 415 TYR B N 1
ATOM 8506 C CA . TYR B 1 415 ? -30.644 -52.217 -40.836 1.00 23.19 415 TYR B CA 1
ATOM 8507 C C . TYR B 1 415 ? -29.296 -52.439 -41.512 1.00 20.41 415 TYR B C 1
ATOM 8508 O O . TYR B 1 415 ? -28.907 -53.583 -41.763 1.00 20.25 415 TYR B O 1
ATOM 8517 N N . PHE B 1 416 ? -28.586 -51.348 -41.800 1.00 17.78 416 PHE B N 1
ATOM 8518 C CA . PHE B 1 416 ? -27.243 -51.435 -42.353 1.00 16.05 416 PHE B CA 1
ATOM 8519 C C . PHE B 1 416 ? -26.228 -51.294 -41.231 1.00 20.54 416 PHE B C 1
ATOM 8520 O O . PHE B 1 416 ? -26.078 -50.188 -40.684 1.00 17.20 416 PHE B O 1
ATOM 8528 N N . PRO B 1 417 ? -25.503 -52.349 -40.859 1.00 20.65 417 PRO B N 1
ATOM 8529 C CA . PRO B 1 417 ? -24.344 -52.158 -39.984 1.00 19.20 417 PRO B CA 1
ATOM 8530 C C . PRO B 1 417 ? -23.319 -51.290 -40.695 1.00 21.89 417 PRO B C 1
ATOM 8531 O O . PRO B 1 417 ? -23.319 -51.173 -41.926 1.00 21.54 417 PRO B O 1
ATOM 8535 N N . PHE B 1 418 ? -22.436 -50.674 -39.909 1.00 23.04 418 PHE B N 1
ATOM 8536 C CA . PHE B 1 418 ? -21.482 -49.747 -40.503 1.00 21.11 418 PHE B CA 1
ATOM 8537 C C . PHE B 1 418 ? -20.608 -50.451 -41.534 1.00 20.76 418 PHE B C 1
ATOM 8538 O O . PHE B 1 418 ? -20.291 -51.639 -41.422 1.00 20.30 418 PHE B O 1
ATOM 8546 N N . GLY B 1 419 ? -20.256 -49.706 -42.571 1.00 20.00 419 GLY B N 1
ATOM 8547 C CA . GLY B 1 419 ? -19.407 -50.233 -43.612 1.00 20.04 419 GLY B CA 1
ATOM 8548 C C . GLY B 1 419 ? -19.396 -49.276 -44.781 1.00 18.34 419 GLY B C 1
ATOM 8549 O O . GLY B 1 419 ? -19.947 -48.177 -44.713 1.00 23.30 419 GLY B O 1
ATOM 8550 N N . LYS B 1 420 ? -18.755 -49.716 -45.849 1.00 21.35 420 LYS B N 1
ATOM 8551 C CA . LYS B 1 420 ? -18.726 -48.985 -47.108 1.00 19.32 420 LYS B CA 1
ATOM 8552 C C . LYS B 1 420 ? -19.228 -49.960 -48.161 1.00 20.60 420 LYS B C 1
ATOM 8553 O O . LYS B 1 420 ? -18.530 -50.914 -48.518 1.00 22.48 420 LYS B O 1
ATOM 8559 N N . TYR B 1 421 ? -20.462 -49.749 -48.604 1.00 20.83 421 TYR B N 1
ATOM 8560 C CA . TYR B 1 421 ? -21.121 -50.627 -49.560 1.00 19.36 421 TYR B CA 1
ATOM 8561 C C . TYR B 1 421 ? -20.995 -49.995 -50.941 1.00 21.71 421 TYR B C 1
ATOM 8562 O O . TYR B 1 421 ? -21.669 -49.005 -51.244 1.00 21.63 421 TYR B O 1
ATOM 8571 N N . ARG B 1 422 ? -20.120 -50.558 -51.767 1.00 21.74 422 ARG B N 1
ATOM 8572 C CA . ARG B 1 422 ? -19.887 -50.033 -53.103 1.00 23.07 422 ARG B CA 1
ATOM 8573 C C . ARG B 1 422 ? -21.006 -50.473 -54.039 1.00 21.60 422 ARG B C 1
ATOM 8574 O O . ARG B 1 422 ? -21.395 -51.645 -54.045 1.00 23.81 422 ARG B O 1
ATOM 8582 N N . VAL B 1 423 ? -21.538 -49.533 -54.815 1.00 18.64 423 VAL B N 1
ATOM 8583 C CA . VAL B 1 423 ? -22.559 -49.830 -55.812 1.00 23.08 423 VAL B CA 1
ATOM 8584 C C . VAL B 1 423 ? -22.075 -49.317 -57.162 1.00 19.93 423 VAL B C 1
ATOM 8585 O O . VAL B 1 423 ? -21.593 -48.185 -57.266 1.00 22.31 423 VAL B O 1
ATOM 8589 N N . ASP B 1 424 ? -22.173 -50.163 -58.185 1.00 22.63 424 ASP B N 1
ATOM 8590 C CA . ASP B 1 424 ? -21.845 -49.785 -59.552 1.00 19.57 424 ASP B CA 1
ATOM 8591 C C . ASP B 1 424 ? -23.088 -49.485 -60.377 1.00 23.68 424 ASP B C 1
ATOM 8592 O O . ASP B 1 424 ? -22.976 -49.211 -61.577 1.00 24.88 424 ASP B O 1
ATOM 8597 N N . ASP B 1 425 ? -24.267 -49.558 -59.768 1.00 24.31 425 ASP B N 1
ATOM 8598 C CA . ASP B 1 425 ? -25.503 -49.143 -60.408 1.00 24.40 425 ASP B CA 1
ATOM 8599 C C . ASP B 1 425 ? -26.409 -48.550 -59.341 1.00 24.93 425 ASP B C 1
ATOM 8600 O O . ASP B 1 425 ? -26.077 -48.532 -58.153 1.00 23.41 425 ASP B O 1
ATOM 8605 N N . THR B 1 426 ? -27.565 -48.065 -59.776 1.00 25.87 426 THR B N 1
ATOM 8606 C CA . THR B 1 426 ? -28.479 -47.395 -58.867 1.00 19.58 426 THR B CA 1
ATOM 8607 C C . THR B 1 426 ? -29.002 -48.354 -57.807 1.00 20.46 426 THR B C 1
ATOM 8608 O O . THR B 1 426 ? -29.409 -49.481 -58.110 1.00 25.92 426 THR B O 1
ATOM 8612 N N . LEU B 1 427 ? -28.988 -47.903 -56.559 1.00 20.31 427 LEU B N 1
ATOM 8613 C CA . LEU B 1 427 ? -29.585 -48.633 -55.448 1.00 20.00 427 LEU B CA 1
ATOM 8614 C C . LEU B 1 427 ? -30.981 -48.065 -55.206 1.00 18.20 427 LEU B C 1
ATOM 8615 O O . LEU B 1 427 ? -31.127 -46.958 -54.679 1.00 18.63 427 LEU B O 1
ATOM 8620 N N . LEU B 1 428 ? -32.003 -48.813 -55.613 1.00 18.61 428 LEU B N 1
ATOM 8621 C CA . LEU B 1 428 ? -33.377 -48.344 -55.503 1.00 18.48 428 LEU B CA 1
ATOM 8622 C C . LEU B 1 428 ? -33.896 -48.551 -54.089 1.00 16.42 428 LEU B C 1
ATOM 8623 O O . LEU B 1 428 ? -33.744 -49.628 -53.509 1.00 17.95 428 LEU B O 1
ATOM 8628 N N . VAL B 1 429 ? -34.490 -47.505 -53.529 1.00 18.32 429 VAL B N 1
ATOM 8629 C CA . VAL B 1 429 ? -35.207 -47.610 -52.263 1.00 19.62 429 VAL B CA 1
ATOM 8630 C C . VAL B 1 429 ? -36.688 -47.736 -52.604 1.00 21.02 429 VAL B C 1
ATOM 8631 O O . VAL B 1 429 ? -37.328 -46.740 -52.975 1.00 18.88 429 VAL B O 1
ATOM 8635 N N . PRO B 1 430 ? -37.257 -48.934 -52.526 1.00 19.67 430 PRO B N 1
ATOM 8636 C CA . PRO B 1 430 ? -38.608 -49.176 -53.044 1.00 19.28 430 PRO B CA 1
ATOM 8637 C C . PRO B 1 430 ? -39.686 -48.744 -52.054 1.00 20.86 430 PRO B C 1
ATOM 8638 O O . PRO B 1 430 ? -39.412 -48.260 -50.956 1.00 22.91 430 PRO B O 1
ATOM 8642 N N . ARG B 1 431 ? -40.936 -48.933 -52.471 1.00 19.68 431 ARG B N 1
ATOM 8643 C CA . ARG B 1 431 ? -42.071 -48.522 -51.659 1.00 19.73 431 ARG B CA 1
ATOM 8644 C C . ARG B 1 431 ? -42.148 -49.344 -50.381 1.00 17.30 431 ARG B C 1
ATOM 8645 O O . ARG B 1 431 ? -42.011 -50.569 -50.402 1.00 13.80 431 ARG B O 1
ATOM 8653 N N . GLY B 1 432 ? -42.383 -48.661 -49.265 1.00 17.83 432 GLY B N 1
ATOM 8654 C CA . GLY B 1 432 ? -42.502 -49.332 -47.988 1.00 16.84 432 GLY B CA 1
ATOM 8655 C C . GLY B 1 432 ? -41.205 -49.530 -47.247 1.00 16.60 432 GLY B C 1
ATOM 8656 O O . GLY B 1 432 ? -41.146 -50.376 -46.348 1.00 19.70 432 GLY B O 1
ATOM 8657 N N . SE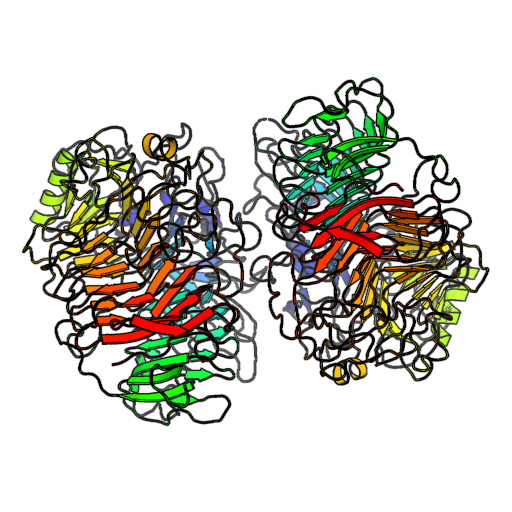R B 1 433 ? -40.167 -48.776 -47.592 1.00 20.39 433 SER B N 1
ATOM 8658 C CA . SER B 1 433 ? -38.830 -48.970 -47.054 1.00 18.03 433 SER B CA 1
ATOM 8659 C C . SER B 1 433 ? -38.618 -48.158 -45.785 1.00 15.43 433 SER B C 1
ATOM 8660 O O . SER B 1 433 ? -39.016 -46.994 -45.699 1.00 14.35 433 SER B O 1
ATOM 8663 N N . ARG B 1 434 ? -37.981 -48.780 -44.799 1.00 18.02 434 ARG B N 1
ATOM 8664 C CA . ARG B 1 434 ? -37.497 -48.081 -43.612 1.00 18.57 434 ARG B CA 1
ATOM 8665 C C . ARG B 1 434 ? -36.044 -48.494 -43.413 1.00 23.62 434 ARG B C 1
ATOM 8666 O O . ARG B 1 434 ? -35.763 -49.664 -43.129 1.00 22.93 434 ARG B O 1
ATOM 8674 N N . ILE B 1 435 ? -35.121 -47.555 -43.600 1.00 19.33 435 ILE B N 1
ATOM 8675 C CA . ILE B 1 435 ? -33.692 -47.847 -43.581 1.00 18.75 435 ILE B CA 1
ATOM 8676 C C . ILE B 1 435 ? -33.057 -47.075 -42.438 1.00 21.37 435 ILE B C 1
ATOM 8677 O O . ILE B 1 435 ? -33.328 -45.881 -42.259 1.00 26.34 435 ILE B O 1
ATOM 8682 N N . VAL B 1 436 ? -32.238 -47.762 -41.649 1.00 24.37 436 VAL B N 1
ATOM 8683 C CA . VAL B 1 436 ? -31.483 -47.139 -40.569 1.00 18.75 436 VAL B CA 1
ATOM 8684 C C . VAL B 1 436 ? -30.075 -47.718 -40.580 1.00 22.48 436 VAL B C 1
ATOM 8685 O O . VAL B 1 436 ? -29.880 -48.905 -40.862 1.00 21.92 436 VAL B O 1
ATOM 8689 N N . GLY B 1 437 ? -29.085 -46.871 -40.296 1.00 23.58 437 GLY B N 1
ATOM 8690 C CA . GLY B 1 437 ? -27.697 -47.270 -40.319 1.00 23.24 437 GLY B CA 1
ATOM 8691 C C . GLY B 1 437 ? -27.063 -47.236 -38.936 1.00 22.18 437 GLY B C 1
ATOM 8692 O O . GLY B 1 437 ? -27.667 -46.815 -37.952 1.00 23.67 437 GLY B O 1
ATOM 8693 N N . GLU B 1 438 ? -25.822 -47.716 -38.880 1.00 21.31 438 GLU B N 1
ATOM 8694 C CA . GLU B 1 438 ? -25.016 -47.719 -37.660 1.00 20.45 438 GLU B CA 1
ATOM 8695 C C . GLU B 1 438 ? -23.905 -46.686 -37.833 1.00 22.43 438 GLU B C 1
ATOM 8696 O O . GLU B 1 438 ? -22.927 -46.926 -38.546 1.00 25.19 438 GLU B O 1
ATOM 8702 N N . ALA B 1 439 ? -24.061 -45.538 -37.177 1.00 21.82 439 ALA B N 1
ATOM 8703 C CA . ALA B 1 439 ? -23.102 -44.439 -37.278 1.00 24.78 439 ALA B CA 1
ATOM 8704 C C . ALA B 1 439 ? -22.826 -44.089 -38.739 1.00 25.30 439 ALA B C 1
ATOM 8705 O O . ALA B 1 439 ? -21.680 -44.053 -39.194 1.00 24.99 439 ALA B O 1
ATOM 8707 N N . TRP B 1 440 ? -23.911 -43.853 -39.479 1.00 21.63 440 TRP B N 1
ATOM 8708 C CA . TRP B 1 440 ? -23.868 -43.357 -40.853 1.00 16.50 440 TRP B CA 1
ATOM 8709 C C . TRP B 1 440 ? -23.177 -44.346 -41.794 1.00 17.43 440 TRP B C 1
ATOM 8710 O O . TRP B 1 440 ? -22.181 -44.033 -42.449 1.00 19.27 440 TRP B O 1
ATOM 8721 N N . SER B 1 441 ? -23.763 -45.540 -41.890 1.00 19.44 441 SER B N 1
ATOM 8722 C CA . SER B 1 441 ? -23.311 -46.523 -42.867 1.00 16.30 441 SER B CA 1
ATOM 8723 C C . SER B 1 441 ? -23.332 -45.920 -44.264 1.00 19.80 441 SER B C 1
ATOM 8724 O O . SER B 1 441 ? -24.229 -45.146 -44.611 1.00 20.68 441 SER B O 1
ATOM 8727 N N . THR B 1 442 ? -22.328 -46.265 -45.066 1.00 18.26 442 THR B N 1
ATOM 8728 C CA . THR B 1 442 ? -21.996 -45.505 -46.263 1.00 18.34 442 THR B CA 1
ATOM 8729 C C . THR B 1 442 ? -22.294 -46.306 -47.523 1.00 19.70 442 THR B C 1
ATOM 8730 O O . THR B 1 442 ? -21.805 -47.429 -47.686 1.00 19.15 442 THR B O 1
ATOM 8734 N N . ILE B 1 443 ? -23.092 -45.721 -48.412 1.00 19.28 443 ILE B N 1
ATOM 8735 C CA . ILE B 1 443 ? -23.257 -46.208 -49.777 1.00 20.72 443 ILE B CA 1
ATOM 8736 C C . ILE B 1 443 ? -22.380 -45.348 -50.678 1.00 20.32 443 ILE B C 1
ATOM 8737 O O . ILE B 1 443 ? -22.526 -44.119 -50.705 1.00 20.81 443 ILE B O 1
ATOM 8742 N N . THR B 1 444 ? -21.484 -45.979 -51.433 1.00 18.86 444 THR B N 1
ATOM 8743 C CA . THR B 1 444 ? -20.546 -45.255 -52.285 1.00 23.21 444 THR B CA 1
ATOM 8744 C C . THR B 1 444 ? -20.727 -45.701 -53.732 1.00 18.28 444 THR B C 1
ATOM 8745 O O . THR B 1 444 ? -20.617 -46.891 -54.042 1.00 19.61 444 THR B O 1
ATOM 8749 N N . GLY B 1 445 ? -21.028 -44.741 -54.609 1.00 20.01 445 GLY B N 1
ATOM 8750 C CA . GLY B 1 445 ? -21.170 -45.035 -56.019 1.00 20.81 445 GLY B CA 1
ATOM 8751 C C . GLY B 1 445 ? -19.836 -45.166 -56.728 1.00 21.89 445 GLY B C 1
ATOM 8752 O O . GLY B 1 445 ? -18.805 -44.672 -56.276 1.00 22.88 445 GLY B O 1
ATOM 8753 N N . ASN B 1 446 ? -19.869 -45.843 -57.873 1.00 23.68 446 ASN B N 1
ATOM 8754 C CA . ASN B 1 446 ? -18.651 -46.172 -58.600 1.00 24.43 446 ASN B CA 1
ATOM 8755 C C . ASN B 1 446 ? -19.025 -46.678 -59.985 1.00 24.14 446 ASN B C 1
ATOM 8756 O O . ASN B 1 446 ? -20.138 -47.166 -60.193 1.00 24.51 446 ASN B O 1
ATOM 8761 N N . GLY B 1 447 ? -18.106 -46.523 -60.928 1.00 23.52 447 GLY B N 1
ATOM 8762 C CA . GLY B 1 447 ? -18.200 -47.181 -62.216 1.00 27.68 447 GLY B CA 1
ATOM 8763 C C . GLY B 1 447 ? -18.533 -46.222 -63.349 1.00 26.32 447 GLY B C 1
ATOM 8764 O O . GLY B 1 447 ? -18.808 -45.037 -63.156 1.00 26.09 447 GLY B O 1
ATOM 8765 N N . ASP B 1 448 ? -18.518 -46.786 -64.560 1.00 24.44 448 ASP B N 1
ATOM 8766 C CA . ASP B 1 448 ? -18.776 -46.008 -65.768 1.00 29.51 448 ASP B CA 1
ATOM 8767 C C . ASP B 1 448 ? -20.247 -45.648 -65.927 1.00 30.13 448 ASP B C 1
ATOM 8768 O O . ASP B 1 448 ? -20.566 -44.765 -66.732 1.00 25.66 448 ASP B O 1
ATOM 8773 N N . LYS B 1 449 ? -21.143 -46.300 -65.182 1.00 25.66 449 LYS B N 1
ATOM 8774 C CA . LYS B 1 449 ? -22.567 -46.019 -65.306 1.00 27.38 449 LYS B CA 1
ATOM 8775 C C . LYS B 1 449 ? -22.945 -44.665 -64.725 1.00 26.88 449 LYS B C 1
ATOM 8776 O O . LYS B 1 449 ? -24.055 -44.183 -64.988 1.00 26.40 449 LYS B O 1
ATOM 8782 N N . PHE B 1 450 ? -22.052 -44.041 -63.955 1.00 24.71 450 PHE B N 1
ATOM 8783 C CA . PHE B 1 450 ? -22.271 -42.710 -63.406 1.00 24.77 450 PHE B CA 1
ATOM 8784 C C . PHE B 1 450 ? -21.360 -41.664 -64.044 1.00 26.40 450 PHE B C 1
ATOM 8785 O O . PHE B 1 450 ? -21.185 -40.579 -63.483 1.00 29.79 450 PHE B O 1
ATOM 8793 N N . LYS B 1 451 ? -20.775 -41.956 -65.203 1.00 25.57 451 LYS B N 1
ATOM 8794 C CA . LYS B 1 451 ? -19.808 -41.050 -65.807 1.00 25.49 451 LYS B CA 1
ATOM 8795 C C . LYS B 1 451 ? -20.298 -40.429 -67.108 1.00 25.41 451 LYS B C 1
ATOM 8796 O O . LYS B 1 451 ? -19.540 -39.705 -67.758 1.00 27.70 451 LYS B O 1
ATOM 8802 N N . ASP B 1 452 ? -21.545 -40.679 -67.499 1.00 31.17 452 ASP B N 1
ATOM 8803 C CA . ASP B 1 452 ? -22.124 -40.093 -68.708 1.00 31.19 452 ASP B CA 1
ATOM 8804 C C . ASP B 1 452 ? -23.041 -38.959 -68.269 1.00 27.49 452 ASP B C 1
ATOM 8805 O O . ASP B 1 452 ? -24.192 -39.191 -67.891 1.00 28.21 452 ASP B O 1
ATOM 8810 N N . GLU B 1 453 ? -22.526 -37.728 -68.320 1.00 26.66 453 GLU B N 1
ATOM 8811 C CA . GLU B 1 453 ? -23.303 -36.571 -67.885 1.00 29.00 453 GLU B CA 1
ATOM 8812 C C . GLU B 1 453 ? -24.491 -36.286 -68.794 1.00 28.43 453 GLU B C 1
ATOM 8813 O O . GLU B 1 453 ? -25.409 -35.567 -68.385 1.00 29.95 453 GLU B O 1
ATOM 8819 N N . SER B 1 454 ? -24.493 -36.813 -70.014 1.00 29.21 454 SER B N 1
ATOM 8820 C CA . SER B 1 454 ? -25.664 -36.728 -70.874 1.00 26.48 454 SER B CA 1
ATOM 8821 C C . SER B 1 454 ? -26.767 -37.693 -70.453 1.00 28.25 454 SER B C 1
ATOM 8822 O O . SER B 1 454 ? -27.893 -37.589 -70.954 1.00 26.67 454 SER B O 1
ATOM 8825 N N . ASN B 1 455 ? -26.466 -38.634 -69.560 1.00 30.14 455 ASN B N 1
ATOM 8826 C CA . ASN B 1 455 ? -27.459 -39.548 -68.994 1.00 24.73 455 ASN B CA 1
ATOM 8827 C C . ASN B 1 455 ? -27.176 -39.706 -67.507 1.00 23.72 455 ASN B C 1
ATOM 8828 O O . ASN B 1 455 ? -26.702 -40.754 -67.054 1.00 25.04 455 ASN B O 1
ATOM 8833 N N . PRO B 1 456 ? -27.440 -38.666 -66.714 1.00 21.54 456 PRO B N 1
ATOM 8834 C CA . PRO B 1 456 ? -27.160 -38.757 -65.278 1.00 21.91 456 PRO B CA 1
ATOM 8835 C C . PRO B 1 456 ? -28.007 -39.825 -64.605 1.00 23.36 456 PRO B C 1
ATOM 8836 O O . PRO B 1 456 ? -29.153 -40.078 -64.982 1.00 26.74 456 PRO B O 1
ATOM 8840 N N . ARG B 1 457 ? -27.413 -40.468 -63.605 1.00 20.98 457 ARG B N 1
ATOM 8841 C CA . ARG B 1 457 ? -27.994 -41.647 -62.990 1.00 20.99 457 ARG B CA 1
ATOM 8842 C C . ARG B 1 457 ? -27.893 -41.525 -61.475 1.00 22.42 457 ARG B C 1
ATOM 8843 O O . ARG B 1 457 ? -26.827 -41.153 -60.952 1.00 20.99 457 ARG B O 1
ATOM 8851 N N . PRO B 1 458 ? -28.959 -41.824 -60.737 1.00 20.25 458 PRO B N 1
ATOM 8852 C CA . PRO B 1 458 ? -28.891 -41.693 -59.280 1.00 17.26 458 PRO B CA 1
ATOM 8853 C C . PRO B 1 458 ? -28.080 -42.809 -58.647 1.00 18.17 458 PRO B C 1
ATOM 8854 O O . PRO B 1 458 ? -28.146 -43.970 -59.060 1.00 22.82 458 PRO B O 1
ATOM 8858 N N . VAL B 1 459 ? -27.291 -42.437 -57.639 1.00 17.50 459 VAL B N 1
ATOM 8859 C CA . VAL B 1 459 ? -26.584 -43.433 -56.841 1.00 18.82 459 VAL B CA 1
ATOM 8860 C C . VAL B 1 459 ? -27.555 -44.134 -55.901 1.00 19.56 459 VAL B C 1
ATOM 8861 O O . VAL B 1 459 ? -27.605 -45.368 -55.839 1.00 17.06 459 VAL B O 1
ATOM 8865 N N . VAL B 1 460 ? -28.354 -43.356 -55.173 1.00 19.11 460 VAL B N 1
ATOM 8866 C CA . VAL B 1 460 ? -29.447 -43.866 -54.353 1.00 18.71 460 VAL B CA 1
ATOM 8867 C C . VAL B 1 460 ? -30.740 -43.252 -54.877 1.00 20.25 460 VAL B C 1
ATOM 8868 O O . VAL B 1 460 ? -30.893 -42.025 -54.888 1.00 17.44 460 VAL B O 1
ATOM 8872 N N . LYS B 1 461 ? -31.655 -44.102 -55.330 1.00 23.73 461 LYS B N 1
ATOM 8873 C CA . LYS B 1 461 ? -32.943 -43.679 -55.862 1.00 19.09 461 LYS B CA 1
ATOM 8874 C C . LYS B 1 461 ? -34.023 -43.998 -54.837 1.00 19.80 461 LYS B C 1
ATOM 8875 O O . LYS B 1 461 ? -34.159 -45.151 -54.410 1.00 20.12 461 LYS B O 1
ATOM 8881 N N . VAL B 1 462 ? -34.769 -42.981 -54.431 1.00 20.16 462 VAL B N 1
ATOM 8882 C CA . VAL B 1 462 ? -35.851 -43.144 -53.464 1.00 21.92 462 VAL B CA 1
ATOM 8883 C C . VAL B 1 462 ? -37.135 -43.272 -54.275 1.00 18.22 462 VAL B C 1
ATOM 8884 O O . VAL B 1 462 ? -37.774 -42.283 -54.629 1.00 20.22 462 VAL B O 1
ATOM 8888 N N . GLY B 1 463 ? -37.496 -44.504 -54.601 1.00 20.06 463 GLY B N 1
ATOM 8889 C CA . GLY B 1 463 ? -38.722 -44.773 -55.319 1.00 22.80 463 GLY B CA 1
ATOM 8890 C C . GLY B 1 463 ? -38.620 -44.467 -56.802 1.00 20.16 463 GLY B C 1
ATOM 8891 O O . GLY B 1 463 ? -37.771 -43.706 -57.260 1.00 21.85 463 GLY B O 1
ATOM 8892 N N . ASN B 1 464 ? -39.518 -45.087 -57.565 1.00 23.88 464 ASN B N 1
ATOM 8893 C CA . ASN B 1 464 ? -39.661 -44.820 -58.987 1.00 20.27 464 ASN B CA 1
ATOM 8894 C C . ASN B 1 464 ? -40.590 -43.630 -59.210 1.00 23.29 464 ASN B C 1
ATOM 8895 O O . ASN B 1 464 ? -41.240 -43.134 -58.287 1.00 29.03 464 ASN B O 1
ATOM 8900 N N . ALA B 1 465 ? -40.655 -43.174 -60.459 1.00 26.51 465 ALA B N 1
ATOM 8901 C CA . ALA B 1 465 ? -41.484 -42.023 -60.802 1.00 27.79 465 ALA B CA 1
ATOM 8902 C C . ALA B 1 465 ? -42.962 -42.377 -60.659 1.00 26.00 465 ALA B C 1
ATOM 8903 O O . ALA B 1 465 ? -43.438 -43.343 -61.266 1.00 26.80 465 ALA B O 1
ATOM 8905 N N . GLY B 1 466 ? -43.684 -41.603 -59.851 1.00 27.60 466 GLY B N 1
ATOM 8906 C CA . GLY B 1 466 ? -45.089 -41.851 -59.609 1.00 24.85 466 GLY B CA 1
ATOM 8907 C C . GLY B 1 466 ? -45.394 -42.733 -58.420 1.00 28.43 466 GLY B C 1
ATOM 8908 O O . GLY B 1 466 ? -46.569 -43.040 -58.182 1.00 29.91 466 GLY B O 1
ATOM 8909 N N . ASP B 1 467 ? -44.377 -43.165 -57.678 1.00 26.18 467 ASP B N 1
ATOM 8910 C CA . ASP B 1 467 ? -44.593 -44.012 -56.514 1.00 21.02 467 ASP B CA 1
ATOM 8911 C C . ASP B 1 467 ? -45.166 -43.201 -55.358 1.00 23.77 467 ASP B C 1
ATOM 8912 O O . ASP B 1 467 ? -44.832 -42.027 -55.169 1.00 22.15 467 ASP B O 1
ATOM 8917 N N . VAL B 1 468 ? -46.048 -43.831 -54.589 1.00 20.60 468 VAL B N 1
ATOM 8918 C CA . VAL B 1 468 ? -46.606 -43.251 -53.376 1.00 16.76 468 VAL B CA 1
ATOM 8919 C C . VAL B 1 468 ? -46.429 -44.275 -52.267 1.00 19.61 468 VAL B C 1
ATOM 8920 O O . VAL B 1 468 ? -46.840 -45.432 -52.419 1.00 22.80 468 VAL B O 1
ATOM 8924 N N . GLY B 1 469 ? -45.795 -43.869 -51.173 1.00 17.36 469 GLY B N 1
ATOM 8925 C CA . GLY B 1 469 ? -45.604 -44.785 -50.065 1.00 20.58 469 GLY B CA 1
ATOM 8926 C C . GLY B 1 469 ? -44.603 -44.247 -49.059 1.00 20.52 469 GLY B C 1
ATOM 8927 O O . GLY B 1 469 ? -44.288 -43.057 -49.046 1.00 23.06 469 GLY B O 1
ATOM 8928 N N . VAL B 1 470 ? -44.123 -45.156 -48.210 1.00 21.03 470 VAL B N 1
ATOM 8929 C CA . VAL B 1 470 ? -43.201 -44.842 -47.124 1.00 20.74 470 VAL B CA 1
ATOM 8930 C C . VAL B 1 470 ? -41.785 -45.189 -47.571 1.00 18.14 470 VAL B C 1
ATOM 8931 O O . VAL B 1 470 ? -41.545 -46.272 -48.117 1.00 17.02 470 VAL B O 1
ATOM 8935 N N . ALA B 1 471 ? -40.855 -44.260 -47.362 1.00 15.87 471 ALA B N 1
ATOM 8936 C CA . ALA B 1 471 ? -39.430 -44.497 -47.604 1.00 16.75 471 ALA B CA 1
ATOM 8937 C C . ALA B 1 471 ? -38.681 -43.589 -46.630 1.00 16.33 471 ALA B C 1
ATOM 8938 O O . ALA B 1 471 ? -38.459 -42.410 -46.914 1.00 20.30 471 ALA B O 1
ATOM 8940 N N . GLN B 1 472 ? -38.324 -44.142 -45.477 1.00 15.33 472 GLN B N 1
ATOM 8941 C CA . GLN B 1 472 ? -37.713 -43.380 -44.396 1.00 19.07 472 GLN B CA 1
ATOM 8942 C C . GLN B 1 472 ? -36.288 -43.862 -44.174 1.00 17.13 472 GLN B C 1
ATOM 8943 O O . GLN B 1 472 ? -36.055 -45.057 -43.976 1.00 19.07 472 GLN B O 1
ATOM 8949 N N . ILE B 1 473 ? -35.339 -42.934 -44.223 1.00 18.55 473 ILE B N 1
ATOM 8950 C CA . ILE B 1 473 ? -33.923 -43.253 -44.094 1.00 21.16 473 ILE B CA 1
ATOM 8951 C C . ILE B 1 473 ? -33.321 -42.353 -43.024 1.00 17.77 473 ILE B C 1
ATOM 8952 O O . ILE B 1 473 ? -33.608 -41.152 -42.976 1.00 17.54 473 ILE B O 1
ATOM 8957 N N . SER B 1 474 ? -32.490 -42.930 -42.163 1.00 18.80 474 SER B N 1
ATOM 8958 C CA . SER B 1 474 ? -31.841 -42.154 -41.118 1.00 14.95 474 SER B CA 1
ATOM 8959 C C . SER B 1 474 ? -30.498 -42.789 -40.796 1.00 16.53 474 SER B C 1
ATOM 8960 O O . SER B 1 474 ? -30.313 -43.997 -40.965 1.00 18.56 474 SER B O 1
ATOM 8963 N N . ASP B 1 475 ? -29.557 -41.948 -40.361 1.00 18.17 475 ASP B N 1
ATOM 8964 C CA . ASP B 1 475 ? -28.226 -42.379 -39.921 1.00 15.12 475 ASP B CA 1
ATOM 8965 C C . ASP B 1 475 ? -27.468 -43.100 -41.039 1.00 17.00 475 ASP B C 1
ATOM 8966 O O . ASP B 1 475 ? -26.925 -44.192 -40.855 1.00 19.08 475 ASP B O 1
ATOM 8971 N N . MET B 1 476 ? -27.413 -42.467 -42.208 1.00 16.01 476 MET B N 1
ATOM 8972 C CA . MET B 1 476 ? -26.741 -43.041 -43.364 1.00 19.18 476 MET B CA 1
ATOM 8973 C C . MET B 1 476 ? -25.818 -42.010 -43.999 1.00 15.87 476 MET B C 1
ATOM 8974 O O . MET B 1 476 ? -25.899 -40.812 -43.726 1.00 18.96 476 MET B O 1
ATOM 8979 N N . ARG B 1 477 ? -24.927 -42.490 -44.859 1.00 14.76 477 ARG B N 1
ATOM 8980 C CA . ARG B 1 477 ? -24.088 -41.613 -45.661 1.00 18.83 477 ARG B CA 1
ATOM 8981 C C . ARG B 1 477 ? -24.104 -42.104 -47.096 1.00 15.97 477 ARG B C 1
ATOM 8982 O O . ARG B 1 477 ? -24.086 -43.311 -47.344 1.00 16.99 477 ARG B O 1
ATOM 8990 N N . ILE B 1 478 ? -24.171 -41.163 -48.033 1.00 16.56 478 ILE B N 1
ATOM 8991 C CA . ILE B 1 478 ? -24.065 -41.451 -49.457 1.00 19.79 478 ILE B CA 1
ATOM 8992 C C . ILE B 1 478 ? -22.910 -40.634 -50.014 1.00 22.65 478 ILE B C 1
ATOM 8993 O O . ILE B 1 478 ? -22.800 -39.435 -49.733 1.00 23.02 478 ILE B O 1
ATOM 8998 N N . THR B 1 479 ? -22.042 -41.283 -50.783 1.00 25.47 479 THR B N 1
ATOM 8999 C CA . THR B 1 479 ? -20.868 -40.617 -51.326 1.00 25.26 479 THR B CA 1
ATOM 9000 C C . THR B 1 479 ? -20.479 -41.297 -52.630 1.00 24.22 479 THR B C 1
ATOM 9001 O O . THR B 1 479 ? -21.145 -42.227 -53.094 1.00 22.63 479 THR B O 1
ATOM 9005 N N . ILE B 1 480 ? -19.388 -40.819 -53.225 1.00 23.03 480 ILE B N 1
ATOM 9006 C CA . ILE B 1 480 ? -18.870 -41.374 -54.466 1.00 20.55 480 ILE B CA 1
ATOM 9007 C C . ILE B 1 480 ? -17.386 -41.667 -54.289 1.00 21.81 480 ILE B C 1
ATOM 9008 O O . ILE B 1 480 ? -16.695 -41.025 -53.491 1.00 19.94 480 ILE B O 1
ATOM 9013 N N . SER B 1 481 ? -16.889 -42.635 -55.056 1.00 19.44 481 SER B N 1
ATOM 9014 C CA . SER B 1 481 ? -15.504 -43.061 -54.935 1.00 22.74 481 SER B CA 1
ATOM 9015 C C . SER B 1 481 ? -14.619 -42.626 -56.098 1.00 22.33 481 SER B C 1
ATOM 9016 O O . SER B 1 481 ? -13.400 -42.797 -56.016 1.00 24.85 481 SER B O 1
ATOM 9019 N N . ASP B 1 482 ? -15.191 -42.071 -57.169 1.00 21.10 482 ASP B N 1
ATOM 9020 C CA . ASP B 1 482 ? -14.428 -41.625 -58.329 1.00 20.44 482 ASP B CA 1
ATOM 9021 C C . ASP B 1 482 ? -15.031 -40.321 -58.840 1.00 21.61 482 ASP B C 1
ATOM 9022 O O . ASP B 1 482 ? -16.020 -39.816 -58.301 1.00 24.38 482 ASP B O 1
ATOM 9027 N N . VAL B 1 483 ? -14.433 -39.776 -59.897 1.00 23.93 483 VAL B N 1
ATOM 9028 C CA . VAL B 1 483 ? -14.967 -38.598 -60.575 1.00 20.42 483 VAL B CA 1
ATOM 9029 C C . VAL B 1 483 ? -16.079 -39.068 -61.510 1.00 23.65 483 VAL B C 1
ATOM 9030 O O . VAL B 1 483 ? -15.831 -39.789 -62.478 1.00 20.53 483 VAL B O 1
ATOM 9034 N N . MET B 1 484 ? -17.314 -38.665 -61.216 1.00 24.71 484 MET B N 1
ATOM 9035 C CA . MET B 1 484 ? -18.496 -39.192 -61.895 1.00 20.81 484 MET B CA 1
ATOM 9036 C C . MET B 1 484 ? -19.391 -38.047 -62.342 1.00 25.36 484 MET B C 1
ATOM 9037 O O . MET B 1 484 ? -20.351 -37.685 -61.646 1.00 22.34 484 MET B O 1
ATOM 9042 N N . PRO B 1 485 ? -19.129 -37.474 -63.522 1.00 26.57 485 PRO B N 1
ATOM 9043 C CA . PRO B 1 485 ? -19.884 -36.283 -63.950 1.00 24.65 485 PRO B CA 1
ATOM 9044 C C . PRO B 1 485 ? -21.368 -36.522 -64.174 1.00 22.90 485 PRO B C 1
ATOM 9045 O O . PRO B 1 485 ? -22.098 -35.550 -64.402 1.00 23.76 485 PRO B O 1
ATOM 9049 N N . GLY B 1 486 ? -21.845 -37.761 -64.119 1.00 23.91 486 GLY B N 1
ATOM 9050 C CA . GLY B 1 486 ? -23.267 -37.989 -64.286 1.00 23.13 486 GLY B CA 1
ATOM 9051 C C . GLY B 1 486 ? -23.943 -38.532 -63.044 1.00 22.42 486 GLY B C 1
ATOM 9052 O O . GLY B 1 486 ? -25.044 -39.078 -63.125 1.00 23.33 486 GLY B O 1
ATOM 9053 N N . ALA B 1 487 ? -23.312 -38.388 -61.883 1.00 18.67 487 ALA B N 1
ATOM 9054 C CA . ALA B 1 487 ? -23.810 -39.019 -60.668 1.00 18.65 487 ALA B CA 1
ATOM 9055 C C . ALA B 1 487 ? -24.745 -38.068 -59.938 1.00 22.03 487 ALA B C 1
ATOM 9056 O O . ALA B 1 487 ? -24.362 -36.938 -59.612 1.00 20.93 487 ALA B O 1
ATOM 9058 N N . ILE B 1 488 ? -25.973 -38.523 -59.701 1.00 21.73 488 ILE B N 1
ATOM 9059 C CA . ILE B 1 488 ? -26.889 -37.894 -58.760 1.00 14.39 488 ILE B CA 1
ATOM 9060 C C . ILE B 1 488 ? -26.837 -38.716 -57.484 1.00 16.25 488 ILE B C 1
ATOM 9061 O O . ILE B 1 488 ? -27.168 -39.905 -57.492 1.00 18.51 488 ILE B O 1
ATOM 9066 N N . LEU B 1 489 ? -26.383 -38.106 -56.391 1.00 18.40 489 LEU B N 1
ATOM 9067 C CA . LEU B 1 489 ? -26.095 -38.899 -55.203 1.00 17.61 489 LEU B CA 1
ATOM 9068 C C . LEU B 1 489 ? -27.376 -39.423 -54.563 1.00 18.73 489 LEU B C 1
ATOM 9069 O O . LEU B 1 489 ? -27.418 -40.570 -54.107 1.00 20.11 489 LEU B O 1
ATOM 9074 N N . ILE B 1 490 ? -28.431 -38.613 -54.522 1.00 18.78 490 ILE B N 1
ATOM 9075 C CA . ILE B 1 490 ? -29.742 -39.090 -54.097 1.00 17.07 490 ILE B CA 1
ATOM 9076 C C . ILE B 1 490 ? -30.813 -38.387 -54.917 1.00 18.09 490 ILE B C 1
ATOM 9077 O O . ILE B 1 490 ? -30.764 -37.170 -55.119 1.00 22.88 490 ILE B O 1
ATOM 9082 N N . GLN B 1 491 ? -31.790 -39.159 -55.381 1.00 17.79 491 GLN B N 1
ATOM 9083 C CA . GLN B 1 491 ? -32.897 -38.638 -56.170 1.00 16.15 491 GLN B CA 1
ATOM 9084 C C . GLN B 1 491 ? -34.193 -39.111 -55.536 1.00 20.15 491 GLN B C 1
ATOM 9085 O O . GLN B 1 491 ? -34.409 -40.319 -55.388 1.00 20.34 491 GLN B O 1
ATOM 9091 N N . PHE B 1 492 ? -35.031 -38.164 -55.132 1.00 19.60 492 PHE B N 1
ATOM 9092 C CA . PHE B 1 492 ? -36.335 -38.468 -54.559 1.00 19.31 492 PHE B CA 1
ATOM 9093 C C . PHE B 1 492 ? -37.381 -38.463 -55.664 1.00 18.58 492 PHE B C 1
ATOM 9094 O O . PHE B 1 492 ? -37.585 -37.440 -56.324 1.00 21.21 492 PHE B O 1
ATOM 9102 N N . ASN B 1 493 ? -38.029 -39.606 -55.881 1.00 19.29 493 ASN B N 1
ATOM 9103 C CA . ASN B 1 493 ? -39.119 -39.672 -56.844 1.00 25.29 493 ASN B CA 1
ATOM 9104 C C . ASN B 1 493 ? -40.490 -39.869 -56.216 1.00 19.78 493 ASN B C 1
ATOM 9105 O O . ASN B 1 493 ? -41.473 -39.339 -56.735 1.00 21.88 493 ASN B O 1
ATOM 9110 N N . MET B 1 494 ? -40.581 -40.599 -55.114 1.00 17.54 494 MET B N 1
ATOM 9111 C CA . MET B 1 494 ? -41.883 -40.968 -54.585 1.00 23.72 494 MET B CA 1
ATOM 9112 C C . MET B 1 494 ? -42.422 -39.907 -53.634 1.00 21.75 494 MET B C 1
ATOM 9113 O O . MET B 1 494 ? -41.680 -39.117 -53.048 1.00 21.92 494 MET B O 1
ATOM 9118 N N . ALA B 1 495 ? -43.743 -39.894 -53.499 1.00 22.02 495 ALA B N 1
ATOM 9119 C CA . ALA B 1 495 ? -44.440 -39.000 -52.593 1.00 20.61 495 ALA B CA 1
ATOM 9120 C C . ALA B 1 495 ? -45.101 -39.801 -51.480 1.00 20.53 495 ALA B C 1
ATOM 9121 O O . ALA B 1 495 ? -45.402 -40.986 -51.639 1.00 21.42 495 ALA B O 1
ATOM 9123 N N . GLY B 1 496 ? -45.280 -39.156 -50.331 1.00 23.97 496 GLY B N 1
ATOM 9124 C CA . GLY B 1 496 ? -45.952 -39.790 -49.220 1.00 23.92 496 GLY B CA 1
ATOM 9125 C C . GLY B 1 496 ? -47.432 -39.459 -49.173 1.00 22.43 496 GLY B C 1
ATOM 9126 O O . GLY B 1 496 ? -47.885 -38.455 -49.713 1.00 22.58 496 GLY B O 1
ATOM 9127 N N . SER B 1 497 ? -48.196 -40.333 -48.518 1.00 27.74 497 SER B N 1
ATOM 9128 C CA . SER B 1 497 ? -49.600 -40.029 -48.268 1.00 23.81 497 SER B CA 1
ATOM 9129 C C . SER B 1 497 ? -49.734 -38.903 -47.259 1.00 27.41 497 SER B C 1
ATOM 9130 O O . SER B 1 497 ? -50.612 -38.041 -47.384 1.00 35.37 497 SER B O 1
ATOM 9133 N N . ASN B 1 498 ? -48.861 -38.893 -46.262 1.00 29.22 498 ASN B N 1
ATOM 9134 C CA . ASN B 1 498 ? -48.738 -37.817 -45.299 1.00 26.47 498 ASN B CA 1
ATOM 9135 C C . ASN B 1 498 ? -47.297 -37.338 -45.298 1.00 21.90 498 ASN B C 1
ATOM 9136 O O . ASN B 1 498 ? -46.379 -38.118 -45.568 1.00 22.65 498 ASN B O 1
ATOM 9141 N N . PRO B 1 499 ? -47.071 -36.056 -45.031 1.00 23.82 499 PRO B N 1
ATOM 9142 C CA . PRO B 1 499 ? -45.695 -35.541 -45.007 1.00 20.89 499 PRO B CA 1
ATOM 9143 C C . PRO B 1 499 ? -44.848 -36.282 -43.982 1.00 24.93 499 PRO B C 1
ATOM 9144 O O . PRO B 1 499 ? -45.277 -36.531 -42.851 1.00 23.08 499 PRO B O 1
ATOM 9148 N N . GLY B 1 500 ? -43.638 -36.650 -44.390 1.00 23.34 500 GLY B N 1
ATOM 9149 C CA . GLY B 1 500 ? -42.771 -37.455 -43.564 1.00 19.47 500 GLY B CA 1
ATOM 9150 C C . GLY B 1 500 ? -42.784 -38.922 -43.910 1.00 20.79 500 GLY B C 1
ATOM 9151 O O . GLY B 1 500 ? -41.938 -39.668 -43.402 1.00 26.09 500 GLY B O 1
ATOM 9152 N N . ASP B 1 501 ? -43.735 -39.363 -44.739 1.00 21.61 501 ASP B N 1
ATOM 9153 C CA . ASP B 1 501 ? -43.732 -40.746 -45.197 1.00 21.21 501 ASP B CA 1
ATOM 9154 C C . ASP B 1 501 ? -42.482 -41.040 -46.016 1.00 20.75 501 ASP B C 1
ATOM 9155 O O . ASP B 1 501 ? -41.840 -42.082 -45.837 1.00 23.60 501 ASP B O 1
ATOM 9160 N N . VAL B 1 502 ? -42.124 -40.132 -46.915 1.00 19.61 502 VAL B N 1
ATOM 9161 C CA . VAL B 1 502 ? -40.840 -40.137 -47.602 1.00 17.65 502 VAL B CA 1
ATOM 9162 C C . VAL B 1 502 ? -39.971 -39.111 -46.885 1.00 23.76 502 VAL B C 1
ATOM 9163 O O . VAL B 1 502 ? -40.210 -37.902 -46.989 1.00 21.91 502 VAL B O 1
ATOM 9167 N N . ALA B 1 503 ? -38.973 -39.585 -46.138 1.00 20.01 503 ALA B N 1
ATOM 9168 C CA . ALA B 1 503 ? -38.212 -38.703 -45.269 1.00 16.87 503 ALA B CA 1
ATOM 9169 C C . ALA B 1 503 ? -36.759 -39.139 -45.197 1.00 15.92 503 ALA B C 1
ATOM 9170 O O . ALA B 1 503 ? -36.426 -40.307 -45.411 1.00 16.78 503 ALA B O 1
ATOM 9172 N N . LEU B 1 504 ? -35.895 -38.174 -44.880 1.00 17.72 504 LEU B N 1
ATOM 9173 C CA . LEU B 1 504 ? -34.474 -38.421 -44.654 1.00 17.58 504 LEU B CA 1
ATOM 9174 C C . LEU B 1 504 ? -34.038 -37.640 -43.425 1.00 13.26 504 LEU B C 1
ATOM 9175 O O . LEU B 1 504 ? -34.084 -36.408 -43.433 1.00 19.58 504 LEU B O 1
ATOM 9180 N N . TRP B 1 505 ? -33.614 -38.343 -42.378 1.00 14.18 505 TRP B N 1
ATOM 9181 C CA . TRP B 1 505 ? -33.168 -37.728 -41.133 1.00 14.87 505 TRP B CA 1
ATOM 9182 C C . TRP B 1 505 ? -31.680 -37.986 -40.921 1.00 15.33 505 TRP B C 1
ATOM 9183 O O . TRP B 1 505 ? -31.172 -39.046 -41.288 1.00 12.58 505 TRP B O 1
ATOM 9194 N N . ASN B 1 506 ? -30.992 -37.006 -40.331 1.00 15.03 506 ASN B N 1
ATOM 9195 C CA . ASN B 1 506 ? -29.705 -37.217 -39.656 1.00 14.48 506 ASN B CA 1
ATOM 9196 C C . ASN B 1 506 ? -28.679 -37.957 -40.521 1.00 16.74 506 ASN B C 1
ATOM 9197 O O . ASN B 1 506 ? -28.043 -38.920 -40.090 1.00 15.88 506 ASN B O 1
ATOM 9202 N N . SER B 1 507 ? -28.488 -37.480 -41.746 1.00 18.19 507 SER B N 1
ATOM 9203 C CA . SER B 1 507 ? -27.616 -38.152 -42.698 1.00 16.50 507 SER B CA 1
ATOM 9204 C C . SER B 1 507 ? -26.611 -37.161 -43.271 1.00 20.27 507 SER B C 1
ATOM 9205 O O . SER B 1 507 ? -26.587 -35.979 -42.910 1.00 17.06 507 SER B O 1
ATOM 9208 N N . LEU B 1 508 ? -25.759 -37.669 -44.162 1.00 22.22 508 LEU B N 1
ATOM 9209 C CA . LEU B 1 508 ? -24.785 -36.858 -44.876 1.00 17.49 508 LEU B CA 1
ATOM 9210 C C . LEU B 1 508 ? -24.717 -37.313 -46.317 1.00 14.43 508 LEU B C 1
ATOM 9211 O O . LEU B 1 508 ? -24.802 -38.508 -46.607 1.00 18.59 508 LEU B O 1
ATOM 9216 N N . ILE B 1 509 ? -24.509 -36.355 -47.209 1.00 16.30 509 ILE B N 1
ATOM 9217 C CA . ILE B 1 509 ? -24.203 -36.622 -48.602 1.00 14.47 509 ILE B CA 1
ATOM 9218 C C . ILE B 1 509 ? -22.924 -35.855 -48.896 1.00 19.36 509 ILE B C 1
ATOM 9219 O O . ILE B 1 509 ? -22.934 -34.619 -48.921 1.00 19.04 509 ILE B O 1
ATOM 9224 N N . THR B 1 510 ? -21.819 -36.577 -49.083 1.00 20.07 510 THR B N 1
ATOM 9225 C CA . THR B 1 510 ? -20.501 -35.967 -49.164 1.00 17.06 510 THR B CA 1
ATOM 9226 C C . THR B 1 510 ? -19.803 -36.345 -50.461 1.00 18.80 510 THR B C 1
ATOM 9227 O O . THR B 1 510 ? -20.032 -37.419 -51.025 1.00 25.00 510 THR B O 1
ATOM 9231 N N . ILE B 1 511 ? -18.938 -35.451 -50.922 1.00 15.80 511 ILE B N 1
ATOM 9232 C CA . ILE B 1 511 ? -18.089 -35.690 -52.079 1.00 19.31 511 ILE B CA 1
ATOM 9233 C C . ILE B 1 511 ? -16.664 -35.336 -51.673 1.00 21.19 511 ILE B C 1
ATOM 9234 O O . ILE B 1 511 ? -16.351 -34.160 -51.455 1.00 23.59 511 ILE B O 1
ATOM 9239 N N . GLY B 1 512 ? -15.813 -36.349 -51.531 1.00 23.40 512 GLY B N 1
ATOM 9240 C CA . GLY B 1 512 ? -14.440 -36.123 -51.128 1.00 20.70 512 GLY B CA 1
ATOM 9241 C C . GLY B 1 512 ? -14.328 -35.839 -49.644 1.00 25.72 512 GLY B C 1
ATOM 9242 O O . GLY B 1 512 ? -15.317 -35.711 -48.920 1.00 28.58 512 GLY B O 1
ATOM 9243 N N . GLY B 1 513 ? -13.079 -35.716 -49.188 1.00 26.00 513 GLY B N 1
ATOM 9244 C CA . GLY B 1 513 ? -12.776 -35.421 -47.802 1.00 23.36 513 GLY B CA 1
ATOM 9245 C C . GLY B 1 513 ? -12.687 -36.624 -46.882 1.00 22.50 513 GLY B C 1
ATOM 9246 O O . GLY B 1 513 ? -12.274 -36.471 -45.724 1.00 19.52 513 GLY B O 1
ATOM 9247 N N . THR B 1 514 ? -13.032 -37.814 -47.358 1.00 23.31 514 THR B N 1
ATOM 9248 C CA . THR B 1 514 ? -13.048 -39.004 -46.524 1.00 22.33 514 THR B CA 1
ATOM 9249 C C . THR B 1 514 ? -12.285 -40.127 -47.209 1.00 23.47 514 THR B C 1
ATOM 9250 O O . THR B 1 514 ? -12.202 -40.187 -48.439 1.00 26.03 514 THR B O 1
ATOM 9254 N N . ARG B 1 515 ? -11.739 -41.026 -46.399 1.00 21.46 515 ARG B N 1
ATOM 9255 C CA . ARG B 1 515 ? -11.036 -42.176 -46.941 1.00 21.29 515 ARG B CA 1
ATOM 9256 C C . ARG B 1 515 ? -12.012 -43.097 -47.658 1.00 20.82 515 ARG B C 1
ATOM 9257 O O . ARG B 1 515 ? -13.202 -43.152 -47.335 1.00 22.82 515 ARG B O 1
ATOM 9265 N N . GLY B 1 516 ? -11.494 -43.830 -48.635 1.00 23.86 516 GLY B N 1
ATOM 9266 C CA . GLY B 1 516 ? -12.289 -44.741 -49.428 1.00 18.81 516 GLY B CA 1
ATOM 9267 C C . GLY B 1 516 ? -12.604 -44.269 -50.825 1.00 19.12 516 GLY B C 1
ATOM 9268 O O . GLY B 1 516 ? -13.403 -44.912 -51.510 1.00 23.70 516 GLY B O 1
ATOM 9269 N N . ALA B 1 517 ? -12.005 -43.172 -51.270 1.00 25.54 517 ALA B N 1
ATOM 9270 C CA . ALA B 1 517 ? -12.281 -42.611 -52.583 1.00 24.16 517 ALA B CA 1
ATOM 9271 C C . ALA B 1 517 ? -10.973 -42.194 -53.248 1.00 25.51 517 ALA B C 1
ATOM 9272 O O . ALA B 1 517 ? -10.806 -41.056 -53.685 1.00 27.20 517 ALA B O 1
ATOM 9274 N N . ASN B 1 518 ? -10.027 -43.138 -53.331 1.00 23.58 518 ASN B N 1
ATOM 9275 C CA . ASN B 1 518 ? -8.684 -42.816 -53.810 1.00 21.81 518 ASN B CA 1
ATOM 9276 C C . ASN B 1 518 ? -8.709 -42.286 -55.238 1.00 24.12 518 ASN B C 1
ATOM 9277 O O . ASN B 1 518 ? -8.033 -41.300 -55.552 1.00 25.81 518 ASN B O 1
ATOM 9282 N N . ALA B 1 519 ? -9.499 -42.913 -56.113 1.00 26.54 519 ALA B N 1
ATOM 9283 C CA . ALA B 1 519 ? -9.568 -42.465 -57.500 1.00 24.73 519 ALA B CA 1
ATOM 9284 C C . ALA B 1 519 ? -10.128 -41.051 -57.604 1.00 25.11 519 ALA B C 1
ATOM 9285 O O . ALA B 1 519 ? -9.669 -40.251 -58.428 1.00 26.90 519 ALA B O 1
ATOM 9287 N N . LEU B 1 520 ? -11.126 -40.724 -56.781 1.00 29.70 520 LEU B N 1
ATOM 9288 C CA . LEU B 1 520 ? -11.686 -39.378 -56.808 1.00 25.92 520 LEU B CA 1
ATOM 9289 C C . LEU B 1 520 ? -10.694 -38.358 -56.264 1.00 27.59 520 LEU B C 1
ATOM 9290 O O . LEU B 1 520 ? -10.486 -37.299 -56.870 1.00 32.58 520 LEU B O 1
ATOM 9295 N N . ASN B 1 521 ? -10.053 -38.669 -55.135 1.00 25.64 521 ASN B N 1
ATOM 9296 C CA . ASN B 1 521 ? -9.155 -37.712 -54.498 1.00 27.52 521 ASN B CA 1
ATOM 9297 C C . ASN B 1 521 ? -7.904 -37.448 -55.327 1.00 28.63 521 ASN B C 1
ATOM 9298 O O . ASN B 1 521 ? -7.312 -36.372 -55.204 1.00 30.93 521 ASN B O 1
ATOM 9303 N N . SER B 1 522 ? -7.499 -38.394 -56.179 1.00 26.81 522 SER B N 1
ATOM 9304 C CA . SER B 1 522 ? -6.309 -38.219 -57.006 1.00 26.45 522 SER B CA 1
ATOM 9305 C C . SER B 1 522 ? -6.555 -37.340 -58.226 1.00 26.09 522 SER B C 1
ATOM 9306 O O . SER B 1 522 ? -5.594 -36.782 -58.769 1.00 22.64 522 SER B O 1
ATOM 9309 N N . LYS B 1 523 ? -7.807 -37.198 -58.661 1.00 24.87 523 LYS B N 1
ATOM 9310 C CA . LYS B 1 523 ? -8.134 -36.458 -59.874 1.00 22.08 523 LYS B CA 1
ATOM 9311 C C . LYS B 1 523 ? -8.597 -35.037 -59.594 1.00 22.93 523 LYS B C 1
ATOM 9312 O O . LYS B 1 523 ? -8.932 -34.313 -60.535 1.00 27.54 523 LYS B O 1
ATOM 9318 N N . CYS B 1 524 ? -8.625 -34.619 -58.334 1.00 26.53 524 CYS B N 1
ATOM 9319 C CA . CYS B 1 524 ? -9.187 -33.332 -57.941 1.00 24.57 524 CYS B CA 1
ATOM 9320 C C . CYS B 1 524 ? -8.180 -32.544 -57.122 1.00 25.32 524 CYS B C 1
ATOM 9321 O O . CYS B 1 524 ? -8.475 -32.055 -56.029 1.00 30.27 524 CYS B O 1
ATOM 9324 N N . LYS B 1 525 ? -6.964 -32.401 -57.650 1.00 27.39 525 LYS B N 1
ATOM 9325 C CA . LYS B 1 525 ? -5.909 -31.669 -56.961 1.00 29.39 525 LYS B CA 1
ATOM 9326 C C . LYS B 1 525 ? -5.405 -30.475 -57.769 1.00 27.06 525 LYS B C 1
ATOM 9327 O O . LYS B 1 525 ? -4.326 -29.946 -57.477 1.00 27.91 525 LYS B O 1
ATOM 9333 N N . ASP B 1 526 ? -6.180 -30.011 -58.749 1.00 24.68 526 ASP B N 1
ATOM 9334 C CA . ASP B 1 526 ? -5.785 -28.896 -59.606 1.00 27.07 526 ASP B CA 1
ATOM 9335 C C . ASP B 1 526 ? -6.925 -27.888 -59.667 1.00 28.97 526 ASP B C 1
ATOM 9336 O O . ASP B 1 526 ? -7.993 -28.186 -60.212 1.00 27.32 526 ASP B O 1
ATOM 9341 N N . ALA B 1 527 ? -6.695 -26.692 -59.117 1.00 23.10 527 ALA B N 1
ATOM 9342 C CA . ALA B 1 527 ? -7.718 -25.655 -59.143 1.00 23.94 527 ALA B CA 1
ATOM 9343 C C . ALA B 1 527 ? -7.884 -25.039 -60.522 1.00 31.15 527 ALA B C 1
ATOM 9344 O O . ALA B 1 527 ? -8.866 -24.326 -60.753 1.00 29.71 527 ALA B O 1
ATOM 9346 N N . ARG B 1 528 ? -6.926 -25.260 -61.426 1.00 29.80 528 ARG B N 1
ATOM 9347 C CA . ARG B 1 528 ? -7.066 -24.799 -62.802 1.00 27.11 528 ARG B CA 1
ATOM 9348 C C . ARG B 1 528 ? -7.986 -25.706 -63.606 1.00 24.56 528 ARG B C 1
ATOM 9349 O O . ARG B 1 528 ? -8.585 -25.264 -64.592 1.00 26.10 528 ARG B O 1
ATOM 9357 N N . ASN B 1 529 ? -8.074 -26.978 -63.235 1.00 23.81 529 ASN B N 1
ATOM 9358 C CA . ASN B 1 529 ? -8.954 -27.942 -63.891 1.00 25.16 529 ASN B CA 1
ATOM 9359 C C . ASN B 1 529 ? -9.767 -28.595 -62.780 1.00 26.81 529 ASN B C 1
ATOM 9360 O O . ASN B 1 529 ? -9.365 -29.630 -62.243 1.00 26.34 529 ASN B O 1
ATOM 9365 N N . GLU B 1 530 ? -10.885 -27.971 -62.412 1.00 25.88 530 GLU B N 1
ATOM 9366 C CA . GLU B 1 530 ? -11.724 -28.515 -61.351 1.00 23.26 530 GLU B CA 1
ATOM 9367 C C . GLU B 1 530 ? -12.429 -29.771 -61.840 1.00 19.74 530 GLU B C 1
ATOM 9368 O O . GLU B 1 530 ? -13.037 -29.769 -62.914 1.00 24.23 530 GLU B O 1
ATOM 9374 N N . CYS B 1 531 ? -12.349 -30.844 -61.052 1.00 19.03 531 CYS B N 1
ATOM 9375 C CA . CYS B 1 531 ? -12.871 -32.141 -61.467 1.00 19.19 531 CYS B CA 1
ATOM 9376 C C . CYS B 1 531 ? -14.393 -32.161 -61.391 1.00 20.74 531 CYS B C 1
ATOM 9377 O O . CYS B 1 531 ? -14.988 -31.630 -60.449 1.00 25.01 531 CYS B O 1
ATOM 9380 N N . LYS B 1 532 ? -15.021 -32.768 -62.399 1.00 18.41 532 LYS B N 1
ATOM 9381 C CA . LYS B 1 532 ? -16.480 -32.891 -62.473 1.00 18.87 532 LYS B CA 1
ATOM 9382 C C . LYS B 1 532 ? -16.920 -34.115 -61.670 1.00 23.08 532 LYS B C 1
ATOM 9383 O O . LYS B 1 532 ? -17.313 -35.153 -62.207 1.00 24.72 532 LYS B O 1
ATOM 9389 N N . ALA B 1 533 ? -16.861 -33.968 -60.345 1.00 19.24 533 ALA B N 1
ATOM 9390 C CA . ALA B 1 533 ? -17.042 -35.119 -59.466 1.00 20.50 533 ALA B CA 1
ATOM 9391 C C . ALA B 1 533 ? -18.463 -35.656 -59.521 1.00 19.80 533 ALA B C 1
ATOM 9392 O O . ALA B 1 533 ? -18.673 -36.871 -59.446 1.00 20.47 533 ALA B O 1
ATOM 9394 N N . ALA B 1 534 ? -19.453 -34.775 -59.632 1.00 21.67 534 ALA B N 1
ATOM 9395 C CA . ALA B 1 534 ? -20.840 -35.208 -59.589 1.00 20.50 534 ALA B CA 1
ATOM 9396 C C . ALA B 1 534 ? -21.701 -34.225 -60.362 1.00 18.00 534 ALA B C 1
ATOM 9397 O O . ALA B 1 534 ? -21.338 -33.062 -60.548 1.00 23.70 534 ALA B O 1
ATOM 9399 N N . PHE B 1 535 ? -22.851 -34.722 -60.820 1.00 21.19 535 PHE B N 1
ATOM 9400 C CA . PHE B 1 535 ? -23.835 -33.896 -61.509 1.00 18.82 535 PHE B CA 1
ATOM 9401 C C . PHE B 1 535 ? -24.737 -33.179 -60.511 1.00 19.70 535 PHE B C 1
ATOM 9402 O O . PHE B 1 535 ? -24.942 -31.964 -60.607 1.00 18.02 535 PHE B O 1
ATOM 9410 N N . LEU B 1 536 ? -25.267 -33.919 -59.536 1.00 20.87 536 LEU B N 1
ATOM 9411 C CA . LEU B 1 536 ? -26.153 -33.360 -58.524 1.00 16.53 536 LEU B CA 1
ATOM 9412 C C . LEU B 1 536 ? -25.926 -34.084 -57.209 1.00 15.53 536 LEU B C 1
ATOM 9413 O O . LEU B 1 536 ? -25.644 -35.283 -57.185 1.00 19.13 536 LEU B O 1
ATOM 9418 N N . GLY B 1 537 ? -26.071 -33.347 -56.112 1.00 15.53 537 GLY B N 1
ATOM 9419 C CA . GLY B 1 537 ? -26.052 -33.957 -54.800 1.00 14.44 537 GLY B CA 1
ATOM 9420 C C . GLY B 1 537 ? -27.403 -34.542 -54.431 1.00 18.01 537 GLY B C 1
ATOM 9421 O O . GLY B 1 537 ? -27.495 -35.711 -54.045 1.00 18.35 537 GLY B O 1
ATOM 9422 N N . MET B 1 538 ? -28.457 -33.729 -54.528 1.00 16.19 538 MET B N 1
ATOM 9423 C CA . MET B 1 538 ? -29.826 -34.149 -54.246 1.00 17.27 538 MET B CA 1
ATOM 9424 C C . MET B 1 538 ? -30.752 -33.639 -55.337 1.00 16.71 538 MET B C 1
ATOM 9425 O O . MET B 1 538 ? -30.596 -32.515 -55.817 1.00 20.06 538 MET B O 1
ATOM 9430 N N . HIS B 1 539 ? -31.720 -34.464 -55.717 1.00 19.09 539 HIS B N 1
ATOM 9431 C CA . HIS B 1 539 ? -32.676 -34.120 -56.761 1.00 19.07 539 HIS B CA 1
ATOM 9432 C C . HIS B 1 539 ? -34.077 -34.483 -56.294 1.00 18.31 539 HIS B C 1
ATOM 9433 O O . HIS B 1 539 ? -34.303 -35.608 -55.839 1.00 20.60 539 HIS B O 1
ATOM 9440 N N . PHE B 1 540 ? -35.011 -33.549 -56.420 1.00 16.72 540 PHE B N 1
ATOM 9441 C CA . PHE B 1 540 ? -36.408 -33.776 -56.055 1.00 17.84 540 PHE B CA 1
ATOM 9442 C C . PHE B 1 540 ? -37.244 -33.583 -57.314 1.00 16.38 540 PHE B C 1
ATOM 9443 O O . PHE B 1 540 ? -37.460 -32.450 -57.752 1.00 18.22 540 PHE B O 1
ATOM 9451 N N . THR B 1 541 ? -37.712 -34.688 -57.892 1.00 18.67 541 THR B N 1
ATOM 9452 C CA . THR B 1 541 ? -38.423 -34.652 -59.161 1.00 18.38 541 THR B CA 1
ATOM 9453 C C . THR B 1 541 ? -39.838 -34.091 -58.979 1.00 23.72 541 THR B C 1
ATOM 9454 O O . THR B 1 541 ? -40.317 -33.869 -57.862 1.00 23.85 541 THR B O 1
ATOM 9458 N N . THR B 1 542 ? -40.514 -33.872 -60.112 1.00 25.61 542 THR B N 1
ATOM 9459 C CA . THR B 1 542 ? -41.758 -33.102 -60.116 1.00 22.23 542 THR B CA 1
ATOM 9460 C C . THR B 1 542 ? -42.857 -33.779 -59.303 1.00 20.30 542 THR B C 1
ATOM 9461 O O . THR B 1 542 ? -43.599 -33.110 -58.573 1.00 20.31 542 THR B O 1
ATOM 9465 N N . SER B 1 543 ? -42.979 -35.101 -59.411 1.00 23.57 543 SER B N 1
ATOM 9466 C CA . SER B 1 543 ? -44.043 -35.838 -58.742 1.00 22.52 543 SER B CA 1
ATOM 9467 C C . SER B 1 543 ? -43.613 -36.399 -57.388 1.00 21.52 543 SER B C 1
ATOM 9468 O O . SER B 1 543 ? -44.258 -37.319 -56.873 1.00 21.71 543 SER B O 1
ATOM 9471 N N . SER B 1 544 ? -42.555 -35.855 -56.795 1.00 23.20 544 SER B N 1
ATOM 9472 C CA . SER B 1 544 ? -42.061 -36.301 -55.501 1.00 24.29 544 SER B CA 1
ATOM 9473 C C . SER B 1 544 ? -42.566 -35.385 -54.393 1.00 18.47 544 SER B C 1
ATOM 9474 O O . SER B 1 544 ? -42.970 -34.248 -54.630 1.00 22.18 544 SER B O 1
ATOM 9477 N N . SER B 1 545 ? -42.518 -35.895 -53.168 1.00 17.89 545 SER B N 1
ATOM 9478 C CA . SER B 1 545 ? -42.907 -35.115 -51.994 1.00 19.13 545 SER B CA 1
ATOM 9479 C C . SER B 1 545 ? -42.088 -35.653 -50.825 1.00 18.22 545 SER B C 1
ATOM 9480 O O . SER B 1 545 ? -42.463 -36.658 -50.220 1.00 21.74 545 SER B O 1
ATOM 9483 N N . ALA B 1 546 ? -40.975 -34.986 -50.518 1.00 19.15 546 ALA B N 1
ATOM 9484 C CA . ALA B 1 546 ? -39.974 -35.531 -49.615 1.00 20.17 546 ALA B CA 1
ATOM 9485 C C . ALA B 1 546 ? -39.778 -34.644 -48.392 1.00 17.87 546 ALA B C 1
ATOM 9486 O O . ALA B 1 546 ? -39.886 -33.418 -48.460 1.00 18.02 546 ALA B O 1
ATOM 9488 N N . TYR B 1 547 ? -39.456 -35.289 -47.277 1.00 16.53 547 TYR B N 1
ATOM 9489 C CA . TYR B 1 547 ? -39.198 -34.628 -46.006 1.00 17.31 547 TYR B CA 1
ATOM 9490 C C . TYR B 1 547 ? -37.715 -34.793 -45.690 1.00 18.40 547 TYR B C 1
ATOM 9491 O O . TYR B 1 547 ? -37.202 -35.916 -45.679 1.00 17.03 547 TYR B O 1
ATOM 9500 N N . VAL B 1 548 ? -37.022 -33.678 -45.472 1.00 18.26 548 VAL B N 1
ATOM 9501 C CA . VAL B 1 548 ? -35.579 -33.678 -45.255 1.00 13.88 548 VAL B CA 1
ATOM 9502 C C . VAL B 1 548 ? -35.297 -32.919 -43.968 1.00 16.45 548 VAL B C 1
ATOM 9503 O O . VAL B 1 548 ? -35.680 -31.750 -43.841 1.00 17.36 548 VAL B O 1
ATOM 9507 N N . GLU B 1 549 ? -34.616 -33.567 -43.023 1.00 16.67 549 GLU B N 1
ATOM 9508 C CA . GLU B 1 549 ? -34.282 -32.934 -41.751 1.00 18.14 549 GLU B CA 1
ATOM 9509 C C . GLU B 1 549 ? -32.855 -33.277 -41.348 1.00 17.14 549 GLU B C 1
ATOM 9510 O O . GLU B 1 549 ? -32.485 -34.454 -41.329 1.00 20.66 549 GLU B O 1
ATOM 9516 N N . ASN B 1 550 ? -32.065 -32.251 -41.017 1.00 19.36 550 ASN B N 1
ATOM 9517 C CA . ASN B 1 550 ? -30.712 -32.416 -40.476 1.00 16.89 550 ASN B CA 1
ATOM 9518 C C . ASN B 1 550 ? -29.842 -33.263 -41.409 1.00 16.33 550 ASN B C 1
ATOM 9519 O O . ASN B 1 550 ? -29.365 -34.341 -41.051 1.00 17.51 550 ASN B O 1
ATOM 9524 N N . VAL B 1 551 ? -29.652 -32.758 -42.626 1.00 14.20 551 VAL B N 1
ATOM 9525 C CA . VAL B 1 551 ? -28.909 -33.457 -43.671 1.00 16.30 551 VAL B CA 1
ATOM 9526 C C . VAL B 1 551 ? -27.794 -32.550 -44.180 1.00 16.40 551 VAL B C 1
ATOM 9527 O O . VAL B 1 551 ? -28.031 -31.376 -44.484 1.00 15.16 551 VAL B O 1
ATOM 9531 N N . TRP B 1 552 ? -26.589 -33.103 -44.297 1.00 20.08 552 TRP B N 1
ATOM 9532 C CA . TRP B 1 552 ? -25.412 -32.359 -44.736 1.00 16.11 552 TRP B CA 1
ATOM 9533 C C . TRP B 1 552 ? -25.103 -32.757 -46.171 1.00 14.66 552 TRP B C 1
ATOM 9534 O O . TRP B 1 552 ? -24.772 -33.915 -46.443 1.00 17.01 552 TRP B O 1
ATOM 9545 N N . ASN B 1 553 ? -25.243 -31.805 -47.082 1.00 15.10 553 ASN B N 1
ATOM 9546 C CA . ASN B 1 553 ? -24.872 -31.962 -48.483 1.00 16.64 553 ASN B CA 1
ATOM 9547 C C . ASN B 1 553 ? -23.577 -31.181 -48.686 1.00 17.31 553 ASN B C 1
ATOM 9548 O O . ASN B 1 553 ? -23.592 -29.944 -48.724 1.00 17.01 553 ASN B O 1
ATOM 9553 N N . TRP B 1 554 ? -22.459 -31.896 -48.815 1.00 16.17 554 TRP B N 1
ATOM 9554 C CA . TRP B 1 554 ? -21.139 -31.298 -48.622 1.00 17.19 554 TRP B CA 1
ATOM 9555 C C . TRP B 1 554 ? -20.177 -31.765 -49.705 1.00 17.88 554 TRP B C 1
ATOM 9556 O O . TRP B 1 554 ? -19.832 -32.947 -49.764 1.00 16.20 554 TRP B O 1
ATOM 9567 N N . VAL B 1 555 ? -19.732 -30.836 -50.543 1.00 17.39 555 VAL B N 1
ATOM 9568 C CA . VAL B 1 555 ? -18.538 -31.030 -51.354 1.00 16.90 555 VAL B CA 1
ATOM 9569 C C . VAL B 1 555 ? -17.349 -30.596 -50.507 1.00 20.59 555 VAL B C 1
ATOM 9570 O O . VAL B 1 555 ? -17.388 -29.531 -49.874 1.00 18.94 555 VAL B O 1
ATOM 9574 N N . THR B 1 556 ? -16.305 -31.423 -50.470 1.00 19.64 556 THR B N 1
ATOM 9575 C CA . THR B 1 556 ? -15.236 -31.224 -49.499 1.00 22.77 556 THR B CA 1
ATOM 9576 C C . THR B 1 556 ? -14.472 -29.931 -49.765 1.00 23.48 556 THR B C 1
ATOM 9577 O O . THR B 1 556 ? -14.235 -29.544 -50.913 1.00 26.68 556 THR B O 1
ATOM 9581 N N . ASP B 1 557 ? -14.110 -29.248 -48.682 1.00 21.94 557 ASP B N 1
ATOM 9582 C CA . ASP B 1 557 ? -13.208 -28.113 -48.743 1.00 22.18 557 ASP B CA 1
ATOM 9583 C C . ASP B 1 557 ? -11.840 -28.422 -48.161 1.00 26.12 557 ASP B C 1
ATOM 9584 O O . ASP B 1 557 ? -10.867 -27.762 -48.534 1.00 32.45 557 ASP B O 1
ATOM 9589 N N . HIS B 1 558 ? -11.746 -29.413 -47.275 1.00 27.31 558 HIS B N 1
ATOM 9590 C CA . HIS B 1 558 ? -10.489 -29.834 -46.674 1.00 25.86 558 HIS B CA 1
ATOM 9591 C C . HIS B 1 558 ? -10.607 -31.295 -46.260 1.00 26.62 558 HIS B C 1
ATOM 9592 O O . HIS B 1 558 ? -11.707 -31.836 -46.125 1.00 28.60 558 HIS B O 1
ATOM 9599 N N . GLY B 1 559 ? -9.455 -31.928 -46.049 1.00 26.49 559 GLY B N 1
ATOM 9600 C CA . GLY B 1 559 ? -9.438 -33.323 -45.638 1.00 22.53 559 GLY B CA 1
ATOM 9601 C C . GLY B 1 559 ? -9.664 -33.472 -44.143 1.00 28.25 559 GLY B C 1
ATOM 9602 O O . GLY B 1 559 ? -9.215 -32.657 -43.336 1.00 30.61 559 GLY B O 1
ATOM 9603 N N . THR B 1 560 ? -10.372 -34.542 -43.776 1.00 25.14 560 THR B N 1
ATOM 9604 C CA . THR B 1 560 ? -10.790 -34.744 -42.398 1.00 22.83 560 THR B CA 1
ATOM 9605 C C . THR B 1 560 ? -10.121 -35.921 -41.708 1.00 24.31 560 THR B C 1
ATOM 9606 O O . THR B 1 560 ? -10.150 -35.982 -40.474 1.00 30.16 560 THR B O 1
ATOM 9610 N N . GLU B 1 561 ? -9.525 -36.849 -42.453 1.00 24.53 561 GLU B N 1
ATOM 9611 C CA . GLU B 1 561 ? -9.077 -38.118 -41.885 1.00 29.31 561 GLU B CA 1
ATOM 9612 C C . GLU B 1 561 ? -7.635 -38.427 -42.278 1.00 28.96 561 GLU B C 1
ATOM 9613 O O . GLU B 1 561 ? -7.294 -39.559 -42.630 1.00 27.10 561 GLU B O 1
ATOM 9619 N N . ALA B 1 562 ? -6.763 -37.420 -42.189 1.00 29.48 562 ALA B N 1
ATOM 9620 C CA . ALA B 1 562 ? -5.311 -37.591 -42.293 1.00 24.84 562 ALA B CA 1
ATOM 9621 C C . ALA B 1 562 ? -4.923 -38.383 -43.546 1.00 24.83 562 ALA B C 1
ATOM 9622 O O . ALA B 1 562 ? -4.447 -39.515 -43.482 1.00 25.42 562 ALA B O 1
ATOM 9624 N N . TYR B 1 563 ? -5.139 -37.748 -44.695 1.00 25.81 563 TYR B N 1
ATOM 9625 C CA . TYR B 1 563 ? -4.842 -38.377 -45.974 1.00 28.52 563 TYR B CA 1
ATOM 9626 C C . TYR B 1 563 ? -4.729 -37.285 -47.029 1.00 33.17 563 TYR B C 1
ATOM 9627 O O . TYR B 1 563 ? -5.140 -36.142 -46.809 1.00 32.25 563 TYR B O 1
ATOM 9636 N N . ASP B 1 564 ? -4.138 -37.648 -48.173 1.00 39.22 564 ASP B N 1
ATOM 9637 C CA . ASP B 1 564 ? -3.932 -36.710 -49.275 1.00 35.64 564 ASP B CA 1
ATOM 9638 C C . ASP B 1 564 ? -5.254 -36.313 -49.911 1.00 31.03 564 ASP B C 1
ATOM 9639 O O . ASP B 1 564 ? -5.741 -36.977 -50.833 1.00 35.97 564 ASP B O 1
ATOM 9644 N N . SER B 1 565 ? -5.823 -35.214 -49.436 1.00 34.05 565 SER B N 1
ATOM 9645 C CA . SER B 1 565 ? -7.200 -34.845 -49.728 1.00 29.59 565 SER B CA 1
ATOM 9646 C C . SER B 1 565 ? -7.243 -33.824 -50.853 1.00 31.71 565 SER B C 1
ATOM 9647 O O . SER B 1 565 ? -6.897 -32.655 -50.654 1.00 35.04 565 SER B O 1
ATOM 9650 N N . GLY B 1 566 ? -7.684 -34.260 -52.027 1.00 31.55 566 GLY B N 1
ATOM 9651 C CA . GLY B 1 566 ? -7.880 -33.342 -53.128 1.00 26.99 566 GLY B CA 1
ATOM 9652 C C . GLY B 1 566 ? -9.223 -32.661 -52.972 1.00 30.86 566 GLY B C 1
ATOM 9653 O O . GLY B 1 566 ? -10.248 -33.333 -52.834 1.00 29.12 566 GLY B O 1
ATOM 9654 N N . SER B 1 567 ? -9.239 -31.325 -52.971 1.00 33.08 567 SER B N 1
ATOM 9655 C CA . SER B 1 567 ? -10.457 -30.584 -52.673 1.00 27.98 567 SER B CA 1
ATOM 9656 C C . SER B 1 567 ? -10.787 -29.571 -53.760 1.00 28.04 567 SER B C 1
ATOM 9657 O O . SER B 1 567 ? -11.569 -28.647 -53.519 1.00 27.05 567 SER B O 1
ATOM 9660 N N . ASN B 1 568 ? -10.210 -29.721 -54.950 1.00 25.87 568 ASN B N 1
ATOM 9661 C CA . ASN B 1 568 ? -10.515 -28.846 -56.077 1.00 22.97 568 ASN B CA 1
ATOM 9662 C C . ASN B 1 568 ? -11.584 -29.542 -56.912 1.00 22.58 568 ASN B C 1
ATOM 9663 O O . ASN B 1 568 ? -11.327 -30.081 -57.989 1.00 23.89 568 ASN B O 1
ATOM 9668 N N . ILE B 1 569 ? -12.812 -29.501 -56.402 1.00 26.86 569 ILE B N 1
ATOM 9669 C CA . ILE B 1 569 ? -13.930 -30.270 -56.934 1.00 26.46 569 ILE B CA 1
ATOM 9670 C C . ILE B 1 569 ? -14.984 -29.310 -57.467 1.00 24.34 569 ILE B C 1
ATOM 9671 O O . ILE B 1 569 ? -15.322 -28.318 -56.813 1.00 25.58 569 ILE B O 1
ATOM 9676 N N . ALA B 1 570 ? -15.518 -29.619 -58.648 1.00 23.94 570 ALA B N 1
ATOM 9677 C CA . ALA B 1 570 ? -16.597 -28.847 -59.263 1.00 21.95 570 ALA B CA 1
ATOM 9678 C C . ALA B 1 570 ? -17.794 -29.773 -59.445 1.00 21.69 570 ALA B C 1
ATOM 9679 O O . ALA B 1 570 ? -18.026 -30.307 -60.530 1.00 20.31 570 ALA B O 1
ATOM 9681 N N . ALA B 1 571 ? -18.572 -29.933 -58.382 1.00 25.17 571 ALA B N 1
ATOM 9682 C CA . ALA B 1 571 ? -19.843 -30.637 -58.463 1.00 22.76 571 ALA B CA 1
ATOM 9683 C C . ALA B 1 571 ? -20.912 -29.638 -58.879 1.00 19.39 571 ALA B C 1
ATOM 9684 O O . ALA B 1 571 ? -21.059 -28.585 -58.250 1.00 19.16 571 ALA B O 1
ATOM 9686 N N . LYS B 1 572 ? -21.649 -29.968 -59.939 1.00 16.73 572 LYS B N 1
ATOM 9687 C CA . LYS B 1 572 ? -22.455 -28.966 -60.634 1.00 19.01 572 LYS B CA 1
ATOM 9688 C C . LYS B 1 572 ? -23.453 -28.295 -59.701 1.00 16.91 572 LYS B C 1
ATOM 9689 O O . LYS B 1 572 ? -23.404 -27.076 -59.494 1.00 18.13 572 LYS B O 1
ATOM 9695 N N . GLY B 1 573 ? -24.378 -29.070 -59.145 1.00 19.63 573 GLY B N 1
ATOM 9696 C CA . GLY B 1 573 ? -25.436 -28.518 -58.319 1.00 16.81 573 GLY B CA 1
ATOM 9697 C C . GLY B 1 573 ? -25.666 -29.318 -57.054 1.00 16.32 573 GLY B C 1
ATOM 9698 O O . GLY B 1 573 ? -25.558 -30.543 -57.035 1.00 17.37 573 GLY B O 1
ATOM 9699 N N . GLY B 1 574 ? -26.020 -28.601 -55.994 1.00 15.74 574 GLY B N 1
ATOM 9700 C CA . GLY B 1 574 ? -26.232 -29.229 -54.705 1.00 16.71 574 GLY B CA 1
ATOM 9701 C C . GLY B 1 574 ? -27.584 -29.890 -54.533 1.00 15.21 574 GLY B C 1
ATOM 9702 O O . GLY B 1 574 ? -27.662 -31.108 -54.348 1.00 17.05 574 GLY B O 1
ATOM 9703 N N . ALA B 1 575 ? -28.651 -29.098 -54.570 1.00 15.37 575 ALA B N 1
ATOM 9704 C CA . ALA B 1 575 ? -30.012 -29.600 -54.407 1.00 17.12 575 ALA B CA 1
ATOM 9705 C C . ALA B 1 575 ? -30.894 -28.967 -55.469 1.00 15.60 575 ALA B C 1
ATOM 9706 O O . ALA B 1 575 ? -31.034 -27.741 -55.511 1.00 18.91 575 ALA B O 1
ATOM 9708 N N . LEU B 1 576 ? -31.508 -29.792 -56.300 1.00 15.22 576 LEU B N 1
ATOM 9709 C CA . LEU B 1 576 ? -32.410 -29.318 -57.343 1.00 20.02 576 LEU B CA 1
ATOM 9710 C C . LEU B 1 576 ? -33.816 -29.786 -56.994 1.00 19.35 576 LEU B C 1
ATOM 9711 O O . LEU B 1 576 ? -34.086 -30.993 -56.974 1.00 19.00 576 LEU B O 1
ATOM 9716 N N . VAL B 1 577 ? -34.706 -28.839 -56.703 1.00 15.73 577 VAL B N 1
ATOM 9717 C CA . VAL B 1 577 ? -36.078 -29.148 -56.316 1.00 19.13 577 VAL B CA 1
ATOM 9718 C C . VAL B 1 577 ? -36.997 -28.763 -57.467 1.00 16.17 577 VAL B C 1
ATOM 9719 O O . VAL B 1 577 ? -37.140 -27.578 -57.793 1.00 18.56 577 VAL B O 1
ATOM 9723 N N . GLU B 1 578 ? -37.643 -29.763 -58.067 1.00 18.56 578 GLU B N 1
ATOM 9724 C CA . GLU B 1 578 ? -38.629 -29.542 -59.116 1.00 19.98 578 GLU B CA 1
ATOM 9725 C C . GLU B 1 578 ? -40.025 -29.982 -58.711 1.00 22.83 578 GLU B C 1
ATOM 9726 O O . GLU B 1 578 ? -40.940 -29.938 -59.544 1.00 21.75 578 GLU B O 1
ATOM 9732 N N . SER B 1 579 ? -40.209 -30.405 -57.464 1.00 21.62 579 SER B N 1
ATOM 9733 C CA . SER B 1 579 ? -41.457 -31.016 -57.033 1.00 20.60 579 SER B CA 1
ATOM 9734 C C . SER B 1 579 ? -42.579 -29.992 -56.990 1.00 21.03 579 SER B C 1
ATOM 9735 O O . SER B 1 579 ? -42.390 -28.855 -56.552 1.00 21.99 579 SER B O 1
ATOM 9738 N N . THR B 1 580 ? -43.754 -30.398 -57.465 1.00 22.83 580 THR B N 1
ATOM 9739 C CA . THR B 1 580 ? -44.930 -29.551 -57.368 1.00 22.09 580 THR B CA 1
ATOM 9740 C C . THR B 1 580 ? -45.838 -29.962 -56.219 1.00 20.11 580 THR B C 1
ATOM 9741 O O . THR B 1 580 ? -46.832 -29.278 -55.957 1.00 24.47 580 THR B O 1
ATOM 9745 N N . ARG B 1 581 ? -45.522 -31.053 -55.537 1.00 18.31 581 ARG B N 1
ATOM 9746 C CA . ARG B 1 581 ? -46.228 -31.431 -54.328 1.00 19.00 581 ARG B CA 1
ATOM 9747 C C . ARG B 1 581 ? -45.459 -30.865 -53.138 1.00 20.38 581 ARG B C 1
ATOM 9748 O O . ARG B 1 581 ? -44.560 -30.036 -53.293 1.00 33.22 581 ARG B O 1
ATOM 9756 N N . GLY B 1 582 ? -45.779 -31.325 -51.936 1.00 20.18 582 GLY B N 1
ATOM 9757 C CA . GLY B 1 582 ? -45.125 -30.794 -50.754 1.00 26.13 582 GLY B CA 1
ATOM 9758 C C . GLY B 1 582 ? -43.651 -31.161 -50.688 1.00 18.63 582 GLY B C 1
ATOM 9759 O O . GLY B 1 582 ? -43.248 -32.260 -51.061 1.00 19.66 582 GLY B O 1
ATOM 9760 N N . THR B 1 583 ? -42.829 -30.202 -50.258 1.00 21.33 583 THR B N 1
ATOM 9761 C CA . THR B 1 583 ? -41.405 -30.444 -50.029 1.00 17.54 583 THR B CA 1
ATOM 9762 C C . THR B 1 583 ? -40.970 -29.620 -48.826 1.00 15.36 583 THR B C 1
ATOM 9763 O O . THR B 1 583 ? -41.122 -28.396 -48.827 1.00 20.98 583 THR B O 1
ATOM 9767 N N . TRP B 1 584 ? -40.422 -30.285 -47.807 1.00 16.98 584 TRP B N 1
ATOM 9768 C CA . TRP B 1 584 ? -40.041 -29.653 -46.545 1.00 17.96 584 TRP B CA 1
ATOM 9769 C C . TRP B 1 584 ? -38.560 -29.893 -46.272 1.00 17.85 584 TRP B C 1
ATOM 9770 O O . TRP B 1 584 ? -38.115 -31.043 -46.211 1.00 16.02 584 TRP B O 1
ATOM 9781 N N . LEU B 1 585 ? -37.807 -28.813 -46.072 1.00 20.19 585 LEU B N 1
ATOM 9782 C CA . LEU B 1 585 ? -36.369 -28.888 -45.817 1.00 13.79 585 LEU B CA 1
ATOM 9783 C C . LEU B 1 585 ? -36.095 -28.249 -44.462 1.00 15.93 585 LEU B C 1
ATOM 9784 O O . LEU B 1 585 ? -36.050 -27.019 -44.343 1.00 14.76 585 LEU B O 1
ATOM 9789 N N . HIS B 1 586 ? -35.906 -29.089 -43.445 1.00 13.43 586 HIS B N 1
ATOM 9790 C CA . HIS B 1 586 ? -35.631 -28.639 -42.083 1.00 17.04 586 HIS B CA 1
ATOM 9791 C C . HIS B 1 586 ? -34.134 -28.751 -41.838 1.00 18.14 586 HIS B C 1
ATOM 9792 O O . HIS B 1 586 ? -33.623 -29.834 -41.542 1.00 20.71 586 HIS B O 1
ATOM 9799 N N . ALA B 1 587 ? -33.435 -27.619 -41.934 1.00 16.14 587 ALA B N 1
ATOM 9800 C CA . ALA B 1 587 ? -31.994 -27.555 -41.713 1.00 14.78 587 ALA B CA 1
ATOM 9801 C C . ALA B 1 587 ? -31.267 -28.480 -42.691 1.00 15.19 587 ALA B C 1
ATOM 9802 O O . ALA B 1 587 ? -30.750 -29.541 -42.341 1.00 15.84 587 ALA B O 1
ATOM 9804 N N . LEU B 1 588 ? -31.304 -28.064 -43.950 1.00 15.37 588 LEU B N 1
ATOM 9805 C CA . LEU B 1 588 ? -30.526 -28.693 -45.005 1.00 14.84 588 LEU B CA 1
ATOM 9806 C C . LEU B 1 588 ? -29.264 -27.865 -45.220 1.00 15.16 588 LEU B C 1
ATOM 9807 O O . LEU B 1 588 ? -29.352 -26.661 -45.486 1.00 15.51 588 LEU B O 1
ATOM 9812 N N . GLY B 1 589 ? -28.104 -28.491 -45.053 1.00 18.48 589 GLY B N 1
ATOM 9813 C CA . GLY B 1 589 ? -26.835 -27.864 -45.350 1.00 12.33 589 GLY B CA 1
ATOM 9814 C C . GLY B 1 589 ? -26.351 -28.296 -46.719 1.00 14.09 589 GLY B C 1
ATOM 9815 O O . GLY B 1 589 ? -26.134 -29.484 -46.959 1.00 16.65 589 GLY B O 1
ATOM 9816 N N . SER B 1 590 ? -26.218 -27.328 -47.626 1.00 14.76 590 SER B N 1
ATOM 9817 C CA . SER B 1 590 ? -25.747 -27.543 -48.997 1.00 12.94 590 SER B CA 1
ATOM 9818 C C . SER B 1 590 ? -24.525 -26.652 -49.217 1.00 17.51 590 SER B C 1
ATOM 9819 O O . SER B 1 590 ? -24.657 -25.425 -49.279 1.00 17.09 590 SER B O 1
ATOM 9822 N N . GLU B 1 591 ? -23.337 -27.257 -49.335 1.00 15.32 591 GLU B N 1
ATOM 9823 C CA . GLU B 1 591 ? -22.084 -26.511 -49.265 1.00 14.96 591 GLU B CA 1
ATOM 9824 C C . GLU B 1 591 ? -21.133 -26.846 -50.407 1.00 17.99 591 GLU B C 1
ATOM 9825 O O . GLU B 1 591 ? -20.912 -28.019 -50.721 1.00 18.80 591 GLU B O 1
ATOM 9831 N N . HIS B 1 592 ? -20.545 -25.796 -50.993 1.00 17.46 592 HIS B N 1
ATOM 9832 C CA . HIS B 1 592 ? -19.359 -25.877 -51.852 1.00 17.41 592 HIS B CA 1
ATOM 9833 C C . HIS B 1 592 ? -19.643 -26.525 -53.203 1.00 20.10 592 HIS B C 1
ATOM 9834 O O . HIS B 1 592 ? -18.746 -27.110 -53.817 1.00 21.29 592 HIS B O 1
ATOM 9841 N N . TYR B 1 593 ? -20.871 -26.412 -53.700 1.00 19.37 593 TYR B N 1
ATOM 9842 C CA . TYR B 1 593 ? -21.153 -26.847 -55.058 1.00 18.34 593 TYR B CA 1
ATOM 9843 C C . TYR B 1 593 ? -20.862 -25.719 -56.041 1.00 16.34 593 TYR B C 1
ATOM 9844 O O . TYR B 1 593 ? -20.765 -24.547 -55.670 1.00 20.11 593 TYR B O 1
ATOM 9853 N N . TRP B 1 594 ? -20.725 -26.088 -57.313 1.00 14.97 594 TRP B N 1
ATOM 9854 C CA . TRP B 1 594 ? -20.160 -25.162 -58.289 1.00 19.39 594 TRP B CA 1
ATOM 9855 C C . TRP B 1 594 ? -21.152 -24.074 -58.693 1.00 21.83 594 TRP B C 1
ATOM 9856 O O . TRP B 1 594 ? -20.886 -22.881 -58.514 1.00 18.75 594 TRP B O 1
ATOM 9867 N N . LEU B 1 595 ? -22.287 -24.461 -59.274 1.00 22.48 595 LEU B N 1
ATOM 9868 C CA . LEU B 1 595 ? -23.221 -23.478 -59.812 1.00 17.98 595 LEU B CA 1
ATOM 9869 C C . LEU B 1 595 ? -24.204 -22.960 -58.774 1.00 16.50 595 LEU B C 1
ATOM 9870 O O . LEU B 1 595 ? -24.626 -21.802 -58.856 1.00 17.30 595 LEU B O 1
ATOM 9875 N N . TYR B 1 596 ? -24.615 -23.797 -57.826 1.00 16.49 596 TYR B N 1
ATOM 9876 C CA . TYR B 1 596 ? -25.589 -23.384 -56.828 1.00 17.67 596 TYR B CA 1
ATOM 9877 C C . TYR B 1 596 ? -25.590 -24.389 -55.690 1.00 18.21 596 TYR B C 1
ATOM 9878 O O . TYR B 1 596 ? -25.177 -25.540 -55.852 1.00 17.80 596 TYR B O 1
ATOM 9887 N N . GLN B 1 597 ? -26.095 -23.946 -54.542 1.00 17.69 597 GLN B N 1
ATOM 9888 C CA . GLN B 1 597 ? -26.319 -24.836 -53.413 1.00 16.07 597 GLN B CA 1
ATOM 9889 C C . GLN B 1 597 ? -27.753 -25.350 -53.349 1.00 20.23 597 GLN B C 1
ATOM 9890 O O . GLN B 1 597 ? -27.969 -26.519 -53.015 1.00 23.27 597 GLN B O 1
ATOM 9896 N N . LEU B 1 598 ? -28.734 -24.506 -53.673 1.00 17.26 598 LEU B N 1
ATOM 9897 C CA . LEU B 1 598 ? -30.145 -24.886 -53.676 1.00 15.98 598 LEU B CA 1
ATOM 9898 C C . LEU B 1 598 ? -30.816 -24.233 -54.871 1.00 18.60 598 LEU B C 1
ATOM 9899 O O . LEU B 1 598 ? -30.785 -23.006 -55.004 1.00 20.15 598 LEU B O 1
ATOM 9904 N N . ASN B 1 599 ? -31.440 -25.040 -55.722 1.00 15.75 599 ASN B N 1
ATOM 9905 C CA . ASN B 1 599 ? -32.106 -24.554 -56.923 1.00 16.10 599 ASN B CA 1
ATOM 9906 C C . ASN B 1 599 ? -33.566 -24.978 -56.882 1.00 16.86 599 ASN B C 1
ATOM 9907 O O . ASN B 1 599 ? -33.867 -26.176 -56.887 1.00 16.62 599 ASN B O 1
ATOM 9912 N N . LEU B 1 600 ? -34.466 -24.003 -56.880 1.00 16.32 600 LEU B N 1
ATOM 9913 C CA . LEU B 1 600 ? -35.901 -24.263 -56.935 1.00 17.21 600 LEU B CA 1
ATOM 9914 C C . LEU B 1 600 ? -36.350 -24.002 -58.366 1.00 18.09 600 LEU B C 1
ATOM 9915 O O . LEU B 1 600 ? -36.502 -22.849 -58.776 1.00 15.56 600 LEU B O 1
ATOM 9920 N N . ARG B 1 601 ? -36.543 -25.082 -59.130 1.00 17.35 601 ARG B N 1
ATOM 9921 C CA . ARG B 1 601 ? -36.822 -25.008 -60.564 1.00 17.26 601 ARG B CA 1
ATOM 9922 C C . ARG B 1 601 ? -38.304 -25.292 -60.791 1.00 16.60 601 ARG B C 1
ATOM 9923 O O . ARG B 1 601 ? -38.711 -26.451 -60.895 1.00 19.83 601 ARG B O 1
ATOM 9931 N N . LYS B 1 602 ? -39.107 -24.228 -60.888 1.00 18.98 602 LYS B N 1
ATOM 9932 C CA . LYS B 1 602 ? -40.550 -24.343 -61.140 1.00 16.60 602 LYS B CA 1
ATOM 9933 C C . LYS B 1 602 ? -41.220 -25.248 -60.109 1.00 19.09 602 LYS B C 1
ATOM 9934 O O . LYS B 1 602 ? -42.144 -26.006 -60.416 1.00 21.45 602 LYS B O 1
ATOM 9940 N N . ALA B 1 603 ? -40.751 -25.169 -58.870 1.00 18.19 603 ALA B N 1
ATOM 9941 C CA . ALA B 1 603 ? -41.312 -25.980 -57.805 1.00 16.54 603 ALA B CA 1
ATOM 9942 C C . ALA B 1 603 ? -42.558 -25.335 -57.217 1.00 17.60 603 ALA B C 1
ATOM 9943 O O . ALA B 1 603 ? -42.737 -24.118 -57.271 1.00 19.80 603 ALA B O 1
ATOM 9945 N N . SER B 1 604 ? -43.433 -26.172 -56.669 1.00 17.47 604 SER B N 1
ATOM 9946 C CA . SER B 1 604 ? -44.683 -25.724 -56.074 1.00 16.15 604 SER B CA 1
ATOM 9947 C C . SER B 1 604 ? -44.799 -26.305 -54.678 1.00 16.11 604 SER B C 1
ATOM 9948 O O . SER B 1 604 ? -44.514 -27.488 -54.470 1.00 18.77 604 SER B O 1
ATOM 9951 N N . ASN B 1 605 ? -45.233 -25.478 -53.733 1.00 15.81 605 ASN B N 1
ATOM 9952 C CA . ASN B 1 605 ? -45.423 -25.898 -52.349 1.00 20.66 605 ASN B CA 1
ATOM 9953 C C . ASN B 1 605 ? -44.117 -26.399 -51.749 1.00 20.13 605 ASN B C 1
ATOM 9954 O O . ASN B 1 605 ? -43.883 -27.609 -51.671 1.00 18.57 605 ASN B O 1
ATOM 9959 N N . VAL B 1 606 ? -43.266 -25.460 -51.341 1.00 20.84 606 VAL B N 1
ATOM 9960 C CA . VAL B 1 606 ? -41.955 -25.746 -50.769 1.00 17.91 606 VAL B CA 1
ATOM 9961 C C . VAL B 1 606 ? -41.847 -24.992 -49.452 1.00 16.56 606 VAL B C 1
ATOM 9962 O O . VAL B 1 606 ? -42.077 -23.778 -49.408 1.00 17.98 606 VAL B O 1
ATOM 9966 N N . MET B 1 607 ? -41.482 -25.695 -48.391 1.00 14.46 607 MET B N 1
ATOM 9967 C CA . MET B 1 607 ? -41.262 -25.078 -47.093 1.00 15.86 607 MET B CA 1
ATOM 9968 C C . MET B 1 607 ? -39.842 -25.366 -46.630 1.00 17.91 607 MET B C 1
ATOM 9969 O O . MET B 1 607 ? -39.417 -26.526 -46.594 1.00 18.62 607 MET B O 1
ATOM 9974 N N . ILE B 1 608 ? -39.123 -24.308 -46.267 1.00 17.54 608 ILE B N 1
ATOM 9975 C CA . ILE B 1 608 ? -37.739 -24.387 -45.816 1.00 17.29 608 ILE B CA 1
ATOM 9976 C C . ILE B 1 608 ? -37.647 -23.663 -44.481 1.00 18.96 608 ILE B C 1
ATOM 9977 O O . ILE B 1 608 ? -37.749 -22.430 -44.433 1.00 18.45 608 ILE B O 1
ATOM 9982 N N . SER B 1 609 ? -37.442 -24.418 -43.399 1.00 16.69 609 SER B N 1
ATOM 9983 C CA . SER B 1 609 ? -37.291 -23.791 -42.090 1.00 16.89 609 SER B CA 1
ATOM 9984 C C . SER B 1 609 ? -35.873 -23.280 -41.850 1.00 15.41 609 SER B C 1
ATOM 9985 O O . SER B 1 609 ? -35.693 -22.312 -41.105 1.00 19.15 609 SER B O 1
ATOM 9988 N N . LEU B 1 610 ? -34.865 -23.906 -42.457 1.00 18.30 610 LEU B N 1
ATOM 9989 C CA . LEU B 1 610 ? -33.496 -23.402 -42.410 1.00 15.09 610 LEU B CA 1
ATOM 9990 C C . LEU B 1 610 ? -32.705 -23.996 -43.564 1.00 17.50 610 LEU B C 1
ATOM 9991 O O . LEU B 1 610 ? -32.710 -25.214 -43.762 1.00 14.60 610 LEU B O 1
ATOM 9996 N N . LEU B 1 611 ? -32.019 -23.130 -44.309 1.00 19.76 611 LEU B N 1
ATOM 9997 C CA . LEU B 1 611 ? -31.051 -23.542 -45.316 1.00 19.61 611 LEU B CA 1
ATOM 9998 C C . LEU B 1 611 ? -29.688 -22.987 -44.928 1.00 18.60 611 LEU B C 1
ATOM 9999 O O . LEU B 1 611 ? -29.524 -21.769 -44.809 1.00 19.49 611 LEU B O 1
ATOM 10004 N N . GLN B 1 612 ? -28.722 -23.878 -44.727 1.00 17.46 612 GLN B N 1
ATOM 10005 C CA . GLN B 1 612 ? -27.337 -23.512 -44.458 1.00 15.74 612 GLN B CA 1
ATOM 10006 C C . GLN B 1 612 ? -26.523 -23.786 -45.713 1.00 16.49 612 GLN B C 1
ATOM 10007 O O . GLN B 1 612 ? -26.597 -24.883 -46.275 1.00 18.28 612 GLN B O 1
ATOM 10013 N N . SER B 1 613 ? -25.758 -22.793 -46.159 1.00 16.28 613 SER B N 1
ATOM 10014 C CA . SER B 1 613 ? -24.997 -22.939 -47.391 1.00 16.01 613 SER B CA 1
ATOM 10015 C C . SER B 1 613 ? -23.690 -22.167 -47.286 1.00 15.38 613 SER B C 1
ATOM 10016 O O . SER B 1 613 ? -23.531 -21.283 -46.442 1.00 13.09 613 SER B O 1
ATOM 10019 N N . GLU B 1 614 ? -22.752 -22.527 -48.161 1.00 16.92 614 GLU B N 1
ATOM 10020 C CA . GLU B 1 614 ? -21.463 -21.855 -48.267 1.00 16.52 614 GLU B CA 1
ATOM 10021 C C . GLU B 1 614 ? -20.990 -21.935 -49.709 1.00 15.11 614 GLU B C 1
ATOM 10022 O O . GLU B 1 614 ? -21.019 -23.014 -50.306 1.00 14.70 614 GLU B O 1
ATOM 10028 N N . THR B 1 615 ? -20.542 -20.801 -50.253 1.00 17.84 615 THR B N 1
ATOM 10029 C CA . THR B 1 615 ? -19.973 -20.775 -51.595 1.00 16.31 615 THR B CA 1
ATOM 10030 C C . THR B 1 615 ? -18.685 -21.589 -51.625 1.00 17.30 615 THR B C 1
ATOM 10031 O O . THR B 1 615 ? -17.954 -21.670 -50.635 1.00 19.10 615 THR B O 1
ATOM 10035 N N . ASN B 1 616 ? -18.400 -22.183 -52.783 1.00 21.13 616 ASN B N 1
ATOM 10036 C CA . ASN B 1 616 ? -17.155 -22.921 -52.959 1.00 21.33 616 ASN B CA 1
ATOM 10037 C C . ASN B 1 616 ? -15.958 -22.016 -52.687 1.00 25.14 616 ASN B C 1
ATOM 10038 O O . ASN B 1 616 ? -15.926 -20.859 -53.115 1.00 24.32 616 ASN B O 1
ATOM 10043 N N . TYR B 1 617 ? -14.978 -22.551 -51.945 1.00 25.09 617 TYR B N 1
ATOM 10044 C CA . TYR B 1 617 ? -13.860 -21.739 -51.464 1.00 20.30 617 TYR B CA 1
ATOM 10045 C C . TYR B 1 617 ? -12.938 -21.294 -52.593 1.00 22.18 617 TYR B C 1
ATOM 10046 O O . TYR B 1 617 ? -12.278 -20.257 -52.474 1.00 24.27 617 TYR B O 1
ATOM 10055 N N . ASP B 1 618 ? -12.846 -22.069 -53.671 1.00 19.28 618 ASP B N 1
ATOM 10056 C CA . ASP B 1 618 ? -11.960 -21.692 -54.764 1.00 20.52 618 ASP B CA 1
ATOM 10057 C C . ASP B 1 618 ? -12.495 -20.527 -55.584 1.00 22.54 618 ASP B C 1
ATOM 10058 O O . ASP B 1 618 ? -11.765 -20.010 -56.436 1.00 22.01 618 ASP B O 1
ATOM 10063 N N . GLN B 1 619 ? -13.738 -20.111 -55.362 1.00 25.23 619 GLN B N 1
ATOM 10064 C CA . GLN B 1 619 ? -14.369 -19.096 -56.191 1.00 21.36 619 GLN B CA 1
ATOM 10065 C C . GLN B 1 619 ? -14.163 -17.703 -55.606 1.00 23.98 619 GLN B C 1
ATOM 10066 O O . GLN B 1 619 ? -13.919 -17.528 -54.410 1.00 25.38 619 GLN B O 1
ATOM 10072 N N . GLY B 1 620 ? -14.260 -16.705 -56.473 1.00 24.24 620 GLY B N 1
ATOM 10073 C CA . GLY B 1 620 ? -14.074 -15.330 -56.076 1.00 24.18 620 GLY B CA 1
ATOM 10074 C C . GLY B 1 620 ? -13.262 -14.591 -57.113 1.00 24.31 620 GLY B C 1
ATOM 10075 O O . GLY B 1 620 ? -13.185 -15.005 -58.267 1.00 27.77 620 GLY B O 1
ATOM 10076 N N . ASP B 1 621 ? -12.653 -13.485 -56.683 1.00 27.66 621 ASP B N 1
ATOM 10077 C CA . ASP B 1 621 ? -11.862 -12.672 -57.604 1.00 28.21 621 ASP B CA 1
ATOM 10078 C C . ASP B 1 621 ? -10.652 -13.436 -58.118 1.00 26.85 621 ASP B C 1
ATOM 10079 O O . ASP B 1 621 ? -10.302 -13.338 -59.301 1.00 27.38 621 ASP B O 1
ATOM 10084 N N . ASN B 1 622 ? -10.003 -14.202 -57.242 1.00 25.06 622 ASN B N 1
ATOM 10085 C CA . ASN B 1 622 ? -8.788 -14.934 -57.565 1.00 24.03 622 ASN B CA 1
ATOM 10086 C C . ASN B 1 622 ? -9.061 -16.395 -57.903 1.00 23.19 622 ASN B C 1
ATOM 10087 O O . ASN B 1 622 ? -8.236 -17.262 -57.605 1.00 24.39 622 ASN B O 1
ATOM 10092 N N . VAL B 1 623 ? -10.209 -16.686 -58.520 1.00 22.53 623 VAL B N 1
ATOM 10093 C CA . VAL B 1 623 ? -10.504 -18.047 -58.948 1.00 23.44 623 VAL B CA 1
ATOM 10094 C C . VAL B 1 623 ? -9.635 -18.396 -60.151 1.00 22.42 623 VAL B C 1
ATOM 10095 O O . VAL B 1 623 ? -9.290 -17.535 -60.972 1.00 29.53 623 VAL B O 1
ATOM 10099 N N . GLN B 1 624 ? -9.268 -19.671 -60.260 1.00 23.81 624 GLN B N 1
ATOM 10100 C CA . GLN B 1 624 ? -8.445 -20.118 -61.375 1.00 25.12 624 GLN B CA 1
ATOM 10101 C C . GLN B 1 624 ? -9.253 -20.711 -62.519 1.00 25.69 624 GLN B C 1
ATOM 10102 O O . GLN B 1 624 ? -8.731 -20.810 -63.634 1.00 25.07 624 GLN B O 1
ATOM 10108 N N . GLN B 1 625 ? -10.505 -21.096 -62.276 1.00 24.48 625 GLN B N 1
ATOM 10109 C CA . GLN B 1 625 ? -11.407 -21.548 -63.333 1.00 23.54 625 GLN B CA 1
ATOM 10110 C C . GLN B 1 625 ? -12.752 -20.870 -63.117 1.00 24.95 625 GLN B C 1
ATOM 10111 O O . GLN B 1 625 ? -13.468 -21.200 -62.166 1.00 26.87 625 GLN B O 1
ATOM 10117 N N . ALA B 1 626 ? -13.098 -19.943 -64.002 1.00 24.93 626 ALA B N 1
ATOM 10118 C CA . ALA B 1 626 ? -14.301 -19.142 -63.815 1.00 24.05 626 ALA B CA 1
ATOM 10119 C C . ALA B 1 626 ? -15.538 -19.983 -64.097 1.00 24.96 626 ALA B C 1
ATOM 10120 O O . ALA B 1 626 ? -15.646 -20.571 -65.181 1.00 26.13 626 ALA B O 1
ATOM 10122 N N . PRO B 1 627 ? -16.486 -20.056 -63.165 1.00 21.23 627 PRO B N 1
ATOM 10123 C CA . PRO B 1 627 ? -17.753 -20.709 -63.467 1.00 20.36 627 PRO B CA 1
ATOM 10124 C C . PRO B 1 627 ? -18.424 -20.044 -64.650 1.00 23.42 627 PRO B C 1
ATOM 10125 O O . PRO B 1 627 ? -18.250 -18.833 -64.886 1.00 21.78 627 PRO B O 1
ATOM 10129 N N . PRO B 1 628 ? -19.238 -20.790 -65.410 1.00 24.21 628 PRO B N 1
ATOM 10130 C CA . PRO B 1 628 ? -19.703 -22.159 -65.156 1.00 22.37 628 PRO B CA 1
ATOM 10131 C C . PRO B 1 628 ? -18.681 -23.239 -65.509 1.00 27.65 628 PRO B C 1
ATOM 10132 O O . PRO B 1 628 ? -18.934 -24.417 -65.271 1.00 29.08 628 PRO B O 1
ATOM 10136 N N . ALA B 1 629 ? -17.525 -22.880 -66.057 1.00 26.36 629 ALA B N 1
ATOM 10137 C CA . ALA B 1 629 ? -16.526 -23.886 -66.381 1.00 20.20 629 ALA B CA 1
ATOM 10138 C C . ALA B 1 629 ? -16.109 -24.631 -65.116 1.00 21.21 629 ALA B C 1
ATOM 10139 O O . ALA B 1 629 ? -16.009 -24.025 -64.041 1.00 22.43 629 ALA B O 1
ATOM 10141 N N . PRO B 1 630 ? -15.836 -25.938 -65.201 1.00 22.07 630 PRO B N 1
ATOM 10142 C CA . PRO B 1 630 ? -15.778 -26.789 -66.403 1.00 19.76 630 PRO B CA 1
ATOM 10143 C C . PRO B 1 630 ? -17.132 -27.280 -66.913 1.00 22.41 630 PRO B C 1
ATOM 10144 O O . PRO B 1 630 ? -17.201 -28.187 -67.741 1.00 18.88 630 PRO B O 1
ATOM 10148 N N . TRP B 1 631 ? -18.229 -26.707 -66.432 1.00 28.23 631 TRP B N 1
ATOM 10149 C CA . TRP B 1 631 ? -19.561 -27.160 -66.801 1.00 23.60 631 TRP B CA 1
ATOM 10150 C C . TRP B 1 631 ? -20.156 -26.273 -67.883 1.00 22.39 631 TRP B C 1
ATOM 10151 O O . TRP B 1 631 ? -20.057 -25.044 -67.827 1.00 19.88 631 TRP B O 1
ATOM 10162 N N . THR B 1 632 ? -20.813 -26.910 -68.843 1.00 21.05 632 THR B N 1
ATOM 10163 C CA . THR B 1 632 ? -21.633 -26.204 -69.807 1.00 20.06 632 THR B CA 1
ATOM 10164 C C . THR B 1 632 ? -23.058 -26.173 -69.275 1.00 21.42 632 THR B C 1
ATOM 10165 O O . THR B 1 632 ? -23.653 -27.240 -69.080 1.00 21.05 632 THR B O 1
ATOM 10169 N N . PRO B 1 633 ? -23.617 -25.003 -68.981 1.00 21.46 633 PRO B N 1
ATOM 10170 C CA . PRO B 1 633 ? -24.937 -24.959 -68.340 1.00 20.22 633 PRO B CA 1
ATOM 10171 C C . PRO B 1 633 ? -26.032 -25.420 -69.285 1.00 22.95 633 PRO B C 1
ATOM 10172 O O . PRO B 1 633 ? -26.043 -25.070 -70.468 1.00 26.66 633 PRO B O 1
ATOM 10176 N N . ASN B 1 634 ? -26.970 -26.195 -68.740 1.00 28.06 634 ASN B N 1
ATOM 10177 C CA . ASN B 1 634 ? -28.147 -26.686 -69.458 1.00 26.84 634 ASN B CA 1
ATOM 10178 C C . ASN B 1 634 ? -29.365 -26.002 -68.843 1.00 25.09 634 ASN B C 1
ATOM 10179 O O . ASN B 1 634 ? -29.971 -26.506 -67.896 1.00 27.28 634 ASN B O 1
ATOM 10184 N N . VAL B 1 635 ? -29.714 -24.838 -69.390 1.00 26.29 635 VAL B N 1
ATOM 10185 C CA . VAL B 1 635 ? -30.843 -24.074 -68.874 1.00 23.97 635 VAL B CA 1
ATOM 10186 C C . VAL B 1 635 ? -32.156 -24.758 -69.230 1.00 26.84 635 VAL B C 1
ATOM 10187 O O . VAL B 1 635 ? -33.080 -24.835 -68.410 1.00 23.67 635 VAL B O 1
ATOM 10191 N N . THR B 1 636 ? -32.259 -25.258 -70.462 1.00 30.32 636 THR B N 1
ATOM 10192 C CA . THR B 1 636 ? -33.514 -25.824 -70.943 1.00 26.21 636 THR B CA 1
ATOM 10193 C C . THR B 1 636 ? -33.792 -27.182 -70.312 1.00 29.67 636 THR B C 1
ATOM 10194 O O . THR B 1 636 ? -34.933 -27.476 -69.930 1.00 32.18 636 THR B O 1
ATOM 10198 N N . GLY B 1 637 ? -32.762 -28.009 -70.171 1.00 26.77 637 GLY B N 1
ATOM 10199 C CA . GLY B 1 637 ? -32.940 -29.371 -69.713 1.00 19.39 637 GLY B CA 1
ATOM 10200 C C . GLY B 1 637 ? -32.908 -29.535 -68.209 1.00 20.12 637 GLY B C 1
ATOM 10201 O O . GLY B 1 637 ? -33.597 -30.408 -67.671 1.00 22.05 637 GLY B O 1
ATOM 10202 N N . TRP B 1 638 ? -32.108 -28.721 -67.512 1.00 20.17 638 TRP B N 1
ATOM 10203 C CA . TRP B 1 638 ? -31.912 -28.895 -66.080 1.00 17.16 638 TRP B CA 1
ATOM 10204 C C . TRP B 1 638 ? -32.034 -27.616 -65.263 1.00 18.14 638 TRP B C 1
ATOM 10205 O O . TRP B 1 638 ? -31.890 -27.674 -64.038 1.00 18.88 638 TRP B O 1
ATOM 10216 N N . GLY B 1 639 ? -32.288 -26.475 -65.892 1.00 20.06 639 GLY B N 1
ATOM 10217 C CA . GLY B 1 639 ? -32.514 -25.249 -65.151 1.00 19.73 639 GLY B CA 1
ATOM 10218 C C . GLY B 1 639 ? -31.287 -24.663 -64.493 1.00 24.46 639 GLY B C 1
ATOM 10219 O O . GLY B 1 639 ? -31.410 -23.949 -63.489 1.00 23.07 639 GLY B O 1
ATOM 10220 N N . ASP B 1 640 ? -30.107 -24.914 -65.051 1.00 25.25 640 ASP B N 1
ATOM 10221 C CA . ASP B 1 640 ? -28.891 -24.333 -64.511 1.00 25.33 640 ASP B CA 1
ATOM 10222 C C . ASP B 1 640 ? -28.832 -22.843 -64.823 1.00 22.62 640 ASP B C 1
ATOM 10223 O O . ASP B 1 640 ? -29.335 -22.398 -65.858 1.00 24.27 640 ASP B O 1
ATOM 10228 N N . PRO B 1 641 ? -28.248 -22.044 -63.930 1.00 18.63 641 PRO B N 1
ATOM 10229 C CA . PRO B 1 641 ? -27.881 -20.668 -64.298 1.00 19.12 641 PRO B CA 1
ATOM 10230 C C . PRO B 1 641 ? -26.637 -20.680 -65.178 1.00 22.64 641 PRO B C 1
ATOM 10231 O O . PRO B 1 641 ? -25.651 -21.355 -64.873 1.00 25.29 641 PRO B O 1
ATOM 10235 N N . ASP B 1 642 ? -26.696 -19.959 -66.293 1.00 21.21 642 ASP B N 1
ATOM 10236 C CA . ASP B 1 642 ? -25.585 -19.960 -67.234 1.00 21.04 642 ASP B CA 1
ATOM 10237 C C . ASP B 1 642 ? -24.610 -18.816 -66.998 1.00 25.34 642 ASP B C 1
ATOM 10238 O O . ASP B 1 642 ? -23.577 -18.752 -67.673 1.00 23.61 642 ASP B O 1
ATOM 10243 N N . PHE B 1 643 ? -24.930 -17.908 -66.074 1.00 25.60 643 PHE B N 1
ATOM 10244 C CA . PHE B 1 643 ? -24.091 -16.755 -65.754 1.00 23.41 643 PHE B CA 1
ATOM 10245 C C . PHE B 1 643 ? -23.799 -15.905 -66.984 1.00 26.16 643 PHE B C 1
ATOM 10246 O O . PHE B 1 643 ? -22.756 -15.252 -67.066 1.00 28.93 643 PHE B O 1
ATOM 10254 N N . SER B 1 644 ? -24.728 -15.898 -67.940 1.00 23.72 644 SER B N 1
ATOM 10255 C CA . SER B 1 644 ? -24.580 -15.086 -69.137 1.00 28.66 644 SER B CA 1
ATOM 10256 C C . SER B 1 644 ? -24.696 -13.596 -68.852 1.00 25.43 644 SER B C 1
ATOM 10257 O O . SER B 1 644 ? -24.369 -12.788 -69.726 1.00 30.04 644 SER B O 1
ATOM 10260 N N . TRP B 1 645 ? -25.158 -13.219 -67.662 1.00 25.93 645 TRP B N 1
ATOM 10261 C CA . TRP B 1 645 ? -25.250 -11.817 -67.287 1.00 26.91 645 TRP B CA 1
ATOM 10262 C C . TRP B 1 645 ? -23.919 -11.247 -66.817 1.00 28.53 645 TRP B C 1
ATOM 10263 O O . TRP B 1 645 ? -23.784 -10.022 -66.714 1.00 26.10 645 TRP B O 1
ATOM 10274 N N . CYS B 1 646 ? -22.947 -12.101 -66.516 1.00 24.36 646 CYS B N 1
ATOM 10275 C CA . CYS B 1 646 ? -21.634 -11.649 -66.088 1.00 25.48 646 CYS B CA 1
ATOM 10276 C C . CYS B 1 646 ? -20.704 -11.533 -67.282 1.00 25.99 646 CYS B C 1
ATOM 10277 O O . CYS B 1 646 ? -20.816 -12.284 -68.254 1.00 30.65 646 CYS B O 1
ATOM 10280 N N . GLY B 1 647 ? -19.782 -10.579 -67.201 1.00 26.96 647 GLY B N 1
ATOM 10281 C CA . GLY B 1 647 ? -18.671 -10.534 -68.116 1.00 22.75 647 GLY B CA 1
ATOM 10282 C C . GLY B 1 647 ? -17.845 -11.796 -67.970 1.00 24.90 647 GLY B C 1
ATOM 10283 O O . GLY B 1 647 ? -17.723 -12.354 -66.874 1.00 26.86 647 GLY B O 1
ATOM 10284 N N . PRO B 1 648 ? -17.284 -12.286 -69.079 1.00 25.26 648 PRO B N 1
ATOM 10285 C CA . PRO B 1 648 ? -16.564 -13.574 -69.037 1.00 24.46 648 PRO B CA 1
ATOM 10286 C C . PRO B 1 648 ? -15.400 -13.604 -68.062 1.00 26.20 648 PRO B C 1
ATOM 10287 O O . PRO B 1 648 ? -14.944 -14.698 -67.706 1.00 23.21 648 PRO B O 1
ATOM 10291 N N . ASN B 1 649 ? -14.888 -12.446 -67.638 1.00 25.79 649 ASN B N 1
ATOM 10292 C CA . ASN B 1 649 ? -13.817 -12.387 -66.650 1.00 28.57 649 ASN B CA 1
ATOM 10293 C C . ASN B 1 649 ? -14.225 -11.638 -65.389 1.00 31.35 649 ASN B C 1
ATOM 10294 O O . ASN B 1 649 ? -13.366 -11.350 -64.547 1.00 35.05 649 ASN B O 1
ATOM 10299 N N . ASP B 1 650 ? -15.509 -11.321 -65.234 1.00 30.47 650 ASP B N 1
ATOM 10300 C CA . ASP B 1 650 ? -16.044 -10.799 -63.979 1.00 30.87 650 ASP B CA 1
ATOM 10301 C C . ASP B 1 650 ? -16.215 -11.991 -63.053 1.00 27.28 650 ASP B C 1
ATOM 10302 O O . ASP B 1 650 ? -17.214 -12.711 -63.124 1.00 31.17 650 ASP B O 1
ATOM 10307 N N . THR B 1 651 ? -15.223 -12.226 -62.200 1.00 27.32 651 THR B N 1
ATOM 10308 C CA . THR B 1 651 ? -15.199 -13.452 -61.418 1.00 29.80 651 THR B CA 1
ATOM 10309 C C . THR B 1 651 ? -15.921 -13.332 -60.085 1.00 25.72 651 THR B C 1
ATOM 10310 O O . THR B 1 651 ? -16.233 -14.362 -59.479 1.00 30.43 651 THR B O 1
ATOM 10314 N N . ARG B 1 652 ? -16.188 -12.118 -59.604 1.00 25.32 652 ARG B N 1
ATOM 10315 C CA . ARG B 1 652 ? -17.040 -11.994 -58.427 1.00 25.98 652 ARG B CA 1
ATOM 10316 C C . ARG B 1 652 ? -18.499 -12.246 -58.771 1.00 25.05 652 ARG B C 1
ATOM 10317 O O . ARG B 1 652 ? -19.278 -12.656 -57.904 1.00 25.03 652 ARG B O 1
ATOM 10325 N N . CYS B 1 653 ? -18.875 -12.021 -60.030 1.00 24.21 653 CYS B N 1
ATOM 10326 C CA . CYS B 1 653 ? -20.225 -12.294 -60.501 1.00 21.33 653 CYS B CA 1
ATOM 10327 C C . CYS B 1 653 ? -20.439 -13.774 -60.784 1.00 27.76 653 CYS B C 1
ATOM 10328 O O . CYS B 1 653 ? -21.552 -14.283 -60.610 1.00 30.09 653 CYS B O 1
ATOM 10331 N N . ARG B 1 654 ? -19.396 -14.481 -61.212 1.00 29.30 654 ARG B N 1
ATOM 10332 C CA . ARG B 1 654 ? -19.519 -15.894 -61.556 1.00 20.10 654 ARG B CA 1
ATOM 10333 C C . ARG B 1 654 ? -19.157 -16.740 -60.337 1.00 22.28 654 ARG B C 1
ATOM 10334 O O . ARG B 1 654 ? -18.155 -17.451 -60.298 1.00 25.33 654 ARG B O 1
ATOM 10342 N N . MET B 1 655 ? -20.007 -16.639 -59.321 1.00 22.51 655 MET B N 1
ATOM 10343 C CA . MET B 1 655 ? -19.874 -17.425 -58.105 1.00 22.67 655 MET B CA 1
ATOM 10344 C C . MET B 1 655 ? -21.175 -18.177 -57.861 1.00 22.99 655 MET B C 1
ATOM 10345 O O . MET B 1 655 ? -22.242 -17.766 -58.323 1.00 21.96 655 MET B O 1
ATOM 10350 N N . GLY B 1 656 ? -21.073 -19.300 -57.156 1.00 20.78 656 GLY B N 1
ATOM 10351 C CA . GLY B 1 656 ? -22.234 -20.151 -56.961 1.00 18.32 656 GLY B CA 1
ATOM 10352 C C . GLY B 1 656 ? -23.281 -19.500 -56.071 1.00 21.53 656 GLY B C 1
ATOM 10353 O O . GLY B 1 656 ? -22.972 -18.900 -55.040 1.00 24.31 656 GLY B O 1
ATOM 10354 N N . PHE B 1 657 ? -24.541 -19.652 -56.469 1.00 19.20 657 PHE B N 1
ATOM 10355 C CA . PHE B 1 657 ? -25.660 -19.116 -55.709 1.00 17.54 657 PHE B CA 1
ATOM 10356 C C . PHE B 1 657 ? -25.977 -19.997 -54.507 1.00 16.72 657 PHE B C 1
ATOM 10357 O O . PHE B 1 657 ? -25.863 -21.223 -54.558 1.00 16.89 657 PHE B O 1
ATOM 10365 N N . SER B 1 658 ? -26.402 -19.356 -53.419 1.00 18.15 658 SER B N 1
ATOM 10366 C CA . SER B 1 658 ? -26.958 -20.103 -52.299 1.00 19.08 658 SER B CA 1
ATOM 10367 C C . SER B 1 658 ? -28.445 -20.375 -52.503 1.00 21.45 658 SER B C 1
ATOM 10368 O O . SER B 1 658 ? -28.898 -21.514 -52.347 1.00 24.59 658 SER B O 1
ATOM 10371 N N . ASN B 1 659 ? -29.205 -19.344 -52.876 1.00 19.72 659 ASN B N 1
ATOM 10372 C CA . ASN B 1 659 ? -30.628 -19.456 -53.180 1.00 18.76 659 ASN B CA 1
ATOM 10373 C C . ASN B 1 659 ? -30.824 -19.021 -54.622 1.00 17.85 659 ASN B C 1
ATOM 10374 O O . ASN B 1 659 ? -30.638 -17.845 -54.948 1.00 18.78 659 ASN B O 1
ATOM 10379 N N . TYR B 1 660 ? -31.216 -19.959 -55.476 1.00 18.23 660 TYR B N 1
ATOM 10380 C CA . TYR B 1 660 ? -31.536 -19.684 -56.873 1.00 19.04 660 TYR B CA 1
ATOM 10381 C C . TYR B 1 660 ? -32.989 -20.109 -57.080 1.00 20.01 660 TYR B C 1
ATOM 10382 O O . TYR B 1 660 ? -33.272 -21.268 -57.395 1.00 18.30 660 TYR B O 1
ATOM 10391 N N . ILE B 1 661 ? -33.911 -19.166 -56.891 1.00 18.69 661 ILE B N 1
ATOM 10392 C CA . ILE B 1 661 ? -35.344 -19.426 -56.985 1.00 16.49 661 ILE B CA 1
ATOM 10393 C C . ILE B 1 661 ? -35.817 -19.030 -58.378 1.00 17.54 661 ILE B C 1
ATOM 10394 O O . ILE B 1 661 ? -35.695 -17.867 -58.778 1.00 19.06 661 ILE B O 1
ATOM 10399 N N . ASN B 1 662 ? -36.370 -19.995 -59.115 1.00 17.96 662 ASN B N 1
ATOM 10400 C CA . ASN B 1 662 ? -36.723 -19.817 -60.524 1.00 21.03 662 ASN B CA 1
ATOM 10401 C C . ASN B 1 662 ? -38.187 -20.191 -60.744 1.00 20.45 662 ASN B C 1
ATOM 10402 O O . ASN B 1 662 ? -38.502 -21.336 -61.079 1.00 22.00 662 ASN B O 1
ATOM 10407 N N . GLY B 1 663 ? -39.080 -19.220 -60.577 1.00 19.93 663 GLY B N 1
ATOM 10408 C CA . GLY B 1 663 ? -40.484 -19.463 -60.865 1.00 22.42 663 GLY B CA 1
ATOM 10409 C C . GLY B 1 663 ? -41.174 -20.346 -59.834 1.00 20.55 663 GLY B C 1
ATOM 10410 O O . GLY B 1 663 ? -40.742 -20.482 -58.685 1.00 21.42 663 GLY B O 1
ATOM 10411 N N . GLY B 1 664 ? -42.282 -20.941 -60.266 1.00 21.06 664 GLY B N 1
ATOM 10412 C CA . GLY B 1 664 ? -43.059 -21.817 -59.402 1.00 17.97 664 GLY B CA 1
ATOM 10413 C C . GLY B 1 664 ? -44.076 -21.049 -58.578 1.00 18.77 664 GLY B C 1
ATOM 10414 O O . GLY B 1 664 ? -44.467 -19.924 -58.909 1.00 15.46 664 GLY B O 1
ATOM 10415 N N . SER B 1 665 ? -44.490 -21.663 -57.469 1.00 15.48 665 SER B N 1
ATOM 10416 C CA . SER B 1 665 ? -45.494 -21.059 -56.599 1.00 18.98 665 SER B CA 1
ATOM 10417 C C . SER B 1 665 ? -45.412 -21.659 -55.200 1.00 16.89 665 SER B C 1
ATOM 10418 O O . SER B 1 665 ? -44.832 -22.725 -54.992 1.00 19.64 665 SER B O 1
ATOM 10421 N N . ASN B 1 666 ? -46.019 -20.956 -54.245 1.00 20.30 666 ASN B N 1
ATOM 10422 C CA . ASN B 1 666 ? -46.142 -21.410 -52.858 1.00 17.90 666 ASN B CA 1
ATOM 10423 C C . ASN B 1 666 ? -44.785 -21.806 -52.281 1.00 19.89 666 ASN B C 1
ATOM 10424 O O . ASN B 1 666 ? -44.568 -22.935 -51.839 1.00 20.69 666 ASN B O 1
ATOM 10429 N N . ILE B 1 667 ? -43.868 -20.845 -52.286 1.00 20.62 667 ILE B N 1
ATOM 10430 C CA . ILE B 1 667 ? -42.517 -21.038 -51.773 1.00 19.68 667 ILE B CA 1
ATOM 10431 C C . ILE B 1 667 ? -42.409 -20.297 -50.452 1.00 18.91 667 ILE B C 1
ATOM 10432 O O . ILE B 1 667 ? -42.517 -19.064 -50.413 1.00 18.42 667 ILE B O 1
ATOM 10437 N N . TYR B 1 668 ? -42.167 -21.041 -49.377 1.00 19.73 668 TYR B N 1
ATOM 10438 C CA . TYR B 1 668 ? -42.025 -20.476 -48.039 1.00 17.33 668 TYR B CA 1
ATOM 10439 C C . TYR B 1 668 ? -40.628 -20.808 -47.539 1.00 18.16 668 TYR B C 1
ATOM 10440 O O . TYR B 1 668 ? -40.334 -21.968 -47.232 1.00 16.96 668 TYR B O 1
ATOM 10449 N N . THR B 1 669 ? -39.770 -19.800 -47.441 1.00 16.25 669 THR B N 1
ATOM 10450 C CA . THR B 1 669 ? -38.459 -19.972 -46.838 1.00 15.83 669 THR B CA 1
ATOM 10451 C C . THR B 1 669 ? -38.360 -19.067 -45.622 1.00 18.41 669 THR B C 1
ATOM 10452 O O . THR B 1 669 ? -38.630 -17.862 -45.705 1.00 19.49 669 THR B O 1
ATOM 10456 N N . TYR B 1 670 ? -37.978 -19.654 -44.492 1.00 15.40 670 TYR B N 1
ATOM 10457 C CA . TYR B 1 670 ? -38.036 -18.971 -43.212 1.00 15.37 670 TYR B CA 1
ATOM 10458 C C . TYR B 1 670 ? -36.672 -18.647 -42.622 1.00 17.14 670 TYR B C 1
ATOM 10459 O O . TYR B 1 670 ? -36.610 -17.929 -41.620 1.00 23.32 670 TYR B O 1
ATOM 10468 N N . ALA B 1 671 ? -35.588 -19.161 -43.198 1.00 17.23 671 ALA B N 1
ATOM 10469 C CA . ALA B 1 671 ? -34.247 -18.867 -42.714 1.00 16.90 671 ALA B CA 1
ATOM 10470 C C . ALA B 1 671 ? -33.213 -19.329 -43.728 1.00 16.51 671 ALA B C 1
ATOM 10471 O O . ALA B 1 671 ? -33.255 -20.477 -44.181 1.00 18.80 671 ALA B O 1
ATOM 10473 N N . SER B 1 672 ? -32.289 -18.443 -44.093 1.00 17.77 672 SER B N 1
ATOM 10474 C CA . SER B 1 672 ? -31.222 -18.747 -45.041 1.00 18.23 672 SER B CA 1
ATOM 10475 C C . SER B 1 672 ? -29.898 -18.335 -44.413 1.00 16.72 672 SER B C 1
ATOM 10476 O O . SER B 1 672 ? -29.627 -17.140 -44.272 1.00 22.62 672 SER B O 1
ATOM 10479 N N . ALA B 1 673 ? -29.076 -19.312 -44.038 1.00 13.37 673 ALA B N 1
ATOM 10480 C CA . ALA B 1 673 ? -27.743 -19.059 -43.481 1.00 16.30 673 ALA B CA 1
ATOM 10481 C C . ALA B 1 673 ? -26.720 -19.336 -44.582 1.00 15.29 673 ALA B C 1
ATOM 10482 O O . ALA B 1 673 ? -26.265 -20.465 -44.752 1.00 15.86 673 ALA B O 1
ATOM 10484 N N . SER B 1 674 ? -26.356 -18.294 -45.334 1.00 16.48 674 SER B N 1
ATOM 10485 C CA . SER B 1 674 ? -25.538 -18.429 -46.541 1.00 17.44 674 SER B CA 1
ATOM 10486 C C . SER B 1 674 ? -24.269 -17.596 -46.421 1.00 17.38 674 SER B C 1
ATOM 10487 O O . SER B 1 674 ? -24.330 -16.363 -46.435 1.00 18.95 674 SER B O 1
ATOM 10490 N N . TRP B 1 675 ? -23.117 -18.259 -46.359 1.00 15.66 675 TRP B N 1
ATOM 10491 C CA . TRP B 1 675 ? -21.864 -17.584 -46.051 1.00 18.99 675 TRP B CA 1
ATOM 10492 C C . TRP B 1 675 ? -20.853 -17.699 -47.186 1.00 17.76 675 TRP B C 1
ATOM 10493 O O . TRP B 1 675 ? -20.633 -18.785 -47.732 1.00 20.14 675 TRP B O 1
ATOM 10504 N N . ALA B 1 676 ? -20.210 -16.579 -47.507 1.00 19.04 676 ALA B N 1
ATOM 10505 C CA . ALA B 1 676 ? -19.060 -16.546 -48.401 1.00 18.67 676 ALA B CA 1
ATOM 10506 C C . ALA B 1 676 ? -17.869 -16.054 -47.596 1.00 18.31 676 ALA B C 1
ATOM 10507 O O . ALA B 1 676 ? -17.992 -15.084 -46.839 1.00 19.17 676 ALA B O 1
ATOM 10509 N N . PHE B 1 677 ? -16.728 -16.730 -47.740 1.00 19.30 677 PHE B N 1
ATOM 10510 C CA . PHE B 1 677 ? -15.568 -16.453 -46.900 1.00 20.54 677 PHE B CA 1
ATOM 10511 C C . PHE B 1 677 ? -14.324 -16.022 -47.659 1.00 20.72 677 PHE B C 1
ATOM 10512 O O . PHE B 1 677 ? -13.641 -15.096 -47.219 1.00 19.43 677 PHE B O 1
ATOM 10520 N N . PHE B 1 678 ? -14.013 -16.650 -48.793 1.00 24.80 678 PHE B N 1
ATOM 10521 C CA . PHE B 1 678 ? -12.728 -16.462 -49.456 1.00 24.75 678 PHE B CA 1
ATOM 10522 C C . PHE B 1 678 ? -12.932 -16.029 -50.899 1.00 27.68 678 PHE B C 1
ATOM 10523 O O . PHE B 1 678 ? -14.014 -16.184 -51.472 1.00 26.64 678 PHE B O 1
ATOM 10531 N N . SER B 1 679 ? -11.854 -15.506 -51.487 1.00 28.47 679 SER B N 1
ATOM 10532 C CA . SER B 1 679 ? -11.880 -14.955 -52.836 1.00 28.91 679 SER B CA 1
ATOM 10533 C C . SER B 1 679 ? -11.081 -15.787 -53.829 1.00 24.12 679 SER B C 1
ATOM 10534 O O . SER B 1 679 ? -10.916 -15.366 -54.978 1.00 29.04 679 SER B O 1
ATOM 10537 N N . GLY B 1 680 ? -10.581 -16.945 -53.421 1.00 20.21 680 GLY B N 1
ATOM 10538 C CA . GLY B 1 680 ? -9.813 -17.782 -54.307 1.00 22.43 680 GLY B CA 1
ATOM 10539 C C . GLY B 1 680 ? -9.126 -18.905 -53.564 1.00 22.18 680 GLY B C 1
ATOM 10540 O O . GLY B 1 680 ? -9.176 -18.985 -52.332 1.00 25.68 680 GLY B O 1
ATOM 10541 N N . PRO B 1 681 ? -8.466 -19.796 -54.301 1.00 23.75 681 PRO B N 1
ATOM 10542 C CA . PRO B 1 681 ? -7.789 -20.926 -53.654 1.00 24.63 681 PRO B CA 1
ATOM 10543 C C . PRO B 1 681 ? -6.687 -20.449 -52.719 1.00 31.15 681 PRO B C 1
ATOM 10544 O O . PRO B 1 681 ? -5.989 -19.472 -52.999 1.00 30.15 681 PRO B O 1
ATOM 10548 N N . GLY B 1 682 ? -6.535 -21.156 -51.601 1.00 27.17 682 GLY B N 1
ATOM 10549 C CA . GLY B 1 682 ? -5.571 -20.784 -50.586 1.00 23.53 682 GLY B CA 1
ATOM 10550 C C . GLY B 1 682 ? -6.107 -19.949 -49.448 1.00 28.38 682 GLY B C 1
ATOM 10551 O O . GLY B 1 682 ? -5.312 -19.335 -48.727 1.00 36.28 682 GLY B O 1
ATOM 10552 N N . TYR B 1 683 ? -7.426 -19.917 -49.252 1.00 24.20 683 TYR B N 1
ATOM 10553 C CA . TYR B 1 683 ? -8.053 -19.138 -48.185 1.00 22.14 683 TYR B CA 1
ATOM 10554 C C . TYR B 1 683 ? -7.709 -17.654 -48.293 1.00 24.78 683 TYR B C 1
ATOM 10555 O O . TYR B 1 683 ? -7.469 -16.976 -47.293 1.00 25.77 683 TYR B O 1
ATOM 10564 N N . GLN B 1 684 ? -7.722 -17.135 -49.515 1.00 26.27 684 GLN B N 1
ATOM 10565 C CA . GLN B 1 684 ? -7.390 -15.735 -49.727 1.00 27.57 684 GLN B CA 1
ATOM 10566 C C . GLN B 1 684 ? -8.495 -14.836 -49.193 1.00 30.95 684 GLN B C 1
ATOM 10567 O O . GLN B 1 684 ? -9.684 -15.128 -49.348 1.00 32.80 684 GLN B O 1
ATOM 10573 N N . ASN B 1 685 ? -8.096 -13.728 -48.574 1.00 35.43 685 ASN B N 1
ATOM 10574 C CA . ASN B 1 685 ? -9.064 -12.779 -48.048 1.00 32.03 685 ASN B CA 1
ATOM 10575 C C . ASN B 1 685 ? -9.798 -12.103 -49.202 1.00 35.59 685 ASN B C 1
ATOM 10576 O O . ASN B 1 685 ? -9.336 -12.093 -50.346 1.00 33.50 685 ASN B O 1
ATOM 10581 N N . CYS B 1 686 ? -10.959 -11.536 -48.889 1.00 37.28 686 CYS B N 1
ATOM 10582 C CA . CYS B 1 686 ? -11.741 -10.805 -49.872 1.00 32.49 686 CYS B CA 1
ATOM 10583 C C . CYS B 1 686 ? -11.402 -9.316 -49.844 1.00 25.01 686 CYS B C 1
ATOM 10584 O O . CYS B 1 686 ? -10.777 -8.809 -48.912 1.00 25.95 686 CYS B O 1
ATOM 10587 N N . ALA B 1 687 ? -11.854 -8.610 -50.884 1.00 20.55 687 ALA B N 1
ATOM 10588 C CA . ALA B 1 687 ? -11.528 -7.193 -51.033 1.00 21.12 687 ALA B CA 1
ATOM 10589 C C . ALA B 1 687 ? -12.112 -6.354 -49.906 1.00 28.89 687 ALA B C 1
ATOM 10590 O O . ALA B 1 687 ? -11.496 -5.376 -49.469 1.00 37.58 687 ALA B O 1
ATOM 10592 N N . GLY B 1 688 ? -13.302 -6.707 -49.426 1.00 32.29 688 GLY B N 1
ATOM 10593 C CA . GLY B 1 688 ? -13.948 -5.914 -48.404 1.00 30.56 688 GLY B CA 1
ATOM 10594 C C . GLY B 1 688 ? -14.908 -6.738 -47.577 1.00 25.38 688 GLY B C 1
ATOM 10595 O O . GLY B 1 688 ? -15.064 -7.943 -47.780 1.00 28.03 688 GLY B O 1
ATOM 10596 N N . GLU B 1 689 ? -15.561 -6.054 -46.633 1.00 30.76 689 GLU B N 1
ATOM 10597 C CA . GLU B 1 689 ? -16.520 -6.697 -45.738 1.00 28.66 689 GLU B CA 1
ATOM 10598 C C . GLU B 1 689 ? -17.683 -7.305 -46.509 1.00 30.31 689 GLU B C 1
ATOM 10599 O O . GLU B 1 689 ? -18.194 -8.371 -46.142 1.00 26.84 689 GLU B O 1
ATOM 10605 N N . PHE B 1 690 ? -18.122 -6.628 -47.567 1.00 27.15 690 PHE B N 1
ATOM 10606 C CA . PHE B 1 690 ? -19.217 -7.049 -48.428 1.00 24.15 690 PHE B CA 1
ATOM 10607 C C . PHE B 1 690 ? -18.730 -7.248 -49.854 1.00 24.31 690 PHE B C 1
ATOM 10608 O O . PHE B 1 690 ? -19.421 -6.903 -50.812 1.00 21.65 690 PHE B O 1
ATOM 10616 N N . ALA B 1 691 ? -17.518 -7.781 -50.020 1.00 28.30 691 ALA B N 1
ATOM 10617 C CA . ALA B 1 691 ? -16.918 -7.868 -51.345 1.00 27.84 691 ALA B CA 1
ATOM 10618 C C . ALA B 1 691 ? -16.446 -9.273 -51.708 1.00 27.66 691 ALA B C 1
ATOM 10619 O O . ALA B 1 691 ? -15.720 -9.427 -52.699 1.00 28.37 691 ALA B O 1
ATOM 10621 N N . CYS B 1 692 ? -16.816 -10.295 -50.934 1.00 21.04 692 CYS B N 1
ATOM 10622 C CA . CYS B 1 692 ? -16.516 -11.664 -51.343 1.00 21.53 692 CYS B CA 1
ATOM 10623 C C . CYS B 1 692 ? -17.334 -12.058 -52.562 1.00 22.93 692 CYS B C 1
ATOM 10624 O O . CYS B 1 692 ? -16.815 -12.685 -53.492 1.00 22.51 692 CYS B O 1
ATOM 10627 N N . GLN B 1 693 ? -18.623 -11.720 -52.564 1.00 25.09 693 GLN B N 1
ATOM 10628 C CA . GLN B 1 693 ? -19.538 -12.136 -53.613 1.00 20.00 693 GLN B CA 1
ATOM 10629 C C . GLN B 1 693 ? -20.407 -10.955 -54.013 1.00 24.10 693 GLN B C 1
ATOM 10630 O O . GLN B 1 693 ? -20.471 -9.939 -53.318 1.00 21.70 693 GLN B O 1
ATOM 10636 N N . ASN B 1 694 ? -21.063 -11.089 -55.167 1.00 25.30 694 ASN B N 1
ATOM 10637 C CA . ASN B 1 694 ? -22.054 -10.118 -55.620 1.00 21.43 694 ASN B CA 1
ATOM 10638 C C . ASN B 1 694 ? -23.468 -10.531 -55.233 1.00 23.03 694 ASN B C 1
ATOM 10639 O O . ASN B 1 694 ? -24.211 -9.731 -54.660 1.00 24.08 694 ASN B O 1
ATOM 10644 N N . HIS B 1 695 ? -23.850 -11.773 -55.531 1.00 23.57 695 HIS B N 1
ATOM 10645 C CA . HIS B 1 695 ? -25.211 -12.263 -55.329 1.00 21.12 695 HIS B CA 1
ATOM 10646 C C . HIS B 1 695 ? -25.155 -13.626 -54.653 1.00 19.54 695 HIS B C 1
ATOM 10647 O O . HIS B 1 695 ? -24.710 -14.605 -55.258 1.00 17.46 695 HIS B O 1
ATOM 10654 N N . LEU B 1 696 ? -25.627 -13.697 -53.408 1.00 16.70 696 LEU B N 1
ATOM 10655 C CA . LEU B 1 696 ? -25.794 -14.984 -52.747 1.00 18.47 696 LEU B CA 1
ATOM 10656 C C . LEU B 1 696 ? -27.204 -15.536 -52.935 1.00 24.71 696 LEU B C 1
ATOM 10657 O O . LEU B 1 696 ? -27.376 -16.754 -53.077 1.00 18.45 696 LEU B O 1
ATOM 10662 N N . HIS B 1 697 ? -28.210 -14.655 -52.959 1.00 22.52 697 HIS B N 1
ATOM 10663 C CA . HIS B 1 697 ? -29.617 -15.029 -53.072 1.00 20.26 697 HIS B CA 1
ATOM 10664 C C . HIS B 1 697 ? -30.220 -14.370 -54.306 1.00 19.16 697 HIS B C 1
ATOM 10665 O O . HIS B 1 697 ? -30.254 -13.140 -54.401 1.00 19.90 697 HIS B O 1
ATOM 10672 N N . TRP B 1 698 ? -30.751 -15.185 -55.213 1.00 19.97 698 TRP B N 1
ATOM 10673 C CA . TRP B 1 698 ? -31.080 -14.743 -56.562 1.00 18.56 698 TRP B CA 1
ATOM 10674 C C . TRP B 1 698 ? -32.432 -15.305 -56.972 1.00 23.23 698 TRP B C 1
ATOM 10675 O O . TRP B 1 698 ? -32.636 -16.521 -56.923 1.00 23.43 698 TRP B O 1
ATOM 10686 N N . ILE B 1 699 ? -33.347 -14.428 -57.382 1.00 22.87 699 ILE B N 1
ATOM 10687 C CA . ILE B 1 699 ? -34.654 -14.832 -57.894 1.00 19.49 699 ILE B CA 1
ATOM 10688 C C . ILE B 1 699 ? -34.630 -14.617 -59.401 1.00 20.34 699 ILE B C 1
ATOM 10689 O O . ILE B 1 699 ? -34.529 -13.481 -59.879 1.00 20.45 699 ILE B O 1
ATOM 10694 N N . GLU B 1 700 ? -34.695 -15.710 -60.160 1.00 19.22 700 GLU B N 1
ATOM 10695 C CA . GLU B 1 700 ? -34.658 -15.580 -61.611 1.00 20.15 700 GLU B CA 1
ATOM 10696 C C . GLU B 1 700 ? -36.041 -15.279 -62.169 1.00 23.38 700 GLU B C 1
ATOM 10697 O O . GLU B 1 700 ? -36.197 -14.398 -63.021 1.00 29.07 700 GLU B O 1
ATOM 10703 N N . GLN B 1 701 ? -37.049 -16.016 -61.718 1.00 22.14 701 GLN B N 1
ATOM 10704 C CA . GLN B 1 701 ? -38.432 -15.765 -62.087 1.00 22.54 701 GLN B CA 1
ATOM 10705 C C . GLN B 1 701 ? -39.263 -15.718 -60.815 1.00 25.61 701 GLN B C 1
ATOM 10706 O O . GLN B 1 701 ? -39.192 -16.636 -59.993 1.00 28.35 701 GLN B O 1
ATOM 10712 N N . ALA B 1 702 ? -40.037 -14.656 -60.654 1.00 28.00 702 ALA B N 1
ATOM 10713 C CA . ALA B 1 702 ? -40.794 -14.452 -59.422 1.00 23.58 702 ALA B CA 1
ATOM 10714 C C . ALA B 1 702 ? -41.891 -15.498 -59.291 1.00 26.91 702 ALA B C 1
ATOM 10715 O O . ALA B 1 702 ? -42.739 -15.611 -60.187 1.00 28.40 702 ALA B O 1
ATOM 10717 N N . PRO B 1 703 ? -41.916 -16.280 -58.220 1.00 19.79 703 PRO B N 1
ATOM 10718 C CA . PRO B 1 703 ? -43.002 -17.241 -58.035 1.00 20.13 703 PRO B CA 1
ATOM 10719 C C . PRO B 1 703 ? -44.263 -16.555 -57.535 1.00 23.85 703 PRO B C 1
ATOM 10720 O O . PRO B 1 703 ? -44.232 -15.452 -56.984 1.00 22.60 703 PRO B O 1
ATOM 10724 N N . THR B 1 704 ? -45.390 -17.226 -57.774 1.00 23.67 704 THR B N 1
ATOM 10725 C CA . THR B 1 704 ? -46.668 -16.783 -57.238 1.00 21.26 704 THR B CA 1
ATOM 10726 C C . THR B 1 704 ? -46.792 -17.257 -55.799 1.00 19.71 704 THR B C 1
ATOM 10727 O O . THR B 1 704 ? -46.564 -18.433 -55.503 1.00 22.60 704 THR B O 1
ATOM 10731 N N . ASN B 1 705 ? -47.142 -16.337 -54.903 1.00 19.08 705 ASN B N 1
ATOM 10732 C CA . ASN B 1 705 ? -47.180 -16.620 -53.472 1.00 17.98 705 ASN B CA 1
ATOM 10733 C C . ASN B 1 705 ? -45.796 -17.063 -52.991 1.00 16.72 705 ASN B C 1
ATOM 10734 O O . ASN B 1 705 ? -45.534 -18.236 -52.725 1.00 16.27 705 ASN B O 1
ATOM 10739 N N . LEU B 1 706 ? -44.895 -16.082 -52.960 1.00 20.98 706 LEU B N 1
ATOM 10740 C CA . LEU B 1 706 ? -43.549 -16.251 -52.423 1.00 17.65 706 LEU B CA 1
ATOM 10741 C C . LEU B 1 706 ? -43.481 -15.544 -51.080 1.00 15.43 706 LEU B C 1
ATOM 10742 O O . LEU B 1 706 ? -43.717 -14.334 -51.003 1.00 16.66 706 LEU B O 1
ATOM 10747 N N . GLN B 1 707 ? -43.140 -16.290 -50.035 1.00 16.11 707 GLN B N 1
ATOM 10748 C CA . GLN B 1 707 ? -42.999 -15.750 -48.685 1.00 16.92 707 GLN B CA 1
ATOM 10749 C C . GLN B 1 707 ? -41.587 -16.054 -48.196 1.00 14.62 707 GLN B C 1
ATOM 10750 O O . GLN B 1 707 ? -41.274 -17.195 -47.850 1.00 17.06 707 GLN B O 1
ATOM 10756 N N . ALA B 1 708 ? -40.728 -15.035 -48.177 1.00 15.79 708 ALA B N 1
ATOM 10757 C CA . ALA B 1 708 ? -39.325 -15.194 -47.824 1.00 15.19 708 ALA B CA 1
ATOM 10758 C C . ALA B 1 708 ? -39.018 -14.419 -46.553 1.00 14.61 708 ALA B C 1
ATOM 10759 O O . ALA B 1 708 ? -39.389 -13.248 -46.432 1.00 18.60 708 ALA B O 1
ATOM 10761 N N . PHE B 1 709 ? -38.326 -15.066 -45.618 1.00 15.29 709 PHE B N 1
ATOM 10762 C CA . PHE B 1 709 ? -37.926 -14.434 -44.371 1.00 16.32 709 PHE B CA 1
ATOM 10763 C C . PHE B 1 709 ? -36.517 -14.873 -44.007 1.00 16.24 709 PHE B C 1
ATOM 10764 O O . PHE B 1 709 ? -36.063 -15.949 -44.406 1.00 19.53 709 PHE B O 1
ATOM 10772 N N . GLY B 1 710 ? -35.820 -14.014 -43.270 1.00 16.57 710 GLY B N 1
ATOM 10773 C CA . GLY B 1 710 ? -34.530 -14.385 -42.712 1.00 18.83 710 GLY B CA 1
ATOM 10774 C C . GLY B 1 710 ? -33.489 -14.770 -43.737 1.00 19.75 710 GLY B C 1
ATOM 10775 O O . GLY B 1 710 ? -32.766 -15.754 -43.545 1.00 19.89 710 GLY B O 1
ATOM 10776 N N . ILE B 1 711 ? -33.422 -14.038 -44.841 1.00 22.44 711 ILE B N 1
ATOM 10777 C CA . ILE B 1 711 ? -32.436 -14.306 -45.877 1.00 18.37 711 ILE B CA 1
ATOM 10778 C C . ILE B 1 711 ? -31.119 -13.677 -45.450 1.00 19.12 711 ILE B C 1
ATOM 10779 O O . ILE B 1 711 ? -30.867 -12.499 -45.729 1.00 18.64 711 ILE B O 1
ATOM 10784 N N . CYS B 1 712 ? -30.281 -14.446 -44.758 1.00 18.92 712 CYS B N 1
ATOM 10785 C CA . CYS B 1 712 ? -29.019 -13.938 -44.242 1.00 21.75 712 CYS B CA 1
ATOM 10786 C C . CYS B 1 712 ? -27.876 -14.298 -45.179 1.00 19.20 712 CYS B C 1
ATOM 10787 O O . CYS B 1 712 ? -27.865 -15.364 -45.797 1.00 18.79 712 CYS B O 1
ATOM 10790 N N . GLY B 1 713 ? -26.892 -13.402 -45.244 1.00 21.67 713 GLY B N 1
ATOM 10791 C CA . GLY B 1 713 ? -25.730 -13.587 -46.089 1.00 19.55 713 GLY B CA 1
ATOM 10792 C C . GLY B 1 713 ? -24.499 -13.010 -45.425 1.00 20.01 713 GLY B C 1
ATOM 10793 O O . GLY B 1 713 ? -24.582 -12.269 -44.443 1.00 20.40 713 GLY B O 1
ATOM 10794 N N . LYS B 1 714 ? -23.341 -13.367 -45.973 1.00 25.89 714 LYS B N 1
ATOM 10795 C CA . LYS B 1 714 ? -22.074 -12.837 -45.488 1.00 23.93 714 LYS B CA 1
ATOM 10796 C C . LYS B 1 714 ? -21.178 -12.481 -46.663 1.00 18.71 714 LYS B C 1
ATOM 10797 O O . LYS B 1 714 ? -21.034 -13.268 -47.601 1.00 22.32 714 LYS B O 1
ATOM 10803 N N . GLY B 1 715 ? -20.603 -11.286 -46.617 1.00 22.08 715 GLY B N 1
ATOM 10804 C CA . GLY B 1 715 ? -19.604 -10.885 -47.583 1.00 22.53 715 GLY B CA 1
ATOM 10805 C C . GLY B 1 715 ? -20.086 -10.726 -49.004 1.00 24.73 715 GLY B C 1
ATOM 10806 O O . GLY B 1 715 ? -19.261 -10.705 -49.921 1.00 26.62 715 GLY B O 1
ATOM 10807 N N . SER B 1 716 ? -21.388 -10.582 -49.226 1.00 21.48 716 SER B N 1
ATOM 10808 C CA . SER B 1 716 ? -21.909 -10.351 -50.565 1.00 22.62 716 SER B CA 1
ATOM 10809 C C . SER B 1 716 ? -22.399 -8.913 -50.673 1.00 22.57 716 SER B C 1
ATOM 10810 O O . SER B 1 716 ? -22.942 -8.355 -49.717 1.00 24.99 716 SER B O 1
ATOM 10813 N N . TRP B 1 717 ? -22.163 -8.308 -51.840 1.00 20.97 717 TRP B N 1
ATOM 10814 C CA . TRP B 1 717 ? -22.574 -6.926 -52.059 1.00 20.20 717 TRP B CA 1
ATOM 10815 C C . TRP B 1 717 ? -24.091 -6.787 -52.016 1.00 21.98 717 TRP B C 1
ATOM 10816 O O . TRP B 1 717 ? -24.622 -5.866 -51.384 1.00 19.29 717 TRP B O 1
ATOM 10827 N N . ALA B 1 718 ? -24.808 -7.712 -52.639 1.00 21.94 718 ALA B N 1
ATOM 10828 C CA . ALA B 1 718 ? -26.262 -7.667 -52.653 1.00 22.37 718 ALA B CA 1
ATOM 10829 C C . ALA B 1 718 ? -26.829 -8.653 -51.642 1.00 23.27 718 ALA B C 1
ATOM 10830 O O . ALA B 1 718 ? -26.318 -9.766 -51.482 1.00 19.52 718 ALA B O 1
ATOM 10832 N N . ALA B 1 719 ? -27.874 -8.221 -50.936 1.00 23.27 719 ALA B N 1
ATOM 10833 C CA . ALA B 1 719 ? -28.572 -9.111 -50.023 1.00 20.71 719 ALA B CA 1
ATOM 10834 C C . ALA B 1 719 ? -29.600 -9.978 -50.736 1.00 17.45 719 ALA B C 1
ATOM 10835 O O . ALA B 1 719 ? -29.914 -11.067 -50.250 1.00 16.99 719 ALA B O 1
ATOM 10837 N N . LEU B 1 720 ? -30.107 -9.532 -51.884 1.00 20.40 720 LEU B N 1
ATOM 10838 C CA . LEU B 1 720 ? -31.117 -10.253 -52.645 1.00 18.04 720 LEU B CA 1
ATOM 10839 C C . LEU B 1 720 ? -31.248 -9.601 -54.011 1.00 16.10 720 LEU B C 1
ATOM 10840 O O . LEU B 1 720 ? -31.154 -8.379 -54.120 1.00 18.48 720 LEU B O 1
ATOM 10845 N N . ARG B 1 721 ? -31.452 -10.417 -55.042 1.00 14.67 721 ARG B N 1
ATOM 10846 C CA . ARG B 1 721 ? -31.686 -9.936 -56.397 1.00 17.99 721 ARG B CA 1
ATOM 10847 C C . ARG B 1 721 ? -33.073 -10.383 -56.843 1.00 24.14 721 ARG B C 1
ATOM 10848 O O . ARG B 1 721 ? -33.414 -11.564 -56.725 1.00 23.36 721 ARG B O 1
ATOM 10856 N N . LEU B 1 722 ? -33.862 -9.444 -57.365 1.00 26.12 722 LEU B N 1
ATOM 10857 C CA . LEU B 1 722 ? -35.245 -9.703 -57.739 1.00 20.36 722 LEU B CA 1
ATOM 10858 C C . LEU B 1 722 ? -35.358 -10.068 -59.214 1.00 22.23 722 LEU B C 1
ATOM 10859 O O . LEU B 1 722 ? -34.446 -9.833 -60.009 1.00 27.96 722 LEU B O 1
ATOM 10864 N N . ALA B 1 723 ? -36.511 -10.642 -59.572 1.00 23.51 723 ALA B N 1
ATOM 10865 C CA . ALA B 1 723 ? -36.680 -11.213 -60.906 1.00 24.46 723 ALA B CA 1
ATOM 10866 C C . ALA B 1 723 ? -36.504 -10.163 -61.994 1.00 28.11 723 ALA B C 1
ATOM 10867 O O . ALA B 1 723 ? -35.904 -10.438 -63.040 1.00 33.31 723 ALA B O 1
ATOM 10869 N N . GLY B 1 724 ? -37.012 -8.954 -61.772 1.00 27.09 724 GLY B N 1
ATOM 10870 C CA . GLY B 1 724 ? -36.862 -7.934 -62.794 1.00 31.25 724 GLY B CA 1
ATOM 10871 C C . GLY B 1 724 ? -35.441 -7.444 -63.000 1.00 29.59 724 GLY B C 1
ATOM 10872 O O . GLY B 1 724 ? -35.208 -6.654 -63.921 1.00 31.11 724 GLY B O 1
ATOM 10873 N N . GLY B 1 725 ? -34.497 -7.875 -62.164 1.00 26.80 725 GLY B N 1
ATOM 10874 C CA . GLY B 1 725 ? -33.132 -7.402 -62.219 1.00 26.82 725 GLY B CA 1
ATOM 10875 C C . GLY B 1 725 ? -32.779 -6.367 -61.172 1.00 27.11 725 GLY B C 1
ATOM 10876 O O . GLY B 1 725 ? -31.606 -5.987 -61.071 1.00 28.66 725 GLY B O 1
ATOM 10877 N N . ASN B 1 726 ? -33.757 -5.889 -60.407 1.00 27.65 726 ASN B N 1
ATOM 10878 C CA . ASN B 1 726 ? -33.479 -4.975 -59.312 1.00 19.94 726 ASN B CA 1
ATOM 10879 C C . ASN B 1 726 ? -32.661 -5.678 -58.239 1.00 22.00 726 ASN B C 1
ATOM 10880 O O . ASN B 1 726 ? -32.812 -6.878 -57.999 1.00 24.70 726 ASN B O 1
ATOM 10885 N N . VAL B 1 727 ? -31.779 -4.924 -57.597 1.00 22.58 727 VAL B N 1
ATOM 10886 C CA . VAL B 1 727 ? -30.860 -5.466 -56.610 1.00 20.64 727 VAL B CA 1
ATOM 10887 C C . VAL B 1 727 ? -31.094 -4.743 -55.296 1.00 22.64 727 VAL B C 1
ATOM 10888 O O . VAL B 1 727 ? -31.147 -3.510 -55.261 1.00 21.85 727 VAL B O 1
ATOM 10892 N N . ILE B 1 728 ? -31.234 -5.507 -54.222 1.00 19.17 728 ILE B N 1
ATOM 10893 C CA . ILE B 1 728 ? -31.360 -4.962 -52.881 1.00 20.01 728 ILE B CA 1
ATOM 10894 C C . ILE B 1 728 ? -29.977 -5.026 -52.243 1.00 22.63 728 ILE B C 1
ATOM 10895 O O . ILE B 1 728 ? -29.498 -6.098 -51.866 1.00 21.56 728 ILE B O 1
ATOM 10900 N N . THR B 1 729 ? -29.319 -3.874 -52.158 1.00 22.64 729 THR B N 1
ATOM 10901 C CA . THR B 1 729 ? -27.959 -3.820 -51.640 1.00 19.47 729 THR B CA 1
ATOM 10902 C C . THR B 1 729 ? -27.927 -4.074 -50.138 1.00 23.83 729 THR B C 1
ATOM 10903 O O . THR B 1 729 ? -28.828 -3.666 -49.395 1.00 22.67 729 THR B O 1
ATOM 10907 N N . SER B 1 730 ? -26.870 -4.760 -49.694 1.00 24.88 730 SER B N 1
ATOM 10908 C CA . SER B 1 730 ? -26.699 -5.041 -48.274 1.00 21.50 730 SER B CA 1
ATOM 10909 C C . SER B 1 730 ? -26.507 -3.765 -47.473 1.00 20.75 730 SER B C 1
ATOM 10910 O O . SER B 1 730 ? -26.937 -3.687 -46.316 1.00 25.38 730 SER B O 1
ATOM 10913 N N . GLU B 1 731 ? -25.836 -2.771 -48.051 1.00 22.53 731 GLU B N 1
ATOM 10914 C CA . GLU B 1 731 ? -25.663 -1.504 -47.368 1.00 25.06 731 GLU B CA 1
ATOM 10915 C C . GLU B 1 731 ? -26.467 -0.422 -48.068 1.00 21.40 731 GLU B C 1
ATOM 10916 O O . GLU B 1 731 ? -26.536 -0.407 -49.300 1.00 22.14 731 GLU B O 1
ATOM 10922 N N . PRO B 1 732 ? -27.040 0.526 -47.327 1.00 22.17 732 PRO B N 1
A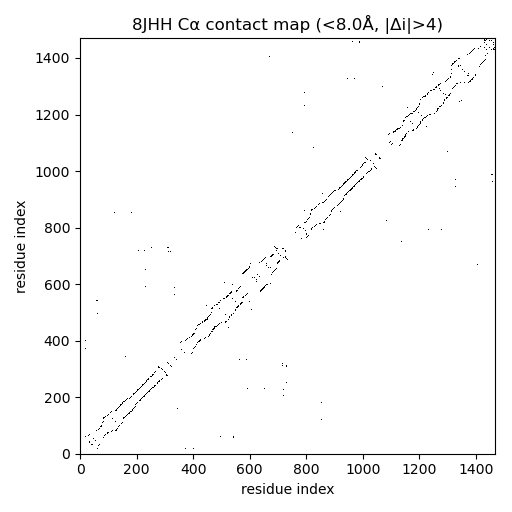TOM 10923 C CA . PRO B 1 732 ? -26.939 0.728 -45.877 1.00 21.59 732 PRO B CA 1
ATOM 10924 C C . PRO B 1 732 ? -28.084 0.141 -45.053 1.00 25.70 732 PRO B C 1
ATOM 10925 O O . PRO B 1 732 ? -27.986 0.124 -43.828 1.00 25.23 732 PRO B O 1
ATOM 10929 N N . ASP B 1 733 ? -29.171 -0.349 -45.655 1.00 29.99 733 ASP B N 1
ATOM 10930 C CA . ASP B 1 733 ? -30.385 -0.646 -44.901 1.00 29.98 733 ASP B CA 1
ATOM 10931 C C . ASP B 1 733 ? -30.631 -2.127 -44.689 1.00 24.21 733 ASP B C 1
ATOM 10932 O O . ASP B 1 733 ? -31.569 -2.483 -43.970 1.00 25.71 733 ASP B O 1
ATOM 10937 N N . PHE B 1 734 ? -29.810 -3.002 -45.254 1.00 22.06 734 PHE B N 1
ATOM 10938 C CA . PHE B 1 734 ? -30.056 -4.420 -45.041 1.00 23.34 734 PHE B CA 1
ATOM 10939 C C . PHE B 1 734 ? -28.881 -5.111 -44.367 1.00 23.22 734 PHE B C 1
ATOM 10940 O O . PHE B 1 734 ? -28.512 -6.229 -44.743 1.00 23.93 734 PHE B O 1
ATOM 10948 N N . LYS B 1 735 ? -28.327 -4.480 -43.338 1.00 22.12 735 LYS B N 1
ATOM 10949 C CA . LYS B 1 735 ? -27.256 -5.077 -42.559 1.00 21.33 735 LYS B CA 1
ATOM 10950 C C . LYS B 1 735 ? -27.860 -5.836 -41.389 1.00 20.22 735 LYS B C 1
ATOM 10951 O O . LYS B 1 735 ? -28.915 -5.471 -40.866 1.00 22.15 735 LYS B O 1
ATOM 10957 N N . GLY B 1 736 ? -27.172 -6.880 -40.971 1.00 20.94 736 GLY B N 1
ATOM 10958 C CA . GLY B 1 736 ? -27.598 -7.665 -39.829 1.00 15.74 736 GLY B CA 1
ATOM 10959 C C . GLY B 1 736 ? -27.151 -9.101 -39.971 1.00 18.49 736 GLY B C 1
ATOM 10960 O O . GLY B 1 736 ? -26.689 -9.540 -41.020 1.00 22.58 736 GLY B O 1
ATOM 10961 N N . GLY B 1 737 ? -27.287 -9.828 -38.890 1.00 18.02 737 GLY B N 1
ATOM 10962 C CA . GLY B 1 737 ? -26.954 -11.252 -38.918 1.00 20.84 737 GLY B CA 1
ATOM 10963 C C . GLY B 1 737 ? -25.482 -11.495 -38.579 1.00 21.27 737 GLY B C 1
ATOM 10964 O O . GLY B 1 737 ? -25.081 -11.335 -37.431 1.00 23.32 737 GLY B O 1
ATOM 10965 N N . TRP B 1 738 ? -24.700 -11.875 -39.590 1.00 21.13 738 TRP B N 1
ATOM 10966 C CA . TRP B 1 738 ? -23.302 -12.234 -39.378 1.00 22.90 738 TRP B CA 1
ATOM 10967 C C . TRP B 1 738 ? -22.516 -11.055 -38.822 1.00 23.28 738 TRP B C 1
ATOM 10968 O O . TRP B 1 738 ? -22.467 -9.986 -39.434 1.00 22.26 738 TRP B O 1
ATOM 10979 N N . ASN B 1 739 ? -21.885 -11.267 -37.666 1.00 22.64 739 ASN B N 1
ATOM 10980 C CA . ASN B 1 739 ? -21.112 -10.229 -36.987 1.00 24.91 739 ASN B CA 1
ATOM 10981 C C . ASN B 1 739 ? -21.959 -8.985 -36.730 1.00 28.69 739 ASN B C 1
ATOM 10982 O O . ASN B 1 739 ? -21.470 -7.855 -36.807 1.00 28.72 739 ASN B O 1
ATOM 10987 N N . GLY B 1 740 ? -23.238 -9.196 -36.417 1.00 28.10 740 GLY B N 1
ATOM 10988 C CA . GLY B 1 740 ? -24.144 -8.102 -36.113 1.00 18.42 740 GLY B CA 1
ATOM 10989 C C . GLY B 1 740 ? -24.359 -7.128 -37.246 1.00 19.71 740 GLY B C 1
ATOM 10990 O O . GLY B 1 740 ? -24.877 -6.034 -37.019 1.00 22.91 740 GLY B O 1
ATOM 10991 N N . GLY B 1 741 ? -23.984 -7.496 -38.468 1.00 21.32 741 GLY B N 1
ATOM 10992 C CA . GLY B 1 741 ? -24.029 -6.599 -39.604 1.00 20.05 741 GLY B CA 1
ATOM 10993 C C . GLY B 1 741 ? -22.671 -6.209 -40.150 1.00 28.88 741 GLY B C 1
ATOM 10994 O O . GLY B 1 741 ? -22.607 -5.619 -41.235 1.00 28.99 741 GLY B O 1
ATOM 10995 N N . GLY B 1 742 ? -21.585 -6.517 -39.440 1.00 29.58 742 GLY B N 1
ATOM 10996 C CA . GLY B 1 742 ? -20.248 -6.239 -39.929 1.00 25.61 742 GLY B CA 1
ATOM 10997 C C . GLY B 1 742 ? -19.835 -7.194 -41.028 1.00 27.91 742 GLY B C 1
ATOM 10998 O O . GLY B 1 742 ? -19.050 -8.119 -40.795 1.00 32.43 742 GLY B O 1
ATOM 10999 N N . GLY B 1 743 ? -20.373 -6.992 -42.227 1.00 23.55 743 GLY B N 1
ATOM 11000 C CA . GLY B 1 743 ? -20.205 -7.928 -43.316 1.00 24.58 743 GLY B CA 1
ATOM 11001 C C . GLY B 1 743 ? -21.341 -8.910 -43.482 1.00 24.21 743 GLY B C 1
ATOM 11002 O O . GLY B 1 743 ? -21.238 -9.815 -44.317 1.00 21.92 743 GLY B O 1
ATOM 11003 N N . GLY B 1 744 ? -22.411 -8.765 -42.710 1.00 27.49 744 GLY B N 1
ATOM 11004 C CA . GLY B 1 744 ? -23.542 -9.679 -42.738 1.00 22.45 744 GLY B CA 1
ATOM 11005 C C . GLY B 1 744 ? -24.748 -9.011 -43.372 1.00 20.88 744 GLY B C 1
ATOM 11006 O O . GLY B 1 744 ? -25.000 -7.822 -43.151 1.00 19.13 744 GLY B O 1
ATOM 11007 N N . SER B 1 745 ? -25.480 -9.788 -44.163 1.00 21.44 745 SER B N 1
ATOM 11008 C CA . SER B 1 745 ? -26.718 -9.372 -44.805 1.00 20.78 745 SER B CA 1
ATOM 11009 C C . SER B 1 745 ? -27.916 -9.906 -44.031 1.00 21.92 745 SER B C 1
ATOM 11010 O O . SER B 1 745 ? -27.827 -10.939 -43.362 1.00 24.65 745 SER B O 1
ATOM 11013 N N . LEU B 1 746 ? -29.043 -9.198 -44.128 1.00 21.73 746 LEU B N 1
ATOM 11014 C CA . LEU B 1 746 ? -30.277 -9.656 -43.485 1.00 20.99 746 LEU B CA 1
ATOM 11015 C C . LEU B 1 746 ? -31.473 -9.063 -44.219 1.00 20.12 746 LEU B C 1
ATOM 11016 O O . LEU B 1 746 ? -31.773 -7.877 -44.066 1.00 22.55 746 LEU B O 1
ATOM 11021 N N . VAL B 1 747 ? -32.171 -9.897 -44.983 1.00 19.52 747 VAL B N 1
ATOM 11022 C CA . VAL B 1 747 ? -33.461 -9.553 -45.570 1.00 19.65 747 VAL B CA 1
ATOM 11023 C C . VAL B 1 747 ? -34.513 -10.163 -44.652 1.00 17.61 747 VAL B C 1
ATOM 11024 O O . VAL B 1 747 ? -34.825 -11.354 -44.752 1.00 19.90 747 VAL B O 1
ATOM 11028 N N . GLY B 1 748 ? -35.046 -9.358 -43.733 1.00 17.56 748 GLY B N 1
ATOM 11029 C CA . GLY B 1 748 ? -35.952 -9.901 -42.735 1.00 17.10 748 GLY B CA 1
ATOM 11030 C C . GLY B 1 748 ? -37.314 -10.278 -43.280 1.00 17.95 748 GLY B C 1
ATOM 11031 O O . GLY B 1 748 ? -37.957 -11.192 -42.759 1.00 19.35 748 GLY B O 1
ATOM 11032 N N . ARG B 1 749 ? -37.762 -9.615 -44.346 1.00 18.69 749 ARG B N 1
ATOM 11033 C CA . ARG B 1 749 ? -39.078 -9.909 -44.913 1.00 17.63 749 ARG B CA 1
ATOM 11034 C C . ARG B 1 749 ? -39.094 -9.494 -46.372 1.00 17.64 749 ARG B C 1
ATOM 11035 O O . ARG B 1 749 ? -38.862 -8.322 -46.681 1.00 20.10 749 ARG B O 1
ATOM 11043 N N . TYR B 1 750 ? -39.367 -10.440 -47.265 1.00 17.23 750 TYR B N 1
ATOM 11044 C CA . TYR B 1 750 ? -39.674 -10.120 -48.658 1.00 19.11 750 TYR B CA 1
ATOM 11045 C C . TYR B 1 750 ? -40.930 -10.909 -49.009 1.00 18.97 750 TYR B C 1
ATOM 11046 O O . TYR B 1 750 ? -40.858 -12.108 -49.298 1.00 20.00 750 TYR B O 1
ATOM 11055 N N . THR B 1 751 ? -42.082 -10.237 -48.962 1.00 17.70 751 THR B N 1
ATOM 11056 C CA . THR B 1 751 ? -43.379 -10.856 -49.233 1.00 17.31 751 THR B CA 1
ATOM 11057 C C . THR B 1 751 ? -44.107 -10.061 -50.311 1.00 17.73 751 THR B C 1
ATOM 11058 O O . THR B 1 751 ? -45.017 -9.274 -50.017 1.00 17.17 751 THR B O 1
ATOM 11062 N N . PRO B 1 752 ? -43.751 -10.268 -51.589 1.00 17.65 752 PRO B N 1
ATOM 11063 C CA . PRO B 1 752 ? -44.356 -9.528 -52.704 1.00 22.14 752 PRO B CA 1
ATOM 11064 C C . PRO B 1 752 ? -45.815 -9.902 -52.966 1.00 20.27 752 PRO B C 1
ATOM 11065 O O . PRO B 1 752 ? -46.144 -11.087 -52.878 1.00 32.00 752 PRO B O 1
#

Solvent-accessible surface area: 42549 Å² total; per-residue (Å²): 142,49,64,1,8,1,27,80,9,59,32,104,44,137,8,66,5,36,3,8,50,14,124,59,35,135,77,7,39,4,43,42,61,7,54,103,44,41,22,68,5,0,34,134,7,0,17,74,8,43,81,59,95,45,10,78,22,64,11,2,5,0,13,0,0,1,0,8,0,10,32,34,79,0,77,7,59,58,19,10,57,0,2,0,1,0,2,0,15,0,0,10,71,86,38,0,21,3,56,0,12,82,63,17,60,18,34,31,29,2,2,19,0,22,0,40,37,17,30,29,6,70,0,42,40,0,10,0,0,0,0,7,1,1,21,0,2,0,49,70,10,129,10,25,45,76,1,3,0,0,11,0,0,0,0,5,4,0,1,5,12,70,4,64,0,67,0,9,79,34,117,81,110,64,4,1,4,0,0,45,0,3,74,0,5,0,1,1,0,8,38,1,73,0,21,64,1,26,8,0,0,49,0,30,34,0,30,0,0,0,0,0,29,2,56,0,54,68,1,57,12,0,0,25,0,23,62,15,2,0,0,3,1,2,25,1,8,2,41,65,2,44,24,1,0,35,0,56,39,25,20,0,0,0,1,0,4,6,0,112,2,57,55,11,15,22,3,0,81,3,75,31,136,1,3,2,0,0,6,21,0,52,15,52,105,124,1,74,40,39,0,0,37,14,66,114,35,84,32,10,75,73,103,68,84,0,44,2,4,2,42,1,8,3,40,84,65,149,89,31,61,7,71,38,82,50,100,50,124,24,19,111,55,0,1,62,84,36,83,5,16,42,47,85,12,31,37,22,33,100,39,53,55,67,51,6,10,2,0,15,36,75,98,60,0,54,60,64,98,8,62,1,32,36,89,104,66,6,6,155,32,0,36,65,0,2,84,62,2,10,81,62,112,68,0,2,2,2,1,1,0,3,0,61,0,31,38,27,4,43,3,8,144,26,4,64,6,5,5,4,3,5,0,0,2,2,0,30,16,118,103,0,68,66,59,88,94,32,74,14,0,6,50,0,0,67,95,55,21,82,18,46,0,30,7,4,7,10,1,10,10,0,12,12,23,0,26,0,0,2,0,0,20,0,8,0,3,21,87,93,34,2,24,0,0,1,2,8,3,2,1,0,0,6,0,6,37,17,10,121,40,3,24,75,104,1,99,60,18,163,101,4,12,52,0,0,6,1,0,0,8,0,27,73,38,0,12,0,0,0,1,4,0,2,0,3,0,1,30,50,33,12,0,81,61,106,10,17,23,27,1,0,0,5,0,0,0,0,0,23,0,60,114,0,0,3,0,0,0,0,0,0,6,4,0,0,0,1,0,0,0,2,45,100,0,28,18,0,0,1,2,0,0,0,0,13,6,6,40,14,0,0,51,72,22,84,33,30,0,22,38,35,6,113,37,65,84,127,38,50,4,2,1,50,0,86,93,10,35,106,132,66,22,60,19,28,2,0,2,0,6,10,10,20,0,24,22,34,0,0,4,1,0,0,0,0,0,2,48,48,2,0,22,67,124,60,69,23,63,25,69,11,15,4,1,29,24,0,3,8,4,69,89,65,12,99,52,6,17,2,0,0,8,0,0,32,0,1,108,1,0,3,35,30,32,79,32,102,50,26,53,0,74,102,80,19,82,3,1,47,99,45,6,26,2,0,0,2,0,3,6,23,44,104,164,47,67,1,8,2,27,70,12,62,27,100,49,140,7,60,5,40,2,10,60,13,121,60,31,151,72,4,23,3,41,50,61,7,54,106,43,40,23,71,4,0,33,128,5,0,12,80,11,48,77,64,95,49,9,74,21,65,13,1,5,0,14,0,0,1,0,19,0,16,34,32,78,0,81,6,62,56,22,9,60,0,2,1,1,0,2,0,16,0,0,9,63,86,39,0,23,1,61,0,15,82,66,21,59,25,33,37,23,1,0,20,0,28,1,40,38,12,32,32,10,76,0,42,34,0,10,0,0,0,0,5,1,1,22,0,5,0,61,69,11,106,6,17,50,72,1,3,1,0,13,0,0,0,0,4,2,0,1,5,13,63,4,60,0,66,3,9,79,32,63,117,92,37,108,64,4,1,5,0,0,43,0,1,82,0,5,0,0,2,0,9,37,2,80,0,25,91,1,24,10,0,0,51,0,30,34,0,33,0,0,0,0,0,27,2,56,0,47,59,1,58,14,0,0,24,0,23,65,16,3,0,0,4,2,2,23,2,10,2,40,58,2,46,25,1,0,37,0,57,37,21,17,0,1,0,0,0,4,4,0,106,4,57,62,10,16,21,3,0,77,3,82,25,142,0,3,2,0,0,5,21,0,51,16,45,100,118,2,79,39,36,0,0,38,12,66,120,37,84,36,12,74,73,93,63,80,0,42,2,6,2,47,2,9,5,38,83,65,151,83,30,67,5,74,34,88,52,101,48,126,28,20,111,60,0,2,65,84,37,80,7,16,44,44,83,11,33,37,21,34,100,38,52,56,71,56,5,8,2,0,14,34,75,97,68,0,55,62,62,103,9,63,0,32,36,89,102,59,4,7,152,30,0,39,67,0,2,86,52,2,8,79,62,118,68,0,2,2,0,1,1,0,4,0,62,0,33,44,26,4,44,2,7,141,28,4,68,5,6,6,3,4,4,0,1,2,3,0,30,18,118,108,0,72,62,69,87,97,31,73,15,0,6,50,0,0,63,92,52,22,72,16,47,0,30,7,4,8,10,2,7,9,0,12,14,22,0,24,0,0,1,0,0,23,0,6,0,0,19,85,99,30,2,27,1,0,1,2,7,2,2,0,0,0,1,0,3,35,16,8,119,46,0,5,77,111,0,107,59,12,157,98,6,12,49,0,0,10,0,0,0,8,0,27,76,39,0,11,0,0,0,1,3,0,2,0,2,0,2,26,50,32,14,0,81,51,100,31,1,32,24,1,0,0,3,0,0,0,0,0,22,0,68,103,3,0,4,0,0,0,0,0,0,6,3,0,0,0,0,0,0,0,2,48,111,0,20,20,0,0,1,2,0,0,0,0,14,5,9,41,15,0,0,56,70,20,75,34,31,0,20,38,35,7,117,32,67,81,127,37,50,3,2,2,51,0,85,91,8,34,108,134,67,23,60,18,27,2,0,2,0,6,8,6,20,2,27,30,34,0,0,4,1,0,0,0,0,1,0,49,49,2,0,23,68,119,60,60,22,60,24,61,18,14,4,1,30,25,0,3,7,2,71,90,58,10,103,46,2,17,0,0,0,5,0,0,34,0,1,121,0,0,2,37,32,34,81,33,105,50,22,49,0,81,103,75,16,82,3,0,46,108,41,5,25,3,0,1,2,0,3,7,24,38,99

Radius of gyration: 32.72 Å; Cα contacts (8 Å, |Δi|>4): 4995; chains: 2; bounding box: 89×86×84 Å

Sequence (1470 aa):
STSFWYANMDHTGNARGFAPDLDGDFSYAVYKAVAPGDAAGIQRAINEGTGGVRRHGEWLASQPRVVYIPPGTYTISSTIFMNTDTILMGDATNPPVLKAAAGFSGNRILLDGRDPSITDGRGELSFAVGLKNLILDTTNIQGGQEFTALHWGVAQVAQLQNIKIRMSPSVSSTGHTGIRLTRGSTLALADVRLERGLNGIWHDGHQQALYKSIYFYQNTVGMLITNGATISILAPTFETVGTGVLCTSGAPYIGLVDARSINSGVTLKTTTYPSFLIENLNKDAQSSSNVAEGPSGTILNNRAHVDTFTYGNTVGRNPVYGDTYTTNTRPPALAPGGKYPVLPAPNYAANTVADFINVKDPAQNGGRTVLGDNTKDESKVLNEILQLAASTNKIAYFPFGKYRVDDTLLVPRGSRIVGEAWSTITGNGDKFKDESNPRPVVKVGNAGDVGVAQISDMRITISDVMPGAILIQFNMAGSNPGDVALWNSLITIGGTRGANALNSKCKDARNECKAAFLGMHFTTSSSAYVENVWNWVTDHGTEAYDSGSNIAAKGGALVESTRGTWLHALGSEHYWLYQLNLRKASNVMISLLQSETNYDQGDNVQQAPPAPWTPNVTGWGDPDFSWCGPNDTRCRMGFSNYINGGSNIYTYASASWAFFSGPGYQNCAGEFACQNHLHWIEQAPTNLQAFGICGKGSWAALRLAGGNVITSEPDFKGGWNGGGGGSLVGRYTPSTSFWYANMDHTGNARGFAPDLDGDFSYAVYKAVAPGDAAGIQRAINEGTGGVRRHGEWLASQPRVVYIPPGTYTISSTIFMNTDTILMGDATNPPVLKAAAGFSGNRILLDGRDPSITDGRGELSFAVGLKNLILDTTNIQGGQEFTALHWGVAQVAQLQNIKIRMSPSVSGSSTGHTGIRLTRGSTLALADVRLERGLNGIWHDGHQQALYKSIYFYQNTVGMLITNGATISILAPTFETVGTGVLCTSGAPYIGLVDARSINSGVTLKTTTYPSFLIENLNKDAQSSSNVAEGPSGTILNNRAHVDTFTYGNTVGRNPVYGDTYTTNTRPPALAPGGKYPVLPAPNYAANTVADFINVKDPAQNGGRTVLGDNTKDESKVLNEILQLAASTNKIAYFPFGKYRVDDTLLVPRGSRIVGEAWSTITGNGDKFKDESNPRPVVKVGNAGDVGVAQISDMRITISDVMPGAILIQFNMAGSNPGDVALWNSLITIGGTRGANALNSKCKDARNECKAAFLGMHFTTSSSAYVENVWNWVTDHGTEAYDSGSNIAAKGGALVESTRGTWLHALGSEHYWLYQLNLRKASNVMISLLQSETNYDQGDNVQQAPPAPWTPNVTGWGDPDFSWCGPNDTRCRMGFSNYINGGSNIYTYASASWAFFSGPGYQNCAGEFACQNHLHWIEQAPTNLQAFGICGKGSWAALRLAGGNVITSEPDFKGGWNGGGGGSLVGRYTP

B-factor: mean 22.46, std 5.52, range [9.05, 68.72]

Foldseek 3Di:
DDQQAVVPDDQDPQLRAFFAPPVPDGPWRQEEEDDAQRQVVVLVQQFATPPRHTDDALFAARRAHEYEYEAHEHEAQEEREHGALYADEYQLLHAHEDEYHLNRDDDQEHYELAHPPDPPLAQQSRHQRYYERHEYEHQSYDFAAAHEDYENQHEFLYEYANYEYYFHAHDYPHGYEYYEHAHHHYFEYEDYEAAHMAEPYEDHAYAEYEYYAYEDHQHQEDYEYEEYAEYFYAAYEAANYAEQYEYEYFAYEHEAELYEYHLYEANEEYADHYKYKHAWYAYDPNHQYFPYAYNVGGQGGGDRTAHIWIAQQAPPDVVRGGIDGDHDDAPCLQAPVSGGDDDGADSCSVDGNVLAASLQDCVRQVNDHFRQALPDACQVSQLSSLVVSQVVLGAYEYHAHEHEHAAERENAARYHYEYSSAREYEYDDDVQADLVAAHENYEYYDAPAEHAGEYENHEFEYQAQGLRYARYEFRYAYPHARSAEYESHEYEYWQHPRRVNHQVPQADLLAGGSRYAEDYHYAAAGAYYYASYHQDQDDHHRDPDSIHRSHAHQEYYEHNYQRAYEHRRYEFEQHFAERYADAQHAHYAASEYHYEWHQAFALAGNYFPPPVDCDDCPPRNTDRLPVDDPNPRLSRTHAHAEYEEHARYHHAAYHYEYQHHRPPSHGAPAFQGRHAHRAEYQHDYYFHWYAHQKYFNYQFSYADNVGDTHGQPDRQAGRVVSRRRMGTNGTDGD/DDQFAVVPDDQDDQLHAFFAPPVPDGPWRQEDEDDAQAQVVVLVQQFDTPPRHTDDALFAARRAHEYEHEAHEHEAQEEREHGALYEDAYQLLHAHEDEYHLNRDDPQEHYEQAHPVDPPLAQASRHQREYERHEYEHQSYAFQAAHEDYENQHEFLYEYANYEYYFHAHDPPHPHGYEYYEHAHHHYFEYEDYEYAHMAEPYEDAAYAEYEYYAYEDHLHQEDYEYAEYFEYFYAAYEAANYAEQYEYEHFAYEHEAENYEYHLYEANEEYADHHKYKHAWYAYDPNHQYFPYAYNVGGQGGDDRTAHIWIAQQAPPDPQRGGIDGDHDDADCLQAPVRGGDDDGADSCSVDGNVQAASLCDCVRQVNDHFRQALPDACQVSQLSSLVVCQVVLGAYEYEAHEHEHAAERENEARYHYEYSSAHEYEYDDPVQAPLVAAHENYEYYDAPAEHAGEYENHEFEYQAQGLRYARYEFHYAYPHAPSAEYYSHEYEYWQHPRRVRHQVVQADLLAAGSRYAEDYEYAAAYAYYYASYAQYQDPHHRDPDSTRRSHAHAEYYEHNYQGAYEHRRYEFEQHFAARYEDAQYHHYEYSEYAYEWHQAFALAGNYFPPPVDQDDCPPRNTDRLPVDDPNNRLSRTHAHAEAEEHASAHHAAYSYEYQHHHPPSHGAPAFQGRHAHRHEYQHDYYFHKYAHQKYFNYQFSYAYNVGDTHGQPDRFAGRVVSRSRMGGNGTYGD